Protein AF-0000000076589694 (afdb_homodimer)

Radius of gyration: 30.06 Å; Cα contacts (8 Å, |Δi|>4): 2112; chains: 2; bounding box: 68×83×71 Å

Nearest PDB structures (foldseek):
  1w9s-assembly1_A  TM=6.072E-01  e=1.203E-04  Halalkalibacterium halodurans
  2cdp-assembly1_A  TM=5.985E-01  e=1.693E-04  Saccharophagus degradans 2-40
  2cdp-assembly4_D  TM=6.634E-01  e=7.025E-04  Saccharophagus degradans 2-40
  4qaw-assembly5_E  TM=5.981E-01  e=4.716E-04  Paenibacillus barcinonensis
  7dou-assembly1_4  TM=3.003E-01  e=2.262E-02  Helicobacter phage KHP40

Solvent-accessible surface area (backbone atoms only — not comparable to full-atom values): 43900 Å² total; per-residue (Å²): 133,82,87,65,89,52,76,54,60,62,72,42,48,52,51,9,43,52,46,73,69,74,50,40,32,41,36,40,44,44,50,41,69,73,31,75,75,28,74,44,35,35,36,34,43,26,16,38,63,51,47,33,30,50,86,17,94,45,21,24,62,57,43,31,52,53,51,47,41,71,73,32,73,49,35,46,78,46,81,47,76,63,30,38,68,37,25,15,33,18,33,34,48,57,51,45,54,83,72,57,59,57,73,34,34,34,36,37,42,30,38,13,57,42,20,41,80,56,51,47,44,39,61,75,34,21,42,41,23,11,40,49,23,26,52,46,34,47,45,68,60,17,63,64,30,16,50,40,35,40,24,63,54,49,52,30,44,100,85,66,42,75,41,58,84,70,63,50,19,40,68,62,46,47,56,51,30,53,74,67,26,28,42,37,37,28,51,51,70,35,37,54,67,40,55,75,26,90,80,38,95,80,72,52,53,46,76,61,28,36,74,56,43,58,38,40,21,52,58,23,16,39,42,55,13,32,44,55,51,50,48,51,54,52,51,43,51,50,47,58,72,74,36,95,45,54,71,63,49,37,70,51,65,81,75,85,70,83,61,82,48,73,82,27,69,48,59,85,55,48,64,29,55,31,43,55,79,53,36,62,77,32,52,77,45,74,43,66,59,42,81,44,63,74,30,56,89,51,26,83,80,42,68,40,42,28,42,32,33,59,45,65,66,22,31,40,27,36,53,41,47,37,60,36,68,51,74,66,36,55,76,66,65,60,52,34,30,36,37,40,29,28,50,21,20,57,57,44,16,12,24,34,37,39,35,50,75,38,56,32,55,48,74,66,46,76,47,70,22,64,30,95,51,95,49,74,47,62,40,67,47,74,49,63,38,39,60,15,71,59,19,29,35,37,38,32,31,37,84,58,52,93,46,85,28,41,30,45,36,44,34,31,43,32,25,35,56,65,71,81,29,81,78,38,37,49,32,81,77,77,81,128,135,82,87,65,90,52,76,53,63,62,73,43,48,55,50,9,45,52,46,74,70,72,49,40,35,41,38,39,44,43,50,42,68,72,32,76,74,28,75,44,34,34,36,34,42,23,16,36,65,52,49,34,30,51,86,18,93,44,21,25,62,58,42,32,52,51,50,46,39,71,74,31,73,52,34,46,77,45,81,47,77,64,31,37,68,37,25,15,34,18,34,36,48,56,51,45,55,80,72,56,59,57,74,34,34,34,37,37,42,30,37,13,58,43,22,41,81,56,53,47,44,38,61,75,33,21,42,43,24,11,40,49,22,26,53,45,34,46,44,68,59,17,63,64,30,14,51,40,35,40,24,64,54,48,52,30,44,99,85,68,42,77,42,58,84,70,62,50,18,40,67,62,46,49,55,50,29,54,74,66,25,26,42,36,37,28,49,50,69,36,37,54,67,41,57,75,26,88,81,38,95,79,73,54,53,46,75,62,27,36,74,56,43,59,37,40,22,51,59,22,14,39,42,54,13,32,45,54,50,50,49,50,53,52,51,43,51,49,47,58,72,73,35,95,45,52,71,65,49,38,69,52,65,83,78,86,69,82,62,82,47,73,83,26,70,48,58,83,56,49,65,29,57,30,43,55,79,54,35,62,77,32,52,79,44,74,42,67,58,39,83,46,63,75,29,56,89,51,26,84,80,42,68,39,42,28,45,33,33,60,45,67,66,22,31,42,29,37,55,40,48,37,59,36,68,51,74,68,35,56,75,66,66,59,51,36,30,37,37,39,28,29,49,21,18,55,58,45,17,12,25,34,37,39,36,49,76,38,57,32,51,48,75,67,47,77,46,71,22,65,30,96,51,94,48,76,45,63,42,68,49,73,47,64,38,41,63,15,72,58,19,30,35,38,38,32,30,36,86,60,51,94,48,86,28,40,31,44,36,44,34,34,45,31,27,33,56,65,69,80,28,81,77,38,37,50,32,80,76,77,82,128

Structure (mmCIF, N/CA/C/O backbone):
data_AF-0000000076589694-model_v1
#
loop_
_entity.id
_entity.type
_entity.pdbx_description
1 polymer 'SGNH hydrolase-type esterase domain-containing protein'
#
loop_
_atom_site.group_PDB
_atom_site.id
_atom_site.type_symbol
_atom_site.label_atom_id
_atom_site.label_alt_id
_atom_site.label_comp_id
_atom_site.label_asym_id
_atom_site.label_entity_id
_atom_site.label_seq_id
_atom_site.pdbx_PDB_ins_code
_atom_site.Cartn_x
_atom_site.Cartn_y
_atom_site.Cartn_z
_atom_site.occupancy
_atom_site.B_iso_or_equiv
_atom_site.auth_seq_id
_atom_site.auth_comp_id
_atom_site.auth_asym_id
_atom_site.auth_atom_id
_atom_site.pdbx_PDB_model_num
ATOM 1 N N . MET A 1 1 ? 24.641 1.929 25.594 1 40.34 1 MET A N 1
ATOM 2 C CA . MET A 1 1 ? 24.484 3.244 26.203 1 40.34 1 MET A CA 1
ATOM 3 C C . MET A 1 1 ? 23.016 3.645 26.25 1 40.34 1 MET A C 1
ATOM 5 O O . MET A 1 1 ? 22.625 4.48 27.062 1 40.34 1 MET A O 1
ATOM 9 N N . TRP A 1 2 ? 22.188 3.264 25.375 1 52.94 2 TRP A N 1
ATOM 10 C CA . TRP A 1 2 ? 20.828 3.777 25.359 1 52.94 2 TRP A CA 1
ATOM 11 C C . TRP A 1 2 ? 19.844 2.723 25.859 1 52.94 2 TRP A C 1
ATOM 13 O O . TRP A 1 2 ? 18.75 2.578 25.328 1 52.94 2 TRP A O 1
ATOM 23 N N . GLU A 1 3 ? 20.344 1.864 26.891 1 54.31 3 GLU A N 1
ATOM 24 C CA . GLU A 1 3 ? 19.438 0.83 27.391 1 54.31 3 GLU A CA 1
ATOM 25 C C . GLU A 1 3 ? 18.328 1.433 28.25 1 54.31 3 GLU A C 1
ATOM 27 O O . GLU A 1 3 ? 18.578 2.232 29.141 1 54.31 3 GLU A O 1
ATOM 32 N N . SER A 1 4 ? 17.156 1.864 27.734 1 60.91 4 SER A N 1
ATOM 33 C CA . SER A 1 4 ? 16.031 2.359 28.531 1 60.91 4 SER A CA 1
ATOM 34 C C . SER A 1 4 ? 14.883 1.356 28.547 1 60.91 4 SER A C 1
ATOM 36 O O . SER A 1 4 ? 14.742 0.545 27.625 1 60.91 4 SER A O 1
ATOM 38 N N . ASN A 1 5 ? 14.305 1.293 29.656 1 69.94 5 ASN A N 1
ATOM 39 C CA . ASN A 1 5 ? 13.125 0.469 29.891 1 69.94 5 ASN A CA 1
ATOM 40 C C . ASN A 1 5 ? 11.938 0.935 29.047 1 69.94 5 ASN A C 1
ATOM 42 O O . ASN A 1 5 ? 11.492 2.078 29.172 1 69.94 5 ASN A O 1
ATOM 46 N N . LEU A 1 6 ? 11.695 0.219 28.094 1 81.62 6 LEU A N 1
ATOM 47 C CA . LEU A 1 6 ? 10.523 0.507 27.266 1 81.62 6 LEU A CA 1
ATOM 48 C C . LEU A 1 6 ? 9.266 -0.111 27.875 1 81.62 6 LEU A C 1
ATOM 50 O O . LEU A 1 6 ? 9.352 -1.083 28.641 1 81.62 6 LEU A O 1
ATOM 54 N N . ALA A 1 7 ? 8.164 0.557 27.672 1 82.38 7 ALA A N 1
ATOM 55 C CA . ALA A 1 7 ? 6.875 0.165 28.234 1 82.38 7 ALA A CA 1
ATOM 56 C C . ALA A 1 7 ? 6.395 -1.158 27.641 1 82.38 7 ALA A C 1
ATOM 58 O O . ALA A 1 7 ? 5.402 -1.728 28.109 1 82.38 7 ALA A O 1
ATOM 59 N N . MET A 1 8 ? 7.164 -1.705 26.719 1 87 8 MET A N 1
ATOM 60 C CA . MET A 1 8 ? 6.766 -2.92 26.016 1 87 8 MET A CA 1
ATOM 61 C C . MET A 1 8 ? 7.988 -3.721 25.578 1 87 8 MET A C 1
ATOM 63 O O . MET A 1 8 ? 9.094 -3.186 25.516 1 87 8 MET A O 1
ATOM 67 N N . SER A 1 9 ? 7.715 -4.992 25.344 1 89.31 9 SER A N 1
ATOM 68 C CA . SER A 1 9 ? 8.789 -5.855 24.859 1 89.31 9 SER A CA 1
ATOM 69 C C . SER A 1 9 ? 9.469 -5.27 23.641 1 89.31 9 SER A C 1
ATOM 71 O O . SER A 1 9 ? 8.797 -4.84 22.688 1 89.31 9 SER A O 1
ATOM 73 N N . GLU A 1 10 ? 10.773 -5.297 23.641 1 89.94 10 GLU A N 1
ATOM 74 C CA . GLU A 1 10 ? 11.547 -4.75 22.531 1 89.94 10 GLU A CA 1
ATOM 75 C C . GLU A 1 10 ? 11.305 -5.539 21.25 1 89.94 10 GLU A C 1
ATOM 77 O O . GLU A 1 10 ? 11.297 -4.969 20.156 1 89.94 10 GLU A O 1
ATOM 82 N N . SER A 1 11 ? 11.117 -6.816 21.438 1 87.19 11 SER A N 1
ATOM 83 C CA . SER A 1 11 ? 10.875 -7.648 20.266 1 87.19 11 SER A CA 1
ATOM 84 C C . SER A 1 11 ? 9.562 -7.266 19.578 1 87.19 11 SER A C 1
ATOM 86 O O . SER A 1 11 ? 9.477 -7.273 18.344 1 87.19 11 SER A O 1
ATOM 88 N N . LEU A 1 12 ? 8.562 -6.887 20.328 1 91.56 12 LEU A N 1
ATOM 89 C CA . LEU A 1 12 ? 7.297 -6.445 19.75 1 91.56 12 LEU A CA 1
ATOM 90 C C . LEU A 1 12 ? 7.449 -5.094 19.062 1 91.56 12 LEU A C 1
ATOM 92 O O . LEU A 1 12 ? 6.953 -4.895 17.953 1 91.56 12 LEU A O 1
ATOM 96 N N . ILE A 1 13 ? 8.164 -4.223 19.766 1 94.56 13 ILE A N 1
ATOM 97 C CA . ILE A 1 13 ? 8.32 -2.875 19.219 1 94.56 13 ILE A CA 1
ATOM 98 C C . ILE A 1 13 ? 9.109 -2.93 17.922 1 94.56 13 ILE A C 1
ATOM 100 O O . ILE A 1 13 ? 8.758 -2.254 16.953 1 94.56 13 ILE A O 1
ATOM 104 N N . ARG A 1 14 ? 10.109 -3.76 17.875 1 92.31 14 ARG A N 1
ATOM 105 C CA . ARG A 1 14 ? 10.961 -3.895 16.688 1 92.31 14 ARG A CA 1
ATOM 106 C C . ARG A 1 14 ? 10.148 -4.336 15.477 1 92.31 14 ARG A C 1
ATOM 108 O O . ARG A 1 14 ? 10.438 -3.92 14.352 1 92.31 14 ARG A O 1
ATOM 115 N N . ALA A 1 15 ? 9.109 -5.105 15.734 1 92.19 15 ALA A N 1
ATOM 116 C CA . ALA A 1 15 ? 8.273 -5.609 14.648 1 92.19 15 ALA A CA 1
ATOM 117 C C . ALA A 1 15 ? 7.523 -4.473 13.953 1 92.19 15 ALA A C 1
ATOM 119 O O . ALA A 1 15 ? 7.012 -4.645 12.852 1 92.19 15 ALA A O 1
ATOM 120 N N . GLY A 1 16 ? 7.535 -3.301 14.594 1 95.25 16 GLY A N 1
ATOM 121 C CA . GLY A 1 16 ? 6.82 -2.166 14.031 1 95.25 16 GLY A CA 1
ATOM 122 C C . GLY A 1 16 ? 7.684 -1.307 13.125 1 95.25 16 GLY A C 1
ATOM 123 O O . GLY A 1 16 ? 7.191 -0.36 12.508 1 95.25 16 GLY A O 1
ATOM 124 N N . TYR A 1 17 ? 9.016 -1.642 13.023 1 94.81 17 TYR A N 1
ATOM 125 C CA . TYR A 1 17 ? 9.914 -0.867 12.172 1 94.81 17 TYR A CA 1
ATOM 126 C C . TYR A 1 17 ? 9.703 -1.209 10.703 1 94.81 17 TYR A C 1
ATOM 128 O O . TYR A 1 17 ? 9.93 -2.346 10.281 1 94.81 17 TYR A O 1
ATOM 136 N N . LYS A 1 18 ? 9.227 -0.314 9.875 1 92.31 18 LYS A N 1
ATOM 137 C CA . LYS A 1 18 ? 8.695 -0.6 8.547 1 92.31 18 LYS A CA 1
ATOM 138 C C . LYS A 1 18 ? 9.82 -0.854 7.547 1 92.31 18 LYS A C 1
ATOM 140 O O . LYS A 1 18 ? 9.719 -1.745 6.703 1 92.31 18 LYS A O 1
ATOM 145 N N . HIS A 1 19 ? 10.836 0.003 7.516 1 88.06 19 HIS A N 1
ATOM 146 C CA . HIS A 1 19 ? 11.898 -0.114 6.523 1 88.06 19 HIS A CA 1
ATOM 147 C C . HIS A 1 19 ? 13.219 0.415 7.07 1 88.06 19 HIS A C 1
ATOM 149 O O . HIS A 1 19 ? 13.234 1.327 7.898 1 88.06 19 HIS A O 1
ATOM 155 N N . GLU A 1 20 ? 14.227 -0.252 6.602 1 81.75 20 GLU A N 1
ATOM 156 C CA . GLU A 1 20 ? 15.57 0.204 6.945 1 81.75 20 GLU A CA 1
ATOM 157 C C . GLU A 1 20 ? 16.141 1.112 5.859 1 81.75 20 GLU A C 1
ATOM 159 O O . GLU A 1 20 ? 16.297 0.694 4.707 1 81.75 20 GLU A O 1
ATOM 164 N N . LEU A 1 21 ? 16.312 2.324 6.109 1 84.5 21 LEU A N 1
ATOM 165 C CA . LEU A 1 21 ? 16.875 3.297 5.18 1 84.5 21 LEU A CA 1
ATOM 166 C C . LEU A 1 21 ? 17.828 4.254 5.898 1 84.5 21 LEU A C 1
ATOM 168 O O . LEU A 1 21 ? 17.938 4.215 7.125 1 84.5 21 LEU A O 1
ATOM 172 N N . GLU A 1 22 ? 18.562 4.906 5.078 1 82.69 22 GLU A N 1
ATOM 173 C CA . GLU A 1 22 ? 19.312 6.023 5.648 1 82.69 22 GLU A CA 1
ATOM 174 C C . GLU A 1 22 ? 18.391 7.227 5.891 1 82.69 22 GLU A C 1
ATOM 176 O O . GLU A 1 22 ? 17.906 7.836 4.941 1 82.69 22 GLU A O 1
ATOM 181 N N . GLY A 1 23 ? 18.281 7.512 7.062 1 90.44 23 GLY A N 1
ATOM 182 C CA . GLY A 1 23 ? 17.375 8.602 7.398 1 90.44 23 GLY A CA 1
ATOM 183 C C . GLY A 1 23 ? 17.906 9.961 7.012 1 90.44 23 GLY A C 1
ATOM 184 O O . GLY A 1 23 ? 19.094 10.258 7.223 1 90.44 23 GLY A O 1
ATOM 185 N N . ARG A 1 24 ? 17.047 10.727 6.449 1 93.56 24 ARG A N 1
ATOM 186 C CA . ARG A 1 24 ? 17.391 12.102 6.086 1 93.56 24 ARG A CA 1
ATOM 187 C C . ARG A 1 24 ? 17.719 12.93 7.324 1 93.56 24 ARG A C 1
ATOM 189 O O . ARG A 1 24 ? 16.938 12.977 8.273 1 93.56 24 ARG A O 1
ATOM 196 N N . ASN A 1 25 ? 18.938 13.57 7.375 1 95.5 25 ASN A N 1
ATOM 197 C CA . ASN A 1 25 ? 19.359 14.586 8.336 1 95.5 25 ASN A CA 1
ATOM 198 C C . ASN A 1 25 ? 19.5 14 9.734 1 95.5 25 ASN A C 1
ATOM 200 O O . ASN A 1 25 ? 19.531 14.75 10.719 1 95.5 25 ASN A O 1
ATOM 204 N N . TRP A 1 26 ? 19.562 12.719 9.914 1 97.12 26 TRP A N 1
ATOM 205 C CA . TRP A 1 26 ? 19.625 12.102 11.234 1 97.12 26 TRP A CA 1
ATOM 206 C C . TRP A 1 26 ? 21 12.297 11.859 1 97.12 26 TRP A C 1
ATOM 208 O O . TRP A 1 26 ? 21.141 12.328 13.086 1 97.12 26 TRP A O 1
ATOM 218 N N . ALA A 1 27 ? 22.062 12.484 11.055 1 96.38 27 ALA A N 1
ATOM 219 C CA . ALA A 1 27 ? 23.391 12.711 11.594 1 96.38 27 ALA A CA 1
ATOM 220 C C . ALA A 1 27 ? 23.438 13.984 12.438 1 96.38 27 ALA A C 1
ATOM 222 O O . ALA A 1 27 ? 24.078 14.023 13.492 1 96.38 27 ALA A O 1
ATOM 223 N N . ARG A 1 28 ? 22.781 15.016 11.977 1 96 28 ARG A N 1
ATOM 224 C CA . ARG A 1 28 ? 22.734 16.266 12.727 1 96 28 ARG A CA 1
ATOM 225 C C . ARG A 1 28 ? 22.016 16.094 14.055 1 96 28 ARG A C 1
ATOM 227 O O . ARG A 1 28 ? 22.484 16.578 15.086 1 96 28 ARG A O 1
ATOM 234 N N . LEU A 1 29 ? 20.859 15.414 14.055 1 97.62 29 LEU A N 1
ATOM 235 C CA . LEU A 1 29 ? 20.125 15.133 15.289 1 97.62 29 LEU A CA 1
ATOM 236 C C . LEU A 1 29 ? 20.984 14.336 16.266 1 97.62 29 LEU A C 1
ATOM 238 O O . LEU A 1 29 ? 21.047 14.656 17.453 1 97.62 29 LEU A O 1
ATOM 242 N N . VAL A 1 30 ? 21.656 13.305 15.742 1 96.94 30 VAL A N 1
ATOM 243 C CA . VAL A 1 30 ? 22.469 12.422 16.578 1 96.94 30 VAL A CA 1
ATOM 244 C C . VAL A 1 30 ? 23.641 13.203 17.172 1 96.94 30 VAL A C 1
ATOM 246 O O . VAL A 1 30 ? 24.031 12.977 18.312 1 96.94 30 VAL A O 1
ATOM 249 N N . GLN A 1 31 ? 24.203 14.094 16.406 1 96.06 31 GLN A N 1
ATOM 250 C CA . GLN A 1 31 ? 25.266 14.953 16.922 1 96.06 31 GLN A CA 1
ATOM 251 C C . GLN A 1 31 ? 24.797 15.766 18.125 1 96.06 31 GLN A C 1
ATOM 253 O O . GLN A 1 31 ? 25.484 15.852 19.141 1 96.06 31 GLN A O 1
ATOM 258 N N . LYS A 1 32 ? 23.641 16.344 18 1 96.62 32 LYS A N 1
ATOM 259 C CA . LYS A 1 32 ? 23.094 17.141 19.109 1 96.62 32 LYS A CA 1
ATOM 260 C C . LYS A 1 32 ? 22.828 16.25 20.328 1 96.62 32 LYS A C 1
ATOM 262 O O . LYS A 1 32 ? 23.109 16.641 21.453 1 96.62 32 LYS A O 1
ATOM 267 N N . LEU A 1 33 ? 22.281 15.055 20.047 1 96.56 33 LEU A N 1
ATOM 268 C CA . LEU A 1 33 ? 21.953 14.133 21.141 1 96.56 33 LEU A CA 1
ATOM 269 C C . LEU A 1 33 ? 23.219 13.711 21.875 1 96.56 33 LEU A C 1
ATOM 271 O O . LEU A 1 33 ? 23.172 13.383 23.062 1 96.56 33 LEU A O 1
ATOM 275 N N . SER A 1 34 ? 24.359 13.805 21.188 1 93.94 34 SER A N 1
ATOM 276 C CA . SER A 1 34 ? 25.609 13.328 21.734 1 93.94 34 SER A CA 1
ATOM 277 C C . SER A 1 34 ? 26.453 14.469 22.297 1 93.94 34 SER A C 1
ATOM 279 O O . SER A 1 34 ? 27.594 14.281 22.688 1 93.94 34 SER A O 1
ATOM 281 N N . THR A 1 35 ? 25.938 15.648 22.312 1 95 35 THR A N 1
ATOM 282 C CA . THR A 1 35 ? 26.688 16.812 22.75 1 95 35 THR A CA 1
ATOM 283 C C . THR A 1 35 ? 26.016 17.469 23.953 1 95 35 THR A C 1
ATOM 285 O O . THR A 1 35 ? 24.922 18.016 23.844 1 95 35 THR A O 1
ATOM 288 N N . GLU A 1 36 ? 26.703 17.484 25.016 1 95.69 36 GLU A N 1
ATOM 289 C CA . GLU A 1 36 ? 26.203 18.109 26.234 1 95.69 36 GLU A CA 1
ATOM 290 C C . GLU A 1 36 ? 25.938 19.594 26.016 1 95.69 36 GLU A C 1
ATOM 292 O O . GLU A 1 36 ? 26.719 20.281 25.359 1 95.69 36 GLU A O 1
ATOM 297 N N . GLY A 1 37 ? 24.781 20.031 26.578 1 97.38 37 GLY A N 1
ATOM 298 C CA . GLY A 1 37 ? 24.453 21.438 26.484 1 97.38 37 GLY A CA 1
ATOM 299 C C . GLY A 1 37 ? 23.609 21.766 25.266 1 97.38 37 GLY A C 1
ATOM 300 O O . GLY A 1 37 ? 23.109 22.891 25.125 1 97.38 37 GLY A O 1
ATOM 301 N N . SER A 1 38 ? 23.375 20.781 24.406 1 97.38 38 SER A N 1
ATOM 302 C CA . SER A 1 38 ? 22.594 21 23.188 1 97.38 38 SER A CA 1
ATOM 303 C C . SER A 1 38 ? 21.109 21.141 23.516 1 97.38 38 SER A C 1
ATOM 305 O O . SER A 1 38 ? 20.656 20.734 24.594 1 97.38 38 SER A O 1
ATOM 307 N N . THR A 1 39 ? 20.422 21.812 22.641 1 98.25 39 THR A N 1
ATOM 308 C CA . THR A 1 39 ? 18.969 21.875 22.656 1 98.25 39 THR A CA 1
ATOM 309 C C . THR A 1 39 ? 18.391 21.188 21.406 1 98.25 39 THR A C 1
ATOM 311 O O . THR A 1 39 ? 18.844 21.438 20.297 1 98.25 39 THR A O 1
ATOM 314 N N . VAL A 1 40 ? 17.484 20.297 21.609 1 98.62 40 VAL A N 1
ATOM 315 C CA . VAL A 1 40 ? 16.781 19.625 20.516 1 98.62 40 VAL A CA 1
ATOM 316 C C . VAL A 1 40 ? 15.328 20.094 20.484 1 98.62 40 VAL A C 1
ATOM 318 O O . VAL A 1 40 ? 14.586 19.906 21.453 1 98.62 40 VAL A O 1
ATOM 321 N N . ASN A 1 41 ? 14.938 20.719 19.359 1 98.75 41 ASN A N 1
ATOM 322 C CA . ASN A 1 41 ? 13.562 21.172 19.125 1 98.75 41 ASN A CA 1
ATOM 323 C C . ASN A 1 41 ? 12.75 20.125 18.375 1 98.75 41 ASN A C 1
ATOM 325 O O . ASN A 1 41 ? 13.07 19.797 17.219 1 98.75 41 ASN A O 1
ATOM 329 N N . ILE A 1 42 ? 11.68 19.609 19.031 1 98.81 42 ILE A N 1
ATOM 330 C CA . ILE A 1 42 ? 10.836 18.562 18.453 1 98.81 42 ILE A CA 1
ATOM 331 C C . ILE A 1 42 ? 9.469 19.141 18.109 1 98.81 42 ILE A C 1
ATOM 333 O O . ILE A 1 42 ? 8.891 19.906 18.891 1 98.81 42 ILE A O 1
ATOM 337 N N . VAL A 1 43 ? 8.961 18.859 16.891 1 98.75 43 VAL A N 1
ATOM 338 C CA . VAL A 1 43 ? 7.629 19.281 16.453 1 98.75 43 VAL A CA 1
ATOM 339 C C . VAL A 1 43 ? 6.805 18.047 16.078 1 98.75 43 VAL A C 1
ATOM 341 O O . VAL A 1 43 ? 7.312 17.125 15.445 1 98.75 43 VAL A O 1
ATOM 344 N N . ALA A 1 44 ? 5.547 17.984 16.516 1 98.38 44 ALA A N 1
ATOM 345 C CA . ALA A 1 44 ? 4.668 16.875 16.188 1 98.38 44 ALA A CA 1
ATOM 346 C C . ALA A 1 44 ? 3.508 17.328 15.305 1 98.38 44 ALA A C 1
ATOM 348 O O . ALA A 1 44 ? 2.842 18.328 15.617 1 98.38 44 ALA A O 1
ATOM 349 N N . PHE A 1 45 ? 3.371 16.719 14.172 1 98.31 45 PHE A N 1
ATOM 350 C CA . PHE A 1 45 ? 2.174 16.812 13.344 1 98.31 45 PHE A CA 1
ATOM 351 C C . PHE A 1 45 ? 1.328 15.547 13.469 1 98.31 45 PHE A C 1
ATOM 353 O O . PHE A 1 45 ? 1.864 14.445 13.555 1 98.31 45 PHE A O 1
ATOM 360 N N . GLY A 1 46 ? 0.056 15.703 13.469 1 96.56 46 GLY A N 1
ATOM 361 C CA . GLY A 1 46 ? -0.828 14.555 13.578 1 96.56 46 GLY A CA 1
ATOM 362 C C . GLY A 1 46 ? -2.268 14.93 13.875 1 96.56 46 GLY A C 1
ATOM 363 O O . GLY A 1 46 ? -2.613 16.109 13.883 1 96.56 46 GLY A O 1
ATOM 364 N N . GLY A 1 47 ? -3.115 13.922 14.023 1 92.44 47 GLY A N 1
ATOM 365 C CA . GLY A 1 47 ? -4.516 14.125 14.367 1 92.44 47 GLY A CA 1
ATOM 366 C C . GLY A 1 47 ? -4.781 14.008 15.859 1 92.44 47 GLY A C 1
ATOM 367 O O . GLY A 1 47 ? -3.98 14.469 16.672 1 92.44 47 GLY A O 1
ATOM 368 N N . SER A 1 48 ? -5.895 13.516 16.203 1 90.75 48 SER A N 1
ATOM 369 C CA . SER A 1 48 ? -6.352 13.5 17.594 1 90.75 48 SER A CA 1
ATOM 370 C C . SER A 1 48 ? -5.48 12.586 18.453 1 90.75 48 SER A C 1
ATOM 372 O O . SER A 1 48 ? -5.277 12.852 19.641 1 90.75 48 SER A O 1
ATOM 374 N N . VAL A 1 49 ? -5.004 11.523 17.891 1 91.81 49 VAL A N 1
ATOM 375 C CA . VAL A 1 49 ? -4.172 10.609 18.656 1 91.81 49 VAL A CA 1
ATOM 376 C C . VAL A 1 49 ? -2.902 11.32 19.125 1 91.81 49 VAL A C 1
ATOM 378 O O . VAL A 1 49 ? -2.402 11.062 20.219 1 91.81 49 VAL A O 1
ATOM 381 N N . THR A 1 50 ? -2.41 12.195 18.312 1 93.94 50 THR A N 1
ATOM 382 C CA . THR A 1 50 ? -1.173 12.922 18.594 1 93.94 50 THR A CA 1
ATOM 383 C C . THR A 1 50 ? -1.42 14.055 19.578 1 93.94 50 THR A C 1
ATOM 385 O O . THR A 1 50 ? -0.545 14.383 20.391 1 93.94 50 THR A O 1
ATOM 388 N N . VAL A 1 51 ? -2.594 14.625 19.516 1 89 51 VAL A N 1
ATOM 389 C CA . VAL A 1 51 ? -2.957 15.68 20.453 1 89 51 VAL A CA 1
ATOM 390 C C . VAL A 1 51 ? -3.014 15.109 21.875 1 89 51 VAL A C 1
ATOM 392 O O . VAL A 1 51 ? -2.543 15.742 22.812 1 89 51 VAL A O 1
ATOM 395 N N . GLY A 1 52 ? -3.496 13.969 21.969 1 81 52 GLY A N 1
ATOM 396 C CA . GLY A 1 52 ? -3.824 13.375 23.25 1 81 52 GLY A CA 1
ATOM 397 C C . GLY A 1 52 ? -5.316 13.281 23.5 1 81 52 GLY A C 1
ATOM 398 O O . GLY A 1 52 ? -6.117 13.805 22.719 1 81 52 GLY A O 1
ATOM 399 N N . TYR A 1 53 ? -5.637 12.516 24.516 1 72.88 53 TYR A N 1
ATOM 400 C CA . TYR A 1 53 ? -7.047 12.266 24.781 1 72.88 53 TYR A CA 1
ATOM 401 C C . TYR A 1 53 ? -7.453 12.828 26.141 1 72.88 53 TYR A C 1
ATOM 403 O O . TYR A 1 53 ? -6.625 12.938 27.047 1 72.88 53 TYR A O 1
ATOM 411 N N . ARG A 1 54 ? -8.664 13.188 26.172 1 63.28 54 ARG A N 1
ATOM 412 C CA . ARG A 1 54 ? -9.258 13.867 27.328 1 63.28 54 ARG A CA 1
ATOM 413 C C . ARG A 1 54 ? -9.055 13.055 28.609 1 63.28 54 ARG A C 1
ATOM 415 O O . ARG A 1 54 ? -8.93 13.625 29.688 1 63.28 54 ARG A O 1
ATOM 422 N N . LEU A 1 55 ? -9 11.891 28.422 1 63.66 55 LEU A N 1
ATOM 423 C CA . LEU A 1 55 ? -8.945 11.039 29.594 1 63.66 55 LEU A CA 1
ATOM 424 C C . LEU A 1 55 ? -7.496 10.688 29.938 1 63.66 55 LEU A C 1
ATOM 426 O O . LEU A 1 55 ? -7.246 9.891 30.844 1 63.66 55 LEU A O 1
ATOM 430 N N . SER A 1 56 ? -6.691 11.375 29.156 1 69.56 56 SER A N 1
ATOM 431 C CA . SER A 1 56 ? -5.277 11.125 29.406 1 69.56 56 SER A CA 1
ATOM 432 C C . SER A 1 56 ? -4.57 12.383 29.922 1 69.56 56 SER A C 1
ATOM 434 O O . SER A 1 56 ? -4.895 13.492 29.5 1 69.56 56 SER A O 1
ATOM 436 N N . ASN A 1 57 ? -3.682 12.188 30.859 1 77 57 ASN A N 1
ATOM 437 C CA . ASN A 1 57 ? -2.904 13.289 31.422 1 77 57 ASN A CA 1
ATOM 438 C C . ASN A 1 57 ? -1.727 13.656 30.531 1 77 57 ASN A C 1
ATOM 440 O O . ASN A 1 57 ? -1.09 14.695 30.719 1 77 57 ASN A O 1
ATOM 444 N N . THR A 1 58 ? -1.525 12.773 29.594 1 86.31 58 THR A N 1
ATOM 445 C CA . THR A 1 58 ? -0.353 12.977 28.75 1 86.31 58 THR A CA 1
ATOM 446 C C . THR A 1 58 ? -0.625 12.516 27.312 1 86.31 58 THR A C 1
ATOM 448 O O . THR A 1 58 ? -1.669 11.914 27.047 1 86.31 58 THR A O 1
ATOM 451 N N . SER A 1 59 ? 0.177 12.953 26.391 1 91.62 59 SER A N 1
ATOM 452 C CA . SER A 1 59 ? 0.185 12.477 25.016 1 91.62 59 SER A CA 1
ATOM 453 C C . SER A 1 59 ? 1.447 11.68 24.719 1 91.62 59 SER A C 1
ATOM 455 O O . SER A 1 59 ? 2.426 11.75 25.469 1 91.62 59 SER A O 1
ATOM 457 N N . TYR A 1 60 ? 1.431 10.852 23.656 1 95.75 60 TYR A N 1
ATOM 458 C CA . TYR A 1 60 ? 2.611 10.039 23.391 1 95.75 60 TYR A CA 1
ATOM 459 C C . TYR A 1 60 ? 3.801 10.922 23.016 1 95.75 60 TYR A C 1
ATOM 461 O O . TYR A 1 60 ? 4.945 10.578 23.328 1 95.75 60 TYR A O 1
ATOM 469 N N . PRO A 1 61 ? 3.586 12.133 22.359 1 96.75 61 PRO A N 1
ATOM 470 C CA . PRO A 1 61 ? 4.75 13 22.156 1 96.75 61 PRO A CA 1
ATOM 471 C C . PRO A 1 61 ? 5.355 13.5 23.469 1 96.75 61 PRO A C 1
ATOM 473 O O . PRO A 1 61 ? 6.582 13.562 23.594 1 96.75 61 PRO A O 1
ATOM 476 N N . GLU A 1 62 ? 4.527 13.82 24.391 1 94.75 62 GLU A N 1
ATOM 477 C CA . GLU A 1 62 ? 5.027 14.273 25.688 1 94.75 62 GLU A CA 1
ATOM 478 C C . GLU A 1 62 ? 5.793 13.164 26.406 1 94.75 62 GLU A C 1
ATOM 480 O O . GLU A 1 62 ? 6.859 13.406 26.969 1 94.75 62 GLU A O 1
ATOM 485 N N . GLU A 1 63 ? 5.211 11.945 26.375 1 94.94 63 GLU A N 1
ATOM 486 C CA . GLU A 1 63 ? 5.895 10.805 26.969 1 94.94 63 GLU A CA 1
ATOM 487 C C . GLU A 1 63 ? 7.23 10.539 26.281 1 94.94 63 GLU A C 1
ATOM 489 O O . GLU A 1 63 ? 8.195 10.133 26.938 1 94.94 63 GLU A O 1
ATOM 494 N N . PHE A 1 64 ? 7.25 10.742 25.031 1 97.44 64 PHE A N 1
ATOM 495 C CA . PHE A 1 64 ? 8.469 10.57 24.25 1 97.44 64 PHE A CA 1
ATOM 496 C C . PHE A 1 64 ? 9.539 11.562 24.688 1 97.44 64 PHE A C 1
ATOM 498 O O . PHE A 1 64 ? 10.703 11.195 24.875 1 97.44 64 PHE A O 1
ATOM 505 N N . VAL A 1 65 ? 9.211 12.82 24.844 1 97.31 65 VAL A N 1
ATOM 506 C CA . VAL A 1 65 ? 10.148 13.859 25.266 1 97.31 65 VAL A CA 1
ATOM 507 C C . VAL A 1 65 ? 10.648 13.57 26.672 1 97.31 65 VAL A C 1
ATOM 509 O O . VAL A 1 65 ? 11.82 13.797 26.984 1 97.31 65 VAL A O 1
ATOM 512 N N . GLU A 1 66 ? 9.734 13.07 27.484 1 94.94 66 GLU A N 1
ATOM 513 C CA . GLU A 1 66 ? 10.156 12.656 28.828 1 94.94 66 GLU A CA 1
ATOM 514 C C . GLU A 1 66 ? 11.219 11.562 28.75 1 94.94 66 GLU A C 1
ATOM 516 O O . GLU A 1 66 ? 12.219 11.617 29.469 1 94.94 66 GLU A O 1
ATOM 521 N N . TRP A 1 67 ? 10.969 10.594 27.922 1 96.19 67 TRP A N 1
ATOM 522 C CA . TRP A 1 67 ? 11.945 9.523 27.734 1 96.19 67 TRP A CA 1
ATOM 523 C C . TRP A 1 67 ? 13.273 10.086 27.234 1 96.19 67 TRP A C 1
ATOM 525 O O . TRP A 1 67 ? 14.336 9.672 27.688 1 96.19 67 TRP A O 1
ATOM 535 N N . LEU A 1 68 ? 13.242 11.008 26.281 1 97.38 68 LEU A N 1
ATOM 536 C CA . LEU A 1 68 ? 14.453 11.617 25.734 1 97.38 68 LEU A CA 1
ATOM 537 C C . LEU A 1 68 ? 15.25 12.312 26.844 1 97.38 68 LEU A C 1
ATOM 539 O O . LEU A 1 68 ? 16.469 12.164 26.922 1 97.38 68 LEU A O 1
ATOM 543 N N . GLY A 1 69 ? 14.57 13.078 27.672 1 96.12 69 GLY A N 1
ATOM 544 C CA . GLY A 1 69 ? 15.227 13.758 28.781 1 96.12 69 GLY A CA 1
ATOM 545 C C . GLY A 1 69 ? 15.922 12.812 29.734 1 96.12 69 GLY A C 1
ATOM 546 O O . GLY A 1 69 ? 17.016 13.102 30.219 1 96.12 69 GLY A O 1
ATOM 547 N N . ALA A 1 70 ? 15.266 11.68 29.969 1 94.81 70 ALA A N 1
ATOM 548 C CA . ALA A 1 70 ? 15.836 10.688 30.875 1 94.81 70 ALA A CA 1
ATOM 549 C C . ALA A 1 70 ? 17.031 9.977 30.234 1 94.81 70 ALA A C 1
ATOM 551 O O . ALA A 1 70 ? 17.984 9.617 30.922 1 94.81 70 ALA A O 1
ATOM 552 N N . THR A 1 71 ? 17 9.82 28.938 1 94.31 71 THR A N 1
ATOM 553 C CA . THR A 1 71 ? 18 9.047 28.219 1 94.31 71 THR A CA 1
ATOM 554 C C . THR A 1 71 ? 19.219 9.914 27.891 1 94.31 71 THR A C 1
ATOM 556 O O . THR A 1 71 ? 20.344 9.422 27.828 1 94.31 71 THR A O 1
ATOM 559 N N . PHE A 1 72 ? 18.922 11.273 27.688 1 94.62 72 PHE A N 1
ATOM 560 C CA . PHE A 1 72 ? 19.984 12.227 27.359 1 94.62 72 PHE A CA 1
ATOM 561 C C . PHE A 1 72 ? 19.984 13.398 28.328 1 94.62 72 PHE A C 1
ATOM 563 O O . PHE A 1 72 ? 19.734 14.539 27.938 1 94.62 72 PHE A O 1
ATOM 570 N N . PRO A 1 73 ? 20.406 13.234 29.562 1 92.94 73 PRO A N 1
ATOM 571 C CA . PRO A 1 73 ? 20.25 14.258 30.609 1 92.94 73 PRO A CA 1
ATOM 572 C C . PRO A 1 73 ? 21.062 15.523 30.312 1 92.94 73 PRO A C 1
ATOM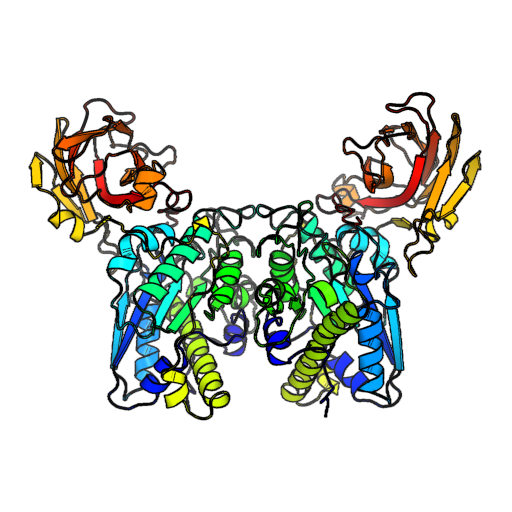 574 O O . PRO A 1 73 ? 20.734 16.594 30.812 1 92.94 73 PRO A O 1
ATOM 577 N N . GLY A 1 74 ? 22.016 15.555 29.453 1 95.38 74 GLY A N 1
ATOM 578 C CA . GLY A 1 74 ? 22.781 16.75 29.125 1 95.38 74 GLY A CA 1
ATOM 579 C C . GLY A 1 74 ? 22.172 17.547 27.984 1 95.38 74 GLY A C 1
ATOM 580 O O . GLY A 1 74 ? 22.688 18.609 27.641 1 95.38 74 GLY A O 1
ATOM 581 N N . VAL A 1 75 ? 21.094 17.109 27.453 1 97.56 75 VAL A N 1
ATOM 582 C CA . VAL A 1 75 ? 20.453 17.75 26.312 1 97.56 75 VAL A CA 1
ATOM 583 C C . VAL A 1 75 ? 19.078 18.297 26.719 1 97.56 75 VAL A C 1
ATOM 585 O O . VAL A 1 75 ? 18.344 17.656 27.469 1 97.56 75 VAL A O 1
ATOM 588 N N . LYS A 1 76 ? 18.812 19.516 26.375 1 98.19 76 LYS A N 1
ATOM 589 C CA . LYS A 1 76 ? 17.484 20.109 26.594 1 98.19 76 LYS A CA 1
ATOM 590 C C . LYS A 1 76 ? 16.547 19.797 25.438 1 98.19 76 LYS A C 1
ATOM 592 O O . LYS A 1 76 ? 16.953 19.844 24.266 1 98.19 76 LYS A O 1
ATOM 597 N N . PHE A 1 77 ? 15.297 19.438 25.766 1 98.44 77 PHE A N 1
ATOM 598 C CA . PHE A 1 77 ? 14.32 19.109 24.734 1 98.44 77 PHE A CA 1
ATOM 599 C C . PHE A 1 77 ? 13.117 20.031 24.812 1 98.44 77 PHE A C 1
ATOM 601 O O . PHE A 1 77 ? 12.562 20.266 25.891 1 98.44 77 PHE A O 1
ATOM 608 N N . ASN A 1 78 ? 12.75 20.625 23.719 1 98.19 78 ASN A N 1
ATOM 609 C CA . ASN A 1 78 ? 11.531 21.406 23.547 1 98.19 78 ASN A CA 1
ATOM 610 C C . ASN A 1 78 ? 10.539 20.703 22.625 1 98.19 78 ASN A C 1
ATOM 612 O O . ASN A 1 78 ? 10.938 20.125 21.609 1 98.19 78 ASN A O 1
ATOM 616 N N . LEU A 1 79 ? 9.25 20.734 23.031 1 97.56 79 LEU A N 1
ATOM 617 C CA . LEU A 1 79 ? 8.211 20.141 22.188 1 97.56 79 LEU A CA 1
ATOM 618 C C . LEU A 1 79 ? 7.195 21.203 21.766 1 97.56 79 LEU A C 1
ATOM 620 O O . LEU A 1 79 ? 6.676 21.938 22.609 1 97.56 79 LEU A O 1
ATOM 624 N N . ILE A 1 80 ? 7.004 21.344 20.516 1 96.06 80 ILE A N 1
ATOM 625 C CA . ILE A 1 80 ? 5.859 22.047 19.953 1 96.06 80 ILE A CA 1
ATOM 626 C C . ILE A 1 80 ? 4.902 21.047 19.312 1 96.06 80 ILE A C 1
ATOM 628 O O . ILE A 1 80 ? 5.23 20.422 18.297 1 96.06 80 ILE A O 1
ATOM 632 N N . ASN A 1 81 ? 3.76 20.828 19.891 1 94.19 81 ASN A N 1
ATOM 633 C CA . ASN A 1 81 ? 2.742 19.938 19.328 1 94.19 81 ASN A CA 1
ATOM 634 C C . ASN A 1 81 ? 1.763 20.703 18.453 1 94.19 81 ASN A C 1
ATOM 636 O O . ASN A 1 81 ? 0.876 21.406 18.953 1 94.19 81 ASN A O 1
ATOM 640 N N . LEU A 1 82 ? 1.886 20.562 17.141 1 94.31 82 LEU A N 1
ATOM 641 C CA . LEU A 1 82 ? 1.05 21.25 16.172 1 94.31 82 LEU A CA 1
ATOM 642 C C . LEU A 1 82 ? -0.104 20.375 15.711 1 94.31 82 LEU A C 1
ATOM 644 O O . LEU A 1 82 ? -0.824 20.719 14.773 1 94.31 82 LEU A O 1
ATOM 648 N N . ALA A 1 83 ? -0.268 19.203 16.391 1 93.94 83 ALA A N 1
ATOM 649 C CA . ALA A 1 83 ? -1.356 18.297 16.016 1 93.94 83 ALA A CA 1
ATOM 650 C C . ALA A 1 83 ? -2.715 18.969 16.219 1 93.94 83 ALA A C 1
ATOM 652 O O . ALA A 1 83 ? -2.857 19.859 17.062 1 93.94 83 ALA A O 1
ATOM 653 N N . ARG A 1 84 ? -3.615 18.609 15.391 1 89.56 84 ARG A N 1
ATOM 654 C CA . ARG A 1 84 ? -4.992 19.094 15.461 1 89.56 84 ARG A CA 1
ATOM 655 C C . ARG A 1 84 ? -5.98 17.938 15.32 1 89.56 84 ARG A C 1
ATOM 657 O O . ARG A 1 84 ? -5.809 17.062 14.469 1 89.56 84 ARG A O 1
ATOM 664 N N . ARG A 1 85 ? -6.98 17.984 16.141 1 87.81 85 ARG A N 1
ATOM 665 C CA . ARG A 1 85 ? -7.965 16.906 16.156 1 87.81 85 ARG A CA 1
ATOM 666 C C . ARG A 1 85 ? -8.688 16.812 14.82 1 87.81 85 ARG A C 1
ATOM 668 O O . ARG A 1 85 ? -9.023 17.844 14.219 1 87.81 85 ARG A O 1
ATOM 675 N N . ALA A 1 86 ? -8.922 15.578 14.344 1 88.62 86 ALA A N 1
ATOM 676 C CA . ALA A 1 86 ? -9.773 15.211 13.219 1 88.62 86 ALA A CA 1
ATOM 677 C C . ALA A 1 86 ? -9.219 15.766 11.906 1 88.62 86 ALA A C 1
ATOM 679 O O . ALA A 1 86 ? -9.945 15.898 10.922 1 88.62 86 ALA A O 1
ATOM 680 N N . THR A 1 87 ? -7.926 16.141 11.898 1 92.25 87 THR A N 1
ATOM 681 C CA . THR A 1 87 ? -7.359 16.719 10.688 1 92.25 87 THR A CA 1
ATOM 682 C C . THR A 1 87 ? -6.488 15.703 9.961 1 92.25 87 THR A C 1
ATOM 684 O O . THR A 1 87 ? -5.922 14.805 10.586 1 92.25 87 THR A O 1
ATOM 687 N N . ALA A 1 88 ? -6.441 15.836 8.664 1 94.75 88 ALA A N 1
ATOM 688 C CA . ALA A 1 88 ? -5.527 15.078 7.812 1 94.75 88 ALA A CA 1
ATOM 689 C C . ALA A 1 88 ? -4.266 15.883 7.512 1 94.75 88 ALA A C 1
ATOM 691 O O . ALA A 1 88 ? -4.148 17.047 7.918 1 94.75 88 ALA A O 1
ATOM 692 N N . ALA A 1 89 ? -3.305 15.242 6.848 1 97.25 89 ALA A N 1
ATOM 693 C CA . ALA A 1 89 ? -2.047 15.898 6.488 1 97.25 89 ALA A CA 1
ATOM 694 C C . ALA A 1 89 ? -2.291 17.078 5.562 1 97.25 89 ALA A C 1
ATOM 696 O O . ALA A 1 89 ? -1.512 18.047 5.551 1 97.25 89 ALA A O 1
ATOM 697 N N . THR A 1 90 ? -3.414 17.078 4.828 1 95.38 90 THR A N 1
ATOM 698 C CA . THR A 1 90 ? -3.756 18.172 3.932 1 95.38 90 THR A CA 1
ATOM 699 C C . THR A 1 90 ? -3.932 19.484 4.711 1 95.38 90 THR A C 1
ATOM 701 O O . THR A 1 90 ? -3.465 20.531 4.277 1 95.38 90 THR A O 1
ATOM 704 N N . PHE A 1 91 ? -4.602 19.344 5.809 1 95.19 91 PHE A N 1
ATOM 705 C CA . PHE A 1 91 ? -4.793 20.531 6.637 1 95.19 91 PHE A CA 1
ATOM 706 C C . PHE A 1 91 ? -3.463 21.047 7.18 1 95.19 91 PHE A C 1
ATOM 708 O O . PHE A 1 91 ? -3.219 22.25 7.215 1 95.19 91 PHE A O 1
ATOM 715 N N . ALA A 1 92 ? -2.662 20.141 7.629 1 97.06 92 ALA A N 1
ATOM 716 C CA . ALA A 1 92 ? -1.348 20.516 8.141 1 97.06 92 ALA A CA 1
ATOM 717 C C . ALA A 1 92 ? -0.516 21.203 7.059 1 97.06 92 ALA A C 1
ATOM 719 O O . ALA A 1 92 ? 0.169 22.188 7.324 1 97.06 92 ALA A O 1
ATOM 720 N N . ALA A 1 93 ? -0.581 20.656 5.879 1 96.88 93 ALA A N 1
ATOM 721 C CA . ALA A 1 93 ? 0.158 21.25 4.762 1 96.88 93 ALA A CA 1
ATOM 722 C C . ALA A 1 93 ? -0.356 22.641 4.43 1 96.88 93 ALA A C 1
ATOM 724 O O . ALA A 1 93 ? 0.414 23.516 4.012 1 96.88 93 ALA A O 1
ATOM 725 N N . LEU A 1 94 ? -1.582 22.812 4.668 1 94.38 94 LEU A N 1
ATOM 726 C CA . LEU A 1 94 ? -2.219 24.078 4.309 1 94.38 94 LEU A CA 1
ATOM 727 C C . LEU A 1 94 ? -2.064 25.094 5.426 1 94.38 94 LEU A C 1
ATOM 729 O O . LEU A 1 94 ? -1.823 26.281 5.16 1 94.38 94 LEU A O 1
ATOM 733 N N . CYS A 1 95 ? -2.186 24.656 6.691 1 94.81 95 CYS A N 1
ATOM 734 C CA . CYS A 1 95 ? -2.398 25.641 7.746 1 94.81 95 CYS A CA 1
ATOM 735 C C . CYS A 1 95 ? -1.331 25.531 8.828 1 94.81 95 CYS A C 1
ATOM 737 O O . CYS A 1 95 ? -0.926 26.531 9.422 1 94.81 95 CYS A O 1
ATOM 739 N N . LEU A 1 96 ? -0.892 24.312 9.078 1 95.88 96 LEU A N 1
ATOM 740 C CA . LEU A 1 96 ? -0.122 24.125 10.305 1 95.88 96 LEU A CA 1
ATOM 741 C C . LEU A 1 96 ? 1.372 24.266 10.039 1 95.88 96 LEU A C 1
ATOM 743 O O . LEU A 1 96 ? 2.129 24.688 10.914 1 95.88 96 LEU A O 1
ATOM 747 N N . VAL A 1 97 ? 1.786 23.906 8.867 1 97.06 97 VAL A N 1
ATOM 748 C CA . VAL A 1 97 ? 3.207 23.875 8.531 1 97.06 97 VAL A CA 1
ATOM 749 C C . VAL A 1 97 ? 3.787 25.281 8.609 1 97.06 97 VAL A C 1
ATOM 751 O O . VAL A 1 97 ? 4.988 25.453 8.828 1 97.06 97 VAL A O 1
ATOM 754 N N . GLN A 1 98 ? 2.998 26.359 8.484 1 94.25 98 GLN A N 1
ATOM 755 C CA . GLN A 1 98 ? 3.475 27.719 8.594 1 94.25 98 GLN A CA 1
ATOM 756 C C . GLN A 1 98 ? 4.047 28 9.984 1 94.25 98 GLN A C 1
ATOM 758 O O . GLN A 1 98 ? 4.902 28.875 10.148 1 94.25 98 GLN A O 1
ATOM 763 N N . ASP A 1 99 ? 3.621 27.234 10.945 1 95.44 99 ASP A N 1
ATOM 764 C CA . ASP A 1 99 ? 4.066 27.438 12.32 1 95.44 99 ASP A CA 1
ATOM 765 C C . ASP A 1 99 ? 5.266 26.562 12.648 1 95.44 99 ASP A C 1
ATOM 767 O O . ASP A 1 99 ? 5.766 26.578 13.773 1 95.44 99 ASP A O 1
ATOM 771 N N . LEU A 1 100 ? 5.754 25.766 11.742 1 98.12 100 LEU A N 1
ATOM 772 C CA . LEU A 1 100 ? 6.953 24.953 11.93 1 98.12 100 LEU A CA 1
ATOM 773 C C . LEU A 1 100 ? 8.188 25.844 12.039 1 98.12 100 LEU A C 1
ATOM 775 O O . LEU A 1 100 ? 8.492 26.609 11.125 1 98.12 100 LEU A O 1
ATOM 779 N N . PRO A 1 101 ? 8.898 25.766 13.18 1 98.06 101 PRO A N 1
ATOM 780 C CA . PRO A 1 101 ? 10.148 26.531 13.266 1 98.06 101 PRO A CA 1
ATOM 781 C C . PRO A 1 101 ? 11.203 26.047 12.273 1 98.06 101 PRO A C 1
ATOM 783 O O . PRO A 1 101 ? 11.336 24.844 12.047 1 98.06 101 PRO A O 1
ATOM 786 N N . GLU A 1 102 ? 12.008 26.953 11.805 1 97.19 102 GLU A N 1
ATOM 787 C CA . GLU A 1 102 ? 13.047 26.625 10.828 1 97.19 102 GLU A CA 1
ATOM 788 C C . GLU A 1 102 ? 14.156 25.797 11.469 1 97.19 102 GLU A C 1
ATOM 790 O O . GLU A 1 102 ? 14.867 25.062 10.766 1 97.19 102 GLU A O 1
ATOM 795 N N . ASP A 1 103 ? 14.242 25.875 12.773 1 97.31 103 ASP A N 1
ATOM 796 C CA . ASP A 1 103 ? 15.336 25.188 13.453 1 97.31 103 ASP A CA 1
ATOM 797 C C . ASP A 1 103 ? 14.852 23.906 14.109 1 97.31 103 ASP A C 1
ATOM 799 O O . ASP A 1 103 ? 15.469 23.406 15.062 1 97.31 103 ASP A O 1
ATOM 803 N N . ALA A 1 104 ? 13.68 23.422 13.688 1 98.5 104 ALA A N 1
ATOM 804 C CA . ALA A 1 104 ? 13.242 22.125 14.18 1 98.5 104 ALA A CA 1
ATOM 805 C C . ALA A 1 104 ? 14.305 21.062 13.93 1 98.5 104 ALA A C 1
ATOM 807 O O . ALA A 1 104 ? 14.906 21.016 12.852 1 98.5 104 ALA A O 1
ATOM 808 N N . ASP A 1 105 ? 14.578 20.203 14.961 1 98.56 105 ASP A N 1
ATOM 809 C CA . ASP A 1 105 ? 15.594 19.156 14.844 1 98.56 105 ASP A CA 1
ATOM 810 C C . ASP A 1 105 ? 14.961 17.812 14.492 1 98.56 105 ASP A C 1
ATOM 812 O O . ASP A 1 105 ? 15.594 16.969 13.852 1 98.56 105 ASP A O 1
ATOM 816 N N . LEU A 1 106 ? 13.773 17.594 14.984 1 98.81 106 LEU A N 1
ATOM 817 C CA . LEU A 1 106 ? 13.031 16.375 14.742 1 98.81 106 LEU A CA 1
ATOM 818 C C . LEU A 1 106 ? 11.547 16.656 14.555 1 98.81 106 LEU A C 1
ATOM 820 O O . LEU A 1 106 ? 10.93 17.328 15.391 1 98.81 106 LEU A O 1
ATOM 824 N N . VAL A 1 107 ? 10.977 16.25 13.453 1 98.88 107 VAL A N 1
ATOM 825 C CA . VAL A 1 107 ? 9.547 16.359 13.203 1 98.88 107 VAL A CA 1
ATOM 826 C C . VAL A 1 107 ? 8.906 14.969 13.234 1 98.88 107 VAL A C 1
ATOM 828 O O . VAL A 1 107 ? 9.367 14.047 12.547 1 98.88 107 VAL A O 1
ATOM 831 N N . LEU A 1 108 ? 7.926 14.758 14.086 1 98.88 108 LEU A N 1
ATOM 832 C CA . LEU A 1 108 ? 7.098 13.562 14.125 1 98.88 108 LEU A CA 1
ATOM 833 C C . LEU A 1 108 ? 5.871 13.719 13.227 1 98.88 108 LEU A C 1
ATOM 835 O O . LEU A 1 108 ? 5.234 14.773 13.219 1 98.88 108 LEU A O 1
ATOM 839 N N . LEU A 1 109 ? 5.559 12.688 12.414 1 98.69 109 LEU A N 1
ATOM 840 C CA . LEU A 1 109 ? 4.43 12.734 11.492 1 98.69 109 LEU A CA 1
ATOM 841 C C . LEU A 1 109 ? 3.479 11.57 11.734 1 98.69 109 LEU A C 1
ATOM 843 O O . LEU A 1 109 ? 3.861 10.406 11.578 1 98.69 109 LEU A O 1
ATOM 847 N N . GLU A 1 110 ? 2.27 11.844 12.125 1 98.31 110 GLU A N 1
ATOM 848 C CA . GLU A 1 110 ? 1.28 10.789 12.344 1 98.31 110 GLU A CA 1
ATOM 849 C C . GLU A 1 110 ? -0.069 11.164 11.742 1 98.31 110 GLU A C 1
ATOM 851 O O . GLU A 1 110 ? -0.749 12.062 12.242 1 98.31 110 GLU A O 1
ATOM 856 N N . TYR A 1 111 ? -0.508 10.5 10.617 1 97.75 111 TYR A N 1
ATOM 857 C CA . TYR A 1 111 ? -1.794 10.781 9.992 1 97.75 111 TYR A CA 1
ATOM 858 C C . TYR A 1 111 ? -2.43 9.5 9.461 1 97.75 111 TYR A C 1
ATOM 860 O O . TYR A 1 111 ? -3.264 9.539 8.555 1 97.75 111 TYR A O 1
ATOM 868 N N . SER A 1 112 ? -2.057 8.328 9.977 1 96.94 112 SER A N 1
ATOM 869 C CA . SER A 1 112 ? -2.473 7.059 9.391 1 96.94 112 SER A CA 1
ATOM 870 C C . SER A 1 112 ? -3.977 6.852 9.523 1 96.94 112 SER A C 1
ATOM 872 O O . SER A 1 112 ? -4.617 6.277 8.641 1 96.94 112 SER A O 1
ATOM 874 N N . VAL A 1 113 ? -4.582 7.258 10.656 1 95.31 113 VAL A N 1
ATOM 875 C CA . VAL A 1 113 ? -6.008 7.062 10.883 1 95.31 113 VAL A CA 1
ATOM 876 C C . VAL A 1 113 ? -6.805 8.062 10.047 1 95.31 113 VAL A C 1
ATOM 878 O O . VAL A 1 113 ? -7.688 7.676 9.281 1 95.31 113 VAL A O 1
ATOM 881 N N . ASN A 1 114 ? -6.398 9.312 10.109 1 93.56 114 ASN A N 1
ATOM 882 C CA . ASN A 1 114 ? -7.137 10.367 9.414 1 93.56 114 ASN A CA 1
ATOM 883 C C . ASN A 1 114 ? -6.77 10.422 7.938 1 93.56 114 ASN A C 1
ATOM 885 O O . ASN A 1 114 ? -7.445 11.086 7.148 1 93.56 114 ASN A O 1
ATOM 889 N N . GLY A 1 115 ? -5.758 9.734 7.543 1 93.56 115 GLY A N 1
ATOM 890 C CA . GLY A 1 115 ? -5.344 9.688 6.152 1 93.56 115 GLY A CA 1
ATOM 891 C C . GLY A 1 115 ? -5.887 8.492 5.402 1 93.56 115 GLY A C 1
ATOM 892 O O . GLY A 1 115 ? -5.426 8.18 4.301 1 93.56 115 GLY A O 1
ATOM 893 N N . TYR A 1 116 ? -6.848 7.859 6.004 1 92.69 116 TYR A N 1
ATOM 894 C CA . TYR A 1 116 ? -7.438 6.672 5.395 1 92.69 116 TYR A CA 1
ATOM 895 C C . TYR A 1 116 ? -8.781 6.992 4.762 1 92.69 116 TYR A C 1
ATOM 897 O O . TYR A 1 116 ? -9.695 7.48 5.438 1 92.69 116 TYR A O 1
ATOM 905 N N . GLY A 1 117 ? -8.883 6.727 3.436 1 89.06 117 GLY A N 1
ATOM 906 C CA . GLY A 1 117 ? -10.117 6.977 2.715 1 89.06 117 GLY A CA 1
ATOM 907 C C . GLY A 1 117 ? -10.82 5.707 2.268 1 89.06 117 GLY A C 1
ATOM 908 O O . GLY A 1 117 ? -11.742 5.758 1.452 1 89.06 117 GLY A O 1
ATOM 909 N N . GLY A 1 118 ? -10.383 4.539 2.734 1 90.56 118 GLY A N 1
ATOM 910 C CA . GLY A 1 118 ? -10.93 3.254 2.324 1 90.56 118 GLY A CA 1
ATOM 911 C C . GLY A 1 118 ? -9.883 2.328 1.729 1 90.56 118 GLY A C 1
ATOM 912 O O . GLY A 1 118 ? -8.797 2.77 1.352 1 90.56 118 GLY A O 1
ATOM 913 N N . GLN A 1 119 ? -10.188 1.104 1.706 1 89.5 119 GLN A N 1
ATOM 914 C CA . GLN A 1 119 ? -9.211 0.121 1.264 1 89.5 119 GLN A CA 1
ATOM 915 C C . GLN A 1 119 ? -8.922 0.262 -0.229 1 89.5 119 GLN A C 1
ATOM 917 O O . GLN A 1 119 ? -7.938 -0.284 -0.732 1 89.5 119 GLN A O 1
ATOM 922 N N . CYS A 1 120 ? -9.844 0.978 -0.957 1 93.44 120 CYS A N 1
ATOM 923 C CA . CYS A 1 120 ? -9.656 1.173 -2.389 1 93.44 120 CYS A CA 1
ATOM 924 C C . CYS A 1 120 ? -9.172 2.588 -2.688 1 93.44 120 CYS A C 1
ATOM 926 O O . CYS A 1 120 ? -9.406 3.113 -3.775 1 93.44 120 CYS A O 1
ATOM 928 N N . GLN A 1 121 ? -8.547 3.188 -1.726 1 93.75 121 GLN A N 1
ATOM 929 C CA . GLN A 1 121 ? -8.031 4.543 -1.882 1 93.75 121 GLN A CA 1
ATOM 930 C C . GLN A 1 121 ? -6.926 4.594 -2.936 1 93.75 121 GLN A C 1
ATOM 932 O O . GLN A 1 121 ? -6.008 3.77 -2.922 1 93.75 121 GLN A O 1
ATOM 937 N N . CYS A 1 122 ? -7.098 5.594 -3.891 1 95.44 122 CYS A N 1
ATOM 938 C CA . CYS A 1 122 ? -6.035 5.781 -4.871 1 95.44 122 CYS A CA 1
ATOM 939 C C . CYS A 1 122 ? -4.781 6.352 -4.219 1 95.44 122 CYS A C 1
ATOM 941 O O . CYS A 1 122 ? -4.871 7.113 -3.256 1 95.44 122 CYS A O 1
ATOM 943 N N . PHE A 1 123 ? -3.621 6.055 -4.766 1 96.31 123 PHE A N 1
ATOM 944 C CA . PHE A 1 123 ? -2.375 6.617 -4.258 1 96.31 123 PHE A CA 1
ATOM 945 C C . PHE A 1 123 ? -2.385 8.141 -4.371 1 96.31 123 PHE A C 1
ATOM 947 O O . PHE A 1 123 ? -1.865 8.836 -3.494 1 96.31 123 PHE A O 1
ATOM 954 N N . THR A 1 124 ? -2.986 8.703 -5.406 1 96.12 124 THR A N 1
ATOM 955 C CA . THR A 1 124 ? -2.955 10.133 -5.684 1 96.12 124 THR A CA 1
ATOM 956 C C . THR A 1 124 ? -4.109 10.844 -4.98 1 96.12 124 THR A C 1
ATOM 958 O O . THR A 1 124 ? -4.355 12.023 -5.223 1 96.12 124 THR A O 1
ATOM 961 N N . SER A 1 125 ? -4.848 10.125 -4.137 1 95.12 125 SER A N 1
ATOM 962 C CA . SER A 1 125 ? -5.926 10.75 -3.381 1 95.12 125 SER A CA 1
ATOM 963 C C . SER A 1 125 ? -5.395 11.859 -2.477 1 95.12 125 SER A C 1
ATOM 965 O O . SER A 1 125 ? -4.207 11.875 -2.143 1 95.12 125 SER A O 1
ATOM 967 N N . PRO A 1 126 ? -6.25 12.781 -2.074 1 94.06 126 PRO A N 1
ATOM 968 C CA . PRO A 1 126 ? -5.836 13.883 -1.204 1 94.06 126 PRO A CA 1
ATOM 969 C C . PRO A 1 126 ? -5.234 13.398 0.114 1 94.06 126 PRO A C 1
ATOM 971 O O . PRO A 1 126 ? -4.34 14.047 0.666 1 94.06 126 PRO A O 1
ATOM 974 N N . GLN A 1 127 ? -5.645 12.289 0.614 1 94 127 GLN A N 1
ATOM 975 C CA . GLN A 1 127 ? -5.141 11.742 1.868 1 94 127 GLN A CA 1
ATOM 976 C C . GLN A 1 127 ? -3.648 11.43 1.77 1 94 127 GLN A C 1
ATOM 978 O O . GLN A 1 127 ? -2.873 11.789 2.656 1 94 127 GLN A O 1
ATOM 983 N N . THR A 1 128 ? -3.266 10.812 0.653 1 96.75 128 THR A N 1
ATOM 984 C CA . THR A 1 128 ? -1.864 10.461 0.441 1 96.75 128 THR A CA 1
ATOM 985 C C . THR A 1 128 ? -1.094 11.641 -0.14 1 96.75 128 THR A C 1
ATOM 987 O O . THR A 1 128 ? 0.022 11.938 0.293 1 96.75 128 THR A O 1
ATOM 990 N N . ALA A 1 129 ? -1.745 12.32 -1.096 1 96.94 129 ALA A N 1
ATOM 991 C CA . ALA A 1 129 ? -1.1 13.469 -1.732 1 96.94 129 ALA A CA 1
ATOM 992 C C . ALA A 1 129 ? -0.801 14.562 -0.714 1 96.94 129 ALA A C 1
ATOM 994 O O . ALA A 1 129 ? 0.245 15.211 -0.779 1 96.94 129 ALA A O 1
ATOM 995 N N . GLY A 1 130 ? -1.723 14.805 0.143 1 97.19 130 GLY A N 1
ATOM 996 C CA . GLY A 1 130 ? -1.512 15.789 1.192 1 97.19 130 GLY A CA 1
ATOM 997 C C . GLY A 1 130 ? -0.363 15.438 2.119 1 97.19 130 GLY A C 1
ATOM 998 O O . GLY A 1 130 ? 0.365 16.312 2.578 1 97.19 130 GLY A O 1
ATOM 999 N N . TYR A 1 131 ? -0.227 14.156 2.414 1 98.31 131 TYR A N 1
ATOM 1000 C CA . TYR A 1 131 ? 0.891 13.688 3.227 1 98.31 131 TYR A CA 1
ATOM 1001 C C . TYR A 1 131 ? 2.223 14 2.553 1 98.31 131 TYR A C 1
ATOM 1003 O O . TYR A 1 131 ? 3.154 14.484 3.199 1 98.31 131 TYR A O 1
ATOM 1011 N N . GLU A 1 132 ? 2.338 13.719 1.284 1 98.56 132 GLU A N 1
ATOM 1012 C CA . GLU A 1 132 ? 3.555 14.031 0.537 1 98.56 132 GLU A CA 1
ATOM 1013 C C . GLU A 1 132 ? 3.799 15.531 0.476 1 98.56 132 GLU A C 1
ATOM 1015 O O . GLU A 1 132 ? 4.934 15.992 0.635 1 98.56 132 GLU A O 1
ATOM 1020 N N . THR A 1 133 ? 2.736 16.312 0.257 1 98.12 133 THR A N 1
ATOM 1021 C CA . THR A 1 133 ? 2.852 17.766 0.228 1 98.12 133 THR A CA 1
ATOM 1022 C C . THR A 1 133 ? 3.389 18.281 1.556 1 98.12 133 THR A C 1
ATOM 1024 O O . THR A 1 133 ? 4.27 19.156 1.577 1 98.12 133 THR A O 1
ATOM 1027 N N . LEU A 1 134 ? 2.826 17.75 2.619 1 98.44 134 LEU A N 1
ATOM 1028 C CA . LEU A 1 134 ? 3.291 18.172 3.938 1 98.44 134 LEU A CA 1
ATOM 1029 C C . LEU A 1 134 ? 4.777 17.875 4.109 1 98.44 134 LEU A C 1
ATOM 1031 O O . LEU A 1 134 ? 5.535 18.734 4.57 1 98.44 134 LEU A O 1
ATOM 1035 N N . LEU A 1 135 ? 5.203 16.672 3.756 1 98.62 135 LEU A N 1
ATOM 1036 C CA . LEU A 1 135 ? 6.609 16.297 3.869 1 98.62 135 LEU A CA 1
ATOM 1037 C C . LEU A 1 135 ? 7.492 17.234 3.066 1 98.62 135 LEU A C 1
ATOM 1039 O O . LEU A 1 135 ? 8.531 17.688 3.553 1 98.62 135 LEU A O 1
ATOM 1043 N N . ARG A 1 136 ? 7.102 17.547 1.892 1 98.44 136 ARG A N 1
ATOM 1044 C CA . ARG A 1 136 ? 7.887 18.422 1.024 1 98.44 136 ARG A CA 1
ATOM 1045 C C . ARG A 1 136 ? 7.969 19.828 1.594 1 98.44 136 ARG A C 1
ATOM 1047 O O . ARG A 1 136 ? 9.023 20.469 1.561 1 98.44 136 ARG A O 1
ATOM 1054 N N . LYS A 1 137 ? 6.863 20.344 2.154 1 98.19 137 LYS A N 1
ATOM 1055 C CA . LYS A 1 137 ? 6.859 21.672 2.762 1 98.19 137 LYS A CA 1
ATOM 1056 C C . LYS A 1 137 ? 7.734 21.703 4.012 1 98.19 137 LYS A C 1
ATOM 1058 O O . LYS A 1 137 ? 8.398 22.703 4.281 1 98.19 137 LYS A O 1
ATOM 1063 N N . ILE A 1 138 ? 7.707 20.641 4.793 1 98.62 138 ILE A N 1
ATOM 1064 C CA . ILE A 1 138 ? 8.562 20.562 5.969 1 98.62 138 ILE A CA 1
ATOM 1065 C C . ILE A 1 138 ? 10.031 20.641 5.547 1 98.62 138 ILE A C 1
ATOM 1067 O O . ILE A 1 138 ? 10.805 21.406 6.117 1 98.62 138 ILE A O 1
ATOM 1071 N N . ILE A 1 139 ? 10.414 19.859 4.52 1 98.06 139 ILE A N 1
ATOM 1072 C CA . ILE A 1 139 ? 11.797 19.797 4.051 1 98.06 139 ILE A CA 1
ATOM 1073 C C . ILE A 1 139 ? 12.227 21.156 3.533 1 98.06 139 ILE A C 1
ATOM 1075 O O . ILE A 1 139 ? 13.367 21.578 3.754 1 98.06 139 ILE A O 1
ATOM 1079 N N . LYS A 1 140 ? 11.328 21.859 2.891 1 96.81 140 LYS A N 1
ATOM 1080 C CA . LYS A 1 140 ? 11.641 23.188 2.379 1 96.81 140 LYS A CA 1
ATOM 1081 C C . LYS A 1 140 ? 11.828 24.188 3.52 1 96.81 140 LYS A C 1
ATOM 1083 O O . LYS A 1 140 ? 12.781 24.969 3.518 1 96.81 140 LYS A O 1
ATOM 1088 N N . LYS A 1 141 ? 10.969 24.156 4.465 1 97 141 LYS A N 1
ATOM 1089 C CA . LYS A 1 141 ? 10.961 25.141 5.539 1 97 141 LYS A CA 1
ATOM 1090 C C . LYS A 1 141 ? 12.078 24.875 6.551 1 97 141 LYS A C 1
ATOM 1092 O O . LYS A 1 141 ? 12.688 25.797 7.078 1 97 141 LYS A O 1
ATOM 1097 N N . ALA A 1 142 ? 12.273 23.625 6.82 1 97.31 142 ALA A N 1
ATOM 1098 C CA . ALA A 1 142 ? 13.305 23.188 7.746 1 97.31 142 ALA A CA 1
ATOM 1099 C C . ALA A 1 142 ? 14.211 22.141 7.094 1 97.31 142 ALA A C 1
ATOM 1101 O O . ALA A 1 142 ? 14.164 20.953 7.457 1 97.31 142 ALA A O 1
ATOM 1102 N N . PRO A 1 143 ? 15.133 22.578 6.289 1 96 143 PRO A N 1
ATOM 1103 C CA . PRO A 1 143 ? 15.883 21.656 5.434 1 96 143 PRO A CA 1
ATOM 1104 C C . PRO A 1 143 ? 16.828 20.75 6.227 1 96 143 PRO A C 1
ATOM 1106 O O . PRO A 1 143 ? 17.312 19.75 5.699 1 96 143 PRO A O 1
ATOM 1109 N N . HIS A 1 144 ? 17.078 21.078 7.512 1 95.69 144 HIS A N 1
ATOM 1110 C CA . HIS A 1 144 ? 18.047 20.312 8.281 1 95.69 144 HIS A CA 1
ATOM 1111 C C . HIS A 1 144 ? 17.359 19.406 9.289 1 95.69 144 HIS A C 1
ATOM 1113 O O . HIS A 1 144 ? 18.016 18.75 10.102 1 95.69 144 HIS A O 1
ATOM 1119 N N . THR A 1 145 ? 16.062 19.344 9.234 1 97.88 145 THR A N 1
ATOM 1120 C CA . THR A 1 145 ? 15.305 18.594 10.234 1 97.88 145 THR A CA 1
ATOM 1121 C C . THR A 1 145 ? 15.297 17.109 9.914 1 97.88 145 THR A C 1
ATOM 1123 O O . THR A 1 145 ? 15.211 16.719 8.742 1 97.88 145 THR A O 1
ATOM 1126 N N . ALA A 1 146 ? 15.547 16.234 10.945 1 98.19 146 ALA A N 1
ATOM 1127 C CA . ALA A 1 146 ? 15.203 14.82 10.844 1 98.19 146 ALA A CA 1
ATOM 1128 C C . ALA A 1 146 ? 13.695 14.609 10.984 1 98.19 146 ALA A C 1
ATOM 1130 O O . ALA A 1 146 ? 12.992 15.453 11.539 1 98.19 146 ALA A O 1
ATOM 1131 N N . MET A 1 147 ? 13.188 13.562 10.391 1 98.56 147 MET A N 1
ATOM 1132 C CA . MET A 1 147 ? 11.773 13.234 10.508 1 98.56 147 MET A CA 1
ATOM 1133 C C . MET A 1 147 ? 11.578 11.781 10.922 1 98.56 147 MET A C 1
ATOM 1135 O O . MET A 1 147 ? 12.422 10.93 10.625 1 98.56 147 MET A O 1
ATOM 1139 N N . LEU A 1 148 ? 10.57 11.508 11.641 1 98.69 148 LEU A N 1
ATOM 1140 C CA . LEU A 1 148 ? 10.133 10.18 12.062 1 98.69 148 LEU A CA 1
ATOM 1141 C C . LEU A 1 148 ? 8.625 10.023 11.891 1 98.69 148 LEU A C 1
ATOM 1143 O O . LEU A 1 148 ? 7.848 10.758 12.508 1 98.69 148 LEU A O 1
ATOM 1147 N N . ALA A 1 149 ? 8.258 9.133 11 1 98.69 149 ALA A N 1
ATOM 1148 C CA . ALA A 1 149 ? 6.844 8.836 10.789 1 98.69 149 ALA A CA 1
ATOM 1149 C C . ALA A 1 149 ? 6.34 7.809 11.797 1 98.69 149 ALA A C 1
ATOM 1151 O O . ALA A 1 149 ? 7.066 6.883 12.164 1 98.69 149 ALA A O 1
ATOM 1152 N N . PHE A 1 150 ? 5.195 7.984 12.297 1 98.69 150 PHE A N 1
ATOM 1153 C CA . PHE A 1 150 ? 4.508 7.105 13.234 1 98.69 150 PHE A CA 1
ATOM 1154 C C . PHE A 1 150 ? 3.105 6.773 12.742 1 98.69 150 PHE A C 1
ATOM 1156 O O . PHE A 1 150 ? 2.4 7.645 12.227 1 98.69 150 PHE A O 1
ATOM 1163 N N . ALA A 1 151 ? 2.752 5.5 12.773 1 98.56 151 ALA A N 1
ATOM 1164 C CA . ALA A 1 151 ? 1.433 5.07 12.312 1 98.56 151 ALA A CA 1
ATOM 1165 C C . ALA A 1 151 ? 0.632 4.445 13.453 1 98.56 151 ALA A C 1
ATOM 1167 O O . ALA A 1 151 ? 0.924 3.33 13.883 1 98.56 151 ALA A O 1
ATOM 1168 N N . SER A 1 152 ? -0.321 5.211 13.922 1 97.38 152 SER A N 1
ATOM 1169 C CA . SER A 1 152 ? -1.324 4.621 14.797 1 97.38 152 SER A CA 1
ATOM 1170 C C . SER A 1 152 ? -2.361 3.832 14.008 1 97.38 152 SER A C 1
ATOM 1172 O O . SER A 1 152 ? -2.219 3.652 12.797 1 97.38 152 SER A O 1
ATOM 1174 N N . PHE A 1 153 ? -3.369 3.289 14.719 1 97.06 153 PHE A N 1
ATOM 1175 C CA . PHE A 1 153 ? -4.293 2.383 14.039 1 97.06 153 PHE A CA 1
ATOM 1176 C C . PHE A 1 153 ? -5.688 2.486 14.641 1 97.06 153 PHE A C 1
ATOM 1178 O O . PHE A 1 153 ? -5.836 2.637 15.859 1 97.06 153 PHE A O 1
ATOM 1185 N N . MET A 1 154 ? -6.699 2.484 13.758 1 95.38 154 MET A N 1
ATOM 1186 C CA . MET A 1 154 ? -8.078 2.348 14.219 1 95.38 154 MET A CA 1
ATOM 1187 C C . MET A 1 154 ? -8.375 0.908 14.625 1 95.38 154 MET A C 1
ATOM 1189 O O . MET A 1 154 ? -8.719 0.079 13.781 1 95.38 154 MET A O 1
ATOM 1193 N N . TRP A 1 155 ? -8.406 0.575 15.828 1 95.62 155 TRP A N 1
ATOM 1194 C CA . TRP A 1 155 ? -8.406 -0.789 16.344 1 95.62 155 TRP A CA 1
ATOM 1195 C C . TRP A 1 155 ? -9.797 -1.401 16.266 1 95.62 155 TRP A C 1
ATOM 1197 O O . TRP A 1 155 ? -9.945 -2.613 16.094 1 95.62 155 TRP A O 1
ATOM 1207 N N . LEU A 1 156 ? -10.797 -0.58 16.484 1 92.56 156 LEU A N 1
ATOM 1208 C CA . LEU A 1 156 ? -12.18 -1.061 16.516 1 92.56 156 LEU A CA 1
ATOM 1209 C C . LEU A 1 156 ? -13.07 -0.194 15.633 1 92.56 156 LEU A C 1
ATOM 1211 O O . LEU A 1 156 ? -12.797 0.991 15.43 1 92.56 156 LEU A O 1
ATOM 1215 N N . ASP A 1 157 ? -14.086 -0.857 15.094 1 86.75 157 ASP A N 1
ATOM 1216 C CA . ASP A 1 157 ? -15.086 -0.081 14.359 1 86.75 157 ASP A CA 1
ATOM 1217 C C . ASP A 1 157 ? -16.203 0.378 15.289 1 86.75 157 ASP A C 1
ATOM 1219 O O . ASP A 1 157 ? -16.109 0.239 16.516 1 86.75 157 ASP A O 1
ATOM 1223 N N . LYS A 1 158 ? -17.234 1.063 14.758 1 81.06 158 LYS A N 1
ATOM 1224 C CA . LYS A 1 158 ? -18.328 1.647 15.539 1 81.06 158 LYS A CA 1
ATOM 1225 C C . LYS A 1 158 ? -19.109 0.57 16.266 1 81.06 158 LYS A C 1
ATOM 1227 O O . LYS A 1 158 ? -19.797 0.856 17.266 1 81.06 158 LYS A O 1
ATOM 1232 N N . GLU A 1 159 ? -19.047 -0.686 15.766 1 87.75 159 GLU A N 1
ATOM 1233 C CA . GLU A 1 159 ? -19.719 -1.809 16.406 1 87.75 159 GLU A CA 1
ATOM 1234 C C . GLU A 1 159 ? -18.781 -2.557 17.344 1 87.75 159 GLU A C 1
ATOM 1236 O O . GLU A 1 159 ? -19.109 -3.656 17.797 1 87.75 159 GLU A O 1
ATOM 1241 N N . ASN A 1 160 ? -17.609 -2.018 17.547 1 89.12 160 ASN A N 1
ATOM 1242 C CA . ASN A 1 160 ? -16.609 -2.566 18.453 1 89.12 160 ASN A CA 1
ATOM 1243 C C . ASN A 1 160 ? -16.031 -3.875 17.922 1 89.12 160 ASN A C 1
ATOM 1245 O O . ASN A 1 160 ? -15.602 -4.73 18.703 1 89.12 160 ASN A O 1
ATOM 1249 N N . LYS A 1 161 ? -16.141 -4.047 16.656 1 92.5 161 LYS A N 1
ATOM 1250 C CA . LYS A 1 161 ? -15.453 -5.164 16 1 92.5 161 LYS A CA 1
ATOM 1251 C C . LYS A 1 161 ? -14.031 -4.785 15.602 1 92.5 161 LYS A C 1
ATOM 1253 O O . LYS A 1 161 ? -13.758 -3.619 15.305 1 92.5 161 LYS A O 1
ATOM 1258 N N . PRO A 1 162 ? -13.164 -5.742 15.609 1 93.88 162 PRO A N 1
ATOM 1259 C CA . PRO A 1 162 ? -11.773 -5.449 15.25 1 93.88 162 PRO A CA 1
ATOM 1260 C C . PRO A 1 162 ? -11.641 -4.801 13.875 1 93.88 162 PRO A C 1
ATOM 1262 O O . PRO A 1 162 ? -12.258 -5.254 12.914 1 93.88 162 PRO A O 1
ATOM 1265 N N . GLY A 1 163 ? -10.891 -3.713 13.844 1 93.69 163 GLY A N 1
ATOM 1266 C CA . GLY A 1 163 ? -10.523 -3.154 12.555 1 93.69 163 GLY A CA 1
ATOM 1267 C C . GLY A 1 163 ? -9.734 -4.117 11.688 1 93.69 163 GLY A C 1
ATOM 1268 O O . GLY A 1 163 ? -8.969 -4.938 12.203 1 93.69 163 GLY A O 1
ATOM 1269 N N . LYS A 1 164 ? -9.859 -4.039 10.391 1 94.88 164 LYS A N 1
ATOM 1270 C CA . LYS A 1 164 ? -9.102 -4.898 9.492 1 94.88 164 LYS A CA 1
ATOM 1271 C C . LYS A 1 164 ? -7.676 -4.383 9.312 1 94.88 164 LYS A C 1
ATOM 1273 O O . LYS A 1 164 ? -7.449 -3.17 9.289 1 94.88 164 LYS A O 1
ATOM 1278 N N . TYR A 1 165 ? -6.762 -5.285 9.117 1 96 165 TYR A N 1
ATOM 1279 C CA . TYR A 1 165 ? -5.332 -5 9.07 1 96 165 TYR A CA 1
ATOM 1280 C C . TYR A 1 165 ? -5.02 -3.967 7.996 1 96 165 TYR A C 1
ATOM 1282 O O . TYR A 1 165 ? -4.113 -3.146 8.164 1 96 165 TYR A O 1
ATOM 1290 N N . TYR A 1 166 ? -5.781 -3.98 6.906 1 95.88 166 TYR A N 1
ATOM 1291 C CA . TYR A 1 166 ? -5.461 -3.158 5.742 1 95.88 166 TYR A CA 1
ATOM 1292 C C . TYR A 1 166 ? -6.262 -1.861 5.754 1 95.88 166 TYR A C 1
ATOM 1294 O O . TYR A 1 166 ? -6.191 -1.073 4.809 1 95.88 166 TYR A O 1
ATOM 1302 N N . GLU A 1 167 ? -7.051 -1.564 6.832 1 94.81 167 GLU A N 1
ATOM 1303 C CA . GLU A 1 167 ? -7.855 -0.349 6.938 1 94.81 167 GLU A CA 1
ATOM 1304 C C . GLU A 1 167 ? -7.055 0.785 7.574 1 94.81 167 GLU A C 1
ATOM 1306 O O . GLU A 1 167 ? -7.387 1.247 8.672 1 94.81 167 GLU A O 1
ATOM 1311 N N . THR A 1 168 ? -6.102 1.324 6.891 1 96.38 168 THR A N 1
ATOM 1312 C CA . THR A 1 168 ? -5.199 2.352 7.402 1 96.38 168 THR A CA 1
ATOM 1313 C C . THR A 1 168 ? -4.535 3.105 6.254 1 96.38 168 THR A C 1
ATOM 1315 O O . THR A 1 168 ? -4.316 2.545 5.18 1 96.38 168 THR A O 1
ATOM 1318 N N . GLY A 1 169 ? -4.211 4.383 6.477 1 96.56 169 GLY A N 1
ATOM 1319 C CA . GLY A 1 169 ? -3.434 5.16 5.523 1 96.56 169 GLY A CA 1
ATOM 1320 C C . GLY A 1 169 ? -1.949 4.848 5.57 1 96.56 169 GLY A C 1
ATOM 1321 O O . GLY A 1 169 ? -1.19 5.273 4.699 1 96.56 169 GLY A O 1
ATOM 1322 N N . GLU A 1 170 ? -1.491 4.023 6.512 1 97.25 170 GLU A N 1
ATOM 1323 C CA . GLU A 1 170 ? -0.074 3.811 6.789 1 97.25 170 GLU A CA 1
ATOM 1324 C C . GLU A 1 170 ? 0.633 3.18 5.594 1 97.25 170 GLU A C 1
ATOM 1326 O O . GLU A 1 170 ? 1.804 3.467 5.336 1 97.25 170 GLU A O 1
ATOM 1331 N N . ASP A 1 171 ? -0.068 2.365 4.836 1 96.56 171 ASP A N 1
ATOM 1332 C CA . ASP A 1 171 ? 0.601 1.633 3.766 1 96.56 171 ASP A CA 1
ATOM 1333 C C . ASP A 1 171 ? 1.014 2.568 2.633 1 96.56 171 ASP A C 1
ATOM 1335 O O . ASP A 1 171 ? 2.127 2.469 2.111 1 96.56 171 ASP A O 1
ATOM 1339 N N . GLN A 1 172 ? 0.148 3.498 2.283 1 97.06 172 GLN A N 1
ATOM 1340 C CA . GLN A 1 172 ? 0.525 4.488 1.278 1 97.06 172 GLN A CA 1
ATOM 1341 C C . GLN A 1 172 ? 1.494 5.516 1.854 1 97.06 172 GLN A C 1
ATOM 1343 O O . GLN A 1 172 ? 2.441 5.926 1.183 1 97.06 172 GLN A O 1
ATOM 1348 N N . HIS A 1 173 ? 1.254 5.918 3.119 1 98.19 173 HIS A N 1
ATOM 1349 C CA . HIS A 1 173 ? 2.182 6.84 3.768 1 98.19 173 HIS A CA 1
ATOM 1350 C C . HIS A 1 173 ? 3.576 6.23 3.877 1 98.19 173 HIS A C 1
ATOM 1352 O O . HIS A 1 173 ? 4.578 6.945 3.797 1 98.19 173 HIS A O 1
ATOM 1358 N N . GLY A 1 174 ? 3.641 4.91 4.098 1 97.31 174 GLY A N 1
ATOM 1359 C CA . GLY A 1 174 ? 4.926 4.23 4.164 1 97.31 174 GLY A CA 1
ATOM 1360 C C . GLY A 1 174 ? 5.723 4.332 2.877 1 97.31 174 GLY A C 1
ATOM 1361 O O . GLY A 1 174 ? 6.945 4.496 2.91 1 97.31 174 GLY A O 1
ATOM 1362 N N . VAL A 1 175 ? 5.023 4.234 1.723 1 97 175 VAL A N 1
ATOM 1363 C CA . VAL A 1 175 ? 5.676 4.402 0.428 1 97 175 VAL A CA 1
ATOM 1364 C C . VAL A 1 175 ? 6.27 5.805 0.328 1 97 175 VAL A C 1
ATOM 1366 O O . VAL A 1 175 ? 7.422 5.973 -0.085 1 97 175 VAL A O 1
ATOM 1369 N N . VAL A 1 176 ? 5.484 6.828 0.764 1 97.94 176 VAL A N 1
ATOM 1370 C CA . VAL A 1 176 ? 5.926 8.219 0.715 1 97.94 176 VAL A CA 1
ATOM 1371 C C . VAL A 1 176 ? 7.102 8.422 1.67 1 97.94 176 VAL A C 1
ATOM 1373 O O . VAL A 1 176 ? 8.125 9 1.293 1 97.94 176 VAL A O 1
ATOM 1376 N N . ALA A 1 177 ? 6.961 7.941 2.896 1 97.75 177 ALA A N 1
ATOM 1377 C CA . ALA A 1 177 ? 8.008 8.109 3.902 1 97.75 177 ALA A CA 1
ATOM 1378 C C . ALA A 1 177 ? 9.336 7.527 3.416 1 97.75 177 ALA A C 1
ATOM 1380 O O . ALA A 1 177 ? 10.383 8.156 3.572 1 97.75 177 ALA A O 1
ATOM 1381 N N . ARG A 1 178 ? 9.258 6.387 2.824 1 95.31 178 ARG A N 1
ATOM 1382 C CA . ARG A 1 178 ? 10.461 5.75 2.318 1 95.31 178 ARG A CA 1
ATOM 1383 C C . ARG A 1 178 ? 11.125 6.602 1.239 1 95.31 178 ARG A C 1
ATOM 1385 O O . ARG A 1 178 ? 12.344 6.781 1.24 1 95.31 178 ARG A O 1
ATOM 1392 N N . ARG A 1 179 ? 10.336 7.105 0.337 1 94.94 179 ARG A N 1
ATOM 1393 C CA . ARG A 1 179 ? 10.828 7.941 -0.752 1 94.94 179 ARG A CA 1
ATOM 1394 C C . ARG A 1 179 ? 11.633 9.117 -0.215 1 94.94 179 ARG A C 1
ATOM 1396 O O . ARG A 1 179 ? 12.625 9.531 -0.826 1 94.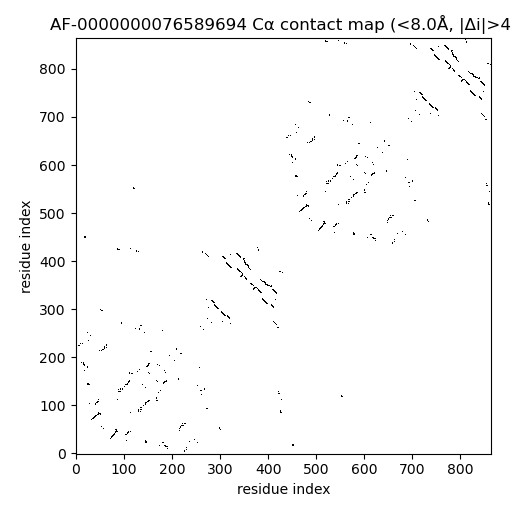94 179 ARG A O 1
ATOM 1403 N N . TYR A 1 180 ? 11.297 9.625 0.945 1 96.5 180 TYR A N 1
ATOM 1404 C CA . TYR A 1 180 ? 11.883 10.859 1.446 1 96.5 180 TYR A CA 1
ATOM 1405 C C . TYR A 1 180 ? 12.875 10.578 2.57 1 96.5 180 TYR A C 1
ATOM 1407 O O . TYR A 1 180 ? 13.312 11.5 3.268 1 96.5 180 TYR A O 1
ATOM 1415 N N . GLY A 1 181 ? 13.195 9.305 2.768 1 94.81 181 GLY A N 1
ATOM 1416 C CA . GLY A 1 181 ? 14.18 8.938 3.775 1 94.81 181 GLY A CA 1
ATOM 1417 C C . GLY A 1 181 ? 13.68 9.133 5.195 1 94.81 181 GLY A C 1
ATOM 1418 O O . GLY A 1 181 ? 14.43 9.594 6.062 1 94.81 181 GLY A O 1
ATOM 1419 N N . VAL A 1 182 ? 12.406 8.883 5.406 1 97.62 182 VAL A N 1
ATOM 1420 C CA . VAL A 1 182 ? 11.797 9.055 6.719 1 97.62 182 VAL A CA 1
ATOM 1421 C C . VAL A 1 182 ? 11.508 7.695 7.344 1 97.62 182 VAL A C 1
ATOM 1423 O O . VAL A 1 182 ? 10.609 6.98 6.898 1 97.62 182 VAL A O 1
ATOM 1426 N N . PRO A 1 183 ? 12.281 7.297 8.414 1 96.88 183 PRO A N 1
ATOM 1427 C CA . PRO A 1 183 ? 11.898 6.066 9.117 1 96.88 183 PRO A CA 1
ATOM 1428 C C . PRO A 1 183 ? 10.469 6.105 9.648 1 96.88 183 PRO A C 1
ATOM 1430 O O . PRO A 1 183 ? 9.938 7.184 9.922 1 96.88 183 PRO A O 1
ATOM 1433 N N . MET A 1 184 ? 9.859 4.922 9.758 1 97.62 184 MET A N 1
ATOM 1434 C CA . MET A 1 184 ? 8.461 4.855 10.18 1 97.62 184 MET A CA 1
ATOM 1435 C C . MET A 1 184 ? 8.242 3.709 11.164 1 97.62 184 MET A C 1
ATOM 1437 O O . MET A 1 184 ? 8.781 2.615 10.977 1 97.62 184 MET A O 1
ATOM 1441 N N . MET A 1 185 ? 7.586 3.963 12.227 1 97.62 185 MET A N 1
ATOM 1442 C CA . MET A 1 185 ? 7.137 2.957 13.188 1 97.62 185 MET A CA 1
ATOM 1443 C C . MET A 1 185 ? 5.637 2.713 13.062 1 97.62 185 MET A C 1
ATOM 1445 O O . MET A 1 185 ? 4.859 3.658 12.945 1 97.62 185 MET A O 1
ATOM 1449 N N . SER A 1 186 ? 5.223 1.478 13.055 1 97.69 186 SER A N 1
ATOM 1450 C CA . SER A 1 186 ? 3.83 1.068 12.906 1 97.69 186 SER A CA 1
ATOM 1451 C C . SER A 1 186 ? 3.354 0.288 14.125 1 97.69 186 SER A C 1
ATOM 1453 O O . SER A 1 186 ? 3.893 -0.776 14.438 1 97.69 186 SER A O 1
ATOM 1455 N N . VAL A 1 187 ? 2.307 0.731 14.789 1 97.5 187 VAL A N 1
ATOM 1456 C CA . VAL A 1 187 ? 1.769 -0.017 15.922 1 97.5 187 VAL A CA 1
ATOM 1457 C C . VAL A 1 187 ? 0.989 -1.229 15.414 1 97.5 187 VAL A C 1
ATOM 1459 O O . VAL A 1 187 ? 0.947 -2.27 16.078 1 97.5 187 VAL A O 1
ATOM 1462 N N . ARG A 1 188 ? 0.375 -1.11 14.234 1 96.38 188 ARG A N 1
ATOM 1463 C CA . ARG A 1 188 ? -0.38 -2.215 13.648 1 96.38 188 ARG A CA 1
ATOM 1464 C C . ARG A 1 188 ? 0.529 -3.404 13.359 1 96.38 188 ARG A C 1
ATOM 1466 O O . ARG A 1 188 ? 0.203 -4.543 13.703 1 96.38 188 ARG A O 1
ATOM 1473 N N . ASP A 1 189 ? 1.673 -3.148 12.742 1 95 189 ASP A N 1
ATOM 1474 C CA . ASP A 1 189 ? 2.596 -4.223 12.391 1 95 189 ASP A CA 1
ATOM 1475 C C . ASP A 1 189 ? 3.102 -4.941 13.641 1 95 189 ASP A C 1
ATOM 1477 O O . ASP A 1 189 ? 3.367 -6.145 13.609 1 95 189 ASP A O 1
ATOM 1481 N N . ALA A 1 190 ? 3.162 -4.227 14.734 1 95.25 190 ALA A N 1
ATOM 1482 C CA . ALA A 1 190 ? 3.744 -4.77 15.961 1 95.25 190 ALA A CA 1
ATOM 1483 C C . ALA A 1 190 ? 2.682 -5.438 16.828 1 95.25 190 ALA A C 1
ATOM 1485 O O . ALA A 1 190 ? 2.934 -6.48 17.438 1 95.25 190 ALA A O 1
ATOM 1486 N N . LEU A 1 191 ? 1.502 -4.844 16.875 1 96.19 191 LEU A N 1
ATOM 1487 C CA . LEU A 1 191 ? 0.626 -5.168 18 1 96.19 191 LEU A CA 1
ATOM 1488 C C . LEU A 1 191 ? -0.665 -5.816 17.5 1 96.19 191 LEU A C 1
ATOM 1490 O O . LEU A 1 191 ? -1.468 -6.297 18.312 1 96.19 191 LEU A O 1
ATOM 1494 N N . TYR A 1 192 ? -0.961 -5.863 16.219 1 95.81 192 TYR A N 1
ATOM 1495 C CA . TYR A 1 192 ? -2.279 -6.25 15.734 1 95.81 192 TYR A CA 1
ATOM 1496 C C . TYR A 1 192 ? -2.719 -7.578 16.344 1 95.81 192 TYR A C 1
ATOM 1498 O O . TYR A 1 192 ? -3.793 -7.668 16.938 1 95.81 192 TYR A O 1
ATOM 1506 N N . ASP A 1 193 ? -1.904 -8.57 16.328 1 92.5 193 ASP A N 1
ATOM 1507 C CA . ASP A 1 193 ? -2.301 -9.898 16.781 1 92.5 193 ASP A CA 1
ATOM 1508 C C . ASP A 1 193 ? -2.451 -9.945 18.297 1 92.5 193 ASP A C 1
ATOM 1510 O O . ASP A 1 193 ? -3.41 -10.516 18.828 1 92.5 193 ASP A O 1
ATOM 1514 N N . VAL A 1 194 ? -1.551 -9.32 18.984 1 93.75 194 VAL A N 1
ATOM 1515 C CA . VAL A 1 194 ? -1.562 -9.43 20.438 1 93.75 194 VAL A CA 1
ATOM 1516 C C . VAL A 1 194 ? -2.705 -8.602 21 1 93.75 194 VAL A C 1
ATOM 1518 O O . VAL A 1 194 ? -3.26 -8.93 22.062 1 93.75 194 VAL A O 1
ATOM 1521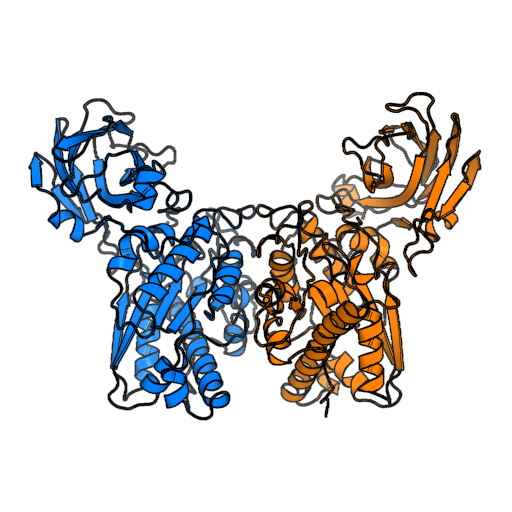 N N . MET A 1 195 ? -3.104 -7.496 20.328 1 95.56 195 MET A N 1
ATOM 1522 C CA . MET A 1 195 ? -4.203 -6.648 20.781 1 95.56 195 MET A CA 1
ATOM 1523 C C . MET A 1 195 ? -5.523 -7.414 20.766 1 95.56 195 MET A C 1
ATOM 1525 O O . MET A 1 195 ? -6.465 -7.062 21.469 1 95.56 195 MET A O 1
ATOM 1529 N N . PHE A 1 196 ? -5.605 -8.484 19.953 1 94.25 196 PHE A N 1
ATOM 1530 C CA . PHE A 1 196 ? -6.859 -9.219 19.828 1 94.25 196 PHE A CA 1
ATOM 1531 C C . PHE A 1 196 ? -6.707 -10.656 20.312 1 94.25 196 PHE A C 1
ATOM 1533 O O . PHE A 1 196 ? -7.531 -11.516 19.984 1 94.25 196 PHE A O 1
ATOM 1540 N N . ASP A 1 197 ? -5.668 -10.953 21.016 1 93.81 197 ASP A N 1
ATOM 1541 C CA . ASP A 1 197 ? -5.422 -12.242 21.656 1 93.81 197 ASP A CA 1
ATOM 1542 C C . ASP A 1 197 ? -5.258 -12.094 23.156 1 93.81 197 ASP A C 1
ATOM 1544 O O . ASP A 1 197 ? -4.156 -11.836 23.656 1 93.81 197 ASP A O 1
ATOM 1548 N N . PRO A 1 198 ? -6.277 -12.367 23.875 1 91.88 198 PRO A N 1
ATOM 1549 C CA . PRO A 1 198 ? -6.199 -12.203 25.328 1 91.88 198 PRO A CA 1
ATOM 1550 C C . PRO A 1 198 ? -5.145 -13.109 25.969 1 91.88 198 PRO A C 1
ATOM 1552 O O . PRO A 1 198 ? -4.68 -12.828 27.078 1 91.88 198 PRO A O 1
ATOM 1555 N N . ASP A 1 199 ? -4.723 -14.164 25.219 1 93.5 199 ASP A N 1
ATOM 1556 C CA . ASP A 1 199 ? -3.777 -15.125 25.781 1 93.5 199 ASP A CA 1
ATOM 1557 C C . ASP A 1 199 ? -2.381 -14.922 25.188 1 93.5 199 ASP A C 1
ATOM 1559 O O . ASP A 1 199 ? -1.532 -15.812 25.266 1 93.5 199 ASP A O 1
ATOM 1563 N N . ASN A 1 200 ? -2.17 -13.695 24.594 1 92.69 200 ASN A N 1
ATOM 1564 C CA . ASN A 1 200 ? -0.863 -13.469 23.984 1 92.69 200 ASN A CA 1
ATOM 1565 C C . ASN A 1 200 ? 0.263 -13.609 25 1 92.69 200 ASN A C 1
ATOM 1567 O O . ASN A 1 200 ? 0.067 -13.352 26.188 1 92.69 200 ASN A O 1
ATOM 1571 N N . ALA A 1 201 ? 1.457 -13.961 24.641 1 90 201 ALA A N 1
ATOM 1572 C CA . ALA A 1 201 ? 2.59 -14.305 25.484 1 90 201 ALA A CA 1
ATOM 1573 C C . ALA A 1 201 ? 3.242 -13.055 26.078 1 90 201 ALA A C 1
ATOM 1575 O O . ALA A 1 201 ? 4.082 -13.141 26.969 1 90 201 ALA A O 1
ATOM 1576 N N . TYR A 1 202 ? 2.807 -11.852 25.672 1 91.56 202 TYR A N 1
ATOM 1577 C CA . TYR A 1 202 ? 3.469 -10.617 26.078 1 91.56 202 TYR A CA 1
ATOM 1578 C C . TYR A 1 202 ? 2.693 -9.906 27.172 1 91.56 202 TYR A C 1
ATOM 1580 O O . TYR A 1 202 ? 3.141 -8.891 27.703 1 91.56 202 TYR A O 1
ATOM 1588 N N . GLY A 1 203 ? 1.524 -10.383 27.484 1 91.44 203 GLY A N 1
ATOM 1589 C CA . GLY A 1 203 ? 0.705 -9.789 28.531 1 91.44 203 GLY A CA 1
ATOM 1590 C C . GLY A 1 203 ? 0.066 -8.477 28.109 1 91.44 203 GLY A C 1
ATOM 1591 O O . GLY A 1 203 ? -0.325 -7.676 28.953 1 91.44 203 GLY A O 1
ATOM 1592 N N . VAL A 1 204 ? 0.006 -8.273 26.812 1 93.19 204 VAL A N 1
ATOM 1593 C CA . VAL A 1 204 ? -0.602 -7.055 26.297 1 93.19 204 VAL A CA 1
ATOM 1594 C C . VAL A 1 204 ? -2.119 -7.129 26.453 1 93.19 204 VAL A C 1
ATOM 1596 O O . VAL A 1 204 ? -2.74 -8.117 26.062 1 93.19 204 VAL A O 1
ATOM 1599 N N . LYS A 1 205 ? -2.705 -6.133 27.094 1 94.31 205 LYS A N 1
ATOM 1600 C CA . LYS A 1 205 ? -4.152 -5.996 27.203 1 94.31 205 LYS A CA 1
ATOM 1601 C C . LYS A 1 205 ? -4.645 -4.73 26.516 1 94.31 205 LYS A C 1
ATOM 1603 O O . LYS A 1 205 ? -4.297 -3.617 26.906 1 94.31 205 LYS A O 1
ATOM 1608 N N . ARG A 1 206 ? -5.484 -4.91 25.531 1 94.81 206 ARG A N 1
ATOM 1609 C CA . ARG A 1 206 ? -5.988 -3.811 24.719 1 94.81 206 ARG A CA 1
ATOM 1610 C C . ARG A 1 206 ? -6.668 -2.752 25.578 1 94.81 206 ARG A C 1
ATOM 1612 O O . ARG A 1 206 ? -6.512 -1.553 25.328 1 94.81 206 ARG A O 1
ATOM 1619 N N . GLU A 1 207 ? -7.332 -3.141 26.656 1 93.69 207 GLU A N 1
ATOM 1620 C CA . GLU A 1 207 ? -8.117 -2.252 27.5 1 93.69 207 GLU A CA 1
ATOM 1621 C C . GLU A 1 207 ? -7.215 -1.339 28.328 1 93.69 207 GLU A C 1
ATOM 1623 O O . GLU A 1 207 ? -7.656 -0.29 28.812 1 93.69 207 GLU A O 1
ATOM 1628 N N . GLU A 1 208 ? -6.016 -1.759 28.469 1 94.12 208 GLU A N 1
ATOM 1629 C CA . GLU A 1 208 ? -5.07 -0.922 29.203 1 94.12 208 GLU A CA 1
ATOM 1630 C C . GLU A 1 208 ? -4.453 0.136 28.297 1 94.12 208 GLU A C 1
ATOM 1632 O O . GLU A 1 208 ? -3.881 1.118 28.766 1 94.12 208 GLU A O 1
ATOM 1637 N N . ILE A 1 209 ? -4.562 -0.091 26.984 1 94.25 209 ILE A N 1
ATOM 1638 C CA . ILE A 1 209 ? -3.939 0.801 26.016 1 94.25 209 ILE A CA 1
ATOM 1639 C C . ILE A 1 209 ? -4.977 1.79 25.484 1 94.25 209 ILE A C 1
ATOM 1641 O O . ILE A 1 209 ? -4.742 3.002 25.484 1 94.25 209 ILE A O 1
ATOM 1645 N N . LEU A 1 210 ? -6.172 1.292 25.188 1 92.5 210 LEU A N 1
ATOM 1646 C CA . LEU A 1 210 ? -7.168 2.086 24.484 1 92.5 210 LEU A CA 1
ATOM 1647 C C . LEU A 1 210 ? -8.195 2.662 25.453 1 92.5 210 LEU A C 1
ATOM 1649 O O . LEU A 1 210 ? -8.594 1.995 26.406 1 92.5 210 LEU A O 1
ATOM 1653 N N . VAL A 1 211 ? -8.641 3.844 25.141 1 88.75 211 VAL A N 1
ATOM 1654 C CA . VAL A 1 211 ? -9.758 4.41 25.891 1 88.75 211 VAL A CA 1
ATOM 1655 C C . VAL A 1 211 ? -11.023 4.391 25.031 1 88.75 211 VAL A C 1
ATOM 1657 O O . VAL A 1 211 ? -12.133 4.477 25.547 1 88.75 211 VAL A O 1
ATOM 1660 N N . ASP A 1 212 ? -10.859 4.277 23.734 1 88.5 212 ASP A N 1
ATOM 1661 C CA . ASP A 1 212 ? -11.93 4.047 22.766 1 88.5 212 ASP A CA 1
ATOM 1662 C C . ASP A 1 212 ? -11.422 3.297 21.547 1 88.5 212 ASP A C 1
ATOM 1664 O O . ASP A 1 212 ? -10.508 2.477 21.641 1 88.5 212 ASP A O 1
ATOM 1668 N N . ILE A 1 213 ? -12.055 3.518 20.406 1 88.81 213 ILE A N 1
ATOM 1669 C CA . ILE A 1 213 ? -11.789 2.66 19.266 1 88.81 213 ILE A CA 1
ATOM 1670 C C . ILE A 1 213 ? -10.438 3.029 18.656 1 88.81 213 ILE A C 1
ATOM 1672 O O . ILE A 1 213 ? -9.883 2.268 17.859 1 88.81 213 ILE A O 1
ATOM 1676 N N . VAL A 1 214 ? -9.844 4.277 19.062 1 91.44 214 VAL A N 1
ATOM 1677 C CA . VAL A 1 214 ? -8.625 4.711 18.375 1 91.44 214 VAL A CA 1
ATOM 1678 C C . VAL A 1 214 ? -7.715 5.434 19.375 1 91.44 214 VAL A C 1
ATOM 1680 O O . VAL A 1 214 ? -6.488 5.379 19.25 1 91.44 214 VAL A O 1
ATOM 1683 N N . HIS A 1 215 ? -8.211 6.082 20.438 1 91.69 215 HIS A N 1
ATOM 1684 C CA . HIS A 1 215 ? -7.43 6.91 21.344 1 91.69 215 HIS A CA 1
ATOM 1685 C C . HIS A 1 215 ? -6.828 6.074 22.469 1 91.69 215 HIS A C 1
ATOM 1687 O O . HIS A 1 215 ? -7.371 5.023 22.828 1 91.69 215 HIS A O 1
ATOM 1693 N N . VAL A 1 216 ? -5.734 6.582 22.953 1 92.44 216 VAL A N 1
ATOM 1694 C CA . VAL A 1 216 ? -5.027 5.82 23.984 1 92.44 216 VAL A CA 1
ATOM 1695 C C . VAL A 1 216 ? -5.016 6.6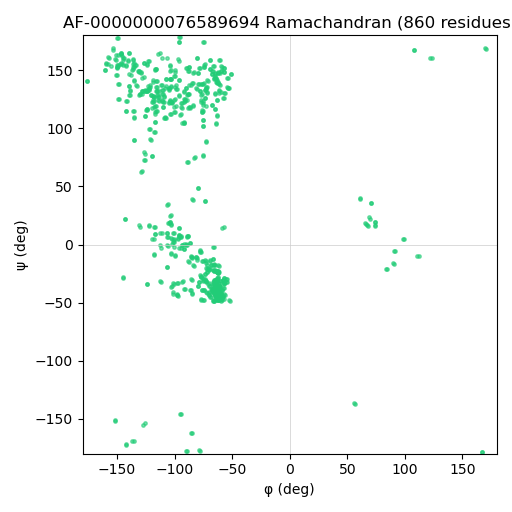02 25.297 1 92.44 216 VAL A C 1
ATOM 1697 O O . VAL A 1 216 ? -5.043 7.836 25.281 1 92.44 216 VAL A O 1
ATOM 1700 N N . GLY A 1 217 ? -4.965 5.875 26.438 1 90.56 217 GLY A N 1
ATOM 1701 C CA . GLY A 1 217 ? -4.797 6.473 27.75 1 90.56 217 GLY A CA 1
ATOM 1702 C C . GLY A 1 217 ? -3.344 6.711 28.125 1 90.56 217 GLY A C 1
ATOM 1703 O O . GLY A 1 217 ? -2.479 6.762 27.25 1 90.56 217 GLY A O 1
ATOM 1704 N N . ASP A 1 218 ? -3.109 6.891 29.391 1 91.44 218 ASP A N 1
ATOM 1705 C CA . ASP A 1 218 ? -1.763 7.207 29.859 1 91.44 218 ASP A CA 1
ATOM 1706 C C . ASP A 1 218 ? -0.792 6.07 29.547 1 91.44 218 ASP A C 1
ATOM 1708 O O . ASP A 1 218 ? 0.31 6.309 29.047 1 91.44 218 ASP A O 1
ATOM 1712 N N . TYR A 1 219 ? -1.214 4.895 29.859 1 93.62 219 TYR A N 1
ATOM 1713 C CA . TYR A 1 219 ? -0.344 3.762 29.562 1 93.62 219 TYR A CA 1
ATOM 1714 C C . TYR A 1 219 ? -0.141 3.605 28.062 1 93.62 219 TYR A C 1
ATOM 1716 O O . TYR A 1 219 ? 0.972 3.336 27.609 1 93.62 219 TYR A O 1
ATOM 1724 N N . GLY A 1 220 ? -1.241 3.736 27.328 1 94.88 220 GLY A N 1
ATOM 1725 C CA . GLY A 1 220 ? -1.131 3.684 25.875 1 94.88 220 GLY A CA 1
ATOM 1726 C C . GLY A 1 220 ? -0.19 4.73 25.312 1 94.88 220 GLY A C 1
ATOM 1727 O O . GLY A 1 220 ? 0.538 4.465 24.344 1 94.88 220 GLY A O 1
ATOM 1728 N N . ALA A 1 221 ? -0.214 5.906 25.906 1 94.5 221 ALA A N 1
ATOM 1729 C CA . ALA A 1 221 ? 0.701 6.965 25.484 1 94.5 221 ALA A CA 1
ATOM 1730 C C . ALA A 1 221 ? 2.152 6.555 25.703 1 94.5 221 ALA A C 1
ATOM 1732 O O . ALA A 1 221 ? 3.021 6.844 24.875 1 94.5 221 ALA A O 1
ATOM 1733 N N . LYS A 1 222 ? 2.408 5.879 26.781 1 94.88 222 LYS A N 1
ATOM 1734 C CA . LYS A 1 222 ? 3.748 5.379 27.062 1 94.88 222 LYS A CA 1
ATOM 1735 C C . LYS A 1 222 ? 4.16 4.301 26.062 1 94.88 222 LYS A C 1
ATOM 1737 O O . LYS A 1 222 ? 5.312 4.25 25.641 1 94.88 222 LYS A O 1
ATOM 1742 N N . VAL A 1 223 ? 3.213 3.465 25.75 1 96.06 223 VAL A N 1
ATOM 1743 C CA . VAL A 1 223 ? 3.467 2.412 24.781 1 96.06 223 VAL A CA 1
ATOM 1744 C C . VAL A 1 223 ? 3.828 3.031 23.438 1 96.06 223 VAL A C 1
ATOM 1746 O O . VAL A 1 223 ? 4.824 2.648 22.812 1 96.06 223 VAL A O 1
ATOM 1749 N N . TYR A 1 224 ? 3.047 4.012 23 1 97.06 224 TYR A N 1
ATOM 1750 C CA . TYR A 1 224 ? 3.309 4.66 21.719 1 97.06 224 TYR A CA 1
ATOM 1751 C C . TYR A 1 224 ? 4.641 5.402 21.75 1 97.06 224 TYR A C 1
ATOM 1753 O O . TYR A 1 224 ? 5.391 5.379 20.781 1 97.06 224 TYR A O 1
ATOM 1761 N N . ALA A 1 225 ? 4.969 6.012 22.859 1 97.06 225 ALA A N 1
ATOM 1762 C CA . ALA A 1 225 ? 6.254 6.691 23.016 1 97.06 225 ALA A CA 1
ATOM 1763 C C . ALA A 1 225 ? 7.414 5.707 22.906 1 97.06 225 ALA A C 1
ATOM 1765 O O . ALA A 1 225 ? 8.484 6.051 22.406 1 97.06 225 ALA A O 1
ATOM 1766 N N . ALA A 1 226 ? 7.188 4.488 23.344 1 97.5 226 ALA A N 1
ATOM 1767 C CA . ALA A 1 226 ? 8.227 3.465 23.297 1 97.5 226 ALA A CA 1
ATOM 1768 C C . ALA A 1 226 ? 8.617 3.133 21.859 1 97.5 226 ALA A C 1
ATOM 1770 O O . ALA A 1 226 ? 9.773 2.826 21.578 1 97.5 226 ALA A O 1
ATOM 1771 N N . PHE A 1 227 ? 7.664 3.172 20.938 1 97.62 227 PHE A N 1
ATOM 1772 C CA . PHE A 1 227 ? 7.969 2.961 19.531 1 97.62 227 PHE A CA 1
ATOM 1773 C C . PHE A 1 227 ? 8.914 4.039 19.016 1 97.62 227 PHE A C 1
ATOM 1775 O O . PHE A 1 227 ? 9.883 3.736 18.312 1 97.62 227 PHE A O 1
ATOM 1782 N N . LEU A 1 228 ? 8.633 5.281 19.375 1 98.25 228 LEU A N 1
ATOM 1783 C CA . LEU A 1 228 ? 9.477 6.391 18.969 1 98.25 228 LEU A CA 1
ATOM 1784 C C . LEU A 1 228 ? 10.859 6.293 19.594 1 98.25 228 LEU A C 1
ATOM 1786 O O . LEU A 1 228 ? 11.875 6.531 18.938 1 98.25 228 LEU A O 1
ATOM 1790 N N . ALA A 1 229 ? 10.859 5.926 20.844 1 97.5 229 ALA A N 1
ATOM 1791 C CA . ALA A 1 229 ? 12.117 5.77 21.578 1 97.5 229 ALA A CA 1
ATOM 1792 C C . ALA A 1 229 ? 13.008 4.715 20.922 1 97.5 229 ALA A C 1
ATOM 1794 O O . ALA A 1 229 ? 14.195 4.953 20.703 1 97.5 229 ALA A O 1
ATOM 1795 N N . TRP A 1 230 ? 12.383 3.617 20.625 1 96.69 230 TRP A N 1
ATOM 1796 C CA . TRP A 1 230 ? 13.133 2.547 19.969 1 96.69 230 TRP A CA 1
ATOM 1797 C C . TRP A 1 230 ? 13.695 3.014 18.625 1 96.69 230 TRP A C 1
ATOM 1799 O O . TRP A 1 230 ? 14.852 2.727 18.312 1 96.69 230 TRP A O 1
ATOM 1809 N N . ALA A 1 231 ? 12.906 3.689 17.906 1 96.75 231 ALA A N 1
ATOM 1810 C CA . ALA A 1 231 ? 13.328 4.16 16.578 1 96.75 231 ALA A CA 1
ATOM 1811 C C . ALA A 1 231 ? 14.508 5.113 16.688 1 96.75 231 ALA A C 1
ATOM 1813 O O . ALA A 1 231 ? 15.453 5.043 15.891 1 96.75 231 ALA A O 1
ATOM 1814 N N . VAL A 1 232 ? 14.461 6.016 17.641 1 96.81 232 VAL A N 1
ATOM 1815 C CA . VAL A 1 232 ? 15.531 6.988 17.812 1 96.81 232 VAL A CA 1
ATOM 1816 C C . VAL A 1 232 ? 16.828 6.266 18.203 1 96.81 232 VAL A C 1
ATOM 1818 O O . VAL A 1 232 ? 17.891 6.551 17.656 1 96.81 232 VAL A O 1
ATOM 1821 N N . ARG A 1 233 ? 16.688 5.32 19.109 1 94.94 233 ARG A N 1
ATOM 1822 C CA . ARG A 1 233 ? 17.859 4.555 19.5 1 94.94 233 ARG A CA 1
ATOM 1823 C C . ARG A 1 233 ? 18.438 3.791 18.328 1 94.94 233 ARG A C 1
ATOM 1825 O O . ARG A 1 233 ? 19.656 3.799 18.109 1 94.94 233 ARG A O 1
ATOM 1832 N N . HIS A 1 234 ? 17.562 3.172 17.625 1 93.88 234 HIS A N 1
ATOM 1833 C CA . HIS A 1 234 ? 17.984 2.365 16.484 1 93.88 234 HIS A CA 1
ATOM 1834 C C . HIS A 1 234 ? 18.641 3.227 15.406 1 93.88 234 HIS A C 1
ATOM 1836 O O . HIS A 1 234 ? 19.719 2.906 14.93 1 93.88 234 HIS A O 1
ATOM 1842 N N . GLN A 1 235 ? 18.016 4.316 15.07 1 94.31 235 GLN A N 1
ATOM 1843 C CA . GLN A 1 235 ? 18.547 5.207 14.039 1 94.31 235 GLN A CA 1
ATOM 1844 C C . GLN A 1 235 ? 19.844 5.859 14.492 1 94.31 235 GLN A C 1
ATOM 1846 O O . GLN A 1 235 ? 20.781 6.02 13.695 1 94.31 235 GLN A O 1
ATOM 1851 N N . ALA A 1 236 ? 19.891 6.25 15.727 1 94.12 236 ALA A N 1
ATOM 1852 C CA . ALA A 1 236 ? 21.109 6.863 16.25 1 94.12 236 ALA A CA 1
ATOM 1853 C C . ALA A 1 236 ? 22.297 5.895 16.172 1 94.12 236 ALA A C 1
ATOM 1855 O O . ALA A 1 236 ? 23.391 6.277 15.773 1 94.12 236 ALA A O 1
ATOM 1856 N N . THR A 1 237 ? 22.031 4.66 16.531 1 93 237 THR A N 1
ATOM 1857 C CA . THR A 1 237 ? 23.078 3.635 16.469 1 93 237 THR A CA 1
ATOM 1858 C C . THR A 1 237 ? 23.547 3.43 15.039 1 93 237 THR A C 1
ATOM 1860 O O . THR A 1 237 ? 24.75 3.357 14.789 1 93 237 THR A O 1
ATOM 1863 N N . ARG A 1 238 ? 22.672 3.355 14.156 1 91.12 238 ARG A N 1
ATOM 1864 C CA . ARG A 1 238 ? 23.016 3.145 12.758 1 91.12 238 ARG A CA 1
ATOM 1865 C C . ARG A 1 238 ? 23.844 4.305 1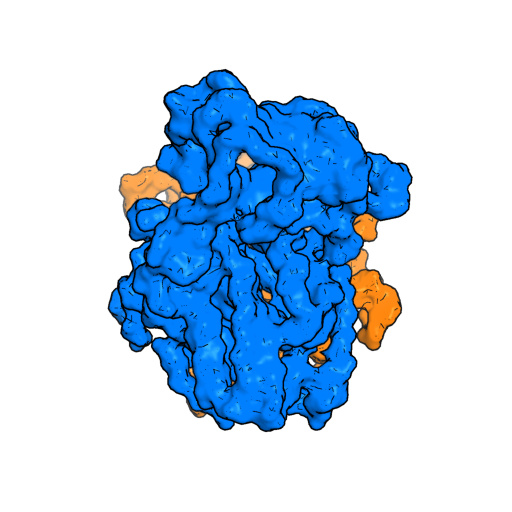2.211 1 91.12 238 ARG A C 1
ATOM 1867 O O . ARG A 1 238 ? 24.812 4.09 11.477 1 91.12 238 ARG A O 1
ATOM 1874 N N . VAL A 1 239 ? 23.453 5.516 12.594 1 93.19 239 VAL A N 1
ATOM 1875 C CA . VAL A 1 239 ? 24.156 6.711 12.133 1 93.19 239 VAL A CA 1
ATOM 1876 C C . VAL A 1 239 ? 25.609 6.68 12.625 1 93.19 239 VAL A C 1
ATOM 1878 O O . VAL A 1 239 ? 26.531 6.945 11.859 1 93.19 239 VAL A O 1
ATOM 1881 N N . VAL A 1 240 ? 25.812 6.301 13.789 1 92 240 VAL A N 1
ATOM 1882 C CA . VAL A 1 240 ? 27.141 6.281 14.391 1 92 240 VAL A CA 1
ATOM 1883 C C . VAL A 1 240 ? 27.984 5.188 13.742 1 92 240 VAL A C 1
ATOM 1885 O O . VAL A 1 240 ? 29.172 5.383 13.477 1 92 240 VAL A O 1
ATOM 1888 N N . LEU A 1 241 ? 27.328 4.094 13.414 1 88.69 241 LEU A N 1
ATOM 1889 C CA . LEU A 1 241 ? 28.047 2.953 12.859 1 88.69 241 LEU A CA 1
ATOM 1890 C C . LEU A 1 241 ? 28.391 3.189 11.398 1 88.69 241 LEU A C 1
ATOM 1892 O O . LEU A 1 241 ? 29.422 2.705 10.906 1 88.69 241 LEU A O 1
ATOM 1896 N N . HIS A 1 242 ? 27.641 3.949 10.719 1 86.62 242 HIS A N 1
ATOM 1897 C CA . HIS A 1 242 ? 27.797 4.027 9.266 1 86.62 242 HIS A CA 1
ATOM 1898 C C . HIS A 1 242 ? 28.594 5.262 8.859 1 86.62 242 HIS A C 1
ATOM 1900 O O . HIS A 1 242 ? 28.969 5.402 7.699 1 86.62 242 HIS A O 1
ATOM 1906 N N . HIS A 1 243 ? 28.844 6.16 9.844 1 87.75 243 HIS A N 1
ATOM 1907 C CA . HIS A 1 243 ? 29.594 7.367 9.5 1 87.75 243 HIS A CA 1
ATOM 1908 C C . HIS A 1 243 ? 30.906 7.449 10.273 1 87.75 243 HIS A C 1
ATOM 1910 O O . HIS A 1 243 ? 30.906 7.316 11.5 1 87.75 243 HIS A O 1
ATOM 1916 N N . ARG A 1 244 ? 31.969 7.652 9.516 1 84.19 244 ARG A N 1
ATOM 1917 C CA . ARG A 1 244 ? 33.281 7.812 10.133 1 84.19 244 ARG A CA 1
ATOM 1918 C C . ARG A 1 244 ? 33.375 9.109 10.93 1 84.19 244 ARG A C 1
ATOM 1920 O O . ARG A 1 244 ? 33.938 9.148 12.016 1 84.19 244 ARG A O 1
ATOM 1927 N N . SER A 1 245 ? 32.75 10.125 10.359 1 88.69 245 SER A N 1
ATOM 1928 C CA . SER A 1 245 ? 32.656 11.43 11.008 1 88.69 245 SER A CA 1
ATOM 1929 C C . SER A 1 245 ? 31.203 11.898 11.117 1 88.69 245 SER A C 1
ATOM 1931 O O . SER A 1 245 ? 30.594 12.273 10.117 1 88.69 245 SER A O 1
ATOM 1933 N N . LEU A 1 246 ? 30.797 11.906 12.266 1 89.19 246 LEU A N 1
ATOM 1934 C CA . LEU A 1 246 ? 29.438 12.383 12.523 1 89.19 246 LEU A CA 1
ATOM 1935 C C . LEU A 1 246 ? 29.312 13.859 12.141 1 89.19 246 LEU A C 1
ATOM 1937 O O . LEU A 1 246 ? 28.281 14.266 11.578 1 89.19 246 LEU A O 1
ATOM 1941 N N . ALA A 1 247 ? 30.344 14.609 12.414 1 90 247 ALA A N 1
ATOM 1942 C CA . ALA A 1 247 ? 30.344 16.031 12.109 1 90 247 ALA A CA 1
ATOM 1943 C C . ALA A 1 247 ? 30.25 16.281 10.602 1 90 247 ALA A C 1
ATOM 1945 O O . ALA A 1 247 ? 29.531 17.172 10.156 1 90 247 ALA A O 1
ATOM 1946 N N . ALA A 1 248 ? 30.953 15.516 9.875 1 89.19 248 ALA A N 1
ATOM 1947 C CA . ALA A 1 248 ? 30.922 15.641 8.414 1 89.19 248 ALA A CA 1
ATOM 1948 C C . ALA A 1 248 ? 29.547 15.242 7.867 1 89.19 248 ALA A C 1
ATOM 1950 O O . ALA A 1 248 ? 29.016 15.906 6.973 1 89.19 248 ALA A O 1
ATOM 1951 N N . ALA A 1 249 ? 28.969 14.219 8.406 1 87.81 249 ALA A N 1
ATOM 1952 C CA . ALA A 1 249 ? 27.656 13.742 7.98 1 87.81 249 ALA A CA 1
ATOM 1953 C C . ALA A 1 249 ? 26.578 14.766 8.312 1 87.81 249 ALA A C 1
ATOM 1955 O O . ALA A 1 249 ? 25.625 14.945 7.543 1 87.81 249 ALA A O 1
ATOM 1956 N N . ALA A 1 250 ? 26.781 15.445 9.344 1 87.75 250 ALA A N 1
ATOM 1957 C CA . ALA A 1 250 ? 25.797 16.406 9.828 1 87.75 250 ALA A CA 1
ATOM 1958 C C . ALA A 1 250 ? 25.734 17.641 8.93 1 87.75 250 ALA A C 1
ATOM 1960 O O . ALA A 1 250 ? 24.75 18.375 8.922 1 87.75 250 ALA A O 1
ATOM 1961 N N . ARG A 1 251 ? 26.734 17.844 8.141 1 87.69 251 ARG A N 1
ATOM 1962 C CA . ARG A 1 251 ? 26.812 19.016 7.27 1 87.69 251 ARG A CA 1
ATOM 1963 C C . ARG A 1 251 ? 26.125 18.75 5.934 1 87.69 251 ARG A C 1
ATOM 1965 O O . ARG A 1 251 ? 25.797 19.688 5.203 1 87.69 251 ARG A O 1
ATOM 1972 N N . HIS A 1 252 ? 25.891 17.484 5.688 1 87.25 252 HIS A N 1
ATOM 1973 C CA . HIS A 1 252 ? 25.281 17.125 4.414 1 87.25 252 HIS A CA 1
ATOM 1974 C C . HIS A 1 252 ? 23.766 17.172 4.504 1 87.25 252 HIS A C 1
ATOM 1976 O O . HIS A 1 252 ? 23.172 16.688 5.469 1 87.25 252 HIS A O 1
ATOM 1982 N N . THR A 1 253 ? 23.156 17.875 3.547 1 89.19 253 THR A N 1
ATOM 1983 C CA . THR A 1 253 ? 21.703 17.891 3.41 1 89.19 253 THR A CA 1
ATOM 1984 C C . THR A 1 253 ? 21.281 17.297 2.07 1 89.19 253 THR A C 1
ATOM 1986 O O . THR A 1 253 ? 21.594 17.859 1.015 1 89.19 253 THR A O 1
ATOM 1989 N N . PRO A 1 254 ? 20.594 16.156 2.156 1 90.5 254 PRO A N 1
ATOM 1990 C CA . PRO A 1 254 ? 20.172 15.562 0.887 1 90.5 254 PRO A CA 1
ATOM 1991 C C . PRO A 1 254 ? 19.219 16.469 0.106 1 90.5 254 PRO A C 1
ATOM 1993 O O . PRO A 1 254 ? 18.406 17.188 0.704 1 90.5 254 PRO A O 1
ATOM 1996 N N . ALA A 1 255 ? 19.297 16.375 -1.188 1 90.56 255 ALA A N 1
ATOM 1997 C CA . ALA A 1 255 ? 18.406 17.141 -2.047 1 90.56 255 ALA A CA 1
ATOM 1998 C C . ALA A 1 255 ? 16.969 16.641 -1.908 1 90.56 255 ALA A C 1
ATOM 2000 O O . ALA A 1 255 ? 16.734 15.484 -1.535 1 90.56 255 ALA A O 1
ATOM 2001 N N . LEU A 1 256 ? 16.016 17.547 -2.076 1 94.38 256 LEU A N 1
ATOM 2002 C CA . LEU A 1 256 ? 14.609 17.156 -2.154 1 94.38 256 LEU A CA 1
ATOM 2003 C C . LEU A 1 256 ? 14.344 16.312 -3.391 1 94.38 256 LEU A C 1
ATOM 2005 O O . LEU A 1 256 ? 14.594 16.75 -4.516 1 94.38 256 LEU A O 1
ATOM 2009 N N . PRO A 1 257 ? 13.938 15.062 -3.217 1 92.44 257 PRO A N 1
ATOM 2010 C CA . PRO A 1 257 ? 13.688 14.234 -4.398 1 92.44 257 PRO A CA 1
ATOM 2011 C C . PRO A 1 257 ? 12.461 14.688 -5.188 1 92.44 257 PRO A C 1
ATOM 2013 O O . PRO A 1 257 ? 11.609 15.398 -4.652 1 92.44 257 PRO A O 1
ATOM 2016 N N . PRO A 1 258 ? 12.414 14.281 -6.492 1 93.25 258 PRO A N 1
ATOM 2017 C CA . PRO A 1 258 ? 11.164 14.539 -7.215 1 93.25 258 PRO A CA 1
ATOM 2018 C C . PRO A 1 258 ? 9.945 13.914 -6.543 1 93.25 258 PRO A C 1
ATOM 2020 O O . PRO A 1 258 ? 10.062 12.875 -5.895 1 93.25 258 PRO A O 1
ATOM 2023 N N . PRO A 1 259 ? 8.797 14.57 -6.695 1 96.25 259 PRO A N 1
ATOM 2024 C CA . PRO A 1 259 ? 7.598 14.023 -6.051 1 96.25 259 PRO A CA 1
ATOM 2025 C C . PRO A 1 259 ? 7.156 12.695 -6.668 1 96.25 259 PRO A C 1
ATOM 2027 O O . PRO A 1 259 ? 7.34 12.477 -7.867 1 96.25 259 PRO A O 1
ATOM 2030 N N . LEU A 1 260 ? 6.598 11.805 -5.887 1 96.44 260 LEU A N 1
ATOM 2031 C CA . LEU A 1 260 ? 5.934 10.609 -6.406 1 96.44 260 LEU A CA 1
ATOM 2032 C C . LEU A 1 260 ? 4.672 10.984 -7.18 1 96.44 260 LEU A C 1
ATOM 2034 O O . LEU A 1 260 ? 4.414 10.445 -8.258 1 96.44 260 LEU A O 1
ATOM 2038 N N . ASN A 1 261 ? 3.857 11.836 -6.594 1 95.38 261 ASN A N 1
ATOM 2039 C CA . ASN A 1 261 ? 2.717 12.477 -7.238 1 95.38 261 ASN A CA 1
ATOM 2040 C C . ASN A 1 261 ? 3.043 13.906 -7.66 1 95.38 261 ASN A C 1
ATOM 2042 O O . ASN A 1 261 ? 3.176 14.797 -6.812 1 95.38 261 ASN A O 1
ATOM 2046 N N . PRO A 1 262 ? 3.072 14.156 -8.914 1 93.56 262 PRO A N 1
ATOM 2047 C CA . PRO A 1 262 ? 3.42 15.508 -9.367 1 93.56 262 PRO A CA 1
ATOM 2048 C C . PRO A 1 262 ? 2.502 16.578 -8.781 1 93.56 262 PRO A C 1
ATOM 2050 O O . PRO A 1 262 ? 2.939 17.703 -8.547 1 93.56 262 PRO A O 1
ATOM 2053 N N . GLU A 1 263 ? 1.296 16.266 -8.484 1 93.69 263 GLU A N 1
ATOM 2054 C CA . GLU A 1 263 ? 0.344 17.234 -7.949 1 93.69 263 GLU A CA 1
ATOM 2055 C C . GLU A 1 263 ? 0.667 17.578 -6.5 1 93.69 263 GLU A C 1
ATOM 2057 O O . GLU A 1 263 ? 0.173 18.578 -5.973 1 93.69 263 GLU A O 1
ATOM 2062 N N . ALA A 1 264 ? 1.506 16.797 -5.887 1 95.62 264 ALA A N 1
ATOM 2063 C CA . ALA A 1 264 ? 1.852 17.016 -4.488 1 95.62 264 ALA A CA 1
ATOM 2064 C C . ALA A 1 264 ? 2.99 18.031 -4.363 1 95.62 264 ALA A C 1
ATOM 2066 O O . ALA A 1 264 ? 3.289 18.5 -3.264 1 95.62 264 ALA A O 1
ATOM 2067 N N . ALA A 1 265 ? 3.639 18.406 -5.461 1 94.19 265 ALA A N 1
ATOM 2068 C CA . ALA A 1 265 ? 4.77 19.328 -5.457 1 94.19 265 ALA A CA 1
ATOM 2069 C C . ALA A 1 265 ? 4.305 20.766 -5.246 1 94.19 265 ALA A C 1
ATOM 2071 O O . ALA A 1 265 ? 4.309 21.562 -6.184 1 94.19 265 ALA A O 1
ATOM 2072 N N . GLN A 1 266 ? 3.959 21.125 -3.975 1 93.44 266 GLN A N 1
ATOM 2073 C CA . GLN A 1 266 ? 3.375 22.438 -3.674 1 93.44 266 GLN A CA 1
ATOM 2074 C C . GLN A 1 266 ? 4.215 23.188 -2.646 1 93.44 266 GLN A C 1
ATOM 2076 O O . GLN A 1 266 ? 3.723 24.109 -1.996 1 93.44 266 GLN A O 1
ATOM 2081 N N . GLU A 1 267 ? 5.461 22.766 -2.434 1 93.69 267 GLU A N 1
ATOM 2082 C CA . GLU A 1 267 ? 6.297 23.312 -1.374 1 93.69 267 GLU A CA 1
ATOM 2083 C C . GLU A 1 267 ? 6.641 24.781 -1.649 1 93.69 267 GLU A C 1
ATOM 2085 O O . GLU A 1 267 ? 6.93 25.531 -0.723 1 93.69 267 GLU A O 1
ATOM 2090 N N . ASP A 1 268 ? 6.547 25.172 -2.893 1 92.44 268 ASP A N 1
ATOM 2091 C CA . ASP A 1 268 ? 6.883 26.547 -3.246 1 92.44 268 ASP A CA 1
ATOM 2092 C C . ASP A 1 268 ? 5.621 27.391 -3.457 1 92.44 268 ASP A C 1
ATOM 2094 O O . ASP A 1 268 ? 5.703 28.547 -3.848 1 92.44 268 ASP A O 1
ATOM 2098 N N . TRP A 1 269 ? 4.438 26.797 -3.189 1 91.06 269 TRP A N 1
ATOM 2099 C CA . TRP A 1 269 ? 3.191 27.531 -3.387 1 91.06 269 TRP A CA 1
ATOM 2100 C C . TRP A 1 269 ? 2.863 28.391 -2.164 1 91.06 269 TRP A C 1
ATOM 2102 O O . TRP A 1 269 ? 2.668 27.859 -1.067 1 91.06 269 TRP A O 1
ATOM 2112 N N . PRO A 1 270 ? 2.801 29.688 -2.43 1 90.25 270 PRO A N 1
ATOM 2113 C CA . PRO A 1 270 ? 2.322 30.484 -1.302 1 90.25 270 PRO A CA 1
ATOM 2114 C C . PRO A 1 270 ? 0.89 30.141 -0.899 1 90.25 270 PRO A C 1
ATOM 2116 O O . PRO A 1 270 ? 0.058 29.844 -1.76 1 90.25 270 PRO A O 1
ATOM 2119 N N . THR A 1 271 ? 0.682 30.141 0.397 1 92.81 271 THR A N 1
ATOM 2120 C CA . THR A 1 271 ? -0.658 29.922 0.934 1 92.81 271 THR A CA 1
ATOM 2121 C C . THR A 1 271 ? -0.948 30.906 2.064 1 92.81 271 THR A C 1
ATOM 2123 O O . THR A 1 271 ? -0.034 31.547 2.59 1 92.81 271 THR A O 1
ATOM 2126 N N . PHE A 1 272 ? -2.201 31.156 2.271 1 96 272 PHE A N 1
ATOM 2127 C CA . PHE A 1 272 ? -2.688 31.891 3.436 1 96 272 PHE A CA 1
ATOM 2128 C C . PHE A 1 272 ? -3.553 31 4.312 1 96 272 PHE A C 1
ATOM 2130 O O . PHE A 1 272 ? -4.367 30.219 3.807 1 96 272 PHE A O 1
ATOM 2137 N N . CYS A 1 273 ? -3.336 31.062 5.609 1 96.69 273 CYS A N 1
ATOM 2138 C CA . CYS A 1 273 ? -4.215 30.328 6.52 1 96.69 273 CYS A CA 1
ATOM 2139 C C . CYS A 1 273 ? -4.352 31.062 7.848 1 96.69 273 CYS A C 1
ATOM 2141 O O . CYS A 1 273 ? -3.352 31.453 8.453 1 96.69 273 CYS A O 1
ATOM 2143 N N . ALA A 1 274 ? -5.547 31.312 8.203 1 96.06 274 ALA A N 1
ATOM 2144 C CA . ALA A 1 274 ? -5.906 31.812 9.523 1 96.06 274 ALA A CA 1
ATOM 2145 C C . ALA A 1 274 ? -6.766 30.797 10.273 1 96.06 274 ALA A C 1
ATOM 2147 O O . ALA A 1 274 ? -7.863 30.453 9.836 1 96.06 274 ALA A O 1
ATOM 2148 N N . GLU A 1 275 ? -6.266 30.266 11.352 1 91.69 275 GLU A N 1
ATOM 2149 C CA . GLU A 1 275 ? -6.965 29.25 12.141 1 91.69 275 GLU A CA 1
ATOM 2150 C C . GLU A 1 275 ? -6.684 29.422 13.633 1 91.69 275 GLU A C 1
ATOM 2152 O O . GLU A 1 275 ? -5.738 30.109 14.016 1 91.69 275 GLU A O 1
ATOM 2157 N N . GLY A 1 276 ? -7.551 28.844 14.414 1 84.81 276 GLY A N 1
ATOM 2158 C CA . GLY A 1 276 ? -7.387 28.969 15.852 1 84.81 276 GLY A CA 1
ATOM 2159 C C . GLY A 1 276 ? -7.348 30.406 16.328 1 84.81 276 GLY A C 1
ATOM 2160 O O . GLY A 1 276 ? -8.125 31.234 15.867 1 84.81 276 GLY A O 1
ATOM 2161 N N . LEU A 1 277 ? -6.461 30.672 17.203 1 86.06 277 LEU A N 1
ATOM 2162 C CA . LEU A 1 277 ? -6.336 32 17.75 1 86.06 277 LEU A CA 1
ATOM 2163 C C . LEU A 1 277 ? -5.895 33 16.688 1 86.06 277 LEU A C 1
ATOM 2165 O O . LEU A 1 277 ? -6.227 34.188 16.75 1 86.06 277 LEU A O 1
ATOM 2169 N N . GLY A 1 278 ? -5.281 32.469 15.68 1 90.88 278 GLY A N 1
ATOM 2170 C CA . GLY A 1 278 ? -4.793 33.312 14.602 1 90.88 278 GLY A CA 1
ATOM 2171 C C . GLY A 1 278 ? -5.902 33.875 13.75 1 90.88 278 GLY A C 1
ATOM 2172 O O . GLY A 1 278 ? -5.727 34.938 13.117 1 90.88 278 GLY A O 1
ATOM 2173 N N . LEU A 1 279 ? -7.062 33.25 13.797 1 95.12 279 LEU A N 1
ATOM 2174 C CA . LEU A 1 279 ? -8.195 33.75 13.023 1 95.12 279 LEU A CA 1
ATOM 2175 C C . LEU A 1 279 ? -8.625 35.125 13.5 1 95.12 279 LEU A C 1
ATOM 2177 O O . LEU A 1 279 ? -9.078 35.938 12.703 1 95.12 279 LEU A O 1
ATOM 2181 N N . GLN A 1 280 ? -8.438 35.375 14.703 1 96.31 280 GLN A N 1
ATOM 2182 C CA . GLN A 1 280 ? -8.875 36.656 15.312 1 96.31 280 GLN A CA 1
ATOM 2183 C C . GLN A 1 280 ? -8.117 37.844 14.734 1 96.31 280 GLN A C 1
ATOM 2185 O O . GLN A 1 280 ? -8.656 38.938 14.633 1 96.31 280 GLN A O 1
ATOM 2190 N N . LYS A 1 281 ? -6.938 37.594 14.359 1 96.06 281 LYS A N 1
ATOM 2191 C CA . LYS A 1 281 ? -6.059 38.656 13.859 1 96.06 281 LYS A CA 1
ATOM 2192 C C . LYS A 1 281 ? -6.574 39.219 12.547 1 96.06 281 LYS A C 1
ATOM 2194 O O . LYS A 1 281 ? -6.23 40.344 12.164 1 96.06 281 LYS A O 1
ATOM 2199 N N . TYR A 1 282 ? -7.43 38.5 11.906 1 97.56 282 TYR A N 1
ATOM 2200 C CA . TYR A 1 282 ? -7.766 38.875 10.539 1 97.56 282 TYR A CA 1
ATOM 2201 C C . TYR A 1 282 ? -9.203 39.375 10.453 1 97.56 282 TYR A C 1
ATOM 2203 O O . TYR A 1 282 ? -9.664 39.781 9.383 1 97.56 282 TYR A O 1
ATOM 2211 N N . VAL A 1 283 ? -9.922 39.344 11.539 1 98.12 283 VAL A N 1
ATOM 2212 C CA . VAL A 1 283 ? -11.281 39.875 11.57 1 98.12 283 VAL A CA 1
ATOM 2213 C C . VAL A 1 283 ? -11.242 41.406 11.617 1 98.12 283 VAL A C 1
ATOM 2215 O O . VAL A 1 283 ? -10.617 42 12.5 1 98.12 283 VAL A O 1
ATOM 2218 N N . THR A 1 284 ? -11.977 42.062 10.734 1 98 284 THR A N 1
ATOM 2219 C CA . THR A 1 284 ? -11.922 43.531 10.641 1 98 284 THR A CA 1
ATOM 2220 C C . THR A 1 284 ? -13.242 44.125 11.078 1 98 284 THR A C 1
ATOM 2222 O O . THR A 1 284 ? -13.273 45.281 11.516 1 98 284 THR A O 1
ATOM 2225 N N . GLU A 1 285 ? -14.312 43.469 10.867 1 98.25 285 GLU A N 1
ATOM 2226 C CA . GLU A 1 285 ? -15.633 43.875 11.328 1 98.25 285 GLU A CA 1
ATOM 2227 C C . GLU A 1 285 ? -16.406 42.719 11.922 1 98.25 285 GLU A C 1
ATOM 2229 O O . GLU A 1 285 ? -16.312 41.594 11.43 1 98.25 285 GLU A O 1
ATOM 2234 N N . ASN A 1 286 ? -17.141 42.938 12.969 1 98.5 286 ASN A N 1
ATOM 2235 C CA . ASN A 1 286 ? -17.922 41.906 13.656 1 98.5 286 ASN A CA 1
ATOM 2236 C C . ASN A 1 286 ? -19.266 42.469 14.141 1 98.5 286 ASN A C 1
ATOM 2238 O O . ASN A 1 286 ? -19.312 43.344 15.016 1 98.5 286 ASN A O 1
ATOM 2242 N N . LYS A 1 287 ? -20.234 42 13.625 1 98.38 287 LYS A N 1
ATOM 2243 C CA . LYS A 1 287 ? -21.594 42.344 14.047 1 98.38 287 LYS A CA 1
ATOM 2244 C C . LYS A 1 287 ? -22.344 41.094 14.492 1 98.38 287 LYS A C 1
ATOM 2246 O O . LYS A 1 287 ? -23.078 40.5 13.695 1 98.38 287 LYS A O 1
ATOM 2251 N N . GLY A 1 288 ? -22.25 40.812 15.781 1 98.19 288 GLY A N 1
ATOM 2252 C CA . GLY A 1 288 ? -23.109 39.781 16.344 1 98.19 288 GLY A CA 1
ATOM 2253 C C . GLY A 1 288 ? -22.406 38.438 16.484 1 98.19 288 GLY A C 1
ATOM 2254 O O . GLY A 1 288 ? -23.062 37.406 16.734 1 98.19 288 GLY A O 1
ATOM 2255 N N . TRP A 1 289 ? -21.219 38.281 16.234 1 98.31 289 TRP A N 1
ATOM 2256 C CA . TRP A 1 289 ? -20.484 37.031 16.375 1 98.31 289 TRP A CA 1
ATOM 2257 C C . TRP A 1 289 ? -19.688 37.031 17.672 1 98.31 289 TRP A C 1
ATOM 2259 O O . TRP A 1 289 ? -19.219 38.062 18.141 1 98.31 289 TRP A O 1
ATOM 2269 N N . LYS A 1 290 ? -19.516 35.906 18.234 1 97.56 290 LYS A N 1
ATOM 2270 C CA . LYS A 1 290 ? -18.719 35.719 19.453 1 97.56 290 LYS A CA 1
ATOM 2271 C C . LYS A 1 290 ? -17.578 34.75 19.219 1 97.56 290 LYS A C 1
ATOM 2273 O O . LYS A 1 290 ? -17.734 33.75 18.531 1 97.56 290 LYS A O 1
ATOM 2278 N N . TRP A 1 291 ? -16.453 35.094 19.734 1 96.69 291 TRP A N 1
ATOM 2279 C CA . TRP A 1 291 ? -15.352 34.156 19.781 1 96.69 291 TRP A CA 1
ATOM 2280 C C . TRP A 1 291 ? -15.617 33.062 20.812 1 96.69 291 TRP A C 1
ATOM 2282 O O . TRP A 1 291 ? -15.961 33.344 21.953 1 96.69 291 TRP A O 1
ATOM 2292 N N . VAL A 1 292 ? -15.445 31.812 20.406 1 94.5 292 VAL A N 1
ATOM 2293 C CA . VAL A 1 292 ? -15.789 30.734 21.328 1 94.5 292 VAL A CA 1
ATOM 2294 C C . VAL A 1 292 ? -14.695 29.672 21.297 1 94.5 292 VAL A C 1
ATOM 2296 O O . VAL A 1 292 ? -13.914 29.594 20.344 1 94.5 292 VAL A O 1
ATOM 2299 N N . ASP A 1 293 ? -14.539 28.984 22.344 1 90.56 293 ASP A N 1
ATOM 2300 C CA . ASP A 1 293 ? -13.867 27.688 22.484 1 90.56 293 ASP A CA 1
ATOM 2301 C C . ASP A 1 293 ? -14.836 26.609 22.953 1 90.56 293 ASP A C 1
ATOM 2303 O O . ASP A 1 293 ? -15.078 26.469 24.156 1 90.56 293 ASP A O 1
ATOM 2307 N N . GLU A 1 294 ? -15.328 25.875 21.969 1 84.19 294 GLU A N 1
ATOM 2308 C CA . GLU A 1 294 ? -16.344 24.875 22.297 1 84.19 294 GLU A CA 1
ATOM 2309 C C . GLU A 1 294 ? -15.703 23.547 22.719 1 84.19 294 GLU A C 1
ATOM 2311 O O . GLU A 1 294 ? -16.375 22.531 22.812 1 84.19 294 GLU A O 1
ATOM 2316 N N . GLY A 1 295 ? -14.445 23.594 22.719 1 77.94 295 GLY A N 1
ATOM 2317 C CA . GLY A 1 295 ? -13.766 22.406 23.219 1 77.94 295 GLY A CA 1
ATOM 2318 C C . GLY A 1 295 ? -14.016 22.141 24.688 1 77.94 295 GLY A C 1
ATOM 2319 O O . GLY A 1 295 ? -14.359 23.062 25.438 1 77.94 295 GLY A O 1
ATOM 2320 N N . THR A 1 296 ? -14.07 20.844 24.969 1 63.91 296 THR A N 1
ATOM 2321 C CA . THR A 1 296 ? -14.281 20.484 26.359 1 63.91 296 THR A CA 1
ATOM 2322 C C . THR A 1 296 ? -12.984 20.656 27.156 1 63.91 296 THR A C 1
ATOM 2324 O O . THR A 1 296 ? -11.898 20.656 26.594 1 63.91 296 THR A O 1
ATOM 2327 N N . ASN A 1 297 ? -13.109 21.156 28.266 1 60 297 ASN A N 1
ATOM 2328 C CA . ASN A 1 297 ? -11.992 21.234 29.203 1 60 297 ASN A CA 1
ATOM 2329 C C . ASN A 1 297 ? -11.43 19.844 29.516 1 60 297 ASN A C 1
ATOM 2331 O O . ASN A 1 297 ? -10.664 19.688 30.469 1 60 297 ASN A O 1
ATOM 2335 N N . ALA A 1 298 ? -11.836 18.922 28.703 1 54.88 298 ALA A N 1
ATOM 2336 C CA . ALA A 1 298 ? -11.461 17.547 29.062 1 54.88 298 ALA A CA 1
ATOM 2337 C C . ALA A 1 298 ? -10 17.266 28.703 1 54.88 298 ALA A C 1
ATOM 2339 O O . ALA A 1 298 ? -9.391 16.344 29.234 1 54.88 298 ALA A O 1
ATOM 2340 N N . CYS A 1 299 ? -9.398 17.844 27.828 1 59.06 299 CYS A N 1
ATOM 2341 C CA . CYS A 1 299 ? -7.977 17.625 27.594 1 59.06 299 CYS A CA 1
ATOM 2342 C C . CYS A 1 299 ? -7.281 18.938 27.203 1 59.06 299 CYS A C 1
ATOM 2344 O O . CYS A 1 299 ? -7.926 19.859 26.719 1 59.06 299 CYS A O 1
ATOM 2346 N N . ALA A 1 300 ? -5.945 18.844 27.578 1 58.91 300 ALA A N 1
ATOM 2347 C CA . ALA A 1 300 ? -5.109 19.953 27.125 1 58.91 300 ALA A CA 1
ATOM 2348 C C . ALA A 1 300 ? -5.043 20 25.609 1 58.91 300 ALA A C 1
ATOM 2350 O O . ALA A 1 300 ? -4.832 18.984 24.953 1 58.91 300 ALA A O 1
ATOM 2351 N N . GLY A 1 301 ? -5.594 20.969 24.875 1 64.19 301 GLY A N 1
ATOM 2352 C CA . GLY A 1 301 ? -5.469 21.109 23.438 1 64.19 301 GLY A CA 1
ATOM 2353 C C . GLY A 1 301 ? -6.762 20.844 22.688 1 64.19 301 GLY A C 1
ATOM 2354 O O . GLY A 1 301 ? -6.82 20.984 21.469 1 64.19 301 GLY A O 1
ATOM 2355 N N . CYS A 1 302 ? -7.727 20.312 23.531 1 70.44 302 CYS A N 1
ATOM 2356 C CA . CYS A 1 302 ? -9 20.016 22.891 1 70.44 302 CYS A CA 1
ATOM 2357 C C . CYS A 1 302 ? -9.781 21.281 22.578 1 70.44 302 CYS A C 1
ATOM 2359 O O . CYS A 1 302 ? -11.008 21.297 22.688 1 70.44 302 CYS A O 1
ATOM 2361 N N . HIS A 1 303 ? -8.984 22.281 22.188 1 78.12 303 HIS A N 1
ATOM 2362 C CA . HIS A 1 303 ? -9.641 23.531 21.859 1 78.12 303 HIS A CA 1
ATOM 2363 C C . HIS A 1 303 ? -10.406 23.438 20.531 1 78.12 303 HIS A C 1
ATOM 2365 O O . HIS A 1 303 ? -9.953 22.75 19.609 1 78.12 303 HIS A O 1
ATOM 2371 N N . ARG A 1 304 ? -11.633 23.938 20.531 1 85.56 304 ARG A N 1
ATOM 2372 C CA . ARG A 1 304 ? -12.445 24.094 19.328 1 85.56 304 ARG A CA 1
ATOM 2373 C C . ARG A 1 304 ? -12.805 25.562 19.109 1 85.56 304 ARG A C 1
ATOM 2375 O O . ARG A 1 304 ? -13.953 25.953 19.297 1 85.56 304 ARG A O 1
ATOM 2382 N N . TYR A 1 305 ? -11.828 26.188 18.656 1 89.44 305 TYR A N 1
ATOM 2383 C CA . TYR A 1 305 ? -11.945 27.625 18.516 1 89.44 305 TYR A CA 1
ATOM 2384 C C . TYR A 1 305 ? -12.75 28 17.266 1 89.44 305 TYR A C 1
ATOM 2386 O O . TYR A 1 305 ? -12.828 27.219 16.312 1 89.44 305 TYR A O 1
ATOM 2394 N N . GLY A 1 306 ? -13.406 29.219 17.406 1 95.31 306 GLY A N 1
ATOM 2395 C CA . GLY A 1 306 ? -14.023 29.797 16.219 1 95.31 306 GLY A CA 1
ATOM 2396 C C . GLY A 1 306 ? -14.898 31 16.516 1 95.31 306 GLY A C 1
ATOM 2397 O O . GLY A 1 306 ? -15.109 31.344 17.688 1 95.31 306 GLY A O 1
ATOM 2398 N N . TYR A 1 307 ? -15.258 31.656 15.516 1 97.81 307 TYR A N 1
ATOM 2399 C CA . TYR A 1 307 ? -16.297 32.656 15.625 1 97.81 307 TYR A CA 1
ATOM 2400 C C . TYR A 1 307 ? -17.688 32.062 15.406 1 97.81 307 TYR A C 1
ATOM 2402 O O . TYR A 1 307 ? -17.906 31.359 14.414 1 97.81 307 TYR A O 1
ATOM 2410 N N . LEU A 1 308 ? -18.578 32.344 16.312 1 98.06 308 LEU A N 1
ATOM 2411 C CA . LEU A 1 308 ? -19.891 31.719 16.297 1 98.06 308 LEU A CA 1
ATOM 2412 C C . LEU A 1 308 ? -21 32.781 16.375 1 98.06 308 LEU A C 1
ATOM 2414 O O . LEU A 1 308 ? -20.844 33.781 17.062 1 98.06 308 LEU A O 1
ATOM 2418 N N . THR A 1 309 ? -22.109 32.562 15.672 1 98.19 309 THR A N 1
ATOM 2419 C CA . THR A 1 309 ? -23.312 33.344 15.844 1 98.19 309 THR A CA 1
ATOM 2420 C C . THR A 1 309 ? -24.562 32.531 15.555 1 98.19 309 THR A C 1
ATOM 2422 O O . THR A 1 309 ? -24.484 31.484 14.914 1 98.19 309 THR A O 1
ATOM 2425 N N . LYS A 1 310 ? -25.609 32.938 16.156 1 97.31 310 LYS A N 1
ATOM 2426 C CA . LYS A 1 310 ? -26.938 32.438 15.844 1 97.31 310 LYS A CA 1
ATOM 2427 C C . LYS A 1 310 ? -27.859 33.531 15.336 1 97.31 310 LYS A C 1
ATOM 2429 O O . LYS A 1 310 ? -29.031 33.281 15.047 1 97.31 310 LYS A O 1
ATOM 2434 N N . GLN A 1 311 ? -27.266 34.625 15.203 1 97.88 311 GLN A N 1
ATOM 2435 C CA . GLN A 1 311 ? -28.078 35.812 14.883 1 97.88 311 GLN A CA 1
ATOM 2436 C C . GLN A 1 311 ? -28.266 35.938 13.375 1 97.88 311 GLN A C 1
ATOM 2438 O O . GLN A 1 311 ? -27.312 36.25 12.656 1 97.88 311 GLN A O 1
ATOM 2443 N N . VAL A 1 312 ? -29.562 35.875 12.945 1 98.12 312 VAL A N 1
ATOM 2444 C CA . VAL A 1 312 ? -29.859 36.156 11.547 1 98.12 312 VAL A CA 1
ATOM 2445 C C . VAL A 1 312 ? -29.453 37.594 11.219 1 98.12 312 VAL A C 1
ATOM 2447 O O . VAL A 1 312 ? -29.75 38.5 11.969 1 98.12 312 VAL A O 1
ATOM 2450 N N . GLY A 1 313 ? -28.75 37.719 10.172 1 98 313 GLY A N 1
ATOM 2451 C CA . GLY A 1 313 ? -28.266 39.062 9.781 1 98 313 GLY A CA 1
ATOM 2452 C C . GLY A 1 313 ? -26.922 39.375 10.375 1 98 313 GLY A C 1
ATOM 2453 O O . GLY A 1 313 ? -26.266 40.344 9.938 1 98 313 GLY A O 1
ATOM 2454 N N . GLY A 1 314 ? -26.5 38.625 11.406 1 98.38 314 GLY A N 1
ATOM 2455 C CA . GLY A 1 314 ? -25.141 38.812 11.906 1 98.38 314 GLY A CA 1
ATOM 2456 C C . GLY A 1 314 ? -24.094 38.688 10.828 1 98.38 314 GLY A C 1
ATOM 2457 O O . GLY A 1 314 ? -24.219 37.844 9.922 1 98.38 314 GLY A O 1
ATOM 2458 N N . SER A 1 315 ? -23.031 39.5 10.906 1 98.56 315 SER A N 1
ATOM 2459 C CA . SER A 1 315 ? -22.031 39.5 9.844 1 98.56 315 SER A CA 1
ATOM 2460 C C . SER A 1 315 ? -20.625 39.562 10.414 1 98.56 315 SER A C 1
ATOM 2462 O O . SER A 1 315 ? -20.422 40.125 11.492 1 98.56 315 SER A O 1
ATOM 2464 N N . LEU A 1 316 ? -19.719 38.938 9.781 1 98.62 316 LEU A N 1
ATOM 2465 C CA . LEU A 1 316 ? -18.297 38.938 10.086 1 98.62 316 LEU A CA 1
ATOM 2466 C C . LEU A 1 316 ? -17.469 39.25 8.836 1 98.62 316 LEU A C 1
ATOM 2468 O O . LEU A 1 316 ? -17.734 38.688 7.762 1 98.62 316 LEU A O 1
ATOM 2472 N N . THR A 1 317 ? -16.562 40.188 8.906 1 98.75 317 THR A N 1
ATOM 2473 C CA . THR A 1 317 ? -15.672 40.469 7.789 1 98.75 317 THR A CA 1
ATOM 2474 C C . THR A 1 317 ? -14.242 40.062 8.117 1 98.75 317 THR A C 1
ATOM 2476 O O . THR A 1 317 ? -13.711 40.406 9.172 1 98.75 317 THR A O 1
ATOM 2479 N N . ILE A 1 318 ? -13.594 39.312 7.246 1 98.62 318 ILE A N 1
ATOM 2480 C CA . ILE A 1 318 ? -12.25 38.781 7.422 1 98.62 318 ILE A CA 1
ATOM 2481 C C . ILE A 1 318 ? -11.367 39.219 6.254 1 98.62 318 ILE A C 1
ATOM 2483 O O . ILE A 1 318 ? -11.781 39.156 5.094 1 98.62 318 ILE A O 1
ATOM 2487 N N . LYS A 1 319 ? -10.195 39.719 6.57 1 98.56 319 LYS A N 1
ATOM 2488 C CA . LYS A 1 319 ? -9.211 40.062 5.551 1 98.56 319 LYS A CA 1
ATOM 2489 C C . LYS A 1 319 ? -8.273 38.906 5.254 1 98.56 319 LYS A C 1
ATOM 2491 O O . LYS A 1 319 ? -7.621 38.375 6.16 1 98.56 319 LYS A O 1
ATOM 2496 N N . VAL A 1 320 ? -8.195 38.469 3.975 1 98.19 320 VAL A N 1
ATOM 2497 C CA . VAL A 1 320 ? -7.289 37.406 3.602 1 98.19 320 VAL A CA 1
ATOM 2498 C C . VAL A 1 320 ? -6.359 37.875 2.486 1 98.19 320 VAL A C 1
ATOM 2500 O O . VAL A 1 320 ? -6.629 38.875 1.82 1 98.19 320 VAL A O 1
ATOM 2503 N N . ASN A 1 321 ? -5.18 37.219 2.408 1 97.81 321 ASN A N 1
ATOM 2504 C CA . ASN A 1 321 ? -4.301 37.406 1.258 1 97.81 321 ASN A CA 1
ATOM 2505 C C . ASN A 1 321 ? -4.555 36.344 0.193 1 97.81 321 ASN A C 1
ATOM 2507 O O . ASN A 1 321 ? -4.172 35.156 0.361 1 97.81 321 ASN A O 1
ATOM 2511 N N . SER A 1 322 ? -5.211 36.688 -0.874 1 97.94 322 SER A N 1
ATOM 2512 C CA . SER A 1 322 ? -5.512 35.719 -1.933 1 97.94 322 SER A CA 1
ATOM 2513 C C . SER A 1 322 ? -4.543 35.875 -3.104 1 97.94 322 SER A C 1
ATOM 2515 O O . SER A 1 322 ? -4.758 35.281 -4.168 1 97.94 322 SER A O 1
ATOM 2517 N N . ASP A 1 323 ? -3.521 36.656 -2.922 1 96.94 323 ASP A N 1
ATOM 2518 C CA . ASP A 1 323 ? -2.463 36.781 -3.92 1 96.94 323 ASP A CA 1
ATOM 2519 C C . ASP A 1 323 ? -1.456 35.656 -3.787 1 96.94 323 ASP A C 1
ATOM 2521 O O . ASP A 1 323 ? -0.297 35.875 -3.434 1 96.94 323 ASP A O 1
ATOM 2525 N N . VAL A 1 324 ? -1.879 34.469 -4.238 1 95.75 324 VAL A N 1
ATOM 2526 C CA . VAL A 1 324 ? -1.08 33.25 -3.982 1 95.75 324 VAL A CA 1
ATOM 2527 C C . VAL A 1 324 ? -0.598 32.656 -5.305 1 95.75 324 VAL A C 1
ATOM 2529 O O . VAL A 1 324 ? -0.053 31.562 -5.332 1 95.75 324 VAL A O 1
ATOM 2532 N N . LEU A 1 325 ? -0.76 33.344 -6.441 1 95.44 325 LEU A N 1
ATOM 2533 C CA . LEU A 1 325 ? -0.379 32.844 -7.754 1 95.44 325 LEU A CA 1
ATOM 2534 C C . LEU A 1 325 ? 0.971 33.406 -8.188 1 95.44 325 LEU A C 1
ATOM 2536 O O . LEU A 1 325 ? 1.239 34.594 -8 1 95.44 325 LEU A O 1
ATOM 2540 N N . SER A 1 326 ? 1.764 32.594 -8.719 1 91.44 326 SER A N 1
ATOM 2541 C CA . SER A 1 326 ? 3 33.031 -9.352 1 91.44 326 SER A CA 1
ATOM 2542 C C . SER A 1 326 ? 2.727 33.688 -10.703 1 91.44 326 SER A C 1
ATOM 2544 O O . SER A 1 326 ? 1.602 33.625 -11.211 1 91.44 326 SER A O 1
ATOM 2546 N N . GLU A 1 327 ? 3.859 34.219 -11.25 1 92.94 327 GLU A N 1
ATOM 2547 C CA . GLU A 1 327 ? 3.732 34.781 -12.586 1 92.94 327 GLU A CA 1
ATOM 2548 C C . GLU A 1 327 ? 3.332 33.719 -13.602 1 92.94 327 GLU A C 1
ATOM 2550 O O . GLU A 1 327 ? 2.5 33.969 -14.477 1 92.94 327 GLU A O 1
ATOM 2555 N N . GLN A 1 328 ? 3.941 32.594 -13.445 1 92.12 328 GLN A N 1
ATOM 2556 C CA . GLN A 1 328 ? 3.613 31.484 -14.344 1 92.12 328 GLN A CA 1
ATOM 2557 C C . GLN A 1 328 ? 2.172 31.031 -14.141 1 92.12 328 GLN A C 1
ATOM 2559 O O . GLN A 1 328 ? 1.483 30.688 -15.109 1 92.12 328 GLN A O 1
ATOM 2564 N N . ASP A 1 329 ? 1.674 31 -12.953 1 94.31 329 ASP A N 1
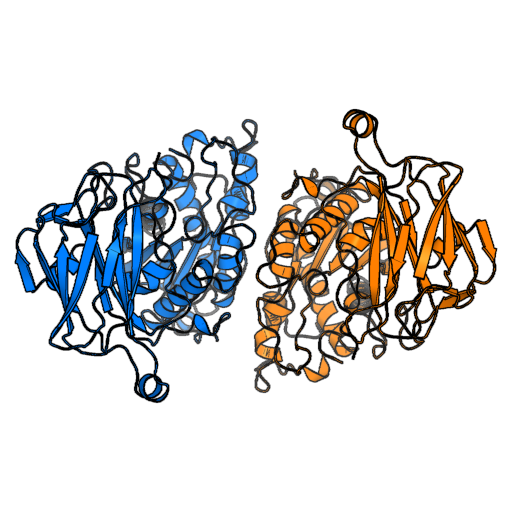ATOM 2565 C CA . ASP A 1 329 ? 0.295 30.625 -12.656 1 94.31 329 ASP A CA 1
ATOM 2566 C C . ASP A 1 329 ? -0.691 31.562 -13.352 1 94.31 329 ASP A C 1
ATOM 2568 O O . ASP A 1 329 ? -1.723 31.109 -13.859 1 94.31 329 ASP A O 1
ATOM 2572 N N . ILE A 1 330 ? -0.338 32.781 -13.297 1 93.75 330 ILE A N 1
ATOM 2573 C CA . ILE A 1 330 ? -1.194 33.781 -13.898 1 93.75 330 ILE A CA 1
ATOM 2574 C C . ILE A 1 330 ? -1.255 33.562 -15.414 1 93.75 330 ILE A C 1
ATOM 2576 O O . ILE A 1 330 ? -2.332 33.625 -16.016 1 93.75 330 ILE A O 1
ATOM 2580 N N . LYS A 1 331 ? -0.052 33.25 -16.031 1 95.25 331 LYS A N 1
ATOM 2581 C CA . LYS A 1 331 ? 0.005 32.969 -17.453 1 95.25 331 LYS A CA 1
ATOM 2582 C C . LYS A 1 331 ? -0.814 31.719 -17.812 1 95.25 331 LYS A C 1
ATOM 2584 O O . LYS A 1 331 ? -1.423 31.656 -18.875 1 95.25 331 LYS A O 1
ATOM 2589 N N . ASP A 1 332 ? -0.885 30.875 -16.844 1 95 332 ASP A N 1
ATOM 2590 C CA . ASP A 1 332 ? -1.586 29.609 -17.062 1 95 332 ASP A CA 1
ATOM 2591 C C . ASP A 1 332 ? -3.059 29.734 -16.672 1 95 332 ASP A C 1
ATOM 2593 O O . ASP A 1 332 ? -3.797 28.734 -16.703 1 95 332 ASP A O 1
ATOM 2597 N N . GLN A 1 333 ? -3.463 30.844 -16.25 1 95.25 333 GLN A N 1
ATOM 2598 C CA . GLN A 1 333 ? -4.844 31.141 -15.875 1 95.25 333 GLN A CA 1
ATOM 2599 C C . GLN A 1 333 ? -5.305 30.25 -14.734 1 95.25 333 GLN A C 1
ATOM 2601 O O . GLN A 1 333 ? -6.41 29.703 -14.766 1 95.25 333 GLN A O 1
ATOM 2606 N N . ALA A 1 334 ? -4.344 30.062 -13.805 1 96 334 ALA A N 1
ATOM 2607 C CA . ALA A 1 334 ? -4.68 29.297 -12.609 1 96 334 ALA A CA 1
ATOM 2608 C C . ALA A 1 334 ? -5.711 30.031 -11.758 1 96 334 ALA A C 1
ATOM 2610 O O . ALA A 1 334 ? -5.77 31.266 -11.773 1 96 334 ALA A O 1
ATOM 2611 N N . LYS A 1 335 ? -6.449 29.219 -11.016 1 96.88 335 LYS A N 1
ATOM 2612 C CA . LYS A 1 335 ? -7.488 29.781 -10.156 1 96.88 335 LYS A CA 1
ATOM 2613 C C . LYS A 1 335 ? -7.051 29.797 -8.695 1 96.88 335 LYS A C 1
ATOM 2615 O O . LYS A 1 335 ? -6.145 29.047 -8.312 1 96.88 335 LYS A O 1
ATOM 2620 N N . VAL A 1 336 ? -7.637 30.734 -7.953 1 97.56 336 VAL A N 1
ATOM 2621 C CA . VAL A 1 336 ? -7.43 30.812 -6.512 1 97.56 336 VAL A CA 1
ATOM 2622 C C . VAL A 1 336 ? -8.648 30.25 -5.781 1 97.56 336 VAL A C 1
ATOM 2624 O O . VAL A 1 336 ? -9.789 30.5 -6.176 1 97.56 336 VAL A O 1
ATOM 2627 N N . MET A 1 337 ? -8.336 29.438 -4.758 1 96.94 337 MET A N 1
ATOM 2628 C CA . MET A 1 337 ? -9.406 28.828 -3.98 1 96.94 337 MET A CA 1
ATOM 2629 C C . MET A 1 337 ? -9.391 29.328 -2.541 1 96.94 337 MET A C 1
ATOM 2631 O O . MET A 1 337 ? -8.328 29.406 -1.918 1 96.94 337 MET A O 1
ATOM 2635 N N . LEU A 1 338 ? -10.57 29.719 -2.074 1 97.19 338 LEU A N 1
ATOM 2636 C CA . LEU A 1 338 ? -10.812 29.953 -0.654 1 97.19 338 LEU A CA 1
ATOM 2637 C C . LEU A 1 338 ? -11.375 28.703 0.013 1 97.19 338 LEU A C 1
ATOM 2639 O O . LEU A 1 338 ? -12.375 28.141 -0.443 1 97.19 338 LEU A O 1
ATOM 2643 N N . ALA A 1 339 ? -10.68 28.219 1.018 1 96.06 339 ALA A N 1
ATOM 2644 C CA . ALA A 1 339 ? -11.148 27.094 1.815 1 96.06 339 ALA A CA 1
ATOM 2645 C C . ALA A 1 339 ? -11.695 27.562 3.162 1 96.06 339 ALA A C 1
ATOM 2647 O O . ALA A 1 339 ? -10.992 28.219 3.926 1 96.06 339 ALA A O 1
ATOM 2648 N N . LEU A 1 340 ? -12.945 27.234 3.436 1 96.06 340 LEU A N 1
ATOM 2649 C CA . LEU A 1 340 ? -13.602 27.578 4.691 1 96.06 340 LEU A CA 1
ATOM 2650 C C . LEU A 1 340 ? -13.852 26.328 5.531 1 96.06 340 LEU A C 1
ATOM 2652 O O . LEU A 1 340 ? -14.484 25.375 5.062 1 96.06 340 LEU A O 1
ATOM 2656 N N . THR A 1 341 ? -13.352 26.359 6.727 1 94.75 341 THR A N 1
ATOM 2657 C CA . THR A 1 341 ? -13.648 25.281 7.66 1 94.75 341 THR A CA 1
ATOM 2658 C C . THR A 1 341 ? -14.656 25.75 8.711 1 94.75 341 THR A C 1
ATOM 2660 O O . THR A 1 341 ? -14.414 26.719 9.422 1 94.75 341 THR A O 1
ATOM 2663 N N . PHE A 1 342 ? -15.75 25.047 8.766 1 94.94 342 PHE A N 1
ATOM 2664 C CA . PHE A 1 342 ? -16.797 25.422 9.703 1 94.94 342 PHE A CA 1
ATOM 2665 C C . PHE A 1 342 ? -17.531 24.188 10.227 1 94.94 342 PHE A C 1
ATOM 2667 O O . PHE A 1 342 ? -17.359 23.094 9.688 1 94.94 342 PHE A O 1
ATOM 2674 N N . LEU A 1 343 ? -18.25 24.375 11.297 1 93.94 343 LEU A N 1
ATOM 2675 C CA . LEU A 1 343 ? -18.984 23.297 11.945 1 93.94 343 LEU A CA 1
ATOM 2676 C C . LEU A 1 343 ? -20.234 22.922 11.156 1 93.94 343 LEU A C 1
ATOM 2678 O O . LEU A 1 343 ? -21.078 23.781 10.898 1 93.94 343 LEU A O 1
ATOM 2682 N N . LYS A 1 344 ? -20.297 21.672 10.773 1 94.06 344 LYS A N 1
ATOM 2683 C CA . LYS A 1 344 ? -21.562 21.125 10.289 1 94.06 344 LYS A CA 1
ATOM 2684 C C . LYS A 1 344 ? -22.234 20.25 11.344 1 94.06 344 LYS A C 1
ATOM 2686 O O . LYS A 1 344 ? -21.547 19.531 12.086 1 94.06 344 LYS A O 1
ATOM 2691 N N . SER A 1 345 ? -23.5 20.359 11.375 1 93.12 345 SER A N 1
ATOM 2692 C CA . SER A 1 345 ? -24.266 19.594 12.359 1 93.12 345 SER A CA 1
ATOM 2693 C C . SER A 1 345 ? -25.625 19.188 11.805 1 93.12 345 SER A C 1
ATOM 2695 O O . SER A 1 345 ? -26.078 19.734 10.789 1 93.12 345 SER A O 1
ATOM 2697 N N . TYR A 1 346 ? -26.25 18.219 12.508 1 92.75 346 TYR A N 1
ATOM 2698 C CA . TYR A 1 346 ? -27.531 17.703 12.008 1 92.75 346 TYR A CA 1
ATOM 2699 C C . TYR A 1 346 ? -28.688 18.578 12.477 1 92.75 346 TYR A C 1
ATOM 2701 O O . TYR A 1 346 ? -29.797 18.484 11.961 1 92.75 346 TYR A O 1
ATOM 2709 N N . SER A 1 347 ? -28.422 19.484 13.406 1 93.56 347 SER A N 1
ATOM 2710 C CA . SER A 1 347 ? -29.5 20.328 13.914 1 93.56 347 SER A CA 1
ATOM 2711 C C . SER A 1 347 ? -28.969 21.688 14.344 1 93.56 347 SER A C 1
ATOM 2713 O O . SER A 1 347 ? -27.766 21.859 14.547 1 93.56 347 SER A O 1
ATOM 2715 N N . ASP A 1 348 ? -29.75 22.734 14.352 1 96.06 348 ASP A N 1
ATOM 2716 C CA . ASP A 1 348 ? -29.578 24.047 14.977 1 96.06 348 ASP A CA 1
ATOM 2717 C C . ASP A 1 348 ? -28.562 24.875 14.203 1 96.06 348 ASP A C 1
ATOM 2719 O O . ASP A 1 348 ? -27.969 25.812 14.758 1 96.06 348 ASP A O 1
ATOM 2723 N N . VAL A 1 349 ? -28.234 24.5 12.984 1 97.56 349 VAL A N 1
ATOM 2724 C CA . VAL A 1 349 ? -27.266 25.25 12.195 1 97.56 349 VAL A CA 1
ATOM 2725 C C . VAL A 1 349 ? -27.969 25.906 11.008 1 97.56 349 VAL A C 1
ATOM 2727 O O . VAL A 1 349 ? -29.109 25.578 10.688 1 97.56 349 VAL A O 1
ATOM 2730 N N . GLY A 1 350 ? -27.297 26.875 10.359 1 97.19 350 GLY A N 1
ATOM 2731 C CA . GLY A 1 350 ? -27.953 27.656 9.32 1 97.19 350 GLY A CA 1
ATOM 2732 C C . GLY A 1 350 ? -27.078 27.875 8.102 1 97.19 350 GLY A C 1
ATOM 2733 O O . GLY A 1 350 ? -26.094 27.156 7.895 1 97.19 350 GLY A O 1
ATOM 2734 N N . HIS A 1 351 ? -27.625 28.797 7.25 1 98.25 351 HIS A N 1
ATOM 2735 C CA . HIS A 1 351 ? -26.938 29.172 6.012 1 98.25 351 HIS A CA 1
ATOM 2736 C C . HIS A 1 351 ? -26.125 30.438 6.191 1 98.25 351 HIS A C 1
ATOM 2738 O O . HIS A 1 351 ? -26.547 31.359 6.891 1 98.25 351 HIS A O 1
ATOM 2744 N N . VAL A 1 352 ? -25 30.484 5.609 1 98.62 352 VAL A N 1
ATOM 2745 C CA . VAL A 1 352 ? -24.172 31.688 5.609 1 98.62 352 VAL A CA 1
ATOM 2746 C C . VAL A 1 352 ? -23.859 32.094 4.172 1 98.62 352 VAL A C 1
ATOM 2748 O O . VAL A 1 352 ? -23.578 31.25 3.318 1 98.62 352 VAL A O 1
ATOM 2751 N N . ASN A 1 353 ? -24.031 33.312 3.877 1 98.75 353 ASN A N 1
ATOM 2752 C CA . ASN A 1 353 ? -23.594 33.875 2.607 1 98.75 353 ASN A CA 1
ATOM 2753 C C . ASN A 1 353 ? -22.188 34.438 2.707 1 98.75 353 ASN A C 1
ATOM 2755 O O . ASN A 1 353 ? -21.891 35.219 3.631 1 98.75 353 ASN A O 1
ATOM 2759 N N . VAL A 1 354 ? -21.297 34.125 1.779 1 98.88 354 VAL A N 1
ATOM 2760 C CA . VAL A 1 354 ? -19.938 34.625 1.736 1 98.88 354 VAL A CA 1
ATOM 2761 C C . VAL A 1 354 ? -19.719 35.438 0.453 1 98.88 354 VAL A C 1
ATOM 2763 O O . VAL A 1 354 ? -19.984 34.938 -0.646 1 98.88 354 VAL A O 1
ATOM 2766 N N . GLU A 1 355 ? -19.25 36.625 0.555 1 98.62 355 GLU A N 1
ATOM 2767 C CA . GLU A 1 355 ? -19.031 37.5 -0.601 1 98.62 355 GLU A CA 1
ATOM 2768 C C . GLU A 1 355 ? -17.734 38.281 -0.446 1 98.62 355 GLU A C 1
ATOM 2770 O O . GLU A 1 355 ? -17.25 38.5 0.669 1 98.62 355 GLU A O 1
ATOM 2775 N N . CYS A 1 356 ? -17.203 38.75 -1.531 1 98.38 356 CYS A N 1
ATOM 2776 C CA . CYS A 1 356 ? -16.047 39.656 -1.572 1 98.38 356 CYS A CA 1
ATOM 2777 C C . CYS A 1 356 ? -16.5 41.094 -1.557 1 98.38 356 CYS A C 1
ATOM 2779 O O . CYS A 1 356 ? -17.219 41.562 -2.463 1 98.38 356 CYS A O 1
ATOM 2781 N N . VAL A 1 357 ? -16 41.781 -0.638 1 98.12 357 VAL A N 1
ATOM 2782 C CA . VAL A 1 357 ? -16.453 43.156 -0.451 1 98.12 357 VAL A CA 1
ATOM 2783 C C . VAL A 1 357 ? -15.492 44.125 -1.131 1 98.12 357 VAL A C 1
ATOM 2785 O O . VAL A 1 357 ? -15.906 45.188 -1.643 1 98.12 357 VAL A O 1
ATOM 2788 N N . SER A 1 358 ? -14.266 43.906 -0.949 1 97.75 358 SER A N 1
ATOM 2789 C CA . SER A 1 358 ? -13.242 44.75 -1.55 1 97.75 358 SER A CA 1
ATOM 2790 C C . SER A 1 358 ? -11.914 44 -1.663 1 97.75 358 SER A C 1
ATOM 2792 O O . SER A 1 358 ? -11.688 43.031 -0.96 1 97.75 358 SER A O 1
ATOM 2794 N N . GLY A 1 359 ? -11.047 44.5 -2.535 1 98 359 GLY A N 1
ATOM 2795 C CA . GLY A 1 359 ? -9.695 43.969 -2.666 1 98 359 GLY A CA 1
ATOM 2796 C C . GLY A 1 359 ? -9.594 42.75 -3.572 1 98 359 GLY A C 1
ATOM 2797 O O . GLY A 1 359 ? -8.5 42.406 -4.008 1 98 359 GLY A O 1
ATOM 2798 N N . CYS A 1 360 ? -10.688 42.094 -3.768 1 97.75 360 CYS A N 1
ATOM 2799 C CA . CYS A 1 360 ? -10.789 40.938 -4.676 1 97.75 360 CYS A CA 1
ATOM 2800 C C . CYS A 1 360 ? -12.211 40.781 -5.195 1 97.75 360 CYS A C 1
ATOM 2802 O O . CYS A 1 360 ? -13.117 41.5 -4.754 1 97.75 360 CYS A O 1
ATOM 2804 N N . GLU A 1 361 ? -12.352 39.938 -6.203 1 97.75 361 GLU A N 1
ATOM 2805 C CA . GLU A 1 361 ? -13.664 39.656 -6.77 1 97.75 361 GLU A CA 1
ATOM 2806 C C . GLU A 1 361 ? -14.031 38.188 -6.629 1 97.75 361 GLU A C 1
ATOM 2808 O O . GLU A 1 361 ? -13.164 37.312 -6.734 1 97.75 361 GLU A O 1
ATOM 2813 N N . CYS A 1 362 ? -15.25 37.969 -6.32 1 98.38 362 CYS A N 1
ATOM 2814 C CA . CYS A 1 362 ? -15.742 36.594 -6.293 1 98.38 362 CYS A CA 1
ATOM 2815 C C . CYS A 1 362 ? -17.25 36.562 -6.508 1 98.38 362 CYS A C 1
ATOM 2817 O O . CYS A 1 362 ? -17.938 37.562 -6.383 1 98.38 362 CYS A O 1
ATOM 2819 N N . LYS A 1 363 ? -17.781 35.438 -7.043 1 97.81 363 LYS A N 1
ATOM 2820 C CA . LYS A 1 363 ? -19.219 35.156 -7.008 1 97.81 363 LYS A CA 1
ATOM 2821 C C . LYS A 1 363 ? -19.672 34.781 -5.605 1 97.81 363 LYS A C 1
ATOM 2823 O O . LYS A 1 363 ? -19.172 33.812 -5.035 1 97.81 363 LYS A O 1
ATOM 2828 N N . PRO A 1 364 ? -20.625 35.625 -5.043 1 98.5 364 PRO A N 1
ATOM 2829 C CA . PRO A 1 364 ? -21.125 35.219 -3.725 1 98.5 364 PRO A CA 1
ATOM 2830 C C . PRO A 1 364 ? -21.594 33.75 -3.695 1 98.5 364 PRO A C 1
ATOM 2832 O O . PRO A 1 364 ? -22.156 33.281 -4.684 1 98.5 364 PRO A O 1
ATOM 2835 N N . LYS A 1 365 ? -21.438 33.062 -2.586 1 98.44 365 LYS A N 1
ATOM 2836 C CA . LYS A 1 365 ? -21.812 31.656 -2.438 1 98.44 365 LYS A CA 1
ATOM 2837 C C . LYS A 1 365 ? -22.453 31.406 -1.072 1 98.44 365 LYS A C 1
ATOM 2839 O O . LYS A 1 365 ? -22 31.938 -0.06 1 98.44 365 LYS A O 1
ATOM 2844 N N . VAL A 1 366 ? -23.516 30.656 -1.036 1 98.69 366 VAL A N 1
ATOM 2845 C CA . VAL A 1 366 ? -24.188 30.266 0.2 1 98.69 366 VAL A CA 1
ATOM 2846 C C . VAL A 1 366 ? -23.703 28.891 0.634 1 98.69 366 VAL A C 1
ATOM 2848 O O . VAL A 1 366 ? -23.703 27.953 -0.161 1 98.69 366 VAL A O 1
ATOM 2851 N N . PHE A 1 367 ? -23.297 28.797 1.858 1 98.06 367 PHE A N 1
ATOM 2852 C CA . PHE A 1 367 ? -22.906 27.516 2.447 1 98.06 367 PHE A CA 1
ATOM 2853 C C . PHE A 1 367 ? -23.953 27.062 3.461 1 98.06 367 PHE A C 1
ATOM 2855 O O . PHE A 1 367 ? -24.453 27.859 4.254 1 98.06 367 PHE A O 1
ATOM 2862 N N . ASP A 1 368 ? -24.281 25.797 3.357 1 97.94 368 ASP A N 1
ATOM 2863 C CA . ASP A 1 368 ? -25.188 25.156 4.293 1 97.94 368 ASP A CA 1
ATOM 2864 C C . ASP A 1 368 ? -24.422 24.359 5.355 1 97.94 368 ASP A C 1
ATOM 2866 O O . ASP A 1 368 ? -23.703 23.422 5.035 1 97.94 368 ASP A O 1
ATOM 2870 N N . ALA A 1 369 ? -24.672 24.641 6.625 1 97.38 369 ALA A N 1
ATOM 2871 C CA . ALA A 1 369 ? -23.922 24.016 7.703 1 97.38 369 ALA A CA 1
ATOM 2872 C C . ALA A 1 369 ? -24.594 22.703 8.141 1 97.38 369 ALA A C 1
ATOM 2874 O O . ALA A 1 369 ? -24.141 22.062 9.094 1 97.38 369 ALA A O 1
ATOM 2875 N N . LYS A 1 370 ? -25.594 22.281 7.453 1 96.38 370 LYS A N 1
ATOM 2876 C CA . LYS A 1 370 ? -26.25 21.016 7.809 1 96.38 370 LYS A CA 1
ATOM 2877 C C . LYS A 1 370 ? -25.391 19.828 7.434 1 96.38 370 LYS A C 1
ATOM 2879 O O . LYS A 1 370 ? -24.828 19.766 6.332 1 96.38 370 LYS A O 1
ATOM 2884 N N . ASN A 1 371 ? -25.266 18.938 8.352 1 91.69 371 ASN A N 1
ATOM 2885 C CA . ASN A 1 371 ? -24.656 17.625 8.125 1 91.69 371 ASN A CA 1
ATOM 2886 C C . ASN A 1 371 ? -25.719 16.547 7.895 1 91.69 371 ASN A C 1
ATOM 2888 O O . ASN A 1 371 ? -26.703 16.469 8.625 1 91.69 371 ASN A O 1
ATOM 2892 N N . SER A 1 372 ? -25.5 15.719 6.852 1 88.31 372 SER A N 1
ATOM 2893 C CA . SER A 1 372 ? -26.453 14.641 6.59 1 88.31 372 SER A CA 1
ATOM 2894 C C . SER A 1 372 ? -26.344 13.547 7.645 1 88.31 372 SER A C 1
ATOM 2896 O O . SER A 1 372 ? -27.328 12.859 7.926 1 88.31 372 SER A O 1
ATOM 2898 N N . ARG A 1 373 ? -25.25 13.391 8.32 1 83.88 373 ARG A N 1
ATOM 2899 C CA . ARG A 1 373 ? -25.031 12.43 9.406 1 83.88 373 ARG A CA 1
ATOM 2900 C C . ARG A 1 373 ? -25.406 13.039 10.75 1 83.88 373 ARG A C 1
ATOM 2902 O O . ARG A 1 373 ? -25.266 14.25 10.945 1 83.88 373 ARG A O 1
ATOM 2909 N N . PRO A 1 374 ? -25.797 12.227 11.688 1 86.75 374 PRO A N 1
ATOM 2910 C CA . PRO A 1 374 ? -26.188 12.742 13.008 1 86.75 374 PRO A CA 1
ATOM 2911 C C . PRO A 1 374 ? -24.969 13.047 13.891 1 86.75 374 PRO A C 1
ATOM 2913 O O . PRO A 1 374 ? -24.922 12.594 15.039 1 86.75 374 PRO A O 1
ATOM 2916 N N . THR A 1 375 ? -23.984 13.766 13.375 1 84.12 375 THR A N 1
ATOM 2917 C CA . THR A 1 375 ? -22.781 14.164 14.094 1 84.12 375 THR A CA 1
ATOM 2918 C C . THR A 1 375 ? -22.484 15.641 13.852 1 84.12 375 THR A C 1
ATOM 2920 O O . THR A 1 375 ? -23.016 16.25 12.93 1 84.12 375 THR A O 1
ATOM 2923 N N . SER A 1 376 ? -21.797 16.234 14.773 1 87.06 376 SER A N 1
ATOM 2924 C CA . SER A 1 376 ? -21.234 17.562 14.641 1 87.06 376 SER A CA 1
ATOM 2925 C C . SER A 1 376 ? -19.734 17.516 14.391 1 87.06 376 SER A C 1
ATOM 2927 O O . SER A 1 376 ? -18.969 17.047 15.234 1 87.06 376 SER A O 1
ATOM 2929 N N . GLU A 1 377 ? -19.359 17.906 13.234 1 88.5 377 GLU A N 1
ATOM 2930 C CA . GLU A 1 377 ? -17.938 17.812 12.867 1 88.5 377 GLU A CA 1
ATOM 2931 C C . GLU A 1 377 ? -17.531 18.984 11.961 1 88.5 377 GLU A C 1
ATOM 2933 O O . GLU A 1 377 ? -18.375 19.578 11.297 1 88.5 377 GLU A O 1
ATOM 2938 N N . LEU A 1 378 ? -16.297 19.281 11.992 1 90.56 378 LEU A N 1
ATOM 2939 C CA . LEU A 1 378 ? -15.781 20.328 11.109 1 90.56 378 LEU A CA 1
ATOM 2940 C C . LEU A 1 378 ? -15.648 19.812 9.68 1 90.56 378 LEU A C 1
ATOM 2942 O O . LEU A 1 378 ? -15.266 18.656 9.461 1 90.56 378 LEU A O 1
ATOM 2946 N N . HIS A 1 379 ? -16.016 20.625 8.781 1 91.12 379 HIS A N 1
ATOM 2947 C CA . HIS A 1 379 ? -15.875 20.375 7.348 1 91.12 379 HIS A CA 1
ATOM 2948 C C . HIS A 1 379 ? -15.234 21.578 6.641 1 91.12 379 HIS A C 1
ATOM 2950 O O . HIS A 1 379 ? -15.383 22.719 7.082 1 91.12 379 HIS A O 1
ATOM 2956 N N . THR A 1 380 ? -14.539 21.203 5.625 1 92.88 380 THR A N 1
ATOM 2957 C CA . THR A 1 380 ? -13.977 22.25 4.793 1 92.88 380 THR A CA 1
ATOM 2958 C C . THR A 1 380 ? -14.68 22.312 3.439 1 92.88 380 THR A C 1
ATOM 2960 O O . THR A 1 380 ? -14.828 21.281 2.77 1 92.88 380 THR A O 1
ATOM 2963 N N . GLU A 1 381 ? -15.156 23.438 3.049 1 93.5 381 GLU A N 1
ATOM 2964 C CA . GLU A 1 381 ? -15.703 23.688 1.723 1 93.5 381 GLU A CA 1
ATOM 2965 C C . GLU A 1 381 ? -14.953 24.828 1.027 1 93.5 381 GLU A C 1
ATOM 2967 O O . GLU A 1 381 ? -14.273 25.625 1.68 1 93.5 381 GLU A O 1
ATOM 2972 N N . ARG A 1 382 ? -15.078 24.797 -0.302 1 95.38 382 ARG A N 1
ATOM 2973 C CA . ARG A 1 382 ? -14.234 25.734 -1.041 1 95.38 382 ARG A CA 1
ATOM 2974 C C . ARG A 1 382 ? -15.07 26.578 -1.993 1 95.38 382 ARG A C 1
ATOM 2976 O O . ARG A 1 382 ? -16.203 26.219 -2.328 1 95.38 382 ARG A O 1
ATOM 2983 N N . MET A 1 383 ? -14.57 27.75 -2.365 1 96.62 383 MET A N 1
ATOM 2984 C CA . MET A 1 383 ? -15.094 28.594 -3.428 1 96.62 383 MET A CA 1
ATOM 2985 C C . MET A 1 383 ? -13.969 29.359 -4.129 1 96.62 383 MET A C 1
ATOM 2987 O O . MET A 1 383 ? -12.906 29.562 -3.551 1 96.62 383 MET A O 1
ATOM 2991 N N . GLU A 1 384 ? -14.219 29.719 -5.328 1 97.56 384 GLU A N 1
ATOM 2992 C CA . GLU A 1 384 ? -13.234 30.484 -6.098 1 97.56 384 GLU A CA 1
ATOM 2993 C C . GLU A 1 384 ? -13.242 31.953 -5.699 1 97.56 384 GLU A C 1
ATOM 2995 O O . GLU A 1 384 ? -14.305 32.531 -5.492 1 97.56 384 GLU A O 1
ATOM 3000 N N . ILE A 1 385 ? -12.07 32.531 -5.586 1 98.19 385 ILE A N 1
ATOM 3001 C CA . ILE A 1 385 ? -11.953 33.969 -5.363 1 98.19 385 ILE A CA 1
ATOM 3002 C C . ILE A 1 385 ? -10.859 34.531 -6.258 1 98.19 385 ILE A C 1
ATOM 3004 O O . ILE A 1 385 ? -10.031 33.781 -6.789 1 98.19 385 ILE A O 1
ATOM 3008 N N . GLY A 1 386 ? -10.93 35.812 -6.48 1 97.38 386 GLY A N 1
ATOM 3009 C CA . GLY A 1 386 ? -9.883 36.469 -7.246 1 97.38 386 GLY A CA 1
ATOM 3010 C C . GLY A 1 386 ? -8.648 36.781 -6.426 1 97.38 386 GLY A C 1
ATOM 3011 O O . GLY A 1 386 ? -8.703 36.781 -5.191 1 97.38 386 GLY A O 1
ATOM 3012 N N . PRO A 1 387 ? -7.531 37 -7.113 1 97 387 PRO A N 1
ATOM 3013 C CA . PRO A 1 387 ? -6.305 37.344 -6.402 1 97 387 PRO A CA 1
ATOM 3014 C C . PRO A 1 387 ? -6.355 38.781 -5.832 1 97 387 PRO A C 1
ATOM 3016 O O . PRO A 1 387 ? -6.938 39.656 -6.449 1 97 387 PRO A O 1
ATOM 3019 N N . GLY A 1 388 ? -5.828 38.969 -4.656 1 97.12 388 GLY A N 1
ATOM 3020 C CA . GLY A 1 388 ? -5.703 40.25 -3.992 1 97.12 388 GLY A CA 1
ATOM 3021 C C . GLY A 1 388 ? -4.969 40.156 -2.668 1 97.12 388 GLY A C 1
ATOM 3022 O O . GLY A 1 388 ? -5.23 39.281 -1.858 1 97.12 388 GLY A O 1
ATOM 3023 N N . LYS A 1 389 ? -4.172 41.094 -2.383 1 96.75 389 LYS A N 1
ATOM 3024 C CA . LYS A 1 389 ? -3.359 41.094 -1.169 1 96.75 389 LYS A CA 1
ATOM 3025 C C . LYS A 1 389 ? -4.219 41.375 0.063 1 96.75 389 LYS A C 1
ATOM 3027 O O . LYS A 1 389 ? -3.906 40.906 1.159 1 96.75 389 LYS A O 1
ATOM 3032 N N . GLU A 1 390 ? -5.227 42.156 -0.145 1 97.62 390 GLU A N 1
ATOM 3033 C CA . GLU A 1 390 ? -6.109 42.531 0.954 1 97.62 390 GLU A CA 1
ATOM 3034 C C . GLU A 1 390 ? -7.57 42.281 0.599 1 97.62 390 GLU A C 1
ATOM 3036 O O . GLU A 1 390 ? -8.391 43.188 0.617 1 97.62 390 GLU A O 1
ATOM 3041 N N . CYS A 1 391 ? -7.852 41.031 0.394 1 98.25 391 CYS A N 1
ATOM 3042 C CA . CYS A 1 391 ? -9.211 40.625 0.045 1 98.25 391 CYS A CA 1
ATOM 3043 C C . CYS A 1 391 ? -10.109 40.625 1.274 1 98.25 391 CYS A C 1
ATOM 3045 O O . CYS A 1 391 ? -9.828 39.906 2.248 1 98.25 391 CYS A O 1
ATOM 3047 N N . LEU A 1 392 ? -11.172 41.375 1.226 1 98.69 392 LEU A N 1
ATOM 3048 C CA . LEU A 1 392 ? -12.133 41.406 2.324 1 98.69 392 LEU A CA 1
ATOM 3049 C C . LEU A 1 392 ? -13.328 40.5 2.029 1 98.69 392 LEU A C 1
ATOM 3051 O O . LEU A 1 392 ? -14.055 40.719 1.055 1 98.69 392 LEU A O 1
ATOM 3055 N N . LEU A 1 393 ? -13.5 39.531 2.881 1 98.69 393 LEU A N 1
ATOM 3056 C CA . LEU A 1 393 ? -14.609 38.594 2.795 1 98.69 393 LEU A CA 1
ATOM 3057 C C . LEU A 1 393 ? -15.672 38.906 3.848 1 98.69 393 LEU A C 1
ATOM 3059 O O . LEU A 1 393 ? -15.344 39.094 5.023 1 98.69 393 LEU A O 1
ATOM 3063 N N . LYS A 1 394 ? -16.875 38.906 3.445 1 98.75 394 LYS A N 1
ATOM 3064 C CA . LYS A 1 394 ? -17.984 39.125 4.387 1 98.75 394 LYS A CA 1
ATOM 3065 C C . LYS A 1 394 ? -18.859 37.875 4.508 1 98.75 394 LYS A C 1
ATOM 3067 O O . LYS A 1 394 ? -19.297 37.344 3.502 1 98.75 394 LYS A O 1
ATOM 3072 N N . PHE A 1 395 ? -19.047 37.469 5.738 1 98.81 395 PHE A N 1
ATOM 3073 C CA . PHE A 1 395 ? -19.938 36.375 6.105 1 98.81 395 PHE A CA 1
ATOM 3074 C C . PHE A 1 395 ? -21.234 36.906 6.707 1 98.81 395 PHE A C 1
ATOM 3076 O O . PHE A 1 395 ? -21.203 37.656 7.68 1 98.81 395 PHE A O 1
ATOM 3083 N N . THR A 1 396 ? -22.328 36.531 6.129 1 98.75 396 THR A N 1
ATOM 3084 C CA . THR A 1 396 ? -23.609 36.969 6.645 1 98.75 396 THR A CA 1
ATOM 3085 C C . THR A 1 396 ? -24.547 35.781 6.852 1 98.75 396 THR A C 1
ATOM 3087 O O . THR A 1 396 ? -24.781 35 5.93 1 98.75 396 THR A O 1
ATOM 3090 N N . ILE A 1 397 ? -25.125 35.719 8.055 1 98.62 397 ILE A N 1
ATOM 3091 C CA . ILE A 1 397 ? -26.062 34.625 8.344 1 98.62 397 ILE A CA 1
ATOM 3092 C C . ILE A 1 397 ? -27.406 34.938 7.695 1 98.62 397 ILE A C 1
ATOM 3094 O O . ILE A 1 397 ? -27.953 36.031 7.883 1 98.62 397 ILE A O 1
ATOM 3098 N N . LEU A 1 398 ? -27.891 33.938 7.035 1 98.44 398 LEU A N 1
ATOM 3099 C CA . LEU A 1 398 ? -29.156 34.094 6.32 1 98.44 398 LEU A CA 1
ATOM 3100 C C . LEU A 1 398 ? -30.328 33.594 7.152 1 98.44 398 LEU A C 1
ATOM 3102 O O . LEU A 1 398 ? -30.141 32.812 8.078 1 98.44 398 LEU A O 1
ATOM 3106 N N . ASP A 1 399 ? -31.516 34.125 6.773 1 97.88 399 ASP A N 1
ATOM 3107 C CA . ASP A 1 399 ? -32.719 33.625 7.395 1 97.88 399 ASP A CA 1
ATOM 3108 C C . ASP A 1 399 ? -33.031 32.219 6.941 1 97.88 399 ASP A C 1
ATOM 3110 O O . ASP A 1 399 ? -33.594 31.406 7.703 1 97.88 399 ASP A O 1
ATOM 3114 N N . ALA A 1 400 ? -32.719 31.906 5.742 1 96.69 400 ALA A N 1
ATOM 3115 C CA . ALA A 1 400 ? -32.938 30.562 5.211 1 96.69 400 ALA A CA 1
ATOM 3116 C C . ALA A 1 400 ? -32.094 29.531 5.98 1 96.69 400 ALA A C 1
ATOM 3118 O O . ALA A 1 400 ? -30.953 29.812 6.355 1 96.69 400 ALA A O 1
ATOM 3119 N N . THR A 1 401 ? -32.656 28.391 6.254 1 95.56 401 THR A N 1
ATOM 3120 C CA . THR A 1 401 ? -32 27.312 6.961 1 95.56 401 THR A CA 1
ATOM 3121 C C . THR A 1 401 ? -32.531 25.953 6.52 1 95.56 401 THR A C 1
ATOM 3123 O O . THR A 1 401 ? -33.656 25.859 6.008 1 95.56 401 THR A O 1
ATOM 3126 N N . SER A 1 402 ? -31.734 24.922 6.602 1 95.38 402 SER A N 1
ATOM 3127 C CA . SER A 1 402 ? -32.125 23.547 6.312 1 95.38 402 SER A CA 1
ATOM 3128 C C . SER A 1 402 ? -32.406 22.781 7.598 1 95.38 402 SER A C 1
ATOM 3130 O O . SER A 1 402 ? -32.688 21.578 7.555 1 95.38 402 SER A O 1
ATOM 3132 N N . THR A 1 403 ? -32.219 23.453 8.703 1 95.5 403 THR A N 1
ATOM 3133 C CA . THR A 1 403 ? -32.469 22.828 10.008 1 95.5 403 THR A CA 1
ATOM 3134 C C . THR A 1 403 ? -33.438 23.672 10.844 1 95.5 403 THR A C 1
ATOM 3136 O O . THR A 1 403 ? -34.281 24.391 10.297 1 95.5 403 THR A O 1
ATOM 3139 N N . SER A 1 404 ? -33.312 23.516 12.281 1 92.56 404 SER A N 1
ATOM 3140 C CA . SER A 1 404 ? -34.188 24.234 13.195 1 92.56 404 SER A CA 1
ATOM 3141 C C . SER A 1 404 ? -33.531 25.516 13.688 1 92.56 404 SER A C 1
ATOM 3143 O O . SER A 1 404 ? -34.156 26.297 14.422 1 92.56 404 SER A O 1
ATOM 3145 N N . GLY A 1 405 ? -32.281 25.703 13.242 1 96.5 405 GLY A N 1
ATOM 3146 C CA . GLY A 1 405 ? -31.578 26.859 13.797 1 96.5 405 GLY A CA 1
ATOM 3147 C C . GLY A 1 405 ? -30.703 27.562 12.781 1 96.5 405 GLY A C 1
ATOM 3148 O O . GLY A 1 405 ? -30.812 27.328 11.578 1 96.5 405 GLY A O 1
ATOM 3149 N N . HIS A 1 406 ? -29.891 28.562 13.289 1 98.12 406 HIS A N 1
ATOM 3150 C CA . HIS A 1 406 ? -29.094 29.422 12.43 1 98.12 406 HIS A CA 1
ATOM 3151 C C . HIS A 1 406 ? -27.641 29.484 12.914 1 98.12 406 HIS A C 1
ATOM 3153 O O . HIS A 1 406 ? -26.875 30.344 12.469 1 98.12 406 HIS A O 1
ATOM 3159 N N . LYS A 1 407 ? -27.281 28.562 13.781 1 97.94 407 LYS A N 1
ATOM 3160 C CA . LYS A 1 407 ? -25.922 28.547 14.328 1 97.94 407 LYS A CA 1
ATOM 3161 C C . LYS A 1 407 ? -24.891 28.359 13.227 1 97.94 407 LYS A C 1
ATOM 3163 O O . LYS A 1 407 ? -25.094 27.547 12.312 1 97.94 407 LYS A O 1
ATOM 3168 N N . PHE A 1 408 ? -23.922 29.109 13.219 1 98 408 PHE A N 1
ATOM 3169 C CA . PHE A 1 408 ? -22.766 28.953 12.344 1 98 408 PHE A CA 1
ATOM 3170 C C . PHE A 1 408 ? -21.469 29.234 13.094 1 98 408 PHE A C 1
ATOM 3172 O O . PHE A 1 408 ? -21.328 30.297 13.727 1 98 408 PHE A O 1
ATOM 3179 N N . ARG A 1 409 ? -20.531 28.344 13.023 1 97.19 409 ARG A N 1
ATOM 3180 C CA . ARG A 1 409 ? -19.219 28.531 13.648 1 97.19 409 ARG A CA 1
ATOM 3181 C C . ARG A 1 409 ? -18.094 28.391 12.625 1 97.19 409 ARG A C 1
ATOM 3183 O O . ARG A 1 409 ? -17.906 27.312 12.062 1 97.19 409 ARG A O 1
ATOM 3190 N N . LEU A 1 410 ? -17.422 29.406 12.414 1 97.69 410 LEU A N 1
ATOM 3191 C CA . LEU A 1 410 ? -16.266 29.438 11.523 1 97.69 410 LEU A CA 1
ATOM 3192 C C . LEU A 1 410 ? -14.984 29.141 12.281 1 97.69 410 LEU A C 1
ATOM 3194 O O . LEU A 1 410 ? -14.648 29.844 13.242 1 97.69 410 LEU A O 1
ATOM 3198 N N . ALA A 1 411 ? -14.273 28.125 11.805 1 94.56 411 ALA A N 1
ATOM 3199 C CA . ALA A 1 411 ? -13.094 27.688 12.539 1 94.56 411 ALA A CA 1
ATOM 3200 C C . ALA A 1 411 ? -11.812 28.188 11.867 1 94.56 411 ALA A C 1
ATOM 3202 O O . ALA A 1 411 ? -10.812 28.453 12.531 1 94.56 411 ALA A O 1
ATOM 3203 N N . SER A 1 412 ? -11.82 28.219 10.516 1 95.5 412 SER A N 1
ATOM 3204 C CA . SER A 1 412 ? -10.617 28.688 9.82 1 95.5 412 SER A CA 1
ATOM 3205 C C . SER A 1 412 ? -10.938 29.125 8.398 1 95.5 412 SER A C 1
ATOM 3207 O O . SER A 1 412 ? -11.992 28.781 7.859 1 95.5 412 SER A O 1
ATOM 3209 N N . VAL A 1 413 ? -10.094 30 7.863 1 97.19 413 VAL A N 1
ATOM 3210 C CA . VAL A 1 413 ? -10.086 30.406 6.461 1 97.19 413 VAL A CA 1
ATOM 3211 C C . VAL A 1 413 ? -8.688 30.203 5.875 1 97.19 413 VAL A C 1
ATOM 3213 O O . VAL A 1 413 ? -7.688 30.516 6.52 1 97.19 413 VAL A O 1
ATOM 3216 N N . ALA A 1 414 ? -8.633 29.578 4.703 1 96.69 414 ALA A N 1
ATOM 3217 C CA . ALA A 1 414 ? -7.359 29.391 4.016 1 96.69 414 ALA A CA 1
ATOM 3218 C C . ALA A 1 414 ? -7.488 29.688 2.525 1 96.69 414 ALA A C 1
ATOM 3220 O O . ALA A 1 414 ? -8.578 29.609 1.963 1 96.69 414 ALA A O 1
ATOM 3221 N N . VAL A 1 415 ? -6.406 30.141 1.898 1 97.06 415 VAL A N 1
ATOM 3222 C CA . VAL A 1 415 ? -6.355 30.438 0.471 1 97.06 415 VAL A CA 1
ATOM 3223 C C . VAL A 1 415 ? -5.207 29.688 -0.18 1 97.06 415 VAL A C 1
ATOM 3225 O O . VAL A 1 415 ? -4.109 29.609 0.38 1 97.06 415 VAL A O 1
ATOM 3228 N N . HIS A 1 416 ? -5.465 29.078 -1.233 1 95.62 416 HIS A N 1
ATOM 3229 C CA . HIS A 1 416 ? -4.461 28.344 -1.988 1 95.62 416 HIS A CA 1
ATOM 3230 C C . HIS A 1 416 ? -4.777 28.344 -3.48 1 95.62 416 HIS A C 1
ATOM 3232 O O . HIS A 1 416 ? -5.895 28.688 -3.881 1 95.62 416 HIS A O 1
ATOM 3238 N N . LYS A 1 417 ? -3.777 28.016 -4.277 1 95.88 417 LYS A N 1
ATOM 3239 C CA . LYS A 1 417 ? -4.004 27.781 -5.699 1 95.88 417 LYS A CA 1
ATOM 3240 C C . LYS A 1 417 ? -4.887 26.547 -5.91 1 95.88 417 LYS A C 1
ATOM 3242 O O . LYS A 1 417 ? -4.777 25.562 -5.18 1 95.88 417 LYS A O 1
ATOM 3247 N N . ALA A 1 418 ? -5.754 26.625 -6.926 1 94.06 418 ALA A N 1
ATOM 3248 C CA . ALA A 1 418 ? -6.594 25.484 -7.254 1 94.06 418 ALA A CA 1
ATOM 3249 C C . ALA A 1 418 ? -5.746 24.25 -7.574 1 94.06 418 ALA A C 1
ATOM 3251 O O . ALA A 1 418 ? -4.785 24.344 -8.344 1 94.06 418 ALA A O 1
ATOM 3252 N N . ASP A 1 419 ? -6.047 23.172 -6.855 1 91.56 419 ASP A N 1
ATOM 3253 C CA . ASP A 1 419 ? -5.297 21.922 -7.004 1 91.56 419 ASP A CA 1
ATOM 3254 C C . ASP A 1 419 ? -6.18 20.719 -6.719 1 91.56 419 ASP A C 1
ATOM 3256 O O . ASP A 1 419 ? -7.367 20.859 -6.43 1 91.56 419 ASP A O 1
ATOM 3260 N N . LYS A 1 420 ? -5.652 19.547 -6.855 1 87 420 LYS A N 1
ATOM 3261 C CA . LYS A 1 420 ? -6.398 18.312 -6.625 1 87 420 LYS A CA 1
ATOM 3262 C C . LYS A 1 420 ? -6.074 17.734 -5.254 1 87 420 LYS A C 1
ATOM 3264 O O . LYS A 1 420 ? -6.633 16.703 -4.867 1 87 420 LYS A O 1
ATOM 3269 N N . VAL A 1 421 ? -5.266 18.391 -4.488 1 90.31 421 VAL A N 1
ATOM 3270 C CA . VAL A 1 421 ? -4.734 17.812 -3.262 1 90.31 421 VAL A CA 1
ATOM 3271 C C . VAL A 1 421 ? -5.496 18.344 -2.055 1 90.31 421 VAL A C 1
ATOM 3273 O O . VAL A 1 421 ? -5.906 17.594 -1.175 1 90.31 421 VAL A O 1
ATOM 3276 N N . MET A 1 422 ? -5.785 19.609 -2.023 1 87.44 422 MET A N 1
ATOM 3277 C CA . MET A 1 422 ? -6.281 20.297 -0.83 1 87.44 422 MET A CA 1
ATOM 3278 C C . MET A 1 422 ? -7.789 20.141 -0.697 1 87.44 422 MET A C 1
ATOM 3280 O O . MET A 1 422 ? -8.477 21.031 -0.211 1 87.44 422 MET A O 1
ATOM 3284 N N . SER A 1 423 ? -8.312 19 -1.02 1 80.56 423 SER A N 1
ATOM 3285 C CA . SER A 1 423 ? -9.766 18.812 -0.997 1 80.56 423 SER A CA 1
ATOM 3286 C C . SER A 1 423 ? -10.195 17.984 0.201 1 80.56 423 SER A C 1
ATOM 3288 O O . SER A 1 423 ? -11.391 17.766 0.411 1 80.56 423 SER A O 1
ATOM 3290 N N . TYR A 1 424 ? -9.211 17.547 1.019 1 83.12 424 TYR A N 1
ATOM 3291 C CA . TYR A 1 424 ? -9.508 16.688 2.164 1 83.12 424 TYR A CA 1
ATOM 3292 C C . TYR A 1 424 ? -8.75 17.156 3.402 1 83.12 424 TYR A C 1
ATOM 3294 O O . TYR A 1 424 ? -7.68 16.641 3.717 1 83.12 424 TYR A O 1
ATOM 3302 N N . ALA A 1 425 ? -9.367 18.016 4.137 1 82.88 425 ALA A N 1
ATOM 3303 C CA . ALA A 1 425 ? -8.664 18.609 5.266 1 82.88 425 ALA A CA 1
ATOM 3304 C C . ALA A 1 425 ? -9.078 17.953 6.582 1 82.88 425 ALA A C 1
ATOM 3306 O O . ALA A 1 425 ? -8.258 17.812 7.488 1 82.88 425 ALA A O 1
ATOM 3307 N N . TYR A 1 426 ? -10.312 17.562 6.621 1 80.56 426 TYR A N 1
ATOM 3308 C CA . TYR A 1 426 ? -10.812 16.984 7.871 1 80.56 426 TYR A CA 1
ATOM 3309 C C . TYR A 1 426 ? -11.336 15.578 7.66 1 80.56 426 TYR A C 1
ATOM 3311 O O . TYR A 1 426 ? -11.977 15.289 6.645 1 80.56 426 TYR A O 1
ATOM 3319 N N . GLY A 1 427 ? -10.961 14.695 8.531 1 69.5 427 GLY A N 1
ATOM 3320 C CA . GLY A 1 427 ? -11.445 13.328 8.57 1 69.5 427 GLY A CA 1
ATOM 3321 C C . GLY A 1 427 ? -12.586 13.125 9.539 1 69.5 427 GLY A C 1
ATOM 3322 O O . GLY A 1 427 ? -13.07 14.078 10.148 1 69.5 427 GLY A O 1
ATOM 3323 N N . PRO A 1 428 ? -13.07 11.836 9.555 1 64.38 428 PRO A N 1
ATOM 3324 C CA . PRO A 1 428 ? -14.148 11.531 10.5 1 64.38 428 PRO A CA 1
ATOM 3325 C C . PRO A 1 428 ? -13.719 11.68 11.953 1 64.38 428 PRO A C 1
ATOM 3327 O O . PRO A 1 428 ? -12.539 11.516 12.281 1 64.38 428 PRO A O 1
ATOM 3330 N N . VAL A 1 429 ? -14.648 12.164 12.758 1 60.72 429 VAL A N 1
ATOM 3331 C CA . VAL A 1 429 ? -14.414 12.242 14.195 1 60.72 429 VAL A CA 1
ATOM 3332 C C . VAL A 1 429 ? -14.836 10.938 14.859 1 60.72 429 VAL A C 1
ATOM 3334 O O . VAL A 1 429 ? -15.953 10.453 14.648 1 60.72 429 VAL A O 1
ATOM 3337 N N . TYR A 1 430 ? -13.961 10.258 15.453 1 58.31 430 TYR A N 1
ATOM 3338 C CA . TYR A 1 430 ? -14.25 8.953 16.031 1 58.31 430 TYR A CA 1
ATOM 3339 C C . TYR A 1 430 ? -14.375 9.047 17.547 1 58.31 430 TYR A C 1
ATOM 3341 O O . TYR A 1 430 ? -14.367 8.023 18.234 1 58.31 430 TYR A O 1
ATOM 3349 N N . ASP A 1 431 ? -14.617 10.242 18.109 1 52.34 431 ASP A N 1
ATOM 3350 C CA . ASP A 1 431 ? -14.758 10.391 19.562 1 52.34 431 ASP A CA 1
ATOM 3351 C C . ASP A 1 431 ? -16.109 9.859 20.031 1 52.34 431 ASP A C 1
ATOM 3353 O O . ASP A 1 431 ? -17.141 10.094 19.375 1 52.34 431 ASP A O 1
ATOM 3357 N N . ARG A 1 432 ? -16.188 8.641 20.75 1 47 432 ARG A N 1
ATOM 3358 C CA . ARG A 1 432 ? -17.453 8.281 21.375 1 47 432 ARG A CA 1
ATOM 3359 C C . ARG A 1 432 ? -17.75 9.164 22.578 1 47 432 ARG A C 1
ATOM 3361 O O . ARG A 1 432 ? -16.812 9.609 23.266 1 47 432 ARG A O 1
ATOM 3368 N N . MET B 1 1 ? 32.562 -14.016 4.309 1 40.62 1 MET B N 1
ATOM 3369 C CA . MET B 1 1 ? 32.5 -15.297 3.617 1 40.62 1 MET B CA 1
ATOM 3370 C C . MET B 1 1 ? 31.672 -15.188 2.344 1 40.62 1 MET B C 1
ATOM 3372 O O . MET B 1 1 ? 31.844 -15.984 1.42 1 40.62 1 MET B O 1
ATOM 3376 N N . TRP B 1 2 ? 30.688 -14.375 2.248 1 53.19 2 TRP B N 1
ATOM 3377 C CA . TRP B 1 2 ? 29.812 -14.398 1.082 1 53.19 2 TRP B CA 1
ATOM 3378 C C . TRP B 1 2 ? 30.078 -13.195 0.181 1 53.19 2 TRP B C 1
ATOM 3380 O O . TRP B 1 2 ? 29.141 -12.609 -0.361 1 53.19 2 TRP B O 1
ATOM 3390 N N . GLU B 1 3 ? 31.422 -12.75 0.125 1 54.5 3 GLU B N 1
ATOM 3391 C CA . GLU B 1 3 ? 31.703 -11.586 -0.704 1 54.5 3 GLU B CA 1
ATOM 3392 C C . GLU B 1 3 ? 31.625 -11.93 -2.188 1 54.5 3 GLU B C 1
ATOM 3394 O O . GLU B 1 3 ? 32.219 -12.914 -2.635 1 54.5 3 GLU B O 1
ATOM 3399 N N . SER B 1 4 ? 30.5 -11.867 -2.912 1 60.84 4 SER B N 1
ATOM 3400 C CA . SER B 1 4 ? 30.406 -12.102 -4.348 1 60.84 4 SER B CA 1
ATOM 3401 C C . SER B 1 4 ? 30.172 -10.805 -5.109 1 60.84 4 SER B C 1
ATOM 3403 O O . SER B 1 4 ? 29.625 -9.844 -4.555 1 60.84 4 SER B O 1
ATOM 3405 N N . ASN B 1 5 ? 30.766 -10.734 -6.195 1 70 5 ASN B N 1
ATOM 3406 C CA . ASN B 1 5 ? 30.625 -9.625 -7.137 1 70 5 ASN B CA 1
ATOM 3407 C C . ASN B 1 5 ? 29.203 -9.531 -7.684 1 70 5 ASN B C 1
ATOM 3409 O O . ASN B 1 5 ? 28.719 -10.461 -8.328 1 70 5 ASN B O 1
ATOM 3413 N N . LEU B 1 6 ? 28.531 -8.625 -7.195 1 81.56 6 LEU B N 1
ATOM 3414 C CA . LEU B 1 6 ? 27.188 -8.375 -7.711 1 81.56 6 LEU B CA 1
ATOM 3415 C C . LEU B 1 6 ? 27.25 -7.504 -8.961 1 81.56 6 LEU B C 1
ATOM 3417 O O . LEU B 1 6 ? 28.203 -6.758 -9.164 1 81.56 6 LEU B O 1
ATOM 3421 N N . ALA B 1 7 ? 26.312 -7.734 -9.828 1 82.31 7 ALA B N 1
ATOM 3422 C CA . ALA B 1 7 ? 26.234 -7.059 -11.125 1 82.31 7 ALA B CA 1
ATOM 3423 C C . ALA B 1 7 ? 25.953 -5.57 -10.945 1 82.31 7 ALA B C 1
ATOM 3425 O O . ALA B 1 7 ? 26.016 -4.801 -11.906 1 82.31 7 ALA B O 1
ATOM 3426 N N . MET B 1 8 ? 25.781 -5.137 -9.695 1 87 8 MET B N 1
ATOM 3427 C CA . MET B 1 8 ? 25.406 -3.754 -9.406 1 87 8 MET B CA 1
ATOM 3428 C C . MET B 1 8 ? 25.938 -3.326 -8.039 1 87 8 MET B C 1
ATOM 3430 O O . MET B 1 8 ? 26.281 -4.168 -7.207 1 87 8 MET B O 1
ATOM 3434 N N . SER B 1 9 ? 26.016 -2.016 -7.91 1 89.31 9 SER B N 1
ATOM 3435 C CA . SER B 1 9 ? 26.469 -1.476 -6.629 1 89.31 9 SER B CA 1
ATOM 3436 C C . SER B 1 9 ? 25.641 -2.031 -5.477 1 89.31 9 SER B C 1
ATOM 3438 O O . SER B 1 9 ? 24.406 -2.053 -5.547 1 89.31 9 SER B O 1
ATOM 3440 N N . GLU B 1 10 ? 26.312 -2.426 -4.43 1 90.06 10 GLU B N 1
ATOM 3441 C CA . GLU B 1 10 ? 25.641 -2.994 -3.266 1 90.06 10 GLU B CA 1
ATOM 3442 C C . GLU B 1 10 ? 24.75 -1.961 -2.588 1 90.06 10 GLU B C 1
ATOM 3444 O O . GLU B 1 10 ? 23.688 -2.301 -2.062 1 90.06 10 GLU B O 1
ATOM 3449 N N . SER B 1 11 ? 25.203 -0.744 -2.621 1 87.38 11 SER B N 1
ATOM 3450 C CA . SER B 1 11 ? 24.406 0.31 -1.998 1 87.38 11 SER B CA 1
ATOM 3451 C C . SER B 1 11 ? 23.078 0.496 -2.717 1 87.38 11 SER B C 1
ATOM 3453 O O . SER B 1 11 ? 22.047 0.741 -2.08 1 87.38 11 SER B O 1
ATOM 3455 N N . LEU B 1 12 ? 23.047 0.336 -4.012 1 91.69 12 LEU B N 1
ATOM 3456 C CA . LEU B 1 12 ? 21.812 0.432 -4.777 1 91.69 12 LEU B CA 1
ATOM 3457 C C . LEU B 1 12 ? 20.891 -0.759 -4.492 1 91.69 12 LEU B C 1
ATOM 3459 O O . LEU B 1 12 ? 19.688 -0.591 -4.285 1 91.69 12 LEU B O 1
ATOM 3463 N N . ILE B 1 13 ? 21.531 -1.919 -4.465 1 94.69 13 ILE B N 1
ATOM 3464 C CA . ILE B 1 13 ? 20.75 -3.133 -4.258 1 94.69 13 ILE B CA 1
ATOM 3465 C C . ILE B 1 13 ? 20.109 -3.109 -2.869 1 94.69 13 ILE B C 1
ATOM 3467 O O . ILE B 1 13 ? 18.938 -3.453 -2.711 1 94.69 13 ILE B O 1
ATOM 3471 N N . ARG B 1 14 ? 20.859 -2.658 -1.9 1 92.38 14 ARG B N 1
ATOM 3472 C CA . ARG B 1 14 ? 20.391 -2.605 -0.52 1 92.38 14 ARG B CA 1
ATOM 3473 C C . ARG B 1 14 ? 19.156 -1.721 -0.396 1 92.38 14 ARG B C 1
ATOM 3475 O O . ARG B 1 14 ? 18.25 -2.002 0.405 1 92.38 14 ARG B O 1
ATOM 3482 N N . ALA B 1 15 ? 19.078 -0.703 -1.236 1 92.19 15 ALA B N 1
ATOM 3483 C CA . ALA B 1 15 ? 17.953 0.23 -1.198 1 92.19 15 ALA B CA 1
ATOM 3484 C C . ALA B 1 15 ? 16.656 -0.462 -1.594 1 92.19 15 ALA B C 1
ATOM 3486 O O . ALA B 1 15 ? 15.562 0.058 -1.341 1 92.19 15 ALA B O 1
ATOM 3487 N N . GLY B 1 16 ? 16.781 -1.67 -2.152 1 95.31 16 GLY B N 1
ATOM 3488 C CA . GLY B 1 16 ? 15.602 -2.393 -2.594 1 95.31 16 GLY B CA 1
ATOM 3489 C C . GLY B 1 16 ? 15.039 -3.316 -1.532 1 95.31 16 GLY B C 1
ATOM 3490 O O . GLY B 1 16 ? 13.984 -3.932 -1.732 1 95.31 16 GLY B O 1
ATOM 3491 N N . TYR B 1 17 ? 15.734 -3.414 -0.356 1 94.88 17 TYR B N 1
ATOM 3492 C CA . TYR B 1 17 ? 15.258 -4.281 0.716 1 94.88 17 TYR B CA 1
ATOM 3493 C C . TYR B 1 17 ? 14.086 -3.645 1.448 1 94.88 17 TYR B C 1
ATOM 3495 O O . TYR B 1 17 ? 14.227 -2.59 2.068 1 94.88 17 TYR B O 1
ATOM 3503 N N . LYS B 1 18 ? 12.898 -4.191 1.394 1 92.31 18 LYS B N 1
ATOM 3504 C CA . LYS B 1 18 ? 11.656 -3.529 1.778 1 92.31 18 LYS B CA 1
ATOM 3505 C C . LYS B 1 18 ? 11.5 -3.488 3.295 1 92.31 18 LYS B C 1
ATOM 3507 O O . LYS B 1 18 ? 11.047 -2.486 3.852 1 92.31 18 LYS B O 1
ATOM 3512 N N . HIS B 1 19 ? 11.719 -4.602 3.977 1 88.06 19 HIS B N 1
ATOM 3513 C CA . HIS B 1 19 ? 11.492 -4.668 5.418 1 88.06 19 HIS B CA 1
ATOM 3514 C C . HIS B 1 19 ? 12.414 -5.691 6.07 1 88.06 19 HIS B C 1
ATOM 3516 O O . HIS B 1 19 ? 12.773 -6.691 5.449 1 88.06 19 HIS B O 1
ATOM 3522 N N . GLU B 1 20 ? 12.758 -5.309 7.273 1 81.25 20 GLU B N 1
ATOM 3523 C CA . GLU B 1 20 ? 13.562 -6.234 8.078 1 81.25 20 GLU B CA 1
ATOM 3524 C C . GLU B 1 20 ? 12.68 -7.078 8.992 1 81.25 20 GLU B C 1
ATOM 3526 O O . GLU B 1 20 ? 11.953 -6.539 9.836 1 81.25 20 GLU B O 1
ATOM 3531 N N . LEU B 1 21 ? 12.578 -8.305 8.781 1 84.38 21 LEU B N 1
ATOM 3532 C CA . LEU B 1 21 ? 11.805 -9.234 9.602 1 84.38 21 LEU B CA 1
ATOM 3533 C C . LEU B 1 21 ? 12.547 -10.555 9.781 1 84.38 21 LEU B C 1
ATOM 3535 O O . LEU B 1 21 ? 13.594 -10.766 9.164 1 84.38 21 LEU B O 1
ATOM 3539 N N . GLU B 1 22 ? 12.062 -11.25 10.727 1 82.44 22 GLU B N 1
ATOM 3540 C CA . GLU B 1 22 ? 12.531 -12.633 10.805 1 82.44 22 GLU B CA 1
ATOM 3541 C C . GLU B 1 22 ? 11.883 -13.5 9.727 1 82.44 22 GLU B C 1
ATOM 3543 O O . GLU B 1 22 ? 10.68 -13.75 9.773 1 82.44 22 GLU B O 1
ATOM 3548 N N . GLY B 1 23 ? 12.672 -13.922 8.914 1 90.19 23 GLY B N 1
ATOM 3549 C CA . GLY B 1 23 ? 12.133 -14.695 7.805 1 90.19 23 GLY B CA 1
ATOM 3550 C C . GLY B 1 23 ? 11.648 -16.078 8.219 1 90.19 23 GLY B C 1
ATOM 3551 O O . GLY B 1 23 ? 12.32 -16.766 8.992 1 90.19 23 GLY B O 1
ATOM 3552 N N . ARG B 1 24 ? 10.523 -16.406 7.723 1 93.5 24 ARG B N 1
ATOM 3553 C CA . ARG B 1 24 ? 9.961 -17.734 7.965 1 93.5 24 ARG B CA 1
ATOM 3554 C C . ARG B 1 24 ? 10.844 -18.828 7.379 1 93.5 24 ARG B C 1
ATOM 3556 O O . ARG B 1 24 ? 11.195 -18.781 6.199 1 93.5 24 ARG B O 1
ATOM 3563 N N . ASN B 1 25 ? 11.297 -19.828 8.219 1 95.5 25 ASN B N 1
ATOM 3564 C CA . ASN B 1 25 ? 11.953 -21.078 7.832 1 95.5 25 ASN B CA 1
ATOM 3565 C C . ASN B 1 25 ? 13.336 -20.812 7.234 1 95.5 25 ASN B C 1
ATOM 3567 O O . ASN B 1 25 ? 13.891 -21.688 6.555 1 95.5 25 ASN B O 1
ATOM 3571 N N . TRP B 1 26 ? 13.93 -19.672 7.414 1 97.06 26 TRP B N 1
ATOM 3572 C CA . TRP B 1 26 ? 15.219 -19.344 6.809 1 97.06 26 TRP B CA 1
ATOM 3573 C C . TRP B 1 26 ? 16.359 -20.094 7.516 1 97.06 26 TRP B C 1
ATOM 3575 O O . TRP B 1 26 ? 17.391 -20.359 6.91 1 97.06 26 TRP B O 1
ATOM 3585 N N . ALA B 1 27 ? 16.172 -20.469 8.781 1 96.38 27 ALA B N 1
ATOM 3586 C CA . ALA B 1 27 ? 17.203 -21.203 9.5 1 96.38 27 ALA B CA 1
ATOM 3587 C C . ALA B 1 27 ? 17.5 -22.547 8.828 1 96.38 27 ALA B C 1
ATOM 3589 O O . ALA B 1 27 ? 18.656 -22.953 8.734 1 96.38 27 ALA B O 1
ATOM 3590 N N . ARG B 1 28 ? 16.453 -23.188 8.391 1 96 28 ARG B N 1
ATOM 3591 C CA . ARG B 1 28 ? 16.625 -24.469 7.707 1 96 28 ARG B CA 1
ATOM 3592 C C . ARG B 1 28 ? 17.391 -24.297 6.398 1 96 28 ARG B C 1
ATOM 3594 O O . ARG B 1 28 ? 18.297 -25.078 6.09 1 96 28 ARG B O 1
ATOM 3601 N N . LEU B 1 29 ? 17.016 -23.312 5.59 1 97.62 29 LEU B N 1
ATOM 3602 C CA . LEU B 1 29 ? 17.734 -23.016 4.348 1 97.62 29 LEU B CA 1
ATOM 3603 C C . LEU B 1 29 ? 19.203 -22.734 4.617 1 97.62 29 LEU B C 1
ATOM 3605 O O . LEU B 1 29 ? 20.078 -23.25 3.928 1 97.62 29 LEU B O 1
ATOM 3609 N N . VAL B 1 30 ? 19.453 -21.891 5.637 1 96.94 30 VAL B N 1
ATOM 3610 C CA . VAL B 1 30 ? 20.828 -21.469 5.953 1 96.94 30 VAL B CA 1
ATOM 3611 C C . VAL B 1 30 ? 21.641 -22.688 6.418 1 96.94 30 VAL B C 1
ATOM 3613 O O . VAL B 1 30 ? 22.828 -22.797 6.102 1 96.94 30 VAL B O 1
ATOM 3616 N N . GLN B 1 31 ? 21.016 -23.562 7.145 1 96 31 GLN B N 1
ATOM 3617 C CA . GLN B 1 31 ? 21.688 -24.797 7.555 1 96 31 GLN B CA 1
ATOM 3618 C C . GLN B 1 31 ? 22.141 -25.609 6.344 1 96 31 GLN B C 1
ATOM 3620 O O . GLN B 1 31 ? 23.281 -26.078 6.293 1 96 31 GLN B O 1
ATOM 3625 N N . LYS B 1 32 ? 21.297 -25.75 5.391 1 96.62 32 LYS B N 1
ATOM 3626 C CA . LYS B 1 32 ? 21.641 -26.5 4.184 1 96.62 32 LYS B CA 1
ATOM 3627 C C . LYS B 1 32 ? 22.766 -25.797 3.414 1 96.62 32 LYS B C 1
ATOM 3629 O O . LYS B 1 32 ? 23.688 -26.453 2.926 1 96.62 32 LYS B O 1
ATOM 3634 N N . LEU B 1 33 ? 22.656 -24.469 3.34 1 96.56 33 LEU B N 1
ATOM 3635 C CA . LEU B 1 33 ? 23.672 -23.688 2.623 1 96.56 33 LEU B CA 1
ATOM 3636 C C . LEU B 1 33 ? 25.031 -23.828 3.283 1 96.56 33 LEU B C 1
ATOM 3638 O O . LEU B 1 33 ? 26.062 -23.719 2.615 1 96.56 33 LEU B O 1
ATOM 3642 N N . SER B 1 34 ? 25.016 -24.172 4.566 1 93.88 34 SER B N 1
ATOM 3643 C CA . SER B 1 34 ? 26.25 -24.219 5.344 1 93.88 34 SER B CA 1
ATOM 3644 C C . SER B 1 34 ? 26.75 -25.656 5.484 1 93.88 34 SER B C 1
ATOM 3646 O O . SER B 1 34 ? 27.719 -25.922 6.215 1 93.88 34 SER B O 1
ATOM 3648 N N . THR B 1 35 ? 26.109 -26.578 4.871 1 95 35 THR B N 1
ATOM 3649 C CA . THR B 1 35 ? 26.469 -27.984 5.012 1 95 35 THR B CA 1
ATOM 3650 C C . THR B 1 35 ? 26.891 -28.578 3.67 1 95 35 THR B C 1
ATOM 3652 O O . THR B 1 35 ? 26.062 -28.719 2.766 1 95 35 THR B O 1
ATOM 3655 N N . GLU B 1 36 ? 28.094 -29.016 3.623 1 95.62 36 GLU B N 1
ATOM 3656 C CA . GLU B 1 36 ? 28.609 -29.641 2.412 1 95.62 36 GLU B CA 1
ATOM 3657 C C . GLU B 1 36 ? 27.812 -30.891 2.064 1 95.62 36 GLU B C 1
ATOM 3659 O O . GLU B 1 36 ? 27.469 -31.672 2.951 1 95.62 36 GLU B O 1
ATOM 3664 N N . GLY B 1 37 ? 27.547 -31.016 0.741 1 97.38 37 GLY B N 1
ATOM 3665 C CA . GLY B 1 37 ? 26.828 -32.219 0.282 1 97.38 37 GLY B CA 1
ATOM 3666 C C . GLY B 1 37 ? 25.328 -32.031 0.26 1 97.38 37 GLY B C 1
ATOM 3667 O O . GLY B 1 37 ? 24.609 -32.875 -0.252 1 97.38 37 GLY B O 1
ATOM 3668 N N . SER B 1 38 ? 24.828 -30.906 0.733 1 97.38 38 SER B N 1
ATOM 3669 C CA . SER B 1 38 ? 23.406 -30.641 0.763 1 97.38 38 SER B CA 1
ATOM 3670 C C . SER B 1 38 ? 22.859 -30.328 -0.631 1 97.38 38 SER B C 1
ATOM 3672 O O . SER B 1 38 ? 23.625 -30 -1.534 1 97.38 38 SER B O 1
ATOM 3674 N N . THR B 1 39 ? 21.594 -30.594 -0.783 1 98.25 39 THR B N 1
ATOM 3675 C CA . THR B 1 39 ? 20.859 -30.172 -1.967 1 98.25 39 THR B CA 1
ATOM 3676 C C . THR B 1 39 ? 19.781 -29.156 -1.601 1 98.25 39 THR B C 1
ATOM 3678 O O . THR B 1 39 ? 19.047 -29.344 -0.64 1 98.25 39 THR B O 1
ATOM 3681 N N . VAL B 1 40 ? 19.781 -28.062 -2.287 1 98.62 40 VAL B N 1
ATOM 3682 C CA . VAL B 1 40 ? 18.766 -27.031 -2.107 1 98.62 40 VAL B CA 1
ATOM 3683 C C . VAL B 1 40 ? 17.859 -26.969 -3.33 1 98.62 40 VAL B C 1
ATOM 3685 O O . VAL B 1 40 ? 18.328 -26.734 -4.445 1 98.62 40 VAL B O 1
ATOM 3688 N N . ASN B 1 41 ? 16.562 -27.234 -3.096 1 98.75 41 ASN B N 1
ATOM 3689 C CA . ASN B 1 41 ? 15.547 -27.172 -4.141 1 98.75 41 ASN B CA 1
ATOM 3690 C C . ASN B 1 41 ? 14.859 -25.797 -4.172 1 98.75 41 ASN B C 1
ATOM 3692 O O . ASN B 1 41 ? 14.219 -25.406 -3.199 1 98.75 41 ASN B O 1
ATOM 3696 N N . ILE B 1 42 ? 15 -25.094 -5.32 1 98.81 42 ILE B N 1
ATOM 3697 C CA . ILE B 1 42 ? 14.461 -23.75 -5.488 1 98.81 42 ILE B CA 1
ATOM 3698 C C . ILE B 1 42 ? 13.297 -23.781 -6.484 1 98.81 42 ILE B C 1
ATOM 3700 O O . ILE B 1 42 ? 13.391 -24.438 -7.527 1 98.81 42 ILE B O 1
ATOM 3704 N N . VAL B 1 43 ? 12.172 -23.141 -6.141 1 98.75 43 VAL B N 1
ATOM 3705 C CA . VAL B 1 43 ? 11.016 -23.031 -7.027 1 98.75 43 VAL B CA 1
ATOM 3706 C C . VAL B 1 43 ? 10.688 -21.562 -7.254 1 98.75 43 VAL B C 1
ATOM 3708 O O . VAL B 1 43 ? 10.734 -20.75 -6.32 1 98.75 43 VAL B O 1
ATOM 3711 N N . ALA B 1 44 ? 10.43 -21.172 -8.508 1 98.38 44 ALA B N 1
ATOM 3712 C CA . ALA B 1 44 ? 10.07 -19.781 -8.82 1 98.38 44 ALA B CA 1
ATOM 3713 C C . ALA B 1 44 ? 8.641 -19.688 -9.328 1 98.38 44 ALA B C 1
ATOM 3715 O O . ALA B 1 44 ? 8.234 -20.453 -10.211 1 98.38 44 ALA B O 1
ATOM 3716 N N . PHE B 1 45 ? 7.863 -18.875 -8.68 1 98.31 45 PHE B N 1
ATOM 3717 C CA . PHE B 1 45 ? 6.566 -18.438 -9.188 1 98.31 45 PHE B CA 1
ATOM 3718 C C . PHE B 1 45 ? 6.645 -17 -9.711 1 98.31 45 PHE B C 1
ATOM 3720 O O . PHE B 1 45 ? 7.344 -16.156 -9.148 1 98.31 45 PHE B O 1
ATOM 3727 N N . GLY B 1 46 ? 5.961 -16.734 -10.758 1 96.56 46 GLY B N 1
ATOM 3728 C CA . GLY B 1 46 ? 5.973 -15.398 -11.336 1 96.56 46 GLY B CA 1
ATOM 3729 C C . GLY B 1 46 ? 5.363 -15.344 -12.719 1 96.56 46 GLY B C 1
ATOM 3730 O O . GLY B 1 46 ? 4.816 -16.328 -13.211 1 96.56 46 GLY B O 1
ATOM 3731 N N . GLY B 1 47 ? 5.375 -14.156 -13.312 1 92.44 47 GLY B N 1
ATOM 3732 C CA . GLY B 1 47 ? 4.887 -13.953 -14.664 1 92.44 47 GLY B CA 1
ATOM 3733 C C . GLY B 1 47 ? 5.98 -14.016 -15.711 1 92.44 47 GLY B C 1
ATOM 3734 O O . GLY B 1 47 ? 6.891 -14.836 -15.617 1 92.44 47 GLY B O 1
ATOM 3735 N N . SER B 1 48 ? 5.859 -13.258 -16.719 1 90.75 48 SER B N 1
ATOM 3736 C CA . SER B 1 48 ? 6.746 -13.328 -17.875 1 90.75 48 SER B CA 1
ATOM 3737 C C . SER B 1 48 ? 8.164 -12.914 -17.516 1 90.75 48 SER B C 1
ATOM 3739 O O . SER B 1 48 ? 9.133 -13.422 -18.078 1 90.75 48 SER B O 1
ATOM 3741 N N . VAL B 1 49 ? 8.297 -11.984 -16.625 1 91.69 49 VAL B N 1
ATOM 3742 C CA . VAL B 1 49 ? 9.625 -11.531 -16.234 1 91.69 49 VAL B CA 1
ATOM 3743 C C . VAL B 1 49 ? 10.398 -12.688 -15.609 1 91.69 49 VAL B C 1
ATOM 3745 O O . VAL B 1 49 ? 11.617 -12.805 -15.797 1 91.69 49 VAL B O 1
ATOM 3748 N N . THR B 1 50 ? 9.727 -13.523 -14.906 1 94.06 50 THR B N 1
ATOM 3749 C CA . THR B 1 50 ? 10.336 -14.641 -14.195 1 94.06 50 THR B CA 1
ATOM 3750 C C . THR B 1 50 ? 10.633 -15.789 -15.156 1 94.06 50 THR B C 1
ATOM 3752 O O . THR B 1 50 ? 11.609 -16.516 -14.977 1 94.06 50 THR B O 1
ATOM 3755 N N . VAL B 1 51 ? 9.805 -15.922 -16.156 1 89 51 VAL B N 1
ATOM 3756 C CA . VAL B 1 51 ? 10.031 -16.953 -17.172 1 89 51 VAL B CA 1
ATOM 3757 C C . VAL B 1 51 ? 11.32 -16.656 -17.938 1 89 51 VAL B C 1
ATOM 3759 O O . VAL B 1 51 ? 12.109 -17.547 -18.219 1 89 51 VAL B O 1
ATOM 3762 N N . GLY B 1 52 ? 11.516 -15.453 -18.188 1 81.06 52 GLY B N 1
ATOM 3763 C CA . GLY B 1 52 ? 12.57 -15.008 -19.078 1 81.06 52 GLY B CA 1
ATOM 3764 C C . GLY B 1 52 ? 12.039 -14.492 -20.406 1 81.06 52 GLY B C 1
ATOM 3765 O O . GLY B 1 52 ? 10.844 -14.578 -20.672 1 81.06 52 GLY B O 1
ATOM 3766 N N . TYR B 1 53 ? 12.938 -13.844 -21.125 1 72.81 53 TYR B N 1
ATOM 3767 C CA . TYR B 1 53 ? 12.516 -13.188 -22.359 1 72.81 53 TYR B CA 1
ATOM 3768 C C . TYR B 1 53 ? 13.211 -13.805 -23.562 1 72.81 53 TYR B C 1
ATOM 3770 O O . TYR B 1 53 ? 14.328 -14.32 -23.453 1 72.81 53 TYR B O 1
ATOM 3778 N N . ARG B 1 54 ? 12.516 -13.727 -24.625 1 63.06 54 ARG B N 1
ATOM 3779 C CA . ARG B 1 54 ? 12.906 -14.344 -25.875 1 63.06 54 ARG B CA 1
ATOM 3780 C C . ARG B 1 54 ? 14.297 -13.891 -26.312 1 63.06 54 ARG B C 1
ATOM 3782 O O . ARG B 1 54 ? 15.047 -14.648 -26.938 1 63.06 54 ARG B O 1
ATOM 3789 N N . LEU B 1 55 ? 14.562 -12.805 -25.938 1 63.94 55 LEU B N 1
ATOM 3790 C CA . LEU B 1 55 ? 15.812 -12.234 -26.422 1 63.94 55 LEU B CA 1
ATOM 3791 C C . LEU B 1 55 ? 16.922 -12.438 -25.406 1 63.94 55 LEU B C 1
ATOM 3793 O O . LEU B 1 55 ? 18.031 -11.93 -25.578 1 63.94 55 LEU B O 1
ATOM 3797 N N . SER B 1 56 ? 16.484 -13.219 -24.422 1 69.75 56 SER B N 1
ATOM 3798 C CA . SER B 1 56 ? 17.484 -13.484 -23.391 1 69.75 56 SER B CA 1
ATOM 3799 C C . SER B 1 56 ? 17.828 -14.969 -23.328 1 69.75 56 SER B C 1
ATOM 3801 O O . SER B 1 56 ? 16.969 -15.82 -23.531 1 69.75 56 SER B O 1
ATOM 3803 N N . ASN B 1 57 ? 19.094 -15.227 -23.125 1 76.69 57 ASN B N 1
ATOM 3804 C CA . ASN B 1 57 ? 19.578 -16.594 -23.016 1 76.69 57 ASN B CA 1
ATOM 3805 C C . ASN B 1 57 ? 19.344 -17.172 -21.625 1 76.69 57 ASN B C 1
ATOM 3807 O O . ASN B 1 57 ? 19.438 -18.375 -21.406 1 76.69 57 ASN B O 1
ATOM 3811 N N . THR B 1 58 ? 19.016 -16.234 -20.766 1 86.25 58 THR B N 1
ATOM 3812 C CA . THR B 1 58 ? 18.875 -16.672 -19.391 1 86.25 58 THR B CA 1
ATOM 3813 C C . THR B 1 58 ? 17.75 -15.898 -18.688 1 86.25 58 THR B C 1
ATOM 3815 O O . THR B 1 58 ? 17.234 -14.914 -19.234 1 86.25 58 THR B O 1
ATOM 3818 N N . SER B 1 59 ? 17.234 -16.453 -17.641 1 91.62 59 SER B N 1
ATOM 3819 C CA . SER B 1 59 ? 16.281 -15.773 -16.75 1 91.62 59 SER B CA 1
ATOM 3820 C C . SER B 1 59 ? 16.953 -15.391 -15.43 1 91.62 59 SER B C 1
ATOM 3822 O O . SER B 1 59 ? 18.016 -15.898 -15.086 1 91.62 59 SER B O 1
ATOM 3824 N N . TYR B 1 60 ? 16.375 -14.438 -14.68 1 95.69 60 TYR B N 1
ATOM 3825 C CA . TYR B 1 60 ? 17 -14.016 -13.438 1 95.69 60 TYR B CA 1
ATOM 3826 C C . TYR B 1 60 ? 17.031 -15.156 -12.422 1 95.69 60 TYR B C 1
ATOM 3828 O O . TYR B 1 60 ? 17.969 -15.258 -11.625 1 95.69 60 TYR B O 1
ATOM 3836 N N . PRO B 1 61 ? 16 -16.094 -12.43 1 96.75 61 PRO B N 1
ATOM 3837 C CA . PRO B 1 61 ? 16.141 -17.25 -11.523 1 96.75 61 PRO B CA 1
ATOM 3838 C C . PRO B 1 61 ? 17.328 -18.125 -11.875 1 96.75 61 PRO B C 1
ATOM 3840 O O . PRO B 1 61 ? 18.031 -18.609 -10.984 1 96.75 61 PRO B O 1
ATOM 3843 N N . GLU B 1 62 ? 17.562 -18.328 -13.141 1 94.75 62 GLU B N 1
ATOM 3844 C CA . GLU B 1 62 ? 18.703 -19.125 -13.562 1 94.75 62 GLU B CA 1
ATOM 3845 C C . GLU B 1 62 ? 20.016 -18.469 -13.172 1 94.75 62 GLU B C 1
ATOM 3847 O O . GLU B 1 62 ? 20.938 -19.125 -12.688 1 94.75 62 GLU B O 1
ATOM 3852 N N . GLU B 1 63 ? 20.094 -17.141 -13.398 1 95 63 GLU B N 1
ATOM 3853 C CA . GLU B 1 63 ? 21.281 -16.406 -13.008 1 95 63 GLU B CA 1
ATOM 3854 C C . GLU B 1 63 ? 21.5 -16.469 -11.492 1 95 63 GLU B C 1
ATOM 3856 O O . GLU B 1 63 ? 22.641 -16.531 -11.023 1 95 63 GLU B O 1
ATOM 3861 N N . PHE B 1 64 ? 20.453 -16.453 -10.805 1 97.44 64 PHE B N 1
ATOM 3862 C CA . PHE B 1 64 ? 20.5 -16.562 -9.352 1 97.44 64 PHE B CA 1
ATOM 3863 C C . PHE B 1 64 ? 21.062 -17.906 -8.914 1 97.44 64 PHE B C 1
ATOM 3865 O O . PHE B 1 64 ? 21.922 -17.969 -8.031 1 97.44 64 PHE B O 1
ATOM 3872 N N . VAL B 1 65 ? 20.609 -18.984 -9.477 1 97.31 65 VAL B N 1
ATOM 3873 C CA . VAL B 1 65 ? 21.078 -20.328 -9.148 1 97.31 65 VAL B CA 1
ATOM 3874 C C . VAL B 1 65 ? 22.562 -20.469 -9.508 1 97.31 65 VAL B C 1
ATOM 3876 O O . VAL B 1 65 ? 23.328 -21.109 -8.789 1 97.31 65 VAL B O 1
ATOM 3879 N N . GLU B 1 66 ? 22.906 -19.844 -10.625 1 95 66 GLU B N 1
ATOM 3880 C CA . GLU B 1 66 ? 24.328 -19.828 -10.984 1 95 66 GLU B CA 1
ATOM 3881 C C . GLU B 1 66 ? 25.156 -19.141 -9.906 1 95 66 GLU B C 1
ATOM 3883 O O . GLU B 1 66 ? 26.219 -19.641 -9.531 1 95 66 GLU B O 1
ATOM 3888 N N . TRP B 1 67 ? 24.688 -18.016 -9.461 1 96.12 67 TRP B N 1
ATOM 3889 C CA . TRP B 1 67 ? 25.375 -17.297 -8.391 1 96.12 67 TRP B CA 1
ATOM 3890 C C . TRP B 1 67 ? 25.453 -18.172 -7.137 1 96.12 67 TRP B C 1
ATOM 3892 O O . TRP B 1 67 ? 26.5 -18.219 -6.48 1 96.12 67 TRP B O 1
ATOM 3902 N N . LEU B 1 68 ? 24.391 -18.859 -6.766 1 97.44 68 LEU B N 1
ATOM 3903 C CA . LEU B 1 68 ? 24.375 -19.719 -5.594 1 97.44 68 LEU B CA 1
ATOM 3904 C C . LEU B 1 68 ? 25.422 -20.812 -5.711 1 97.44 68 LEU B C 1
ATOM 3906 O O . LEU B 1 68 ? 26.156 -21.078 -4.758 1 97.44 68 LEU B O 1
ATOM 3910 N N . GLY B 1 69 ? 25.5 -21.453 -6.859 1 96.19 69 GLY B N 1
ATOM 3911 C CA . GLY B 1 69 ? 26.5 -22.484 -7.09 1 96.19 69 GLY B CA 1
ATOM 3912 C C . GLY B 1 69 ? 27.922 -22 -6.922 1 96.19 69 GLY B C 1
ATOM 3913 O O . GLY B 1 69 ? 28.766 -22.703 -6.375 1 96.19 69 GLY B O 1
ATOM 3914 N N . ALA B 1 70 ? 28.141 -20.766 -7.391 1 94.81 70 ALA B N 1
ATOM 3915 C CA . ALA B 1 70 ? 29.484 -20.188 -7.285 1 94.81 70 ALA B CA 1
ATOM 3916 C C . ALA B 1 70 ? 29.797 -19.797 -5.844 1 94.81 70 ALA B C 1
ATOM 3918 O O . ALA B 1 70 ? 30.953 -19.891 -5.41 1 94.81 70 ALA B O 1
ATOM 3919 N N . THR B 1 71 ? 28.797 -19.422 -5.09 1 94.31 71 THR B N 1
ATOM 3920 C CA . THR B 1 71 ? 28.984 -18.906 -3.736 1 94.31 71 THR B CA 1
ATOM 3921 C C . THR B 1 71 ? 29.047 -20.047 -2.727 1 94.31 71 THR B C 1
ATOM 3923 O O . THR B 1 71 ? 29.734 -19.938 -1.708 1 94.31 71 THR B O 1
ATOM 3926 N N . PHE B 1 72 ? 28.312 -21.172 -3.078 1 94.62 72 PHE B N 1
ATOM 3927 C CA . PHE B 1 72 ? 28.266 -22.344 -2.207 1 94.62 72 PHE B CA 1
ATOM 3928 C C . PHE B 1 72 ? 28.656 -23.609 -2.969 1 94.62 72 PHE B C 1
ATOM 3930 O O . PHE B 1 72 ? 27.859 -24.516 -3.129 1 94.62 72 PHE B O 1
ATOM 3937 N N . PRO B 1 73 ? 29.922 -23.812 -3.314 1 92.88 73 PRO B N 1
ATOM 3938 C CA . PRO B 1 73 ? 30.344 -24.891 -4.203 1 92.88 73 PRO B CA 1
ATOM 3939 C C . PRO B 1 73 ? 30.094 -26.281 -3.604 1 92.88 73 PRO B C 1
ATOM 3941 O O . PRO B 1 73 ? 30 -27.266 -4.34 1 92.88 73 PRO B O 1
ATOM 3944 N N . GLY B 1 74 ? 29.891 -26.469 -2.367 1 95.31 74 GLY B N 1
ATOM 3945 C CA . GLY B 1 74 ? 29.625 -27.766 -1.774 1 95.31 74 GLY B CA 1
ATOM 3946 C C . GLY B 1 74 ? 28.156 -28.125 -1.734 1 95.31 74 GLY B C 1
ATOM 3947 O O . GLY B 1 74 ? 27.781 -29.219 -1.311 1 95.31 74 GLY B O 1
ATOM 3948 N N . VAL B 1 75 ? 27.312 -27.266 -2.211 1 97.56 75 VAL B N 1
ATOM 3949 C CA . VAL B 1 75 ? 25.875 -27.438 -2.178 1 97.56 75 VAL B CA 1
ATOM 3950 C C . VAL B 1 75 ? 25.328 -27.594 -3.602 1 97.56 75 VAL B C 1
ATOM 3952 O O . VAL B 1 75 ? 25.766 -26.875 -4.508 1 97.56 75 VAL B O 1
ATOM 3955 N N . LYS B 1 76 ? 24.516 -28.562 -3.832 1 98.12 76 LYS B N 1
ATOM 3956 C CA . LYS B 1 76 ? 23.844 -28.734 -5.113 1 98.12 76 LYS B CA 1
ATOM 3957 C C . LYS B 1 76 ? 22.531 -27.938 -5.145 1 98.12 76 LYS B C 1
ATOM 3959 O O . LYS B 1 76 ? 21.797 -27.922 -4.16 1 98.12 76 LYS B O 1
ATOM 3964 N N . PHE B 1 77 ? 22.281 -27.266 -6.27 1 98.44 77 PHE B N 1
ATOM 3965 C CA . PHE B 1 77 ? 21.078 -26.469 -6.398 1 98.44 77 PHE B CA 1
ATOM 3966 C C . PHE B 1 77 ? 20.219 -26.953 -7.566 1 98.44 77 PHE B C 1
ATOM 3968 O O . PHE B 1 77 ? 20.734 -27.172 -8.664 1 98.44 77 PHE B O 1
ATOM 3975 N N . ASN B 1 78 ? 18.969 -27.188 -7.324 1 98.12 78 ASN B N 1
ATOM 3976 C CA . ASN B 1 78 ? 17.969 -27.484 -8.344 1 98.12 78 ASN B CA 1
ATOM 3977 C C . ASN B 1 78 ? 16.953 -26.359 -8.484 1 98.12 78 ASN B C 1
ATOM 3979 O O . ASN B 1 78 ? 16.531 -25.766 -7.48 1 98.12 78 ASN B O 1
ATOM 3983 N N . LEU B 1 79 ? 16.625 -26.031 -9.758 1 97.56 79 LEU B N 1
ATOM 3984 C CA . LEU B 1 79 ? 15.617 -25.016 -10.016 1 97.56 79 LEU B CA 1
ATOM 3985 C C . LEU B 1 79 ? 14.422 -25.594 -10.766 1 97.56 79 LEU B C 1
ATOM 3987 O O . LEU B 1 79 ? 14.594 -26.266 -11.789 1 97.56 79 LEU B O 1
ATOM 3991 N N . ILE B 1 80 ? 13.281 -25.438 -10.211 1 96.12 80 ILE B N 1
ATOM 3992 C CA . ILE B 1 80 ? 12.023 -25.641 -10.922 1 96.12 80 ILE B CA 1
ATOM 3993 C C . ILE B 1 80 ? 11.344 -24.281 -11.156 1 96.12 80 ILE B C 1
ATOM 3995 O O . ILE B 1 80 ? 10.906 -23.641 -10.203 1 96.12 80 ILE B O 1
ATOM 3999 N N . ASN B 1 81 ? 11.305 -23.812 -12.359 1 94.19 81 ASN B N 1
ATOM 4000 C CA . ASN B 1 81 ? 10.633 -22.562 -12.703 1 94.19 81 ASN B CA 1
ATOM 4001 C C . ASN B 1 81 ? 9.18 -22.797 -13.109 1 94.19 81 ASN B C 1
ATOM 4003 O O . ASN B 1 81 ? 8.914 -23.25 -14.227 1 94.19 81 ASN B O 1
ATOM 4007 N N . LEU B 1 82 ? 8.25 -22.484 -12.234 1 94.31 82 LEU B N 1
ATOM 4008 C CA . LEU B 1 82 ? 6.828 -22.688 -12.469 1 94.31 82 LEU B CA 1
ATOM 4009 C C . LEU B 1 82 ? 6.16 -21.422 -12.977 1 94.31 82 LEU B C 1
ATOM 4011 O O . LEU B 1 82 ? 4.934 -21.359 -13.078 1 94.31 82 LEU B O 1
ATOM 4015 N N . ALA B 1 83 ? 6.988 -20.406 -13.289 1 93.94 83 ALA B N 1
ATOM 4016 C CA . ALA B 1 83 ? 6.438 -19.141 -13.789 1 93.94 83 ALA B CA 1
ATOM 4017 C C . ALA B 1 83 ? 5.699 -19.359 -15.109 1 93.94 83 ALA B C 1
ATOM 4019 O O . ALA B 1 83 ? 6.02 -20.281 -15.867 1 93.94 83 ALA B O 1
ATOM 4020 N N . ARG B 1 84 ? 4.699 -18.594 -15.297 1 89.62 84 ARG B N 1
ATOM 4021 C CA . ARG B 1 84 ? 3.908 -18.594 -16.516 1 89.62 84 ARG B CA 1
ATOM 4022 C C . ARG B 1 84 ? 3.674 -17.188 -17.031 1 89.62 84 ARG B C 1
ATOM 4024 O O . ARG B 1 84 ? 3.355 -16.281 -16.25 1 89.62 84 ARG B O 1
ATOM 4031 N N . ARG B 1 85 ? 3.818 -17.047 -18.312 1 87.94 85 ARG B N 1
ATOM 4032 C CA . ARG B 1 85 ? 3.682 -15.727 -18.906 1 87.94 85 ARG B CA 1
ATOM 4033 C C . ARG B 1 85 ? 2.273 -15.172 -18.719 1 87.94 85 ARG B C 1
ATOM 4035 O O . ARG B 1 85 ? 1.292 -15.914 -18.812 1 87.94 85 ARG B O 1
ATOM 4042 N N . ALA B 1 86 ? 2.182 -13.867 -18.406 1 88.69 86 ALA B N 1
ATOM 4043 C CA . ALA B 1 86 ? 0.968 -13.055 -18.375 1 88.69 86 ALA B CA 1
ATOM 4044 C C . ALA B 1 86 ? 0.025 -13.516 -17.281 1 88.69 86 ALA B C 1
ATOM 4046 O O . ALA B 1 86 ? -1.172 -13.219 -17.312 1 88.69 86 ALA B O 1
ATOM 4047 N N . THR B 1 87 ? 0.542 -14.297 -16.312 1 92.19 87 THR B N 1
ATOM 4048 C CA . THR B 1 87 ? -0.335 -14.805 -15.258 1 92.19 87 THR B CA 1
ATOM 4049 C C . THR B 1 87 ? -0.143 -14.016 -13.969 1 92.19 87 THR B C 1
ATOM 4051 O O . THR B 1 87 ? 0.938 -13.477 -13.719 1 92.19 87 THR B O 1
ATOM 4054 N N . ALA B 1 88 ? -1.205 -13.93 -13.211 1 94.69 88 ALA B N 1
ATOM 4055 C CA . ALA B 1 88 ? -1.177 -13.375 -11.867 1 94.69 88 ALA B CA 1
ATOM 4056 C C . ALA B 1 88 ? -1.043 -14.484 -10.82 1 94.69 88 ALA B C 1
ATOM 4058 O O . ALA B 1 88 ? -1.022 -15.672 -11.164 1 94.69 88 ALA B O 1
ATOM 4059 N N . ALA B 1 89 ? -0.888 -14.086 -9.562 1 97.19 89 ALA B N 1
ATOM 4060 C CA . ALA B 1 89 ? -0.753 -15.039 -8.469 1 97.19 89 ALA B CA 1
ATOM 4061 C C . ALA B 1 89 ? -2.004 -15.906 -8.336 1 97.19 89 ALA B C 1
ATOM 4063 O O . ALA B 1 89 ? -1.932 -17.047 -7.867 1 97.19 89 ALA B O 1
ATOM 4064 N N . THR B 1 90 ? -3.152 -15.406 -8.805 1 95.31 90 THR B N 1
ATOM 4065 C CA . THR B 1 90 ? -4.398 -16.156 -8.758 1 95.31 90 THR B CA 1
ATOM 4066 C C . THR B 1 90 ? -4.281 -17.453 -9.562 1 95.31 90 THR B C 1
ATOM 4068 O O . THR B 1 90 ? -4.73 -18.516 -9.125 1 95.31 90 THR B O 1
ATOM 4071 N N . PHE B 1 91 ? -3.701 -17.312 -10.719 1 95.19 91 PHE B N 1
ATOM 4072 C CA . PHE B 1 91 ? -3.523 -18.5 -11.547 1 95.19 91 PHE B CA 1
ATOM 4073 C C . PHE B 1 91 ? -2.578 -19.484 -10.883 1 95.19 91 PHE B C 1
ATOM 4075 O O . PHE B 1 91 ? -2.816 -20.688 -10.914 1 95.19 91 PHE B O 1
ATOM 4082 N N . ALA B 1 92 ? -1.521 -18.984 -10.336 1 97.06 92 ALA B N 1
ATOM 4083 C CA . ALA B 1 92 ? -0.571 -19.844 -9.641 1 97.06 92 ALA B CA 1
ATOM 4084 C C . ALA B 1 92 ? -1.238 -20.578 -8.477 1 97.06 92 ALA B C 1
ATOM 4086 O O . ALA B 1 92 ? -1 -21.766 -8.25 1 97.06 92 ALA B O 1
ATOM 4087 N N . ALA B 1 93 ? -2.047 -19.844 -7.754 1 96.81 93 ALA B N 1
ATOM 4088 C CA . ALA B 1 93 ? -2.756 -20.438 -6.617 1 96.81 93 ALA B CA 1
ATOM 4089 C C . ALA B 1 93 ? -3.734 -21.516 -7.082 1 96.81 93 ALA B C 1
ATOM 4091 O O . ALA B 1 93 ? -3.963 -22.5 -6.371 1 96.81 93 ALA B O 1
ATOM 4092 N N . LEU B 1 94 ? -4.215 -21.297 -8.234 1 94.38 94 LEU B N 1
ATOM 4093 C CA . LEU B 1 94 ? -5.234 -22.203 -8.758 1 94.38 94 LEU B CA 1
ATOM 4094 C C . LEU B 1 94 ? -4.594 -23.406 -9.453 1 94.38 94 LEU B C 1
ATOM 4096 O O . LEU B 1 94 ? -5.062 -24.531 -9.312 1 94.38 94 LEU B O 1
ATOM 4100 N N . CYS B 1 95 ? -3.496 -23.172 -10.195 1 94.81 95 CYS B N 1
ATOM 4101 C CA . CYS B 1 95 ? -3.08 -24.203 -11.148 1 94.81 95 CYS B CA 1
ATOM 4102 C C . CYS B 1 95 ? -1.637 -24.625 -10.898 1 94.81 95 CYS B C 1
ATOM 4104 O O . CYS B 1 95 ? -1.28 -25.781 -11.102 1 94.81 95 CYS B O 1
ATOM 4106 N N . LEU B 1 96 ? -0.821 -23.703 -10.477 1 95.88 96 LEU B N 1
ATOM 4107 C CA . LEU B 1 96 ? 0.609 -23.984 -10.531 1 95.88 96 LEU B CA 1
ATOM 4108 C C . LEU B 1 96 ? 1.102 -24.547 -9.203 1 95.88 96 LEU B C 1
ATOM 4110 O O . LEU B 1 96 ? 2.049 -25.344 -9.172 1 95.88 96 LEU B O 1
ATOM 4114 N N . VAL B 1 97 ? 0.491 -24.125 -8.133 1 97.06 97 VAL B N 1
ATOM 4115 C CA . VAL B 1 97 ? 0.952 -24.5 -6.801 1 97.06 97 VAL B CA 1
ATOM 4116 C C . VAL B 1 97 ? 0.845 -26.016 -6.621 1 97.06 97 VAL B C 1
ATOM 4118 O O . VAL B 1 97 ? 1.57 -26.609 -5.816 1 97.06 97 VAL B O 1
ATOM 4121 N N . GLN B 1 98 ? 0.006 -26.734 -7.363 1 94.25 98 GLN B N 1
ATOM 4122 C CA . GLN B 1 98 ? -0.112 -28.188 -7.281 1 94.25 98 GLN B CA 1
ATOM 4123 C C . GLN B 1 98 ? 1.196 -28.859 -7.668 1 94.25 98 GLN B C 1
ATOM 4125 O O . GLN B 1 98 ? 1.476 -29.984 -7.227 1 94.25 98 GLN B O 1
ATOM 4130 N N . ASP B 1 99 ? 2 -28.203 -8.43 1 95.5 99 ASP B N 1
ATOM 4131 C CA . ASP B 1 99 ? 3.256 -28.766 -8.898 1 95.5 99 ASP B CA 1
ATOM 4132 C C . ASP B 1 99 ? 4.414 -28.391 -7.973 1 95.5 99 ASP B C 1
ATOM 4134 O O . ASP B 1 99 ? 5.559 -28.766 -8.219 1 95.5 99 ASP B O 1
ATOM 4138 N N . LEU B 1 100 ? 4.195 -27.656 -6.926 1 98.06 100 LEU B N 1
ATOM 4139 C CA . LEU B 1 100 ? 5.215 -27.328 -5.938 1 98.06 100 LEU B CA 1
ATOM 4140 C C . LEU B 1 100 ? 5.645 -28.562 -5.16 1 98.06 100 LEU B C 1
ATOM 4142 O O . LEU B 1 100 ? 4.816 -29.219 -4.531 1 98.06 100 LEU B O 1
ATOM 4146 N N . PRO B 1 101 ? 6.93 -28.922 -5.227 1 98.06 101 PRO B N 1
ATOM 4147 C CA . PRO B 1 101 ? 7.383 -30.047 -4.406 1 98.06 101 PRO B CA 1
ATOM 4148 C C . PRO B 1 101 ? 7.281 -29.766 -2.91 1 98.06 101 PRO B C 1
ATOM 4150 O O . PRO B 1 101 ? 7.555 -28.656 -2.467 1 98.06 101 PRO B O 1
ATOM 4153 N N . GLU B 1 102 ? 7.008 -30.797 -2.145 1 97.19 102 GLU B N 1
ATOM 4154 C CA . GLU B 1 102 ? 6.863 -30.656 -0.699 1 97.19 102 GLU B CA 1
ATOM 4155 C C . GLU B 1 102 ? 8.203 -30.344 -0.034 1 97.19 102 GLU B C 1
ATOM 4157 O O . GLU B 1 102 ? 8.242 -29.781 1.061 1 97.19 102 GLU B O 1
ATOM 4162 N N . ASP B 1 103 ? 9.273 -30.672 -0.742 1 97.25 103 ASP B N 1
ATOM 4163 C CA . ASP B 1 103 ? 10.586 -30.516 -0.14 1 97.25 103 ASP B CA 1
ATOM 4164 C C . ASP B 1 103 ? 11.289 -29.266 -0.684 1 97.25 103 ASP B C 1
ATOM 4166 O O . ASP B 1 103 ? 12.516 -29.172 -0.652 1 97.25 103 ASP B O 1
ATOM 4170 N N . ALA B 1 104 ? 10.523 -28.375 -1.307 1 98.5 104 ALA B N 1
ATOM 4171 C CA . ALA B 1 104 ? 11.117 -27.109 -1.719 1 98.5 104 ALA B CA 1
ATOM 4172 C C . ALA B 1 104 ? 11.797 -26.406 -0.542 1 98.5 104 ALA B C 1
ATOM 4174 O O . ALA B 1 104 ? 11.25 -26.375 0.564 1 98.5 104 ALA B O 1
ATOM 4175 N N . ASP B 1 105 ? 13.031 -25.891 -0.773 1 98.56 105 ASP B N 1
ATOM 4176 C CA . ASP B 1 105 ? 13.789 -25.219 0.284 1 98.56 105 ASP B CA 1
ATOM 4177 C C . ASP B 1 105 ? 13.625 -23.703 0.213 1 98.56 105 ASP B C 1
ATOM 4179 O O . ASP B 1 105 ? 13.695 -23.016 1.233 1 98.56 105 ASP B O 1
ATOM 4183 N N . LEU B 1 106 ? 13.484 -23.203 -0.98 1 98.81 106 LEU B N 1
ATOM 4184 C CA . LEU B 1 106 ? 13.312 -21.781 -1.217 1 98.81 106 LEU B CA 1
ATOM 4185 C C . LEU B 1 106 ? 12.32 -21.531 -2.35 1 98.81 106 LEU B C 1
ATOM 4187 O O . LEU B 1 106 ? 12.461 -22.094 -3.438 1 98.81 106 LEU B O 1
ATOM 4191 N N . VAL B 1 107 ? 11.289 -20.781 -2.098 1 98.88 107 VAL B N 1
ATOM 4192 C CA . VAL B 1 107 ? 10.328 -20.375 -3.119 1 98.88 107 VAL B CA 1
ATOM 4193 C C . VAL B 1 107 ? 10.477 -18.875 -3.404 1 98.88 107 VAL B C 1
ATOM 4195 O O . VAL B 1 107 ? 10.461 -18.062 -2.482 1 98.88 107 VAL B O 1
ATOM 4198 N N . LEU B 1 108 ? 10.727 -18.516 -4.648 1 98.88 108 LEU B N 1
ATOM 4199 C CA . LEU B 1 108 ? 10.727 -17.141 -5.129 1 98.88 108 LEU B CA 1
ATOM 4200 C C . LEU B 1 108 ? 9.344 -16.734 -5.621 1 98.88 108 LEU B C 1
ATOM 4202 O O . LEU B 1 108 ? 8.672 -17.5 -6.305 1 98.88 108 LEU B O 1
ATOM 4206 N N . LEU B 1 109 ? 8.875 -15.531 -5.23 1 98.69 109 LEU B N 1
ATOM 4207 C CA . LEU B 1 109 ? 7.547 -15.055 -5.609 1 98.69 109 LEU B CA 1
ATOM 4208 C C . LEU B 1 109 ? 7.641 -13.703 -6.312 1 98.69 109 LEU B C 1
ATOM 4210 O O . LEU B 1 109 ? 8.094 -12.719 -5.727 1 98.69 109 LEU B O 1
ATOM 4214 N N . GLU B 1 110 ? 7.254 -13.641 -7.555 1 98.31 110 GLU B N 1
ATOM 4215 C CA . GLU B 1 110 ? 7.262 -12.375 -8.289 1 98.31 110 GLU B CA 1
ATOM 4216 C C . GLU B 1 110 ? 5.977 -12.188 -9.086 1 98.31 110 GLU B C 1
ATOM 4218 O O . GLU B 1 110 ? 5.746 -12.891 -10.078 1 98.31 110 GLU B O 1
ATOM 4223 N N . TYR B 1 111 ? 5.074 -11.234 -8.68 1 97.81 111 TYR B N 1
ATOM 4224 C CA . TYR B 1 111 ? 3.83 -10.961 -9.391 1 97.81 111 TYR B CA 1
ATOM 4225 C C . TYR B 1 111 ? 3.502 -9.477 -9.375 1 97.81 111 TYR B C 1
ATOM 4227 O O . TYR B 1 111 ? 2.342 -9.086 -9.523 1 97.81 111 TYR B O 1
ATOM 4235 N N . SER B 1 112 ? 4.477 -8.594 -9.172 1 96.94 112 SER B N 1
ATOM 4236 C CA . SER B 1 112 ? 4.211 -7.18 -8.945 1 96.94 112 SER B CA 1
ATOM 4237 C C . SER B 1 112 ? 3.625 -6.523 -10.195 1 96.94 112 SER B C 1
ATOM 4239 O O . SER B 1 112 ? 2.779 -5.633 -10.094 1 96.94 112 SER B O 1
ATOM 4241 N N . VAL B 1 113 ? 4.094 -6.898 -11.398 1 95.31 113 VAL B N 1
ATOM 4242 C CA . VAL B 1 113 ? 3.619 -6.297 -12.641 1 95.31 113 VAL B CA 1
ATOM 4243 C C . VAL B 1 113 ? 2.225 -6.824 -12.969 1 95.31 113 VAL B C 1
ATOM 4245 O O . VAL B 1 113 ? 1.29 -6.043 -13.172 1 95.31 113 VAL B O 1
ATOM 4248 N N . ASN B 1 114 ? 2.068 -8.125 -12.891 1 93.62 114 ASN B N 1
ATOM 4249 C CA . ASN B 1 114 ? 0.801 -8.742 -13.266 1 93.62 114 ASN B CA 1
ATOM 4250 C C . ASN B 1 114 ? -0.22 -8.664 -12.133 1 93.62 114 ASN B C 1
ATOM 4252 O O . ASN B 1 114 ? -1.406 -8.922 -12.344 1 93.62 114 ASN B O 1
ATOM 4256 N N . GLY B 1 115 ? 0.201 -8.281 -10.984 1 93.69 115 GLY B N 1
ATOM 4257 C CA . GLY B 1 115 ? -0.695 -8.141 -9.844 1 93.69 115 GLY B CA 1
ATOM 4258 C C . GLY B 1 115 ? -1.184 -6.719 -9.641 1 93.69 115 GLY B C 1
ATOM 4259 O O . GLY B 1 115 ? -1.729 -6.387 -8.586 1 93.69 115 GLY B O 1
ATOM 4260 N N . TYR B 1 116 ? -0.979 -5.93 -10.641 1 92.75 116 TYR B N 1
ATOM 4261 C CA . TYR B 1 116 ? -1.379 -4.531 -10.555 1 92.75 116 TYR B CA 1
ATOM 4262 C C . TYR B 1 116 ? -2.662 -4.281 -11.336 1 92.75 116 TYR B C 1
ATOM 4264 O O . TYR B 1 116 ? -2.729 -4.562 -12.539 1 92.75 116 TYR B O 1
ATOM 4272 N N . GLY B 1 117 ? -3.686 -3.76 -10.633 1 89.31 117 GLY B N 1
ATOM 4273 C CA . GLY B 1 117 ? -4.961 -3.469 -11.266 1 89.31 117 GLY B CA 1
ATOM 4274 C C . GLY B 1 117 ? -5.262 -1.983 -11.344 1 89.31 117 GLY B C 1
ATOM 4275 O O . GLY B 1 117 ? -6.391 -1.588 -11.641 1 89.31 117 GLY B O 1
ATOM 4276 N N . GLY B 1 118 ? -4.309 -1.118 -11.031 1 90.69 118 GLY B N 1
ATOM 4277 C CA . GLY B 1 118 ? -4.5 0.323 -11.008 1 90.69 118 GLY B CA 1
ATOM 4278 C C . GLY B 1 118 ? -4.148 0.945 -9.664 1 90.69 118 GLY B C 1
ATOM 4279 O O . GLY B 1 118 ? -4.035 0.243 -8.656 1 90.69 118 GLY B O 1
ATOM 4280 N N . GLN B 1 119 ? -3.926 2.186 -9.688 1 89.62 119 GLN B N 1
ATOM 4281 C CA . GLN B 1 119 ? -3.463 2.855 -8.477 1 89.62 119 GLN B CA 1
ATOM 4282 C C . GLN B 1 119 ? -4.555 2.877 -7.41 1 89.62 119 GLN B C 1
ATOM 4284 O O . GLN B 1 119 ? -4.277 3.145 -6.238 1 89.62 119 GLN B O 1
ATOM 4289 N N . CYS B 1 120 ? -5.828 2.639 -7.852 1 93.44 120 CYS B N 1
ATOM 4290 C CA . CYS B 1 120 ? -6.938 2.637 -6.906 1 93.44 120 CYS B CA 1
ATOM 4291 C C . CYS B 1 120 ? -7.383 1.213 -6.59 1 93.44 120 CYS B C 1
ATOM 4293 O O . CYS B 1 120 ? -8.539 0.985 -6.234 1 93.44 120 CYS B O 1
ATOM 4295 N N . GLN B 1 121 ? -6.492 0.293 -6.746 1 93.88 121 GLN B N 1
ATOM 4296 C CA . GLN B 1 121 ? -6.789 -1.109 -6.473 1 93.88 121 GLN B CA 1
ATOM 4297 C C . GLN B 1 121 ? -7.09 -1.329 -4.992 1 93.88 121 GLN B C 1
ATOM 4299 O O . GLN B 1 121 ? -6.344 -0.864 -4.125 1 93.88 121 GLN B O 1
ATOM 4304 N N . CYS B 1 122 ? -8.258 -2.035 -4.754 1 95.5 122 CYS B N 1
ATOM 4305 C CA . CYS B 1 122 ? -8.57 -2.389 -3.375 1 95.5 122 CYS B CA 1
ATOM 4306 C C . CYS B 1 122 ? -7.605 -3.439 -2.846 1 95.5 122 CYS B C 1
ATOM 4308 O O . CYS B 1 122 ? -7.129 -4.285 -3.604 1 95.5 122 CYS B O 1
ATOM 4310 N N . PHE B 1 123 ? -7.355 -3.453 -1.553 1 96.25 123 PHE B N 1
ATOM 4311 C CA . PHE B 1 123 ? -6.508 -4.473 -0.945 1 96.25 123 PHE B CA 1
ATOM 4312 C C . PHE B 1 123 ? -7.098 -5.863 -1.153 1 96.25 123 PHE B C 1
ATOM 4314 O O . PHE B 1 123 ? -6.363 -6.832 -1.361 1 96.25 123 PHE B O 1
ATOM 4321 N N . THR B 1 124 ? -8.414 -6.004 -1.138 1 96.12 124 THR B N 1
ATOM 4322 C CA . THR B 1 124 ? -9.086 -7.297 -1.204 1 96.12 124 THR B CA 1
ATOM 4323 C C . THR B 1 124 ? -9.336 -7.703 -2.654 1 96.12 124 THR B C 1
ATOM 4325 O O . THR B 1 124 ? -10.039 -8.68 -2.918 1 96.12 124 THR B O 1
ATOM 4328 N N . SER B 1 125 ? -8.789 -6.941 -3.607 1 95.06 125 SER B N 1
ATOM 4329 C CA . SER B 1 125 ? -8.938 -7.309 -5.012 1 95.06 125 SER B CA 1
ATOM 4330 C C . SER B 1 125 ? -8.305 -8.664 -5.297 1 95.06 125 SER B C 1
ATOM 4332 O O . SER B 1 125 ? -7.441 -9.125 -4.543 1 95.06 125 SER B O 1
ATOM 4334 N N . PRO B 1 126 ? -8.719 -9.312 -6.371 1 94 126 PRO B N 1
ATOM 4335 C CA . PRO B 1 126 ? -8.172 -10.625 -6.727 1 94 126 PRO B CA 1
ATOM 4336 C C . PRO B 1 126 ? -6.656 -10.602 -6.922 1 94 126 PRO B C 1
ATOM 4338 O O . PRO B 1 126 ? -5.977 -11.586 -6.641 1 94 126 PRO B O 1
ATOM 4341 N N . GLN B 1 127 ? -6.109 -9.516 -7.352 1 94.06 127 GLN B N 1
ATOM 4342 C CA . GLN B 1 127 ? -4.672 -9.391 -7.574 1 94.06 127 GLN B CA 1
ATOM 4343 C C . GLN B 1 127 ? -3.898 -9.562 -6.27 1 94.06 127 GLN B C 1
ATOM 4345 O O . GLN B 1 127 ? -2.91 -10.305 -6.223 1 94.06 127 GLN B O 1
ATOM 4350 N N . THR B 1 128 ? -4.395 -8.93 -5.215 1 96.75 128 THR B N 1
ATOM 4351 C CA . THR B 1 128 ? -3.744 -9.016 -3.912 1 96.75 128 THR B CA 1
ATOM 4352 C C . THR B 1 128 ? -4.203 -10.266 -3.164 1 96.75 128 THR B C 1
ATOM 4354 O O . THR B 1 128 ? -3.387 -10.977 -2.57 1 96.75 128 THR B O 1
ATOM 4357 N N . ALA B 1 129 ? -5.512 -10.516 -3.25 1 96.88 129 ALA B N 1
ATOM 4358 C CA . ALA B 1 129 ? -6.066 -11.68 -2.566 1 96.88 129 ALA B CA 1
ATOM 4359 C C . ALA B 1 129 ? -5.457 -12.977 -3.104 1 96.88 129 ALA B C 1
ATOM 4361 O O . ALA B 1 129 ? -5.195 -13.906 -2.342 1 96.88 129 ALA B O 1
ATOM 4362 N N . GLY B 1 130 ? -5.316 -13.039 -4.379 1 97.12 130 GLY B N 1
ATOM 4363 C CA . GLY B 1 130 ? -4.684 -14.203 -4.984 1 97.12 130 GLY B CA 1
ATOM 4364 C C . GLY B 1 130 ? -3.25 -14.406 -4.531 1 97.12 130 GLY B C 1
ATOM 4365 O O . GLY B 1 130 ? -2.799 -15.539 -4.367 1 97.12 130 GLY B O 1
ATOM 4366 N N . TYR B 1 131 ? -2.533 -13.305 -4.359 1 98.31 131 TYR B N 1
ATOM 4367 C CA . TYR B 1 131 ? -1.166 -13.367 -3.852 1 98.31 131 TYR B CA 1
ATOM 4368 C C . TYR B 1 131 ? -1.132 -13.977 -2.453 1 98.31 131 TYR B C 1
ATOM 4370 O O . TYR B 1 131 ? -0.302 -14.836 -2.164 1 98.31 131 TYR B O 1
ATOM 4378 N N . GLU B 1 132 ? -1.999 -13.547 -1.593 1 98.56 132 GLU B N 1
ATOM 4379 C CA . GLU B 1 132 ? -2.082 -14.094 -0.244 1 98.56 132 GLU B CA 1
ATOM 4380 C C . GLU B 1 132 ? -2.492 -15.562 -0.273 1 98.56 132 GLU B C 1
ATOM 4382 O O . GLU B 1 132 ? -1.943 -16.391 0.466 1 98.56 132 GLU B O 1
ATOM 4387 N N . THR B 1 133 ? -3.455 -15.898 -1.129 1 98.12 133 THR B N 1
ATOM 4388 C CA . THR B 1 133 ? -3.891 -17.281 -1.269 1 98.12 133 THR B CA 1
ATOM 4389 C C . THR B 1 133 ? -2.727 -18.172 -1.691 1 98.12 133 THR B C 1
ATOM 4391 O O . THR B 1 133 ? -2.547 -19.266 -1.148 1 98.12 133 THR B O 1
ATOM 4394 N N . LEU B 1 134 ? -1.988 -17.688 -2.658 1 98.44 134 LEU B N 1
ATOM 4395 C CA . LEU B 1 134 ? -0.834 -18.453 -3.115 1 98.44 134 LEU B CA 1
ATOM 4396 C C . LEU B 1 134 ? 0.149 -18.688 -1.974 1 98.44 134 LEU B C 1
ATOM 4398 O O . LEU B 1 134 ? 0.62 -19.812 -1.774 1 98.44 134 LEU B O 1
ATOM 4402 N N . LEU B 1 135 ? 0.473 -17.641 -1.223 1 98.62 135 LEU B N 1
ATOM 4403 C CA . LEU B 1 135 ? 1.395 -17.766 -0.098 1 98.62 135 LEU B CA 1
ATOM 4404 C C . LEU B 1 135 ? 0.889 -18.797 0.907 1 98.62 135 LEU B C 1
ATOM 4406 O O . LEU B 1 135 ? 1.657 -19.625 1.383 1 98.62 135 LEU B O 1
ATOM 4410 N N . ARG B 1 136 ? -0.353 -18.75 1.214 1 98.44 136 ARG B N 1
ATOM 4411 C CA . ARG B 1 136 ? -0.933 -19.656 2.191 1 98.44 136 ARG B CA 1
ATOM 4412 C C . ARG B 1 136 ? -0.892 -21.094 1.686 1 98.44 136 ARG B C 1
ATOM 4414 O O . ARG B 1 136 ? -0.584 -22.016 2.443 1 98.44 136 ARG B O 1
ATOM 4421 N N . LYS B 1 137 ? -1.16 -21.312 0.402 1 98.19 137 LYS B N 1
ATOM 4422 C CA . LYS B 1 137 ? -1.104 -22.656 -0.178 1 98.19 137 LYS B CA 1
ATOM 4423 C C . LYS B 1 137 ? 0.326 -23.188 -0.198 1 98.19 137 LYS B C 1
ATOM 4425 O O . LYS B 1 137 ? 0.554 -24.375 0.012 1 98.19 137 LYS B O 1
ATOM 4430 N N . ILE B 1 138 ? 1.282 -22.328 -0.492 1 98.62 138 ILE B N 1
ATOM 4431 C CA . ILE B 1 138 ? 2.686 -22.719 -0.463 1 98.62 138 ILE B CA 1
ATOM 4432 C C . ILE B 1 138 ? 3.061 -23.203 0.94 1 98.62 138 ILE B C 1
ATOM 4434 O O . ILE B 1 138 ? 3.658 -24.266 1.104 1 98.62 138 ILE B O 1
ATOM 4438 N N . ILE B 1 139 ? 2.688 -22.406 1.975 1 98.06 139 ILE B N 1
ATOM 4439 C CA . ILE B 1 139 ? 3.029 -22.719 3.359 1 98.06 139 ILE B CA 1
ATOM 4440 C C . ILE B 1 139 ? 2.393 -24.047 3.768 1 98.06 139 ILE B C 1
ATOM 4442 O O . ILE B 1 139 ? 3.006 -24.844 4.48 1 98.06 139 ILE B O 1
ATOM 4446 N N . LYS B 1 140 ? 1.197 -24.281 3.299 1 96.88 140 LYS B N 1
ATOM 4447 C CA . LYS B 1 140 ? 0.517 -25.531 3.617 1 96.88 140 LYS B CA 1
ATOM 4448 C C . LYS B 1 140 ? 1.2 -26.719 2.938 1 96.88 140 LYS B C 1
ATOM 4450 O O . LYS B 1 140 ? 1.429 -27.75 3.566 1 96.88 140 LYS B O 1
ATOM 4455 N N . LYS B 1 141 ? 1.533 -26.594 1.714 1 97 141 LYS B N 1
ATOM 4456 C CA . LYS B 1 141 ? 2.066 -27.703 0.918 1 97 141 LYS B CA 1
ATOM 4457 C C . LYS B 1 141 ? 3.525 -27.969 1.271 1 97 141 LYS B C 1
ATOM 4459 O O . LYS B 1 141 ? 3.957 -29.125 1.295 1 97 141 LYS B O 1
ATOM 4464 N N . ALA B 1 142 ? 4.242 -26.938 1.482 1 97.25 142 ALA B N 1
ATOM 4465 C CA . ALA B 1 142 ? 5.652 -27 1.852 1 97.25 142 ALA B CA 1
ATOM 4466 C C . ALA B 1 142 ? 5.926 -26.219 3.129 1 97.25 142 ALA B C 1
ATOM 4468 O O . ALA B 1 142 ? 6.578 -25.172 3.09 1 97.25 142 ALA B O 1
ATOM 4469 N N . PRO B 1 143 ? 5.609 -26.766 4.258 1 95.94 143 PRO B N 1
ATOM 4470 C CA . PRO B 1 143 ? 5.605 -26.016 5.512 1 95.94 143 PRO B CA 1
ATOM 4471 C C . PRO B 1 143 ? 7.008 -25.625 5.965 1 95.94 143 PRO B C 1
ATOM 4473 O O . PRO B 1 143 ? 7.16 -24.75 6.828 1 95.94 143 PRO B O 1
ATOM 4476 N N . HIS B 1 144 ? 8.062 -26.219 5.371 1 95.69 144 HIS B N 1
ATOM 4477 C CA . HIS B 1 144 ? 9.414 -25.953 5.832 1 95.69 144 HIS B CA 1
ATOM 4478 C C . HIS B 1 144 ? 10.164 -25.062 4.852 1 95.69 144 HIS B C 1
ATOM 4480 O O . HIS B 1 144 ? 11.359 -24.797 5.023 1 95.69 144 HIS B O 1
ATOM 4486 N N . THR B 1 145 ? 9.484 -24.578 3.857 1 97.81 145 THR B N 1
ATOM 4487 C CA . THR B 1 145 ? 10.133 -23.812 2.799 1 97.81 145 THR B CA 1
ATOM 4488 C C . THR B 1 145 ? 10.359 -22.375 3.236 1 97.81 145 THR B C 1
ATOM 4490 O O . THR B 1 145 ? 9.508 -21.781 3.908 1 97.81 145 THR B O 1
ATOM 4493 N N . ALA B 1 146 ? 11.586 -21.812 2.994 1 98.12 146 ALA B N 1
ATOM 4494 C CA . ALA B 1 146 ? 11.789 -20.375 3.025 1 98.12 146 ALA B CA 1
ATOM 4495 C C . ALA B 1 146 ? 11.203 -19.703 1.777 1 98.12 146 ALA B C 1
ATOM 4497 O O . ALA B 1 146 ? 11.023 -20.359 0.748 1 98.12 146 ALA B O 1
ATOM 4498 N N . MET B 1 147 ? 10.82 -18.469 1.896 1 98.56 147 MET B N 1
ATOM 4499 C CA . MET B 1 147 ? 10.297 -17.734 0.752 1 98.56 147 MET B CA 1
ATOM 4500 C C . MET B 1 147 ? 11.008 -16.391 0.61 1 98.56 147 MET B C 1
ATOM 4502 O O . MET B 1 147 ? 11.469 -15.812 1.6 1 98.56 147 MET B O 1
ATOM 4506 N N . LEU B 1 148 ? 11.148 -15.922 -0.565 1 98.69 148 LEU B N 1
ATOM 4507 C CA . LEU B 1 148 ? 11.695 -14.617 -0.927 1 98.69 148 LEU B CA 1
ATOM 4508 C C . LEU B 1 148 ? 10.852 -13.953 -2.01 1 98.69 148 LEU B C 1
ATOM 4510 O O . LEU B 1 148 ? 10.711 -14.492 -3.111 1 98.69 148 LEU B O 1
ATOM 4514 N N . ALA B 1 149 ? 10.25 -12.852 -1.645 1 98.69 149 ALA B N 1
ATOM 4515 C CA . ALA B 1 149 ? 9.461 -12.086 -2.605 1 98.69 149 ALA B CA 1
ATOM 4516 C C . ALA B 1 149 ? 10.344 -11.141 -3.412 1 98.69 149 ALA B C 1
ATOM 4518 O O . ALA B 1 149 ? 11.312 -10.586 -2.883 1 98.69 149 ALA B O 1
ATOM 4519 N N . PHE B 1 150 ? 10.109 -11.023 -4.641 1 98.69 150 PHE B N 1
ATOM 4520 C CA . PHE B 1 150 ? 10.797 -10.148 -5.582 1 98.69 150 PHE B CA 1
ATOM 4521 C C . PHE B 1 150 ? 9.805 -9.297 -6.363 1 98.69 150 PHE B C 1
ATOM 4523 O O . PHE B 1 150 ? 8.75 -9.797 -6.777 1 98.69 150 PHE B O 1
ATOM 4530 N N . ALA B 1 151 ? 10.062 -8.008 -6.441 1 98.56 151 ALA B N 1
ATOM 4531 C CA . ALA B 1 151 ? 9.172 -7.102 -7.16 1 98.56 151 ALA B CA 1
ATOM 4532 C C . ALA B 1 151 ? 9.883 -6.461 -8.344 1 98.56 151 ALA B C 1
ATOM 4534 O O . ALA B 1 151 ? 10.734 -5.59 -8.172 1 98.56 151 ALA B O 1
ATOM 4535 N N . SER B 1 152 ? 9.523 -6.938 -9.508 1 97.38 152 SER B N 1
ATOM 4536 C CA . SER B 1 152 ? 9.914 -6.215 -10.711 1 97.38 152 SER B CA 1
ATOM 4537 C C . SER B 1 152 ? 9.016 -5.008 -10.953 1 97.38 152 SER B C 1
ATOM 4539 O O . SER B 1 152 ? 8.195 -4.66 -10.102 1 97.38 152 SER B O 1
ATOM 4541 N N . PHE B 1 153 ? 9.242 -4.312 -12.078 1 96.94 153 PHE B N 1
ATOM 4542 C CA . PHE B 1 153 ? 8.531 -3.055 -12.273 1 96.94 153 PHE B CA 1
ATOM 4543 C C . PHE B 1 153 ? 8.273 -2.799 -13.75 1 96.94 153 PHE B C 1
ATOM 4545 O O . PHE B 1 153 ? 9.125 -3.1 -14.594 1 96.94 153 PHE B O 1
ATOM 4552 N N . MET B 1 154 ? 7.062 -2.312 -14.055 1 95.44 154 MET B N 1
ATOM 4553 C CA . MET B 1 154 ? 6.777 -1.821 -15.398 1 95.44 154 MET B CA 1
ATOM 4554 C C . MET B 1 154 ? 7.414 -0.455 -15.625 1 95.44 154 MET B C 1
ATOM 4556 O O . MET B 1 154 ? 6.828 0.574 -15.281 1 95.44 154 MET B O 1
ATOM 4560 N N . TRP B 1 155 ? 8.469 -0.339 -16.281 1 95.62 155 TRP B N 1
ATOM 4561 C CA . TRP B 1 155 ? 9.328 0.843 -16.344 1 95.62 155 TRP B CA 1
ATOM 4562 C C . TRP B 1 155 ? 8.758 1.872 -17.312 1 95.62 155 TRP B C 1
ATOM 4564 O O . TRP B 1 155 ? 8.93 3.078 -17.125 1 95.62 155 TRP B O 1
ATOM 4574 N N . LEU B 1 156 ? 8.164 1.395 -18.375 1 92.62 156 LEU B N 1
ATOM 4575 C CA . LEU B 1 156 ? 7.641 2.277 -19.422 1 92.62 156 LEU B CA 1
ATOM 4576 C C . LEU B 1 156 ? 6.207 1.909 -19.781 1 92.62 156 LEU B C 1
ATOM 4578 O O . LEU B 1 156 ? 5.809 0.75 -19.656 1 92.62 156 LEU B O 1
ATOM 4582 N N . ASP B 1 157 ? 5.469 2.945 -20.156 1 86.81 157 ASP B N 1
ATOM 4583 C CA . ASP B 1 157 ? 4.129 2.67 -20.672 1 86.81 157 ASP B CA 1
ATOM 4584 C C . ASP B 1 157 ? 4.156 2.443 -22.188 1 86.81 157 ASP B C 1
ATOM 4586 O O . ASP B 1 157 ? 5.23 2.33 -22.781 1 86.81 157 ASP B O 1
ATOM 4590 N N . LYS B 1 158 ? 2.988 2.225 -22.812 1 81.06 158 LYS B N 1
ATOM 4591 C CA . LYS B 1 158 ? 2.871 1.896 -24.234 1 81.06 158 LYS B CA 1
ATOM 4592 C C . LYS B 1 158 ? 3.406 3.027 -25.109 1 81.06 158 LYS B C 1
ATOM 4594 O O . LYS B 1 158 ? 3.762 2.809 -26.266 1 81.06 158 LYS B O 1
ATOM 4599 N N . GLU B 1 159 ? 3.438 4.262 -24.547 1 87.62 159 GLU B N 1
ATOM 4600 C CA . GLU B 1 159 ? 3.965 5.418 -25.266 1 87.62 159 GLU B CA 1
ATOM 4601 C C . GLU B 1 159 ? 5.434 5.652 -24.938 1 87.62 159 GLU B C 1
ATOM 4603 O O . GLU B 1 159 ? 5.992 6.703 -25.266 1 87.62 159 GLU B O 1
ATOM 4608 N N . ASN B 1 160 ? 6.027 4.738 -24.203 1 89.06 160 ASN B N 1
ATOM 4609 C CA . ASN B 1 160 ? 7.438 4.77 -23.812 1 89.06 160 ASN B CA 1
ATOM 4610 C C . ASN B 1 160 ? 7.723 5.895 -22.828 1 89.06 160 ASN B C 1
ATOM 4612 O O . ASN 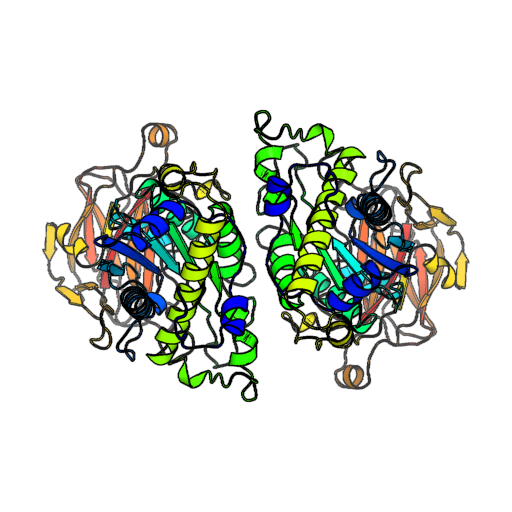B 1 160 ? 8.836 6.426 -22.781 1 89.06 160 ASN B O 1
ATOM 4616 N N . LYS B 1 161 ? 6.711 6.289 -22.156 1 92.5 161 LYS B N 1
ATOM 4617 C CA . LYS B 1 161 ? 6.891 7.223 -21.047 1 92.5 161 LYS B CA 1
ATOM 4618 C C . LYS B 1 161 ? 7.168 6.484 -19.75 1 92.5 161 LYS B C 1
ATOM 4620 O O . LYS B 1 161 ? 6.691 5.363 -19.547 1 92.5 161 LYS B O 1
ATOM 4625 N N . PRO B 1 162 ? 7.914 7.113 -18.891 1 93.88 162 PRO B N 1
ATOM 4626 C CA . PRO B 1 162 ? 8.242 6.457 -17.625 1 93.88 162 PRO B CA 1
ATOM 4627 C C . PRO B 1 162 ? 7 6.047 -16.828 1 93.88 162 PRO B C 1
ATOM 4629 O O . PRO B 1 162 ? 6.059 6.832 -16.703 1 93.88 162 PRO B O 1
ATOM 4632 N N . GLY B 1 163 ? 7.016 4.789 -16.406 1 93.69 163 GLY B N 1
ATOM 4633 C CA . GLY B 1 163 ? 5.984 4.379 -15.461 1 93.69 163 GLY B CA 1
ATOM 4634 C C . GLY B 1 163 ? 6.008 5.168 -14.164 1 93.69 163 GLY B C 1
ATOM 4635 O O . GLY B 1 163 ? 7.074 5.586 -13.703 1 93.69 163 GLY B O 1
ATOM 4636 N N . LYS B 1 164 ? 4.883 5.355 -13.531 1 94.94 164 LYS B N 1
ATOM 4637 C CA . LYS B 1 164 ? 4.828 6.062 -12.258 1 94.94 164 LYS B CA 1
ATOM 4638 C C . LYS B 1 164 ? 5.234 5.152 -11.102 1 94.94 164 LYS B C 1
ATOM 4640 O O . LYS B 1 164 ? 4.938 3.955 -11.117 1 94.94 164 LYS B O 1
ATOM 4645 N N . TYR B 1 165 ? 5.836 5.727 -10.102 1 95.94 165 TYR B N 1
ATOM 4646 C CA . TYR B 1 165 ? 6.43 5.012 -8.977 1 95.94 165 TYR B CA 1
ATOM 4647 C C . TYR B 1 165 ? 5.395 4.129 -8.281 1 95.94 165 TYR B C 1
ATOM 4649 O O . TYR B 1 165 ? 5.723 3.047 -7.793 1 95.94 165 TYR B O 1
ATOM 4657 N N . TYR B 1 166 ? 4.145 4.574 -8.266 1 95.94 166 TYR B N 1
ATOM 4658 C CA . TYR B 1 166 ? 3.111 3.906 -7.48 1 95.94 166 TYR B CA 1
ATOM 4659 C C . TYR B 1 166 ? 2.297 2.955 -8.352 1 95.94 166 TYR B C 1
ATOM 4661 O O . TYR B 1 166 ? 1.321 2.361 -7.887 1 95.94 166 TYR B O 1
ATOM 4669 N N . GLU B 1 167 ? 2.652 2.76 -9.656 1 94.81 167 GLU B N 1
ATOM 4670 C CA . GLU B 1 167 ? 1.938 1.871 -10.57 1 94.81 167 GLU B CA 1
ATOM 4671 C C . GLU B 1 167 ? 2.482 0.447 -10.492 1 94.81 167 GLU B C 1
ATOM 4673 O O . GLU B 1 167 ? 3.041 -0.063 -11.461 1 94.81 167 GLU B O 1
ATOM 4678 N N . THR B 1 168 ? 2.238 -0.241 -9.43 1 96.44 168 THR B N 1
ATOM 4679 C CA . THR B 1 168 ? 2.768 -1.577 -9.18 1 96.44 168 THR B CA 1
ATOM 4680 C C . THR B 1 168 ? 1.942 -2.295 -8.117 1 96.44 168 THR B C 1
ATOM 4682 O O . THR B 1 168 ? 1.379 -1.658 -7.227 1 96.44 168 THR B O 1
ATOM 4685 N N . GLY B 1 169 ? 1.867 -3.625 -8.203 1 96.56 169 GLY B N 1
ATOM 4686 C CA . GLY B 1 169 ? 1.246 -4.434 -7.168 1 96.56 169 GLY B CA 1
ATOM 4687 C C . GLY B 1 169 ? 2.135 -4.633 -5.953 1 96.56 169 GLY B C 1
ATOM 4688 O O . GLY B 1 169 ? 1.681 -5.125 -4.918 1 96.56 169 GLY B O 1
ATOM 4689 N N . GLU B 1 170 ? 3.393 -4.188 -5.988 1 97.31 170 GLU B N 1
ATOM 4690 C CA . GLU B 1 170 ? 4.395 -4.5 -4.977 1 97.31 170 GLU B CA 1
ATOM 4691 C C . GLU B 1 170 ? 3.998 -3.934 -3.615 1 97.31 170 GLU B C 1
ATOM 4693 O O . GLU B 1 170 ? 4.285 -4.539 -2.578 1 97.31 170 GLU B O 1
ATOM 4698 N N . ASP B 1 171 ? 3.303 -2.818 -3.596 1 96.56 171 ASP B N 1
ATOM 4699 C CA . ASP B 1 171 ? 3.02 -2.17 -2.318 1 96.56 171 ASP B CA 1
ATOM 4700 C C . ASP B 1 171 ? 2.016 -2.979 -1.502 1 96.56 171 ASP B C 1
ATOM 4702 O O . ASP B 1 171 ? 2.188 -3.154 -0.294 1 96.56 171 ASP B O 1
ATOM 4706 N N . GLN B 1 172 ? 1.004 -3.504 -2.156 1 97.12 172 GLN B N 1
ATOM 4707 C CA . GLN B 1 172 ? 0.069 -4.371 -1.448 1 97.12 172 GLN B CA 1
ATOM 4708 C C . GLN B 1 172 ? 0.687 -5.742 -1.18 1 97.12 172 GLN B C 1
ATOM 4710 O O . GLN B 1 172 ? 0.495 -6.312 -0.105 1 97.12 172 GLN B O 1
ATOM 4715 N N . HIS B 1 173 ? 1.444 -6.254 -2.168 1 98.19 173 HIS B N 1
ATOM 4716 C CA . HIS B 1 173 ? 2.137 -7.52 -1.954 1 98.19 173 HIS B CA 1
ATOM 4717 C C . HIS B 1 173 ? 3.121 -7.422 -0.794 1 98.19 173 HIS B C 1
ATOM 4719 O O . HIS B 1 173 ? 3.332 -8.398 -0.068 1 98.19 173 HIS B O 1
ATOM 4725 N N . GLY B 1 174 ? 3.758 -6.258 -0.641 1 97.25 174 GLY B N 1
ATOM 4726 C CA . GLY B 1 174 ? 4.676 -6.051 0.467 1 97.25 174 GLY B CA 1
ATOM 4727 C C . GLY B 1 174 ? 4.012 -6.184 1.825 1 97.25 174 GLY B C 1
ATOM 4728 O O . GLY B 1 174 ? 4.602 -6.734 2.758 1 97.25 174 GLY B O 1
ATOM 4729 N N . VAL B 1 175 ? 2.773 -5.672 1.94 1 97 175 VAL B N 1
ATOM 4730 C CA . VAL B 1 175 ? 2.012 -5.816 3.176 1 97 175 VAL B CA 1
ATOM 4731 C C . VAL B 1 175 ? 1.777 -7.297 3.467 1 97 175 VAL B C 1
ATOM 4733 O O . VAL B 1 175 ? 1.972 -7.754 4.598 1 97 175 VAL B O 1
ATOM 4736 N N . VAL B 1 176 ? 1.396 -8.062 2.414 1 97.94 176 VAL B N 1
ATOM 4737 C CA . VAL B 1 176 ? 1.13 -9.484 2.559 1 97.94 176 VAL B CA 1
ATOM 4738 C C . VAL B 1 176 ? 2.422 -10.219 2.914 1 97.94 176 VAL B C 1
ATOM 4740 O O . VAL B 1 176 ? 2.453 -11.016 3.854 1 97.94 176 VAL B O 1
ATOM 4743 N N . ALA B 1 177 ? 3.49 -9.945 2.176 1 97.75 177 ALA B N 1
ATOM 4744 C CA . ALA B 1 177 ? 4.77 -10.609 2.406 1 97.75 177 ALA B CA 1
ATOM 4745 C C . ALA B 1 177 ? 5.238 -10.422 3.846 1 97.75 177 ALA B C 1
ATOM 4747 O O . ALA B 1 177 ? 5.688 -11.367 4.492 1 97.75 177 ALA B O 1
ATOM 4748 N N . ARG B 1 178 ? 5.098 -9.227 4.32 1 95.31 178 ARG B N 1
ATOM 4749 C CA . ARG B 1 178 ? 5.512 -8.938 5.688 1 95.31 178 ARG B CA 1
ATOM 4750 C C . ARG B 1 178 ? 4.703 -9.75 6.688 1 95.31 178 ARG B C 1
ATOM 4752 O O . ARG B 1 178 ? 5.262 -10.312 7.633 1 95.31 178 ARG B O 1
ATOM 4759 N N . ARG B 1 179 ? 3.416 -9.812 6.484 1 95 179 ARG B N 1
ATOM 4760 C CA . ARG B 1 179 ? 2.523 -10.555 7.363 1 95 179 ARG B CA 1
ATOM 4761 C C . ARG B 1 179 ? 2.975 -12.008 7.496 1 95 179 ARG B C 1
ATOM 4763 O O . ARG B 1 179 ? 2.852 -12.609 8.57 1 95 179 ARG B O 1
ATOM 4770 N N . TYR B 1 180 ? 3.564 -12.57 6.473 1 96.5 180 TYR B N 1
ATOM 4771 C CA . TYR B 1 180 ? 3.859 -14 6.441 1 96.5 180 TYR B CA 1
ATOM 4772 C C . TYR B 1 180 ? 5.348 -14.25 6.633 1 96.5 180 TYR B C 1
ATOM 4774 O O . TYR B 1 180 ? 5.828 -15.367 6.422 1 96.5 180 TYR B O 1
ATOM 4782 N N . GLY B 1 181 ? 6.086 -13.203 7 1 94.88 181 GLY B N 1
ATOM 4783 C CA . GLY B 1 181 ? 7.508 -13.359 7.27 1 94.88 181 GLY B CA 1
ATOM 4784 C C . GLY B 1 181 ? 8.328 -13.625 6.023 1 94.88 181 GLY B C 1
ATOM 4785 O O . GLY B 1 181 ? 9.25 -14.445 6.043 1 94.88 181 GLY B O 1
ATOM 4786 N N . VAL B 1 182 ? 7.945 -13.008 4.938 1 97.62 182 VAL B N 1
ATOM 4787 C CA . VAL B 1 182 ? 8.633 -13.203 3.666 1 97.62 182 VAL B CA 1
ATOM 4788 C C . VAL B 1 182 ? 9.43 -11.945 3.309 1 97.62 182 VAL B C 1
ATOM 4790 O O . VAL B 1 182 ? 8.844 -10.914 2.967 1 97.62 182 VAL B O 1
ATOM 4793 N N . PRO B 1 183 ? 10.797 -12.008 3.379 1 96.88 183 PRO B N 1
ATOM 4794 C CA . PRO B 1 183 ? 11.57 -10.867 2.887 1 96.88 183 PRO B CA 1
ATOM 4795 C C . PRO B 1 183 ? 11.258 -10.531 1.43 1 96.88 183 PRO B C 1
ATOM 4797 O O . PRO B 1 183 ? 10.859 -11.406 0.662 1 96.88 183 PRO B O 1
ATOM 4800 N N . MET B 1 184 ? 11.422 -9.25 1.08 1 97.62 184 MET B N 1
ATOM 4801 C CA . MET B 1 184 ? 11.078 -8.812 -0.268 1 97.62 184 MET B CA 1
ATOM 4802 C C . MET B 1 184 ? 12.117 -7.84 -0.809 1 97.62 184 MET B C 1
ATOM 4804 O O . MET B 1 184 ? 12.602 -6.973 -0.08 1 97.62 184 MET B O 1
ATOM 4808 N N . MET B 1 185 ? 12.562 -8.039 -2 1 97.62 185 MET B N 1
ATOM 4809 C CA . MET B 1 185 ? 13.43 -7.121 -2.736 1 97.62 185 MET B CA 1
ATOM 4810 C C . MET B 1 185 ? 12.641 -6.387 -3.82 1 97.62 185 MET B C 1
ATOM 4812 O O . MET B 1 185 ? 11.852 -6.996 -4.543 1 97.62 185 MET B O 1
ATOM 4816 N N . SER B 1 186 ? 12.828 -5.105 -3.934 1 97.69 186 SER B N 1
ATOM 4817 C CA . SER B 1 186 ? 12.141 -4.246 -4.895 1 97.69 186 SER B CA 1
ATOM 4818 C C . SER B 1 186 ? 13.125 -3.576 -5.844 1 97.69 186 SER B C 1
ATOM 4820 O O . SER B 1 186 ? 13.992 -2.814 -5.406 1 97.69 186 SER B O 1
ATOM 4822 N N . VAL B 1 187 ? 12.992 -3.762 -7.137 1 97.5 187 VAL B N 1
ATOM 4823 C CA . VAL B 1 187 ? 13.867 -3.088 -8.086 1 97.5 187 VAL B CA 1
ATOM 4824 C C . VAL B 1 187 ? 13.469 -1.622 -8.219 1 97.5 187 VAL B C 1
ATOM 4826 O O . VAL B 1 187 ? 14.312 -0.756 -8.453 1 97.5 187 VAL B O 1
ATOM 4829 N N . ARG B 1 188 ? 12.164 -1.34 -8.047 1 96.38 188 ARG B N 1
ATOM 4830 C CA . ARG B 1 188 ? 11.68 0.034 -8.133 1 96.38 188 ARG B CA 1
ATOM 4831 C C . ARG B 1 188 ? 12.289 0.897 -7.031 1 96.38 188 ARG B C 1
ATOM 4833 O O . ARG B 1 188 ? 12.758 2.004 -7.293 1 96.38 188 ARG B O 1
ATOM 4840 N N . ASP B 1 189 ? 12.289 0.4 -5.809 1 95 189 ASP B N 1
ATOM 4841 C CA . ASP B 1 189 ? 12.82 1.162 -4.684 1 95 189 ASP B CA 1
ATOM 4842 C C . ASP B 1 189 ? 14.312 1.447 -4.867 1 95 189 ASP B C 1
ATOM 4844 O O . ASP B 1 189 ? 14.812 2.482 -4.426 1 95 189 ASP B O 1
ATOM 4848 N N . ALA B 1 190 ? 14.984 0.58 -5.578 1 95.25 190 ALA B N 1
ATOM 4849 C CA . ALA B 1 190 ? 16.438 0.681 -5.723 1 95.25 190 ALA B CA 1
ATOM 4850 C C . ALA B 1 190 ? 16.812 1.498 -6.957 1 95.25 190 ALA B C 1
ATOM 4852 O O . ALA B 1 190 ? 17.766 2.277 -6.93 1 95.25 190 ALA B O 1
ATOM 4853 N N . LEU B 1 191 ? 16.047 1.306 -8.031 1 96.19 191 LEU B N 1
ATOM 4854 C CA . LEU B 1 191 ? 16.609 1.701 -9.32 1 96.19 191 LEU B CA 1
ATOM 4855 C C . LEU B 1 191 ? 15.773 2.807 -9.961 1 96.19 191 LEU B C 1
ATOM 4857 O O . LEU B 1 191 ? 16.172 3.375 -10.984 1 96.19 191 LEU B O 1
ATOM 4861 N N . TYR B 1 192 ? 14.625 3.172 -9.445 1 95.75 192 TYR B N 1
ATOM 4862 C CA . TYR B 1 192 ? 13.688 4.047 -10.156 1 95.75 192 TYR B CA 1
ATOM 4863 C C . TYR B 1 192 ? 14.383 5.32 -10.617 1 95.75 192 TYR B C 1
ATOM 4865 O O . TYR B 1 192 ? 14.344 5.66 -11.805 1 95.75 192 TYR B O 1
ATOM 4873 N N . ASP B 1 193 ? 15.117 5.977 -9.789 1 92.44 193 ASP B N 1
ATOM 4874 C CA . ASP B 1 193 ? 15.711 7.266 -10.133 1 92.44 193 ASP B CA 1
ATOM 4875 C C . ASP B 1 193 ? 16.859 7.094 -11.117 1 92.44 193 ASP B C 1
ATOM 4877 O O . ASP B 1 193 ? 16.984 7.859 -12.078 1 92.44 193 ASP B O 1
ATOM 4881 N N . VAL B 1 194 ? 17.641 6.102 -10.914 1 93.75 194 VAL B N 1
ATOM 4882 C CA . VAL B 1 194 ? 18.828 5.961 -11.742 1 93.75 194 VAL B CA 1
ATOM 4883 C C . VAL B 1 194 ? 18.438 5.453 -13.125 1 93.75 194 VAL B C 1
ATOM 4885 O O . VAL B 1 194 ? 19.109 5.758 -14.117 1 93.75 194 VAL B O 1
ATOM 4888 N N . MET B 1 195 ? 17.344 4.684 -13.242 1 95.62 195 MET B N 1
ATOM 4889 C CA . MET B 1 195 ? 16.875 4.176 -14.531 1 95.62 195 MET B CA 1
ATOM 4890 C C . MET B 1 195 ? 16.438 5.316 -15.438 1 95.62 195 MET B C 1
ATOM 4892 O O . MET B 1 195 ? 16.422 5.172 -16.672 1 95.62 195 MET B O 1
ATOM 4896 N N . PHE B 1 196 ? 16.109 6.477 -14.859 1 94.19 196 PHE B N 1
ATOM 4897 C CA . PHE B 1 196 ? 15.594 7.586 -15.656 1 94.19 196 PHE B CA 1
ATOM 4898 C C . PHE B 1 196 ? 16.531 8.789 -15.57 1 94.19 196 PHE B C 1
ATOM 4900 O O . PHE B 1 196 ? 16.141 9.906 -15.898 1 94.19 196 PHE B O 1
ATOM 4907 N N . ASP B 1 197 ? 17.719 8.602 -15.109 1 93.75 197 ASP B N 1
ATOM 4908 C CA . ASP B 1 197 ? 18.781 9.617 -15.055 1 93.75 197 ASP B CA 1
ATOM 4909 C C . ASP B 1 197 ? 20.016 9.164 -15.812 1 93.75 197 ASP B C 1
ATOM 4911 O O . ASP B 1 197 ? 20.875 8.477 -15.258 1 93.75 197 ASP B O 1
ATOM 4915 N N . PRO B 1 198 ? 20.156 9.625 -16.984 1 91.69 198 PRO B N 1
ATOM 4916 C CA . PRO B 1 198 ? 21.312 9.195 -17.781 1 91.69 198 PRO B CA 1
ATOM 4917 C C . PRO B 1 198 ? 22.656 9.578 -17.156 1 91.69 198 PRO B C 1
ATOM 4919 O O . PRO B 1 198 ? 23.688 8.984 -17.469 1 91.69 198 PRO B O 1
ATOM 4922 N N . ASP B 1 199 ? 22.609 10.57 -16.203 1 93.38 199 ASP B N 1
ATOM 4923 C CA . ASP B 1 199 ? 23.828 11.07 -15.602 1 93.38 199 ASP B CA 1
ATOM 4924 C C . ASP B 1 199 ? 24 10.531 -14.18 1 93.38 199 ASP B C 1
ATOM 4926 O O . ASP B 1 199 ? 24.781 11.07 -13.398 1 93.38 199 ASP B O 1
ATOM 4930 N N . ASN B 1 200 ? 23.234 9.406 -13.875 1 92.62 200 ASN B N 1
ATOM 4931 C CA . ASN B 1 200 ? 23.344 8.883 -12.523 1 92.62 200 ASN B CA 1
ATOM 4932 C C . ASN B 1 200 ? 24.766 8.469 -12.18 1 92.62 200 ASN B C 1
ATOM 4934 O O . ASN B 1 200 ? 25.531 8.086 -13.062 1 92.62 200 ASN B O 1
ATOM 4938 N N . ALA B 1 201 ? 25.188 8.469 -10.953 1 90.06 201 ALA B N 1
ATOM 4939 C CA . ALA B 1 201 ? 26.562 8.273 -10.477 1 90.06 201 ALA B CA 1
ATOM 4940 C C . ALA B 1 201 ? 26.953 6.801 -10.508 1 90.06 201 ALA B C 1
ATOM 4942 O O . ALA B 1 201 ? 28.125 6.461 -10.352 1 90.06 201 ALA B O 1
ATOM 4943 N N . TYR B 1 202 ? 26.016 5.898 -10.844 1 91.62 202 TYR B N 1
ATOM 4944 C CA . TYR B 1 202 ? 26.266 4.465 -10.758 1 91.62 202 TYR B CA 1
ATOM 4945 C C . TYR B 1 202 ? 26.531 3.875 -12.141 1 91.62 202 TYR B C 1
ATOM 4947 O O . TYR B 1 202 ? 26.859 2.689 -12.266 1 91.62 202 TYR B O 1
ATOM 4955 N N . GLY B 1 203 ? 26.344 4.641 -13.164 1 91.44 203 GLY B N 1
ATOM 4956 C CA . GLY B 1 203 ? 26.562 4.18 -14.523 1 91.44 203 GLY B CA 1
ATOM 4957 C C . GLY B 1 203 ? 25.484 3.234 -15.023 1 91.44 203 GLY B C 1
ATOM 4958 O O . GLY B 1 203 ? 25.703 2.471 -15.961 1 91.44 203 GLY B O 1
ATOM 4959 N N . VAL B 1 204 ? 24.359 3.293 -14.352 1 93.31 204 VAL B N 1
ATOM 4960 C CA . VAL B 1 204 ? 23.25 2.441 -14.75 1 93.31 204 VAL B CA 1
ATOM 4961 C C . VAL B 1 204 ? 22.625 2.975 -16.031 1 93.31 204 VAL B C 1
ATOM 4963 O O . VAL B 1 204 ? 22.312 4.164 -16.141 1 93.31 204 VAL B O 1
ATOM 4966 N N . LYS B 1 205 ? 22.516 2.127 -17.047 1 94.25 205 LYS B N 1
ATOM 4967 C CA . LYS B 1 205 ? 21.828 2.445 -18.297 1 94.25 205 LYS B CA 1
ATOM 4968 C C . LYS B 1 205 ? 20.609 1.546 -18.516 1 94.25 205 LYS B C 1
ATOM 4970 O O . LYS B 1 205 ? 20.75 0.329 -18.641 1 94.25 205 LYS B O 1
ATOM 4975 N N . ARG B 1 206 ? 19.469 2.146 -18.594 1 94.75 206 ARG B N 1
ATOM 4976 C CA . ARG B 1 206 ? 18.203 1.425 -18.703 1 94.75 206 ARG B CA 1
ATOM 4977 C C . ARG B 1 206 ? 18.203 0.509 -19.922 1 94.75 206 ARG B C 1
ATOM 4979 O O . ARG B 1 206 ? 17.703 -0.616 -19.859 1 94.75 206 ARG B O 1
ATOM 4986 N N . GLU B 1 207 ? 18.875 0.901 -21.016 1 93.56 207 GLU B N 1
ATOM 4987 C CA . GLU B 1 207 ? 18.875 0.179 -22.281 1 93.56 207 GLU B CA 1
ATOM 4988 C C . GLU B 1 207 ? 19.688 -1.103 -22.188 1 93.56 207 GLU B C 1
ATOM 4990 O O . GLU B 1 207 ? 19.516 -2.02 -23 1 93.56 207 GLU B O 1
ATOM 4995 N N . GLU B 1 208 ? 20.547 -1.127 -21.234 1 94 208 GLU B N 1
ATOM 4996 C CA . GLU B 1 208 ? 21.344 -2.336 -21.031 1 94 208 GLU B CA 1
ATOM 4997 C C . GLU B 1 208 ? 20.578 -3.361 -20.203 1 94 208 GLU B C 1
ATOM 4999 O O . GLU B 1 208 ? 20.938 -4.543 -20.188 1 94 208 GLU B O 1
ATOM 5004 N N . ILE B 1 209 ? 19.547 -2.885 -19.5 1 94.19 209 ILE B N 1
ATOM 5005 C CA . ILE B 1 209 ? 18.797 -3.75 -18.594 1 94.19 209 ILE B CA 1
ATOM 5006 C C . ILE B 1 209 ? 17.531 -4.246 -19.297 1 94.19 209 ILE B C 1
ATOM 5008 O O . ILE B 1 209 ? 17.25 -5.445 -19.312 1 94.19 209 ILE B O 1
ATOM 5012 N N . LEU B 1 210 ? 16.859 -3.344 -20 1 92.38 210 LEU B N 1
ATOM 5013 C CA . LEU B 1 210 ? 15.531 -3.639 -20.531 1 92.38 210 LEU B CA 1
ATOM 5014 C C . LEU B 1 210 ? 15.602 -4.008 -22.016 1 92.38 210 LEU B C 1
ATOM 5016 O O . LEU B 1 210 ? 16.391 -3.42 -22.766 1 92.38 210 LEU B O 1
ATOM 5020 N N . VAL B 1 211 ? 14.75 -4.91 -22.375 1 88.62 211 VAL B N 1
ATOM 5021 C CA . VAL B 1 211 ? 14.609 -5.207 -23.797 1 88.62 211 VAL B CA 1
ATOM 5022 C C . VAL B 1 211 ? 13.289 -4.633 -24.312 1 88.62 211 VAL B C 1
ATOM 5024 O O . VAL B 1 211 ? 13.117 -4.449 -25.531 1 88.62 211 VAL B O 1
ATOM 5027 N N . ASP B 1 212 ? 12.367 -4.355 -23.422 1 88.5 212 ASP B N 1
ATOM 5028 C CA . ASP B 1 212 ? 11.125 -3.631 -23.703 1 88.5 212 ASP B CA 1
ATOM 5029 C C . ASP B 1 212 ? 10.641 -2.887 -22.453 1 88.5 212 ASP B C 1
ATOM 5031 O O . ASP B 1 212 ? 11.453 -2.426 -21.641 1 88.5 212 ASP B O 1
ATOM 5035 N N . ILE B 1 213 ? 9.352 -2.703 -22.344 1 88.69 213 ILE B N 1
ATOM 5036 C CA . ILE B 1 213 ? 8.844 -1.791 -21.328 1 88.69 213 ILE B CA 1
ATOM 5037 C C . ILE B 1 213 ? 8.914 -2.461 -19.953 1 88.69 213 ILE B C 1
ATOM 5039 O O . ILE B 1 213 ? 8.797 -1.794 -18.922 1 88.69 213 ILE B O 1
ATOM 5043 N N . VAL B 1 214 ? 9.141 -3.881 -19.922 1 91.44 214 VAL B N 1
ATOM 5044 C CA . VAL B 1 214 ? 9.07 -4.562 -18.641 1 91.44 214 VAL B CA 1
ATOM 5045 C C . VAL B 1 214 ? 10.094 -5.699 -18.609 1 91.44 214 VAL B C 1
ATOM 5047 O O . VAL B 1 214 ? 10.633 -6.023 -17.547 1 91.44 214 VAL B O 1
ATOM 5050 N N . HIS B 1 215 ? 10.477 -6.324 -19.734 1 91.69 215 HIS B N 1
ATOM 5051 C CA . HIS B 1 215 ? 11.336 -7.504 -19.766 1 91.69 215 HIS B CA 1
ATOM 5052 C C . HIS B 1 215 ? 12.805 -7.113 -19.781 1 91.69 215 HIS B C 1
ATOM 5054 O O . HIS B 1 215 ? 13.156 -6.023 -20.25 1 91.69 215 HIS B O 1
ATOM 5060 N N . VAL B 1 216 ? 13.578 -8.023 -19.266 1 92.31 216 VAL B N 1
ATOM 5061 C CA . VAL B 1 216 ? 15 -7.719 -19.156 1 92.31 216 VAL B CA 1
ATOM 5062 C C . VAL B 1 216 ? 15.805 -8.672 -20.031 1 92.31 216 VAL B C 1
ATOM 5064 O O . VAL B 1 216 ? 15.391 -9.812 -20.266 1 92.31 216 VAL B O 1
ATOM 5067 N N . GLY B 1 217 ? 16.984 -8.195 -20.531 1 90.44 217 GLY B N 1
ATOM 5068 C CA . GLY B 1 217 ? 17.922 -9.031 -21.25 1 90.44 217 GLY B CA 1
ATOM 5069 C C . GLY B 1 217 ? 18.875 -9.789 -20.344 1 90.44 217 GLY B C 1
ATOM 5070 O O . GLY B 1 217 ? 18.594 -9.961 -19.156 1 90.44 217 GLY B O 1
ATOM 5071 N N . ASP B 1 218 ? 19.953 -10.258 -20.922 1 91.25 218 ASP B N 1
ATOM 5072 C CA . ASP B 1 218 ? 20.906 -11.07 -20.172 1 91.25 218 ASP B CA 1
ATOM 5073 C C . ASP B 1 218 ? 21.516 -10.273 -19.016 1 91.25 218 ASP B C 1
ATOM 5075 O O . ASP B 1 218 ? 21.594 -10.766 -17.891 1 91.25 218 ASP B O 1
ATOM 5079 N N . TYR B 1 219 ? 21.938 -9.102 -19.328 1 93.62 219 TYR B N 1
ATOM 5080 C CA . TYR B 1 219 ? 22.5 -8.273 -18.266 1 93.62 219 TYR B CA 1
ATOM 5081 C C . TYR B 1 219 ? 21.453 -7.938 -17.219 1 93.62 219 TYR B C 1
ATOM 5083 O O . TYR B 1 219 ? 21.734 -7.973 -16.016 1 93.62 219 TYR B O 1
ATOM 5091 N N . GLY B 1 220 ? 20.266 -7.574 -17.703 1 94.81 220 GLY B N 1
ATOM 5092 C CA . GLY B 1 220 ? 19.172 -7.309 -16.766 1 94.81 220 GLY B CA 1
ATOM 5093 C C . GLY B 1 220 ? 18.859 -8.492 -15.867 1 94.81 220 GLY B C 1
ATOM 5094 O O . GLY B 1 220 ? 18.547 -8.32 -14.688 1 94.81 220 GLY B O 1
ATOM 5095 N N . ALA B 1 221 ? 18.938 -9.688 -16.422 1 94.5 221 ALA B N 1
ATOM 5096 C CA . ALA B 1 221 ? 18.719 -10.891 -15.633 1 94.5 221 ALA B CA 1
ATOM 5097 C C . ALA B 1 221 ? 19.766 -11.023 -14.531 1 94.5 221 ALA B C 1
ATOM 5099 O O . ALA B 1 221 ? 19.453 -11.43 -13.414 1 94.5 221 ALA B O 1
ATOM 5100 N N . LYS B 1 222 ? 20.984 -10.664 -14.836 1 94.88 222 LYS B N 1
ATOM 5101 C CA . LYS B 1 222 ? 22.047 -10.688 -13.836 1 94.88 222 LYS B CA 1
ATOM 5102 C C . LYS B 1 222 ? 21.812 -9.641 -12.75 1 94.88 222 LYS B C 1
ATOM 5104 O O . LYS B 1 222 ? 22.062 -9.898 -11.57 1 94.88 222 LYS B O 1
ATOM 5109 N N . VAL B 1 223 ? 21.344 -8.5 -13.18 1 96.12 223 VAL B N 1
ATOM 5110 C CA . VAL B 1 223 ? 21.031 -7.43 -12.234 1 96.12 223 VAL B CA 1
ATOM 5111 C C . VAL B 1 223 ? 19.938 -7.891 -11.273 1 96.12 223 VAL B C 1
ATOM 5113 O O . VAL B 1 223 ? 20.062 -7.75 -10.055 1 96.12 223 VAL B O 1
ATOM 5116 N N . TYR B 1 224 ? 18.875 -8.469 -11.836 1 97.12 224 TYR B N 1
ATOM 5117 C CA . TYR B 1 224 ? 17.781 -8.938 -11 1 97.12 224 TYR B CA 1
ATOM 5118 C C . TYR B 1 224 ? 18.234 -10.062 -10.078 1 97.12 224 TYR B C 1
ATOM 5120 O O . TYR B 1 224 ? 17.844 -10.117 -8.914 1 97.12 224 TYR B O 1
ATOM 5128 N N . ALA B 1 225 ? 19.078 -10.93 -10.555 1 97.06 225 ALA B N 1
ATOM 5129 C CA . ALA B 1 225 ? 19.641 -12.008 -9.734 1 97.06 225 ALA B CA 1
ATOM 5130 C C . ALA B 1 225 ? 20.453 -11.445 -8.57 1 97.06 225 ALA B C 1
ATOM 5132 O O . ALA B 1 225 ? 20.484 -12.031 -7.488 1 97.06 225 ALA B O 1
ATOM 5133 N N . ALA B 1 226 ? 21.094 -10.32 -8.789 1 97.56 226 ALA B N 1
ATOM 5134 C CA . ALA B 1 226 ? 21.906 -9.695 -7.758 1 97.56 226 ALA B CA 1
ATOM 5135 C C . ALA B 1 226 ? 21.062 -9.266 -6.566 1 97.56 226 ALA B C 1
ATOM 5137 O O . ALA B 1 226 ? 21.516 -9.305 -5.422 1 97.56 226 ALA B O 1
ATOM 5138 N N . PHE B 1 227 ? 19.828 -8.836 -6.816 1 97.69 227 PHE B N 1
ATOM 5139 C CA . PHE B 1 227 ? 18.922 -8.5 -5.723 1 97.69 227 PHE B CA 1
ATOM 5140 C C . PHE B 1 227 ? 18.641 -9.719 -4.855 1 97.69 227 PHE B C 1
ATOM 5142 O O . PHE B 1 227 ? 18.672 -9.633 -3.627 1 97.69 227 PHE B O 1
ATOM 5149 N N . LEU B 1 228 ? 18.391 -10.844 -5.5 1 98.25 228 LEU B N 1
ATOM 5150 C CA . LEU B 1 228 ? 18.125 -12.078 -4.773 1 98.25 228 LEU B CA 1
ATOM 5151 C C . LEU B 1 228 ? 19.359 -12.539 -4.02 1 98.25 228 LEU B C 1
ATOM 5153 O O . LEU B 1 228 ? 19.266 -12.977 -2.867 1 98.25 228 LEU B O 1
ATOM 5157 N N . ALA B 1 229 ? 20.484 -12.422 -4.672 1 97.5 229 ALA B N 1
ATOM 5158 C CA . ALA B 1 229 ? 21.75 -12.805 -4.062 1 97.5 229 ALA B CA 1
ATOM 5159 C C . ALA B 1 229 ? 22.016 -12 -2.793 1 97.5 229 ALA B C 1
ATOM 5161 O O . ALA B 1 229 ? 22.359 -12.57 -1.752 1 97.5 229 ALA B O 1
ATOM 5162 N N . TRP B 1 230 ? 21.812 -10.719 -2.928 1 96.69 230 TRP B N 1
ATOM 5163 C CA . TRP B 1 230 ? 22.016 -9.859 -1.77 1 96.69 230 TRP B CA 1
ATOM 5164 C C . TRP B 1 230 ? 21.078 -10.242 -0.629 1 96.69 230 TRP B C 1
ATOM 5166 O O . TRP B 1 230 ? 21.484 -10.297 0.531 1 96.69 230 TRP B O 1
ATOM 5176 N N . ALA B 1 231 ? 19.875 -10.492 -0.961 1 96.75 231 ALA B N 1
ATOM 5177 C CA . ALA B 1 231 ? 18.875 -10.836 0.049 1 96.75 231 ALA B CA 1
ATOM 5178 C C . ALA B 1 231 ? 19.25 -12.125 0.772 1 96.75 231 ALA B C 1
ATOM 5180 O O . ALA B 1 231 ? 19.109 -12.227 1.993 1 96.75 231 ALA B O 1
ATOM 5181 N N . VAL B 1 232 ? 19.703 -13.117 0.028 1 96.81 232 VAL B N 1
ATOM 5182 C CA . VAL B 1 232 ? 20.078 -14.398 0.623 1 96.81 232 VAL B CA 1
ATOM 5183 C C . VAL B 1 232 ? 21.266 -14.211 1.558 1 96.81 232 VAL B C 1
ATOM 5185 O O . VAL B 1 232 ? 21.281 -14.727 2.678 1 96.81 232 VAL B O 1
ATOM 5188 N N . ARG B 1 233 ? 22.234 -13.445 1.1 1 94.94 233 ARG B N 1
ATOM 5189 C CA . ARG B 1 233 ? 23.391 -13.172 1.945 1 94.94 233 ARG B CA 1
ATOM 5190 C C . ARG B 1 233 ? 22.984 -12.453 3.223 1 94.94 233 ARG B C 1
ATOM 5192 O O . ARG B 1 233 ? 23.422 -12.82 4.316 1 94.94 233 ARG B O 1
ATOM 5199 N N . HIS B 1 234 ? 22.156 -11.461 3.02 1 93.88 234 HIS B N 1
ATOM 5200 C CA . HIS B 1 234 ? 21.719 -10.656 4.148 1 93.88 234 HIS B CA 1
ATOM 5201 C C . HIS B 1 234 ? 20.922 -11.484 5.145 1 93.88 234 HIS B C 1
ATOM 5203 O O . HIS B 1 234 ? 21.188 -11.453 6.348 1 93.88 234 HIS B O 1
ATOM 5209 N N . GLN B 1 235 ? 19.984 -12.242 4.652 1 94.25 235 GLN B N 1
ATOM 5210 C CA . GLN B 1 235 ? 19.141 -13.062 5.512 1 94.25 235 GLN B CA 1
ATOM 5211 C C . GLN B 1 235 ? 19.953 -14.172 6.184 1 94.25 235 GLN B C 1
ATOM 5213 O O . GLN B 1 235 ? 19.734 -14.484 7.359 1 94.25 235 GLN B O 1
ATOM 5218 N N . ALA B 1 236 ? 20.844 -14.758 5.441 1 94.06 236 ALA B N 1
ATOM 5219 C CA . ALA B 1 236 ? 21.672 -15.812 6.012 1 94.06 236 ALA B CA 1
ATOM 5220 C C . ALA B 1 236 ? 22.516 -15.273 7.164 1 94.06 236 ALA B C 1
ATOM 5222 O O . ALA B 1 236 ? 22.625 -15.914 8.211 1 94.06 236 ALA B O 1
ATOM 5223 N N . THR B 1 237 ? 23.078 -14.102 6.977 1 92.94 237 THR B N 1
ATOM 5224 C CA . THR B 1 237 ? 23.875 -13.477 8.016 1 92.94 237 THR B CA 1
ATOM 5225 C C . THR B 1 237 ? 23.031 -13.195 9.258 1 92.94 237 THR B C 1
ATOM 5227 O O . THR B 1 237 ? 23.469 -13.477 10.383 1 92.94 237 THR B O 1
ATOM 5230 N N . ARG B 1 238 ? 21.922 -12.695 9.078 1 91 238 ARG B N 1
ATOM 5231 C CA . ARG B 1 238 ? 21.031 -12.375 10.195 1 91 238 ARG B CA 1
ATOM 5232 C C . ARG B 1 238 ? 20.641 -13.625 10.969 1 91 238 ARG B C 1
ATOM 5234 O O . ARG B 1 238 ? 20.609 -13.617 12.195 1 91 238 ARG B O 1
ATOM 5241 N N . VAL B 1 239 ? 20.359 -14.688 10.219 1 93.06 239 VAL B N 1
ATOM 5242 C CA . VAL B 1 239 ? 19.969 -15.945 10.844 1 93.06 239 VAL B CA 1
ATOM 5243 C C . VAL B 1 239 ? 21.109 -16.469 11.719 1 93.06 239 VAL B C 1
ATOM 5245 O O . VAL B 1 239 ? 20.875 -16.875 12.859 1 93.06 239 VAL B O 1
ATOM 5248 N N . VAL B 1 240 ? 22.266 -16.391 11.289 1 91.88 240 VAL B N 1
ATOM 5249 C CA . VAL B 1 240 ? 23.422 -16.891 12.016 1 91.88 240 VAL B CA 1
ATOM 5250 C C . VAL B 1 240 ? 23.688 -16.031 13.25 1 91.88 240 VAL B C 1
ATOM 5252 O O . VAL B 1 240 ? 24.016 -16.562 14.32 1 91.88 240 VAL B O 1
ATOM 5255 N N . LEU B 1 241 ? 23.438 -14.758 13.102 1 88.5 241 LEU B N 1
ATOM 5256 C CA . LEU B 1 241 ? 23.719 -13.836 14.195 1 88.5 241 LEU B CA 1
ATOM 5257 C C . LEU B 1 241 ? 22.656 -13.914 15.273 1 88.5 241 LEU B C 1
ATOM 5259 O O . LEU B 1 241 ? 22.938 -13.711 16.453 1 88.5 241 LEU B O 1
ATOM 5263 N N . HIS B 1 242 ? 21.484 -14.273 14.914 1 86.5 242 HIS B N 1
ATOM 5264 C CA . HIS B 1 242 ? 20.375 -14.141 15.852 1 86.5 242 HIS B CA 1
ATOM 5265 C C . HIS B 1 242 ? 20.047 -15.477 16.516 1 86.5 242 HIS B C 1
ATOM 5267 O O . HIS B 1 242 ? 19.25 -15.539 17.453 1 86.5 242 HIS B O 1
ATOM 5273 N N . HIS B 1 243 ? 20.672 -16.562 15.992 1 87.56 243 HIS B N 1
ATOM 5274 C CA . HIS B 1 243 ? 20.391 -17.859 16.578 1 87.56 243 HIS B CA 1
ATOM 5275 C C . HIS B 1 243 ? 21.641 -18.5 17.156 1 87.56 243 HIS B C 1
ATOM 5277 O O . HIS B 1 243 ? 22.672 -18.594 16.484 1 87.56 243 HIS B O 1
ATOM 5283 N N . ARG B 1 244 ? 21.516 -18.906 18.406 1 84.06 244 ARG B N 1
ATOM 5284 C CA . ARG B 1 244 ? 22.609 -19.578 19.078 1 84.06 244 ARG B CA 1
ATOM 5285 C C . ARG B 1 244 ? 22.859 -20.953 18.469 1 84.06 244 ARG B C 1
ATOM 5287 O O . ARG B 1 244 ? 24.016 -21.359 18.297 1 84.06 244 ARG B O 1
ATOM 5294 N N . SER B 1 245 ? 21.766 -21.609 18.125 1 88.69 245 SER B N 1
ATOM 5295 C CA . SER B 1 245 ? 21.812 -22.906 17.469 1 88.69 245 SER B CA 1
ATOM 5296 C C . SER B 1 245 ? 21.016 -22.891 16.172 1 88.69 245 SER B C 1
ATOM 5298 O O . SER B 1 245 ? 19.781 -22.875 16.188 1 88.69 245 SER B O 1
ATOM 5300 N N . LEU B 1 246 ? 21.719 -22.969 15.18 1 89.06 246 LEU B N 1
ATOM 5301 C CA . LEU B 1 246 ? 21.078 -23.016 13.867 1 89.06 246 LEU B CA 1
ATOM 5302 C C . LEU B 1 246 ? 20.234 -24.281 13.727 1 89.06 246 LEU B C 1
ATOM 5304 O O . LEU B 1 246 ? 19.141 -24.234 13.164 1 89.06 246 LEU B O 1
ATOM 5308 N N . ALA B 1 247 ? 20.75 -25.359 14.273 1 89.81 247 ALA B N 1
ATOM 5309 C CA . ALA B 1 247 ? 20.031 -26.641 14.211 1 89.81 247 ALA B CA 1
ATOM 5310 C C . ALA B 1 247 ? 18.703 -26.562 14.961 1 89.81 247 ALA B C 1
ATOM 5312 O O . ALA B 1 247 ? 17.688 -27.094 14.484 1 89.81 247 ALA B O 1
ATOM 5313 N N . ALA B 1 248 ? 18.734 -25.969 16.078 1 89.19 248 ALA B N 1
ATOM 5314 C CA . ALA B 1 248 ? 17.5 -25.828 16.859 1 89.19 248 ALA B CA 1
ATOM 5315 C C . ALA B 1 248 ? 16.5 -24.922 16.156 1 89.19 248 ALA B C 1
ATOM 5317 O O . ALA B 1 248 ? 15.305 -25.203 16.125 1 89.19 248 ALA B O 1
ATOM 5318 N N . ALA B 1 249 ? 16.984 -23.859 15.57 1 87.56 249 ALA B N 1
ATOM 5319 C CA . ALA B 1 249 ? 16.125 -22.922 14.844 1 87.56 249 ALA B CA 1
ATOM 5320 C C . ALA B 1 249 ? 15.508 -23.578 13.617 1 87.56 249 ALA B C 1
ATOM 5322 O O . ALA B 1 249 ? 14.359 -23.297 13.266 1 87.56 249 ALA B O 1
ATOM 5323 N N . ALA B 1 250 ? 16.219 -24.453 13.062 1 87.94 250 ALA B N 1
ATOM 5324 C CA . ALA B 1 250 ? 15.789 -25.109 11.828 1 87.94 250 ALA B CA 1
ATOM 5325 C C . ALA B 1 250 ? 14.648 -26.094 12.094 1 87.94 250 ALA B C 1
ATOM 5327 O O . ALA B 1 250 ? 13.922 -26.469 11.172 1 87.94 250 ALA B O 1
ATOM 5328 N N . ARG B 1 251 ? 14.469 -26.438 13.336 1 88.06 251 ARG B N 1
ATOM 5329 C CA . ARG B 1 251 ? 13.438 -27.406 13.688 1 88.06 251 ARG B CA 1
ATOM 5330 C C . ARG B 1 251 ? 12.102 -26.719 13.945 1 88.06 251 ARG B C 1
ATOM 5332 O O . ARG B 1 251 ? 11.055 -27.359 13.953 1 88.06 251 ARG B O 1
ATOM 5339 N N . HIS B 1 252 ? 12.188 -25.406 14.102 1 87.56 252 HIS B N 1
ATOM 5340 C CA . HIS B 1 252 ? 10.969 -24.656 14.398 1 87.56 252 HIS B CA 1
ATOM 5341 C C . HIS B 1 252 ? 10.258 -24.234 13.125 1 87.56 252 HIS B C 1
ATOM 5343 O O . HIS B 1 252 ? 10.891 -23.766 12.18 1 87.56 252 HIS B O 1
ATOM 5349 N N . THR B 1 253 ? 8.961 -24.531 13.062 1 89.38 253 THR B N 1
ATOM 5350 C CA . THR B 1 253 ? 8.109 -24.078 11.977 1 89.38 253 THR B CA 1
ATOM 5351 C C . THR B 1 253 ? 7.016 -23.156 12.5 1 89.38 253 THR B C 1
ATOM 5353 O O . THR B 1 253 ? 6.145 -23.578 13.258 1 89.38 253 THR B O 1
ATOM 5356 N N . PRO B 1 254 ? 7.113 -21.875 12.109 1 90.44 254 PRO B N 1
ATOM 5357 C CA . PRO B 1 254 ? 6.07 -20.953 12.586 1 90.44 254 PRO B CA 1
ATOM 5358 C C . PRO B 1 254 ? 4.676 -21.359 12.117 1 90.44 254 PRO B C 1
ATOM 5360 O O . PRO B 1 254 ? 4.516 -21.859 11 1 90.44 254 PRO B O 1
ATOM 5363 N N . ALA B 1 255 ? 3.715 -21.078 12.945 1 90.69 255 ALA B N 1
ATOM 5364 C CA . ALA B 1 255 ? 2.326 -21.344 12.578 1 90.69 255 ALA B CA 1
ATOM 5365 C C . ALA B 1 255 ? 1.872 -20.453 11.438 1 90.69 255 ALA B C 1
ATOM 5367 O O . ALA B 1 255 ? 2.424 -19.359 11.234 1 90.69 255 ALA B O 1
ATOM 5368 N N . LEU B 1 256 ? 0.964 -20.953 10.617 1 94.44 256 LEU B N 1
ATOM 5369 C CA . LEU B 1 256 ? 0.318 -20.125 9.602 1 94.44 256 LEU B CA 1
ATOM 5370 C C . LEU B 1 256 ? -0.528 -19.031 10.258 1 94.44 256 LEU B C 1
ATOM 5372 O O . LEU B 1 256 ? -1.446 -19.328 11.023 1 94.44 256 LEU B O 1
ATOM 5376 N N . PRO B 1 257 ? -0.196 -17.781 10.047 1 92.38 257 PRO B N 1
ATOM 5377 C CA . PRO B 1 257 ? -1.001 -16.719 10.664 1 92.38 257 PRO B CA 1
ATOM 5378 C C . PRO B 1 257 ? -2.398 -16.609 10.062 1 92.38 257 PRO B C 1
ATOM 5380 O O . PRO B 1 257 ? -2.635 -17.094 8.953 1 92.38 257 PRO B O 1
ATOM 5383 N N . PRO B 1 258 ? -3.33 -15.992 10.836 1 93.38 258 PRO B N 1
ATOM 5384 C CA . PRO B 1 258 ? -4.625 -15.711 10.219 1 93.38 258 PRO B CA 1
ATOM 5385 C C . PRO B 1 258 ? -4.504 -14.852 8.961 1 93.38 258 PRO B C 1
ATOM 5387 O O . PRO B 1 258 ? -3.59 -14.023 8.852 1 93.38 258 PRO B O 1
ATOM 5390 N N . PRO B 1 259 ? -5.414 -15.062 8.023 1 96.31 259 PRO B N 1
ATOM 5391 C CA . PRO B 1 259 ? -5.328 -14.281 6.789 1 96.31 259 PRO B CA 1
ATOM 5392 C C . PRO B 1 259 ? -5.617 -12.797 7.012 1 96.31 259 PRO B C 1
ATOM 5394 O O . PRO B 1 259 ? -6.414 -12.445 7.887 1 96.31 259 PRO B O 1
ATOM 5397 N N . LEU B 1 260 ? -4.98 -11.922 6.273 1 96.44 260 LEU B N 1
ATOM 5398 C CA . LEU B 1 260 ? -5.344 -10.508 6.242 1 96.44 260 LEU B CA 1
ATOM 5399 C C . LEU B 1 260 ? -6.719 -10.312 5.613 1 96.44 260 LEU B C 1
ATOM 5401 O O . LEU B 1 260 ? -7.535 -9.539 6.117 1 96.44 260 LEU B O 1
ATOM 5405 N N . ASN B 1 261 ? -6.934 -10.93 4.477 1 95.44 261 ASN B N 1
ATOM 5406 C CA . ASN B 1 261 ? -8.234 -11.047 3.828 1 95.44 261 ASN B CA 1
ATOM 5407 C C . ASN B 1 261 ? -8.875 -12.406 4.09 1 95.44 261 ASN B C 1
ATOM 5409 O O . ASN B 1 261 ? -8.414 -13.422 3.561 1 95.44 261 ASN B O 1
ATOM 5413 N N . PRO B 1 262 ? -9.945 -12.43 4.785 1 93.56 262 PRO B N 1
ATOM 5414 C CA . PRO B 1 262 ? -10.57 -13.719 5.094 1 93.56 262 PRO B CA 1
ATOM 5415 C C . PRO B 1 262 ? -10.914 -14.523 3.842 1 93.56 262 PRO B C 1
ATOM 5417 O O . PRO B 1 262 ? -10.875 -15.758 3.865 1 93.56 262 PRO B O 1
ATOM 5420 N N . GLU B 1 263 ? -11.172 -13.883 2.756 1 93.62 263 GLU B N 1
ATOM 5421 C CA . GLU B 1 263 ? -11.539 -14.578 1.521 1 93.62 263 GLU B CA 1
ATOM 5422 C C . GLU B 1 263 ? -10.328 -15.258 0.888 1 93.62 263 GLU B C 1
ATOM 5424 O O . GLU B 1 263 ? -10.477 -16.109 0.017 1 93.62 263 GLU B O 1
ATOM 5429 N N . ALA B 1 264 ? -9.164 -14.906 1.349 1 95.69 264 ALA B N 1
ATOM 5430 C CA . ALA B 1 264 ? -7.941 -15.469 0.785 1 95.69 264 ALA B CA 1
ATOM 5431 C C . ALA B 1 264 ? -7.594 -16.797 1.454 1 95.69 264 ALA B C 1
ATOM 5433 O O . ALA B 1 264 ? -6.711 -17.531 0.99 1 95.69 264 ALA B O 1
ATOM 5434 N N . ALA B 1 265 ? -8.266 -17.172 2.533 1 94.38 265 ALA B N 1
ATOM 5435 C CA . ALA B 1 265 ? -7.992 -18.406 3.281 1 94.38 265 ALA B CA 1
ATOM 5436 C C . ALA B 1 265 ? -8.516 -19.625 2.541 1 94.38 265 ALA B C 1
ATOM 5438 O O . ALA B 1 265 ? -9.523 -20.219 2.938 1 94.38 265 ALA B O 1
ATOM 5439 N N . GLN B 1 266 ? -7.785 -20.047 1.473 1 93.56 266 GLN B N 1
ATOM 5440 C CA . GLN B 1 266 ? -8.258 -21.125 0.607 1 93.56 266 GLN B CA 1
ATOM 5441 C C . GLN B 1 266 ? -7.254 -22.281 0.559 1 93.56 266 GLN B C 1
ATOM 5443 O O . GLN B 1 266 ? -7.273 -23.094 -0.368 1 93.56 266 GLN B O 1
ATOM 5448 N N . GLU B 1 267 ? -6.32 -22.312 1.51 1 93.81 267 GLU B N 1
ATOM 5449 C CA . GLU B 1 267 ? -5.227 -23.281 1.476 1 93.81 267 GLU B CA 1
ATOM 5450 C C . GLU B 1 267 ? -5.746 -24.703 1.646 1 93.81 267 GLU B C 1
ATOM 5452 O O . GLU B 1 267 ? -5.105 -25.656 1.207 1 93.81 267 GLU B O 1
ATOM 5457 N N . ASP B 1 268 ? -6.914 -24.828 2.209 1 92.5 268 ASP B N 1
ATOM 5458 C CA . ASP B 1 268 ? -7.473 -26.156 2.436 1 92.5 268 ASP B CA 1
ATOM 5459 C C . ASP B 1 268 ? -8.547 -26.484 1.4 1 92.5 268 ASP B C 1
ATOM 5461 O O . ASP B 1 268 ? -9.195 -27.531 1.48 1 92.5 268 ASP B O 1
ATOM 5465 N N . TRP B 1 269 ? -8.734 -25.594 0.411 1 91.06 269 TRP B N 1
ATOM 5466 C CA . TRP B 1 269 ? -9.758 -25.844 -0.601 1 91.06 269 TRP B CA 1
ATOM 5467 C C . TRP B 1 269 ? -9.219 -26.75 -1.709 1 91.06 269 TRP B C 1
ATOM 5469 O O . TRP B 1 269 ? -8.258 -26.391 -2.396 1 91.06 269 TRP B O 1
ATOM 5479 N N . PRO B 1 270 ? -9.891 -27.875 -1.826 1 90.31 270 PRO B N 1
ATOM 5480 C CA . PRO B 1 270 ? -9.492 -28.672 -2.992 1 90.31 270 PRO B CA 1
ATOM 5481 C C . PRO B 1 270 ? -9.781 -27.969 -4.312 1 90.31 270 PRO B C 1
ATOM 5483 O O . PRO B 1 270 ? -10.789 -27.266 -4.441 1 90.31 270 PRO B O 1
ATOM 5486 N N . THR B 1 271 ? -8.836 -28.125 -5.215 1 92.62 271 THR B N 1
ATOM 5487 C CA . THR B 1 271 ? -9.016 -27.594 -6.559 1 92.62 271 THR B CA 1
ATOM 5488 C C . THR B 1 271 ? -8.578 -28.609 -7.609 1 92.62 271 THR B C 1
ATOM 5490 O O . THR B 1 271 ? -7.906 -29.578 -7.289 1 92.62 271 THR B O 1
ATOM 5493 N N . PHE B 1 272 ? -9.125 -28.453 -8.789 1 96 272 PHE B N 1
ATOM 5494 C CA . PHE B 1 272 ? -8.68 -29.172 -9.969 1 96 272 PHE B CA 1
ATOM 5495 C C . PHE B 1 272 ? -8.125 -28.203 -11.016 1 96 272 PHE B C 1
ATOM 5497 O O . PHE B 1 272 ? -8.695 -27.141 -11.242 1 96 272 PHE B O 1
ATOM 5504 N N . CYS B 1 273 ? -7.004 -28.562 -11.602 1 96.75 273 CYS B N 1
ATOM 5505 C CA . CYS B 1 273 ? -6.492 -27.75 -12.703 1 96.75 273 CYS B CA 1
ATOM 5506 C C . CYS B 1 273 ? -5.73 -28.609 -13.703 1 96.75 273 CYS B C 1
ATOM 5508 O O . CYS B 1 273 ? -4.863 -29.406 -13.32 1 96.75 273 CYS B O 1
ATOM 5510 N N . ALA B 1 274 ? -6.133 -28.516 -14.906 1 96.12 274 ALA B N 1
ATOM 5511 C CA . ALA B 1 274 ? -5.418 -29.094 -16.047 1 96.12 274 ALA B CA 1
ATOM 5512 C C . ALA B 1 274 ? -4.926 -28 -16.984 1 96.12 274 ALA B C 1
ATOM 5514 O O . ALA B 1 274 ? -5.727 -27.25 -17.562 1 96.12 274 ALA B O 1
ATOM 5515 N N . GLU B 1 275 ? -3.645 -27.844 -17.109 1 91.69 275 GLU B N 1
ATOM 5516 C CA . GLU B 1 275 ? -3.043 -26.812 -17.938 1 91.69 275 GLU B CA 1
ATOM 5517 C C . GLU B 1 275 ? -1.765 -27.312 -18.609 1 91.69 275 GLU B C 1
ATOM 5519 O O . GLU B 1 275 ? -1.197 -28.312 -18.203 1 91.69 275 GLU B O 1
ATOM 5524 N N . GLY B 1 276 ? -1.396 -26.625 -19.641 1 84.5 276 GLY B N 1
ATOM 5525 C CA . GLY B 1 276 ? -0.199 -27.031 -20.375 1 84.5 276 GLY B CA 1
ATOM 5526 C C . GLY B 1 276 ? -0.257 -28.453 -20.859 1 84.5 276 GLY B C 1
ATOM 5527 O O . GLY B 1 276 ? -1.29 -28.906 -21.375 1 84.5 276 GLY B O 1
ATOM 5528 N N . LEU B 1 277 ? 0.813 -29.141 -20.703 1 86.06 277 LEU B N 1
ATOM 5529 C CA . LEU B 1 277 ? 0.881 -30.531 -21.156 1 86.06 277 LEU B CA 1
ATOM 5530 C C . LEU B 1 277 ? -0.071 -31.406 -20.359 1 86.06 277 LEU B C 1
ATOM 5532 O O . LEU B 1 277 ? -0.576 -32.406 -20.875 1 86.06 277 LEU B O 1
ATOM 5536 N N . GLY B 1 278 ? -0.385 -30.938 -19.203 1 90.88 278 GLY B N 1
ATOM 5537 C CA . GLY B 1 278 ? -1.272 -31.688 -18.328 1 90.88 278 GLY B CA 1
ATOM 5538 C C . GLY B 1 278 ? -2.705 -31.734 -18.828 1 90.88 278 GLY B C 1
ATOM 5539 O O . GLY B 1 278 ? -3.457 -32.656 -18.5 1 90.88 278 GLY B O 1
ATOM 5540 N N . LEU B 1 279 ? -3.051 -30.766 -19.672 1 95.19 279 LEU B N 1
ATOM 5541 C CA . LEU B 1 279 ? -4.406 -30.734 -20.219 1 95.19 279 LEU B CA 1
ATOM 5542 C C . LEU B 1 279 ? -4.68 -31.969 -21.078 1 95.19 279 LEU B C 1
ATOM 5544 O O . LEU B 1 279 ? -5.812 -32.438 -21.125 1 95.19 279 LEU B O 1
ATOM 5548 N N . GLN B 1 280 ? -3.705 -32.469 -21.672 1 96.31 280 GLN B N 1
ATOM 5549 C CA . GLN B 1 280 ? -3.846 -33.594 -22.594 1 96.31 280 GLN B CA 1
ATOM 5550 C C . GLN B 1 280 ? -4.309 -34.844 -21.844 1 96.31 280 GLN B C 1
ATOM 5552 O O . GLN B 1 280 ? -5.012 -35.688 -22.422 1 96.31 280 GLN B O 1
ATOM 5557 N N . LYS B 1 281 ? -3.936 -34.969 -20.656 1 96 281 LYS B N 1
ATOM 5558 C CA . LYS B 1 281 ? -4.23 -36.156 -19.844 1 96 281 LYS B CA 1
ATOM 5559 C C . LYS B 1 281 ? -5.73 -36.281 -19.594 1 96 281 LYS B C 1
ATOM 5561 O O . LYS B 1 281 ? -6.219 -37.375 -19.297 1 96 281 LYS B O 1
ATOM 5566 N N . TYR B 1 282 ? -6.43 -35.219 -19.797 1 97.5 282 TYR B N 1
ATOM 5567 C CA . TYR B 1 282 ? -7.816 -35.25 -19.344 1 97.5 282 TYR B CA 1
ATOM 5568 C C . TYR B 1 282 ? -8.773 -35.219 -20.516 1 97.5 282 TYR B C 1
ATOM 5570 O O . TYR B 1 282 ? -9.992 -35.25 -20.344 1 97.5 282 TYR B O 1
ATOM 5578 N N . VAL B 1 283 ? -8.266 -35.156 -21.719 1 98.12 283 VAL B N 1
ATOM 5579 C CA . VAL B 1 283 ? -9.102 -35.188 -22.922 1 98.12 283 VAL B CA 1
ATOM 5580 C C . VAL B 1 283 ? -9.539 -36.656 -23.172 1 98.12 283 VAL B C 1
ATOM 5582 O O . VAL B 1 283 ? -8.703 -37.531 -23.281 1 98.12 283 VAL B O 1
ATOM 5585 N N . THR B 1 284 ? -10.82 -36.875 -23.344 1 98 284 THR B N 1
ATOM 5586 C CA . THR B 1 284 ? -11.336 -38.219 -23.5 1 98 284 THR B CA 1
ATOM 5587 C C . THR B 1 284 ? -11.852 -38.438 -24.922 1 98 284 THR B C 1
ATOM 5589 O O . THR B 1 284 ? -11.891 -39.594 -25.406 1 98 284 THR B O 1
ATOM 5592 N N . GLU B 1 285 ? -12.359 -37.438 -25.547 1 98.19 285 GLU B N 1
ATOM 5593 C CA . GLU B 1 285 ? -12.805 -37.469 -26.938 1 98.19 285 GLU B CA 1
ATOM 5594 C C . GLU B 1 285 ? -12.336 -36.25 -27.703 1 98.19 285 GLU B C 1
ATOM 5596 O O . GLU B 1 285 ? -12.328 -35.125 -27.156 1 98.19 285 GLU B O 1
ATOM 5601 N N . ASN B 1 286 ? -11.945 -36.406 -28.922 1 98.5 286 ASN B N 1
ATOM 5602 C CA . ASN B 1 286 ? -11.461 -35.312 -29.766 1 98.5 286 ASN B CA 1
ATOM 5603 C C . ASN B 1 286 ? -11.93 -35.469 -31.203 1 98.5 286 ASN B C 1
ATOM 5605 O O . ASN B 1 286 ? -11.531 -36.406 -31.891 1 98.5 286 ASN B O 1
ATOM 5609 N N . LYS B 1 287 ? -12.68 -34.625 -31.594 1 98.38 287 LYS B N 1
ATOM 5610 C CA . LYS B 1 287 ? -13.141 -34.562 -32.969 1 98.38 287 LYS B CA 1
ATOM 5611 C C . LYS B 1 287 ? -12.773 -33.25 -33.625 1 98.38 287 LYS B C 1
ATOM 5613 O O . LYS B 1 287 ? -13.57 -32.312 -33.656 1 98.38 287 LYS B O 1
ATOM 5618 N N . GLY B 1 288 ? -11.602 -33.219 -34.25 1 98.19 288 GLY B N 1
ATOM 5619 C CA . GLY B 1 288 ? -11.25 -32.062 -35.094 1 98.19 288 GLY B CA 1
ATOM 5620 C C . GLY B 1 288 ? -10.352 -31.078 -34.375 1 98.19 288 GLY B C 1
ATOM 5621 O O . GLY B 1 288 ? -10.141 -29.969 -34.875 1 98.19 288 GLY B O 1
ATOM 5622 N N . TRP B 1 289 ? -9.906 -31.297 -33.25 1 98.31 289 TRP B N 1
ATOM 5623 C CA . TRP B 1 289 ? -9.016 -30.391 -32.531 1 98.31 289 TRP B CA 1
ATOM 5624 C C . TRP B 1 289 ? -7.566 -30.859 -32.656 1 98.31 289 TRP B C 1
ATOM 5626 O O . TRP B 1 289 ? -7.297 -32.062 -32.719 1 98.31 289 TRP B O 1
ATOM 5636 N N . LYS B 1 290 ? -6.66 -29.969 -32.625 1 97.56 290 LYS B N 1
ATOM 5637 C CA . LYS B 1 290 ? -5.23 -30.266 -32.656 1 97.56 290 LYS B CA 1
ATOM 5638 C C . LYS B 1 290 ? -4.52 -29.688 -31.453 1 97.56 290 LYS B C 1
ATOM 5640 O O . LYS B 1 290 ? -4.828 -28.578 -31.016 1 97.56 290 LYS B O 1
ATOM 5645 N N . TRP B 1 291 ? -3.664 -30.484 -30.906 1 96.75 291 TRP B N 1
ATOM 5646 C CA . TRP B 1 291 ? -2.768 -29.953 -29.875 1 96.75 291 TRP B CA 1
ATOM 5647 C C . TRP B 1 291 ? -1.722 -29.031 -30.5 1 96.75 291 TRP B C 1
ATOM 5649 O O . TRP B 1 291 ? -1.075 -29.391 -31.484 1 96.75 291 TRP B O 1
ATOM 5659 N N . VAL B 1 292 ? -1.552 -27.844 -29.922 1 94.5 292 VAL B N 1
ATOM 5660 C CA . VAL B 1 292 ? -0.634 -26.891 -30.531 1 94.5 292 VAL B CA 1
ATOM 5661 C C . VAL B 1 292 ? 0.244 -26.25 -29.469 1 94.5 292 VAL B C 1
ATOM 5663 O O . VAL B 1 292 ? -0.094 -26.281 -28.281 1 94.5 292 VAL B O 1
ATOM 5666 N N . ASP B 1 293 ? 1.376 -25.844 -29.828 1 90.56 293 ASP B N 1
ATOM 5667 C CA . ASP B 1 293 ? 2.242 -24.891 -29.141 1 90.56 293 ASP B CA 1
ATOM 5668 C C . ASP B 1 293 ? 2.479 -23.656 -30 1 90.56 293 ASP B C 1
ATOM 5670 O O . ASP B 1 293 ? 3.371 -23.641 -30.844 1 90.56 293 ASP B O 1
ATOM 5674 N N . GLU B 1 294 ? 1.666 -22.625 -29.703 1 84.06 294 GLU B N 1
ATOM 5675 C CA . GLU B 1 294 ? 1.742 -21.438 -30.531 1 84.06 294 GLU B CA 1
ATOM 5676 C C . GLU B 1 294 ? 2.828 -20.484 -30.031 1 84.06 294 GLU B C 1
ATOM 5678 O O . GLU B 1 294 ? 2.891 -19.328 -30.469 1 84.06 294 GLU B O 1
ATOM 5683 N N . GLY B 1 295 ? 3.449 -20.938 -29.031 1 77.75 295 GLY B N 1
ATOM 5684 C CA . GLY B 1 295 ? 4.574 -20.141 -28.578 1 77.75 295 GLY B CA 1
ATOM 5685 C C . GLY B 1 295 ? 5.711 -20.078 -29.578 1 77.75 295 GLY B C 1
ATOM 5686 O O . GLY B 1 295 ? 5.863 -20.969 -30.406 1 77.75 295 GLY B O 1
ATOM 5687 N N . THR B 1 296 ? 6.301 -18.875 -29.609 1 63.75 296 THR B N 1
ATOM 5688 C CA . THR B 1 296 ? 7.426 -18.734 -30.531 1 63.75 296 THR B CA 1
ATOM 5689 C C . THR B 1 296 ? 8.664 -19.422 -29.969 1 63.75 296 THR B C 1
ATOM 5691 O O . THR B 1 296 ? 8.773 -19.641 -28.766 1 63.75 296 THR B O 1
ATOM 5694 N N . ASN B 1 297 ? 9.312 -20.062 -30.766 1 60.09 297 ASN B N 1
ATOM 5695 C CA . ASN B 1 297 ? 10.602 -20.656 -30.422 1 60.09 297 ASN B CA 1
ATOM 5696 C C . ASN B 1 297 ? 11.586 -19.594 -29.922 1 60.09 297 ASN B C 1
ATOM 5698 O O . ASN B 1 297 ? 12.797 -19.844 -29.891 1 60.09 297 ASN B O 1
ATOM 5702 N N . ALA B 1 298 ? 11.016 -18.484 -29.609 1 55.19 298 ALA B N 1
ATOM 5703 C CA . ALA B 1 298 ? 11.93 -17.391 -29.281 1 55.19 298 ALA B CA 1
ATOM 5704 C C . ALA B 1 298 ? 12.508 -17.547 -27.875 1 55.19 298 ALA B C 1
ATOM 5706 O O . ALA B 1 298 ? 13.547 -16.969 -27.562 1 55.19 298 ALA B O 1
ATOM 5707 N N . CYS B 1 299 ? 11.945 -18.125 -26.969 1 59.31 299 CYS B N 1
ATOM 5708 C CA . CYS B 1 299 ? 12.57 -18.359 -25.672 1 59.31 299 CYS B CA 1
ATOM 5709 C C . CYS B 1 299 ? 12.188 -19.719 -25.109 1 59.31 299 CYS B C 1
ATOM 5711 O O . CYS B 1 299 ? 11.164 -20.281 -25.5 1 59.31 299 CYS B O 1
ATOM 5713 N N . ALA B 1 300 ? 13.195 -20.125 -24.25 1 59.09 300 ALA B N 1
ATOM 5714 C CA . ALA B 1 300 ? 12.891 -21.328 -23.5 1 59.09 300 ALA B CA 1
ATOM 5715 C C . ALA B 1 300 ? 11.695 -21.125 -22.578 1 59.09 300 ALA B C 1
ATOM 5717 O O . ALA B 1 300 ? 11.609 -20.125 -21.859 1 59.09 300 ALA B O 1
ATOM 5718 N N . GLY B 1 301 ? 10.516 -21.703 -22.75 1 64.31 301 GLY B N 1
ATOM 5719 C CA . GLY B 1 301 ? 9.383 -21.625 -21.828 1 64.31 301 GLY B CA 1
ATOM 5720 C C . GLY B 1 301 ? 8.219 -20.844 -22.406 1 64.31 301 GLY B C 1
ATOM 5721 O O . GLY B 1 301 ? 7.168 -20.719 -21.766 1 64.31 301 GLY B O 1
ATOM 5722 N N . CYS B 1 302 ? 8.555 -20.188 -23.578 1 70.69 302 CYS B N 1
ATOM 5723 C CA . CYS B 1 302 ? 7.504 -19.375 -24.188 1 70.69 302 CYS B CA 1
ATOM 5724 C C . CYS B 1 302 ? 6.453 -20.25 -24.844 1 70.69 302 CYS B C 1
ATOM 5726 O O . CYS B 1 302 ? 5.914 -19.906 -25.906 1 70.69 302 CYS B O 1
ATOM 5728 N N . HIS B 1 303 ? 6.215 -21.359 -24.141 1 78.31 303 HIS B N 1
ATOM 5729 C CA . HIS B 1 303 ? 5.211 -22.266 -24.688 1 78.31 303 HIS B CA 1
ATOM 5730 C C . HIS B 1 303 ? 3.807 -21.703 -24.516 1 78.31 303 HIS B C 1
ATOM 5732 O O . HIS B 1 303 ? 3.51 -21.062 -23.516 1 78.31 303 HIS B O 1
ATOM 5738 N N . ARG B 1 304 ? 3.029 -21.781 -25.594 1 85.62 304 ARG B N 1
ATOM 5739 C CA . ARG B 1 304 ? 1.605 -21.453 -25.578 1 85.62 304 ARG B CA 1
ATOM 5740 C C . ARG B 1 304 ? 0.767 -22.656 -25.984 1 85.62 304 ARG B C 1
ATOM 5742 O O . ARG B 1 304 ? 0.213 -22.688 -27.094 1 85.62 304 ARG B O 1
ATOM 5749 N N . TYR B 1 305 ? 0.691 -23.469 -25.062 1 89.56 305 TYR B N 1
ATOM 5750 C CA . TYR B 1 305 ? 0.053 -24.766 -25.312 1 89.56 305 TYR B CA 1
ATOM 5751 C C . TYR B 1 305 ? -1.465 -24.625 -25.312 1 89.56 305 TYR B C 1
ATOM 5753 O O . TYR B 1 305 ? -2.014 -23.703 -24.703 1 89.56 305 TYR B O 1
ATOM 5761 N N . GLY B 1 306 ? -2.09 -25.594 -26.125 1 95.38 306 GLY B N 1
ATOM 5762 C CA . GLY B 1 306 ? -3.535 -25.734 -26.031 1 95.38 306 GLY B CA 1
ATOM 5763 C C . GLY B 1 306 ? -4.121 -26.609 -27.109 1 95.38 306 GLY B C 1
ATOM 5764 O O . GLY B 1 306 ? -3.404 -27.062 -28.016 1 95.38 306 GLY B O 1
ATOM 5765 N N . TYR B 1 307 ? -5.312 -26.922 -26.922 1 97.81 307 TYR B N 1
ATOM 5766 C CA . TYR B 1 307 ? -6.082 -27.562 -28 1 97.81 307 TYR B CA 1
ATOM 5767 C C . TYR B 1 307 ? -6.762 -26.516 -28.875 1 97.81 307 TYR B C 1
ATOM 5769 O O . TYR B 1 307 ? -7.445 -25.625 -28.359 1 97.81 307 TYR B O 1
ATOM 5777 N N . LEU B 1 308 ? -6.57 -26.625 -30.156 1 98.06 308 LEU B N 1
ATOM 5778 C CA . LEU B 1 308 ? -7.047 -25.625 -31.094 1 98.06 308 LEU B CA 1
ATOM 5779 C C . LEU B 1 308 ? -7.879 -26.266 -32.188 1 98.06 308 LEU B C 1
ATOM 5781 O O . LEU B 1 308 ? -7.578 -27.375 -32.656 1 98.06 308 LEU B O 1
ATOM 5785 N N . THR B 1 309 ? -8.938 -25.578 -32.656 1 98.19 309 THR B N 1
ATOM 5786 C CA . THR B 1 309 ? -9.68 -25.969 -33.844 1 98.19 309 THR B CA 1
ATOM 5787 C C . THR B 1 309 ? -10.273 -24.75 -34.531 1 98.19 309 THR B C 1
ATOM 5789 O O . THR B 1 309 ? -10.406 -23.688 -33.938 1 98.19 309 THR B O 1
ATOM 5792 N N . LYS B 1 310 ? -10.453 -24.891 -35.781 1 97.31 310 LYS B N 1
ATOM 5793 C CA . LYS B 1 310 ? -11.203 -23.922 -36.562 1 97.31 310 LYS B CA 1
ATOM 5794 C C . LYS B 1 310 ? -12.438 -24.562 -37.219 1 97.31 310 LYS B C 1
ATOM 5796 O O . LYS B 1 310 ? -13.18 -23.891 -37.938 1 97.31 310 LYS B O 1
ATOM 5801 N N . GLN B 1 311 ? -12.602 -25.75 -36.875 1 97.81 311 GLN B N 1
ATOM 5802 C CA . GLN B 1 311 ? -13.648 -26.516 -37.531 1 97.81 311 GLN B CA 1
ATOM 5803 C C . GLN B 1 311 ? -14.992 -26.344 -36.844 1 97.81 311 GLN B C 1
ATOM 5805 O O . GLN B 1 311 ? -15.172 -26.797 -35.688 1 97.81 311 GLN B O 1
ATOM 5810 N N . VAL B 1 312 ? -15.961 -25.766 -37.625 1 98.12 312 VAL B N 1
ATOM 5811 C CA . VAL B 1 312 ? -17.328 -25.703 -37.094 1 98.12 312 VAL B CA 1
ATOM 5812 C C . VAL B 1 312 ? -17.844 -27.109 -36.812 1 98.12 312 VAL B C 1
ATOM 5814 O O . VAL B 1 312 ? -17.688 -28.016 -37.656 1 98.12 312 VAL B O 1
ATOM 5817 N N . GLY B 1 313 ? -18.375 -27.297 -35.688 1 98.06 313 GLY B N 1
ATOM 5818 C CA . GLY B 1 313 ? -18.875 -28.609 -35.312 1 98.06 313 GLY B CA 1
ATOM 5819 C C . GLY B 1 313 ? -17.828 -29.469 -34.625 1 98.06 313 GLY B C 1
ATOM 5820 O O . GLY B 1 313 ? -18.156 -30.484 -34.031 1 98.06 313 GLY B O 1
ATOM 5821 N N . GLY B 1 314 ? -16.547 -29.078 -34.75 1 98.38 314 GLY B N 1
ATOM 5822 C CA . GLY B 1 314 ? -15.523 -29.766 -34 1 98.38 314 GLY B CA 1
ATOM 5823 C C . GLY B 1 314 ? -15.805 -29.812 -32.5 1 98.38 314 GLY B C 1
ATOM 5824 O O . GLY B 1 314 ? -16.328 -28.844 -31.938 1 98.38 314 GLY B O 1
ATOM 5825 N N . SER B 1 315 ? -15.469 -30.906 -31.844 1 98.56 315 SER B N 1
ATOM 5826 C CA . SER B 1 315 ? -15.805 -31.047 -30.438 1 98.56 315 SER B CA 1
ATOM 5827 C C . SER B 1 315 ? -14.664 -31.688 -29.656 1 98.56 315 SER B C 1
ATOM 5829 O O . SER B 1 315 ? -13.883 -32.469 -30.203 1 98.56 315 SER B O 1
ATOM 5831 N N . LEU B 1 316 ? -14.508 -31.312 -28.453 1 98.62 316 LEU B N 1
ATOM 5832 C CA . LEU B 1 316 ? -13.539 -31.812 -27.484 1 98.62 316 LEU B CA 1
ATOM 5833 C C . LEU B 1 316 ? -14.219 -32.156 -26.156 1 98.62 316 LEU B C 1
ATOM 5835 O O . LEU B 1 316 ? -15.031 -31.359 -25.656 1 98.62 316 LEU B O 1
ATOM 5839 N N . THR B 1 317 ? -14.008 -33.312 -25.641 1 98.75 317 THR B N 1
ATOM 5840 C CA . THR B 1 317 ? -14.547 -33.688 -24.328 1 98.75 317 THR B CA 1
ATOM 5841 C C . THR B 1 317 ? -13.422 -33.812 -23.297 1 98.75 317 THR B C 1
ATOM 5843 O O . THR B 1 317 ? -12.43 -34.5 -23.547 1 98.75 317 THR B O 1
ATOM 5846 N N . ILE B 1 318 ? -13.555 -33.188 -22.156 1 98.62 318 ILE B N 1
ATOM 5847 C CA . ILE B 1 318 ? -12.562 -33.156 -21.094 1 98.62 318 ILE B CA 1
ATOM 5848 C C . ILE B 1 318 ? -13.188 -33.656 -19.797 1 98.62 318 ILE B C 1
ATOM 5850 O O . ILE B 1 318 ? -14.305 -33.281 -19.438 1 98.62 318 ILE B O 1
ATOM 5854 N N . LYS B 1 319 ? -12.508 -34.531 -19.125 1 98.56 319 LYS B N 1
ATOM 5855 C CA . LYS B 1 319 ? -12.938 -35.031 -17.812 1 98.56 319 LYS B CA 1
ATOM 5856 C C . LYS B 1 319 ? -12.32 -34.188 -16.688 1 98.56 319 LYS B C 1
ATOM 5858 O O . LYS B 1 319 ? -11.094 -34.094 -16.594 1 98.56 319 LYS B O 1
ATOM 5863 N N . VAL B 1 320 ? -13.164 -33.594 -15.828 1 98.19 320 VAL B N 1
ATOM 5864 C CA . VAL B 1 320 ? -12.656 -32.844 -14.703 1 98.19 320 VAL B CA 1
ATOM 5865 C C . VAL B 1 320 ? -13.227 -33.375 -13.398 1 98.19 320 VAL B C 1
ATOM 5867 O O . VAL B 1 320 ? -14.211 -34.125 -13.406 1 98.19 320 VAL B O 1
ATOM 5870 N N . ASN B 1 321 ? -12.484 -33.156 -12.305 1 97.88 321 ASN B N 1
ATOM 5871 C CA . ASN B 1 321 ? -13.008 -33.406 -10.969 1 97.88 321 ASN B CA 1
ATOM 5872 C C . ASN B 1 321 ? -13.648 -32.156 -10.375 1 97.88 321 ASN B C 1
ATOM 5874 O O . ASN B 1 321 ? -12.945 -31.234 -9.961 1 97.88 321 ASN B O 1
ATOM 5878 N N . SER B 1 322 ? -14.953 -32.094 -10.344 1 97.94 322 SER B N 1
ATOM 5879 C CA . SER B 1 322 ? -15.641 -30.922 -9.805 1 97.94 322 SER B CA 1
ATOM 5880 C C . SER B 1 322 ? -16.141 -31.172 -8.383 1 97.94 322 SER B C 1
ATOM 5882 O O . SER B 1 322 ? -16.922 -30.391 -7.84 1 97.94 322 SER B O 1
ATOM 5884 N N . ASP B 1 323 ? -15.719 -32.281 -7.809 1 96.94 323 ASP B N 1
ATOM 5885 C CA . ASP B 1 323 ? -16.031 -32.562 -6.41 1 96.94 323 ASP B CA 1
ATOM 5886 C C . ASP B 1 323 ? -15.047 -31.844 -5.48 1 96.94 323 ASP B C 1
ATOM 5888 O O . ASP B 1 323 ? -14.25 -32.469 -4.793 1 96.94 323 ASP B O 1
ATOM 5892 N N . VAL B 1 324 ? -15.25 -30.531 -5.352 1 95.69 324 VAL B N 1
ATOM 5893 C CA . VAL B 1 324 ? -14.266 -29.719 -4.648 1 95.69 324 VAL B CA 1
ATOM 5894 C C . VAL B 1 324 ? -14.898 -29.109 -3.404 1 95.69 324 VAL B C 1
ATOM 5896 O O . VAL B 1 324 ? -14.297 -28.234 -2.764 1 95.69 324 VAL B O 1
ATOM 5899 N N . LEU B 1 325 ? -16.094 -29.484 -3.004 1 95.31 325 LEU B N 1
ATOM 5900 C CA . LEU B 1 325 ? -16.797 -28.906 -1.859 1 95.31 325 LEU B CA 1
ATOM 5901 C C . LEU B 1 325 ? -16.656 -29.797 -0.63 1 95.31 325 LEU B C 1
ATOM 5903 O O . LEU B 1 325 ? -16.75 -31.031 -0.728 1 95.31 325 LEU B O 1
ATOM 5907 N N . SER B 1 326 ? -16.391 -29.219 0.458 1 91.44 326 SER B N 1
ATOM 5908 C CA . SER B 1 326 ? -16.406 -29.938 1.73 1 91.44 326 SER B CA 1
ATOM 5909 C C . SER B 1 326 ? -17.844 -30.203 2.186 1 91.44 326 SER B C 1
ATOM 5911 O O . SER B 1 326 ? -18.797 -29.703 1.589 1 91.44 326 SER B O 1
ATOM 5913 N N . GLU B 1 327 ? -17.875 -30.969 3.303 1 92.94 327 GLU B N 1
ATOM 5914 C CA . GLU B 1 327 ? -19.188 -31.234 3.877 1 92.94 327 GLU B CA 1
ATOM 5915 C C . GLU B 1 327 ? -19.859 -29.938 4.332 1 92.94 327 GLU B C 1
ATOM 5917 O O . GLU B 1 327 ? -21.062 -29.75 4.129 1 92.94 327 GLU B O 1
ATOM 5922 N N . GLN B 1 328 ? -19.047 -29.125 4.926 1 91.81 328 GLN B N 1
ATOM 5923 C CA . GLN B 1 328 ? -19.578 -27.828 5.375 1 91.81 328 GLN B CA 1
ATOM 5924 C C . GLN B 1 328 ? -20 -26.969 4.191 1 91.81 328 GLN B C 1
ATOM 5926 O O . GLN B 1 328 ? -21.016 -26.266 4.258 1 91.81 328 GLN B O 1
ATOM 5931 N N . ASP B 1 329 ? -19.312 -26.984 3.098 1 94.12 329 ASP B N 1
ATOM 5932 C CA . ASP B 1 329 ? -19.656 -26.25 1.89 1 94.12 329 ASP B CA 1
ATOM 5933 C C . ASP B 1 329 ? -21.016 -26.672 1.345 1 94.12 329 ASP B C 1
ATOM 5935 O O . ASP B 1 329 ? -21.797 -25.828 0.896 1 94.12 329 ASP B O 1
ATOM 5939 N N . ILE B 1 330 ? -21.172 -27.906 1.378 1 93.56 330 ILE B N 1
ATOM 5940 C CA . ILE B 1 330 ? -22.422 -28.469 0.867 1 93.56 330 ILE B CA 1
ATOM 5941 C C . ILE B 1 330 ? -23.594 -27.984 1.726 1 93.56 330 ILE B C 1
ATOM 5943 O O . ILE B 1 330 ? -24.641 -27.594 1.2 1 93.56 330 ILE B O 1
ATOM 5947 N N . LYS B 1 331 ? -23.359 -27.969 3.105 1 95.56 331 LYS B N 1
ATOM 5948 C CA . LYS B 1 331 ? -24.391 -27.469 4.02 1 95.56 331 LYS B CA 1
ATOM 5949 C C . LYS B 1 331 ? -24.672 -26 3.775 1 95.56 331 LYS B C 1
ATOM 5951 O O . LYS B 1 331 ? -25.812 -25.547 3.912 1 95.56 331 LYS B O 1
ATOM 5956 N N . ASP B 1 332 ? -23.641 -25.344 3.322 1 94.81 332 ASP B N 1
ATOM 5957 C CA . ASP B 1 332 ? -23.75 -23.906 3.102 1 94.81 332 ASP B CA 1
ATOM 5958 C C . ASP B 1 332 ? -24.234 -23.609 1.684 1 94.81 332 ASP B C 1
ATOM 5960 O O . ASP B 1 332 ? -24.297 -22.438 1.279 1 94.81 332 ASP B O 1
ATOM 5964 N N . GLN B 1 333 ? -24.469 -24.578 0.914 1 95.25 333 GLN B N 1
ATOM 5965 C CA . GLN B 1 333 ? -24.969 -24.469 -0.455 1 95.25 333 GLN B CA 1
ATOM 5966 C C . GLN B 1 333 ? -23.984 -23.688 -1.329 1 95.25 333 GLN B C 1
ATOM 5968 O O . GLN B 1 333 ? -24.391 -22.828 -2.102 1 95.25 333 GLN B O 1
ATOM 5973 N N . ALA B 1 334 ? -22.719 -24 -1.043 1 95.81 334 ALA B N 1
ATOM 5974 C CA . ALA B 1 334 ? -21.688 -23.375 -1.867 1 95.81 334 ALA B CA 1
ATOM 5975 C C . ALA B 1 334 ? -21.766 -23.875 -3.309 1 95.81 334 ALA B C 1
ATOM 5977 O O . ALA B 1 334 ? -22.203 -25 -3.561 1 95.81 334 ALA B O 1
ATOM 5978 N N . LYS B 1 335 ? -21.297 -23.016 -4.195 1 96.81 335 LYS B N 1
ATOM 5979 C CA . LYS B 1 335 ? -21.312 -23.359 -5.617 1 96.81 335 LYS B CA 1
ATOM 5980 C C . LYS B 1 335 ? -19.922 -23.75 -6.109 1 96.81 335 LYS B C 1
ATOM 5982 O O . LYS B 1 335 ? -18.922 -23.422 -5.484 1 96.81 335 LYS B O 1
ATOM 5987 N N . VAL B 1 336 ? -19.922 -24.562 -7.172 1 97.5 336 VAL B N 1
ATOM 5988 C CA . VAL B 1 336 ? -18.688 -24.953 -7.852 1 97.5 336 VAL B CA 1
ATOM 5989 C C . VAL B 1 336 ? -18.547 -24.156 -9.148 1 97.5 336 VAL B C 1
ATOM 5991 O O . VAL B 1 336 ? -19.516 -23.953 -9.867 1 97.5 336 VAL B O 1
ATOM 5994 N N . MET B 1 337 ? -17.328 -23.688 -9.352 1 96.88 337 MET B N 1
ATOM 5995 C CA . MET B 1 337 ? -17.047 -22.891 -10.547 1 96.88 337 MET B CA 1
ATOM 5996 C C . MET B 1 337 ? -16.047 -23.609 -11.445 1 96.88 337 MET B C 1
ATOM 5998 O O . MET B 1 337 ? -15.047 -24.156 -10.969 1 96.88 337 MET B O 1
ATOM 6002 N N . LEU B 1 338 ? -16.391 -23.656 -12.727 1 97.12 338 LEU B N 1
ATOM 6003 C CA . LEU B 1 338 ? -15.453 -24.047 -13.781 1 97.12 338 LEU B CA 1
ATOM 6004 C C . LEU B 1 338 ? -14.797 -22.812 -14.391 1 97.12 338 LEU B C 1
ATOM 6006 O O . LEU B 1 338 ? -15.484 -21.891 -14.836 1 97.12 338 LEU B O 1
ATOM 6010 N N . ALA B 1 339 ? -13.492 -22.75 -14.328 1 96 339 ALA B N 1
ATOM 6011 C CA . ALA B 1 339 ? -12.719 -21.688 -14.969 1 96 339 ALA B CA 1
ATOM 6012 C C . ALA B 1 339 ? -12.078 -22.172 -16.266 1 96 339 ALA B C 1
ATOM 6014 O O . ALA B 1 339 ? -11.32 -23.156 -16.25 1 96 339 ALA B O 1
ATOM 6015 N N . LEU B 1 340 ? -12.375 -21.516 -17.359 1 96 340 LEU B N 1
ATOM 6016 C CA . LEU B 1 340 ? -11.82 -21.844 -18.672 1 96 340 LEU B CA 1
ATOM 6017 C C . LEU B 1 340 ? -10.867 -20.734 -19.141 1 96 340 LEU B C 1
ATOM 6019 O O . LEU B 1 340 ? -11.25 -19.562 -19.219 1 96 340 LEU B O 1
ATOM 6023 N N . THR B 1 341 ? -9.68 -21.141 -19.422 1 94.81 341 THR B N 1
ATOM 6024 C CA . THR B 1 341 ? -8.742 -20.203 -20.016 1 94.81 341 THR B CA 1
ATOM 6025 C C . THR B 1 341 ? -8.555 -20.484 -21.5 1 94.81 341 THR B C 1
ATOM 6027 O O . THR B 1 341 ? -8.172 -21.594 -21.891 1 94.81 341 THR B O 1
ATOM 6030 N N . PHE B 1 342 ? -8.836 -19.484 -22.297 1 95 342 PHE B N 1
ATOM 6031 C CA . PHE B 1 342 ? -8.734 -19.641 -23.734 1 95 342 PHE B CA 1
ATOM 6032 C C . PHE B 1 342 ? -8.289 -18.344 -24.406 1 95 342 PHE B C 1
ATOM 6034 O O . PHE B 1 342 ? -8.281 -17.297 -23.766 1 95 342 PHE B O 1
ATOM 6041 N N . LEU B 1 343 ? -7.859 -18.5 -25.625 1 93.94 343 LEU B N 1
ATOM 6042 C CA . LEU B 1 343 ? -7.355 -17.359 -26.391 1 93.94 343 LEU B CA 1
ATOM 6043 C C . LEU B 1 343 ? -8.5 -16.484 -26.875 1 93.94 343 LEU B C 1
ATOM 6045 O O . LEU B 1 343 ? -9.422 -16.953 -27.547 1 93.94 343 LEU B O 1
ATOM 6049 N N . LYS B 1 344 ? -8.438 -15.227 -26.516 1 94.06 344 LYS B N 1
ATOM 6050 C CA . LYS B 1 344 ? -9.289 -14.219 -27.141 1 94.06 344 LYS B CA 1
ATOM 6051 C C . LYS B 1 344 ? -8.492 -13.367 -28.125 1 94.06 344 LYS B C 1
ATOM 6053 O O . LYS B 1 344 ? -7.328 -13.047 -27.875 1 94.06 344 LYS B O 1
ATOM 6058 N N . SER B 1 345 ? -9.148 -13.055 -29.188 1 93.06 345 SER B N 1
ATOM 6059 C CA . SER B 1 345 ? -8.5 -12.273 -30.234 1 93.06 345 SER B CA 1
ATOM 6060 C C . SER B 1 345 ? -9.5 -11.352 -30.922 1 93.06 345 SER B C 1
ATOM 6062 O O . SER B 1 345 ? -10.711 -11.531 -30.797 1 93.06 345 SER B O 1
ATOM 6064 N N . TYR B 1 346 ? -8.938 -10.367 -31.672 1 92.56 346 TYR B N 1
ATOM 6065 C CA . TYR B 1 346 ? -9.812 -9.391 -32.312 1 92.56 346 TYR B CA 1
ATOM 6066 C C . TYR B 1 346 ? -10.312 -9.914 -33.656 1 92.56 346 TYR B C 1
ATOM 6068 O O . TYR B 1 346 ? -11.258 -9.359 -34.219 1 92.56 346 TYR B O 1
ATOM 6076 N N . SER B 1 347 ? -9.727 -10.984 -34.125 1 93.38 347 SER B N 1
ATOM 6077 C CA . SER B 1 347 ? -10.141 -11.508 -35.438 1 93.38 347 SER B CA 1
ATOM 6078 C C . SER B 1 347 ? -9.977 -13.023 -35.5 1 93.38 347 SER B C 1
ATOM 6080 O O . SER B 1 347 ? -9.258 -13.609 -34.688 1 93.38 347 SER B O 1
ATOM 6082 N N . ASP B 1 348 ? -10.703 -13.75 -36.312 1 96 348 ASP B N 1
ATOM 6083 C CA . ASP B 1 348 ? -10.539 -15.133 -36.75 1 96 348 ASP B CA 1
ATOM 6084 C C . ASP B 1 348 ? -10.906 -16.109 -35.625 1 96 348 ASP B C 1
ATOM 6086 O O . ASP B 1 348 ? -10.453 -17.25 -35.625 1 96 348 ASP B O 1
ATOM 6090 N N . VAL B 1 349 ? -11.609 -15.641 -34.625 1 97.5 349 VAL B N 1
ATOM 6091 C CA . VAL B 1 349 ? -11.992 -16.531 -33.531 1 97.5 349 VAL B CA 1
ATOM 6092 C C . VAL B 1 349 ? -13.508 -16.703 -33.5 1 97.5 349 VAL B C 1
ATOM 6094 O O . VAL B 1 349 ? -14.234 -15.969 -34.188 1 97.5 349 VAL B O 1
ATOM 6097 N N . GLY B 1 350 ? -13.984 -17.719 -32.781 1 97.19 350 GLY B N 1
ATOM 6098 C CA . GLY B 1 350 ? -15.398 -18.047 -32.812 1 97.19 350 GLY B CA 1
ATOM 6099 C C . GLY B 1 350 ? -16 -18.328 -31.453 1 97.19 350 GLY B C 1
ATOM 6100 O O . GLY B 1 350 ? -15.438 -17.938 -30.438 1 97.19 350 GLY B O 1
ATOM 6101 N N . HIS B 1 351 ? -17.25 -18.859 -31.562 1 98.25 351 HIS B N 1
ATOM 6102 C CA . HIS B 1 351 ? -18.016 -19.219 -30.375 1 98.25 351 HIS B CA 1
ATOM 6103 C C . HIS B 1 351 ? -17.875 -20.703 -30.031 1 98.25 351 HIS B C 1
ATOM 6105 O O . HIS B 1 351 ? -17.828 -21.547 -30.938 1 98.25 351 HIS B O 1
ATOM 6111 N N . VAL B 1 352 ? -17.797 -21 -28.797 1 98.62 352 VAL B N 1
ATOM 6112 C CA . VAL B 1 352 ? -17.75 -22.391 -28.344 1 98.62 352 VAL B CA 1
ATOM 6113 C C . VAL B 1 352 ? -18.891 -22.625 -27.344 1 98.62 352 VAL B C 1
ATOM 6115 O O . VAL B 1 352 ? -19.156 -21.797 -26.484 1 98.62 352 VAL B O 1
ATOM 6118 N N . ASN B 1 353 ? -19.594 -23.641 -27.531 1 98.75 353 ASN B N 1
ATOM 6119 C CA . ASN B 1 353 ? -20.578 -24.094 -26.547 1 98.75 353 ASN B CA 1
ATOM 6120 C C . ASN B 1 353 ? -19.969 -25.109 -25.578 1 98.75 353 ASN B C 1
ATOM 6122 O O . ASN B 1 353 ? -19.328 -26.078 -26 1 98.75 353 ASN B O 1
ATOM 6126 N N . VAL B 1 354 ? -20.172 -24.922 -24.266 1 98.88 354 VAL B N 1
ATOM 6127 C CA . VAL B 1 354 ? -19.688 -25.828 -23.25 1 98.88 354 VAL B CA 1
ATOM 6128 C C . VAL B 1 354 ? -20.859 -26.422 -22.469 1 98.88 354 VAL B C 1
ATOM 6130 O O . VAL B 1 354 ? -21.719 -25.703 -21.969 1 98.88 354 VAL B O 1
ATOM 6133 N N . GLU B 1 355 ? -20.906 -27.703 -22.375 1 98.62 355 GLU B N 1
ATOM 6134 C CA . GLU B 1 355 ? -22 -28.391 -21.672 1 98.62 355 GLU B CA 1
ATOM 6135 C C . GLU B 1 355 ? -21.484 -29.578 -20.875 1 98.62 355 GLU B C 1
ATOM 6137 O O . GLU B 1 355 ? -20.406 -30.109 -21.156 1 98.62 355 GLU B O 1
ATOM 6142 N N . CYS B 1 356 ? -22.234 -29.984 -19.891 1 98.31 356 CYS B N 1
ATOM 6143 C CA . CYS B 1 356 ? -21.984 -31.188 -19.109 1 98.31 356 CYS B CA 1
ATOM 6144 C C . CYS B 1 356 ? -22.672 -32.406 -19.734 1 98.31 356 CYS B C 1
ATOM 6146 O O . CYS B 1 356 ? -23.891 -32.406 -19.844 1 98.31 356 CYS B O 1
ATOM 6148 N N . VAL B 1 357 ? -21.891 -33.375 -19.984 1 98.06 357 VAL B N 1
ATOM 6149 C CA . VAL B 1 357 ? -22.422 -34.531 -20.688 1 98.06 357 VAL B CA 1
ATOM 6150 C C . VAL B 1 357 ? -22.781 -35.625 -19.703 1 98.06 357 VAL B C 1
ATOM 6152 O O . VAL B 1 357 ? -23.734 -36.375 -19.906 1 98.06 357 VAL B O 1
ATOM 6155 N N . SER B 1 358 ? -21.938 -35.844 -18.781 1 97.69 358 SER B N 1
ATOM 6156 C CA . SER B 1 358 ? -22.172 -36.844 -17.75 1 97.69 358 SER B CA 1
ATOM 6157 C C . SER B 1 358 ? -21.344 -36.562 -16.5 1 97.69 358 SER B C 1
ATOM 6159 O O . SER B 1 358 ? -20.359 -35.844 -16.562 1 97.69 358 SER B O 1
ATOM 6161 N N . GLY B 1 359 ? -21.766 -37.156 -15.406 1 98 359 GLY B N 1
ATOM 6162 C CA . GLY B 1 359 ? -21.016 -37.094 -14.156 1 98 359 GLY B CA 1
ATOM 6163 C C . GLY B 1 359 ? -21.297 -35.844 -13.352 1 98 359 GLY B C 1
ATOM 6164 O O . GLY B 1 359 ? -20.969 -35.781 -12.164 1 98 359 GLY B O 1
ATOM 6165 N N . CYS B 1 360 ? -21.797 -34.812 -13.977 1 97.75 360 CYS B N 1
ATOM 6166 C CA . CYS B 1 360 ? -22.203 -33.594 -13.336 1 97.75 360 CYS B CA 1
ATOM 6167 C C . CYS B 1 360 ? -23.297 -32.875 -14.148 1 97.75 360 CYS B C 1
ATOM 6169 O O . CYS B 1 360 ? -23.625 -33.312 -15.258 1 97.75 360 CYS B O 1
ATOM 6171 N N . GLU B 1 361 ? -23.891 -31.875 -13.539 1 97.75 361 GLU B N 1
ATOM 6172 C CA . GLU B 1 361 ? -24.922 -31.094 -14.219 1 97.75 361 GLU B CA 1
ATOM 6173 C C . GLU B 1 361 ? -24.516 -29.641 -14.336 1 97.75 361 GLU B C 1
ATOM 6175 O O . GLU B 1 361 ? -23.875 -29.094 -13.438 1 97.75 361 GLU B O 1
ATOM 6180 N N . CYS B 1 362 ? -24.859 -29.078 -15.461 1 98.31 362 CYS B N 1
ATOM 6181 C CA . CYS B 1 362 ? -24.641 -27.641 -15.625 1 98.31 362 CYS B CA 1
ATOM 6182 C C . CYS B 1 362 ? -25.562 -27.078 -16.703 1 98.31 362 CYS B C 1
ATOM 6184 O O . CYS B 1 362 ? -26.141 -27.828 -17.484 1 98.31 362 CYS B O 1
ATOM 6186 N N . LYS B 1 363 ? -25.859 -25.75 -16.609 1 98.12 363 LYS B N 1
ATOM 6187 C CA . LYS B 1 363 ? -26.469 -25.062 -17.734 1 98.12 363 LYS B CA 1
ATOM 6188 C C . LYS B 1 363 ? -25.453 -24.781 -18.844 1 98.12 363 LYS B C 1
ATOM 6190 O O . LYS B 1 363 ? -24.422 -24.156 -18.594 1 98.12 363 LYS B O 1
ATOM 6195 N N . PRO B 1 364 ? -25.781 -25.375 -20.078 1 98.5 364 PRO B N 1
ATOM 6196 C CA . PRO B 1 364 ? -24.844 -25.062 -21.172 1 98.5 364 PRO B CA 1
ATOM 6197 C C . PRO B 1 364 ? -24.594 -23.562 -21.312 1 98.5 364 PRO B C 1
ATOM 6199 O O . PRO B 1 364 ? -25.516 -22.75 -21.094 1 98.5 364 PRO B O 1
ATOM 6202 N N . LYS B 1 365 ? -23.391 -23.172 -21.703 1 98.5 365 LYS B N 1
ATOM 6203 C CA . LYS B 1 365 ? -23.016 -21.781 -21.844 1 98.5 365 LYS B CA 1
ATOM 6204 C C . LYS B 1 365 ? -22.156 -21.562 -23.094 1 98.5 365 LYS B C 1
ATOM 6206 O O . LYS B 1 365 ? -21.297 -22.375 -23.406 1 98.5 365 LYS B O 1
ATOM 6211 N N . VAL B 1 366 ? -22.422 -20.531 -23.828 1 98.62 366 VAL B N 1
ATOM 6212 C CA . VAL B 1 366 ? -21.656 -20.156 -25 1 98.62 366 VAL B CA 1
ATOM 6213 C C . VAL B 1 366 ? -20.609 -19.094 -24.625 1 98.62 366 VAL B C 1
ATOM 6215 O O . VAL B 1 366 ? -20.953 -18.078 -24.016 1 98.62 366 VAL B O 1
ATOM 6218 N N . PHE B 1 367 ? -19.406 -19.359 -24.984 1 98 367 PHE B N 1
ATOM 6219 C CA . PHE B 1 367 ? -18.328 -18.391 -24.797 1 98 367 PHE B CA 1
ATOM 6220 C C . PHE B 1 367 ? -17.906 -17.797 -26.141 1 98 367 PHE B C 1
ATOM 6222 O O . PHE B 1 367 ? -17.766 -18.516 -27.125 1 98 367 PHE B O 1
ATOM 6229 N N . ASP B 1 368 ? -17.719 -16.484 -26.125 1 97.94 368 ASP B N 1
ATOM 6230 C CA . ASP B 1 368 ? -17.234 -15.758 -27.281 1 97.94 368 ASP B CA 1
ATOM 6231 C C . ASP B 1 368 ? -15.742 -15.453 -27.156 1 97.94 368 ASP B C 1
ATOM 6233 O O . ASP B 1 368 ? -15.32 -14.773 -26.219 1 97.94 368 ASP B O 1
ATOM 6237 N N . ALA B 1 369 ? -14.938 -15.867 -28.125 1 97.38 369 ALA B N 1
ATOM 6238 C CA . ALA B 1 369 ? -13.492 -15.703 -28.031 1 97.38 369 ALA B CA 1
ATOM 6239 C C . ALA B 1 369 ? -13.055 -14.352 -28.594 1 97.38 369 ALA B C 1
ATOM 6241 O O . ALA B 1 369 ? -11.859 -14.062 -28.672 1 97.38 369 ALA B O 1
ATOM 6242 N N . LYS B 1 370 ? -13.977 -13.5 -28.922 1 96.31 370 LYS B N 1
ATOM 6243 C CA . LYS B 1 370 ? -13.617 -12.18 -29.438 1 96.31 370 LYS B CA 1
ATOM 6244 C C . LYS B 1 370 ? -13.094 -11.281 -28.312 1 96.31 370 LYS B C 1
ATOM 6246 O O . LYS B 1 370 ? -13.688 -11.211 -27.234 1 96.31 370 LYS B O 1
ATOM 6251 N N . ASN B 1 371 ? -12.023 -10.656 -28.594 1 91.62 371 ASN B N 1
ATOM 6252 C CA . ASN B 1 371 ? -11.477 -9.602 -27.75 1 91.62 371 ASN B CA 1
ATOM 6253 C C . ASN B 1 371 ? -11.844 -8.219 -28.266 1 91.62 371 ASN B C 1
ATOM 6255 O O . ASN B 1 371 ? -11.727 -7.949 -29.469 1 91.62 371 ASN B O 1
ATOM 6259 N N . SER B 1 372 ? -12.289 -7.332 -27.359 1 88.19 372 SER B N 1
ATOM 6260 C CA . SER B 1 372 ? -12.633 -5.977 -27.781 1 88.19 372 SER B CA 1
ATOM 6261 C C . SER B 1 372 ? -11.383 -5.172 -28.125 1 88.19 372 SER B C 1
ATOM 6263 O O . SER B 1 372 ? -11.43 -4.262 -28.953 1 88.19 372 SER B O 1
ATOM 6265 N N . ARG B 1 373 ? -10.242 -5.504 -27.609 1 83.56 373 ARG B N 1
ATOM 6266 C CA . ARG B 1 373 ? -8.961 -4.867 -27.891 1 83.56 373 ARG B CA 1
ATOM 6267 C C . ARG B 1 373 ? -8.258 -5.551 -29.062 1 83.56 373 ARG B C 1
ATOM 6269 O O . ARG B 1 373 ? -8.43 -6.754 -29.281 1 83.56 373 ARG B O 1
ATOM 6276 N N . PRO B 1 374 ? -7.434 -4.812 -29.781 1 86.62 374 PRO B N 1
ATOM 6277 C CA . PRO B 1 374 ? -6.738 -5.395 -30.922 1 86.62 374 PRO B CA 1
ATOM 6278 C C . PRO B 1 374 ? -5.516 -6.219 -30.516 1 86.62 374 PRO B C 1
ATOM 6280 O O . PRO B 1 374 ? -4.426 -6.02 -31.062 1 86.62 374 PRO B O 1
ATOM 6283 N N . THR B 1 375 ? -5.672 -7.117 -29.547 1 83.81 375 THR B N 1
ATOM 6284 C CA . THR B 1 375 ? -4.617 -8.008 -29.078 1 83.81 375 THR B CA 1
ATOM 6285 C C . THR B 1 375 ? -5.133 -9.438 -28.938 1 83.81 375 THR B C 1
ATOM 6287 O O . THR B 1 375 ? -6.344 -9.664 -28.938 1 83.81 375 TH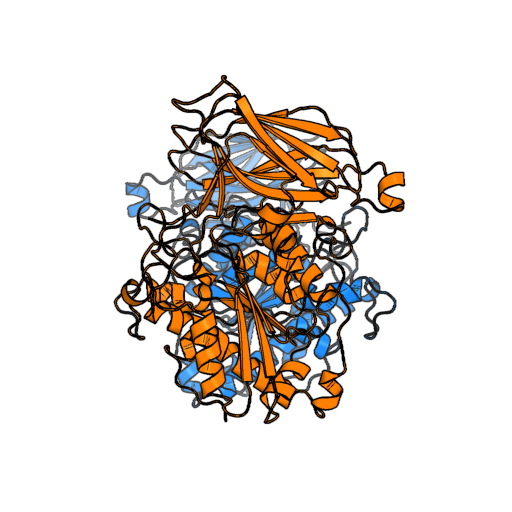R B O 1
ATOM 6290 N N . SER B 1 376 ? -4.23 -10.359 -29.047 1 87 376 SER B N 1
ATOM 6291 C CA . SER B 1 376 ? -4.488 -11.766 -28.75 1 87 376 SER B CA 1
ATOM 6292 C C . SER B 1 376 ? -3.914 -12.164 -27.391 1 87 376 SER B C 1
ATOM 6294 O O . SER B 1 376 ? -2.697 -12.117 -27.188 1 87 376 SER B O 1
ATOM 6296 N N . GLU B 1 377 ? -4.773 -12.438 -26.5 1 88.44 377 GLU B N 1
ATOM 6297 C CA . GLU B 1 377 ? -4.328 -12.758 -25.141 1 88.44 377 GLU B CA 1
ATOM 6298 C C . GLU B 1 377 ? -5.227 -13.812 -24.5 1 88.44 377 GLU B C 1
ATOM 6300 O O . GLU B 1 377 ? -6.383 -13.977 -24.906 1 88.44 377 GLU B O 1
ATOM 6305 N N . LEU B 1 378 ? -4.66 -14.5 -23.594 1 90.62 378 LEU B N 1
ATOM 6306 C CA . LEU B 1 378 ? -5.449 -15.484 -22.844 1 90.62 378 LEU B CA 1
ATOM 6307 C C . LEU B 1 378 ? -6.363 -14.797 -21.844 1 90.62 378 LEU B C 1
ATOM 6309 O O . LEU B 1 378 ? -5.969 -13.812 -21.203 1 90.62 378 LEU B O 1
ATOM 6313 N N . HIS B 1 379 ? -7.535 -15.297 -21.766 1 91.19 379 HIS B N 1
ATOM 6314 C CA . HIS B 1 379 ? -8.531 -14.867 -20.781 1 91.19 379 HIS B CA 1
ATOM 6315 C C . HIS B 1 379 ? -9.156 -16.062 -20.078 1 91.19 379 HIS B C 1
ATOM 6317 O O . HIS B 1 379 ? -9.25 -17.141 -20.641 1 91.19 379 HIS B O 1
ATOM 6323 N N . THR B 1 380 ? -9.492 -15.75 -18.859 1 92.81 380 THR B N 1
ATOM 6324 C CA . THR B 1 380 ? -10.211 -16.766 -18.109 1 92.81 380 THR B CA 1
ATOM 6325 C C . THR B 1 380 ? -11.672 -16.359 -17.906 1 92.81 380 THR B C 1
ATOM 6327 O O . THR B 1 380 ? -11.953 -15.25 -17.469 1 92.81 380 THR B O 1
ATOM 6330 N N . GLU B 1 381 ? -12.586 -17.203 -18.25 1 93.44 381 GLU B N 1
ATOM 6331 C CA . GLU B 1 381 ? -14.008 -17.031 -17.969 1 93.44 381 GLU B CA 1
ATOM 6332 C C . GLU B 1 381 ? -14.547 -18.219 -17.172 1 93.44 381 GLU B C 1
ATOM 6334 O O . GLU B 1 381 ? -13.93 -19.281 -17.125 1 93.44 381 GLU B O 1
ATOM 6339 N N . ARG B 1 382 ? -15.672 -17.922 -16.5 1 95.31 382 ARG B N 1
ATOM 6340 C CA . ARG B 1 382 ? -16.141 -18.938 -15.555 1 95.31 382 ARG B CA 1
ATOM 6341 C C . ARG B 1 382 ? -17.594 -19.312 -15.82 1 95.31 382 ARG B C 1
ATOM 6343 O O . ARG B 1 382 ? -18.312 -18.547 -16.469 1 95.31 382 ARG B O 1
ATOM 6350 N N . MET B 1 383 ? -18.016 -20.469 -15.422 1 96.56 383 MET B N 1
ATOM 6351 C CA . MET B 1 383 ? -19.406 -20.906 -15.375 1 96.56 383 MET B CA 1
ATOM 6352 C C . MET B 1 383 ? -19.641 -21.859 -14.203 1 96.56 383 MET B C 1
ATOM 6354 O O . MET B 1 383 ? -18.703 -22.5 -13.719 1 96.56 383 MET B O 1
ATOM 6358 N N . GLU B 1 384 ? -20.859 -21.922 -13.789 1 97.56 384 GLU B N 1
ATOM 6359 C CA . GLU B 1 384 ? -21.219 -22.812 -12.695 1 97.56 384 GLU B CA 1
ATOM 6360 C C . GLU B 1 384 ? -21.375 -24.25 -13.18 1 97.56 384 GLU B C 1
ATOM 6362 O O . GLU B 1 384 ? -21.922 -24.484 -14.25 1 97.56 384 GLU B O 1
ATOM 6367 N N . ILE B 1 385 ? -20.859 -25.172 -12.398 1 98.12 385 ILE B N 1
ATOM 6368 C CA . ILE B 1 385 ? -21.094 -26.578 -12.688 1 98.12 385 ILE B CA 1
ATOM 6369 C C . ILE B 1 385 ? -21.438 -27.328 -11.391 1 98.12 385 ILE B C 1
ATOM 6371 O O . ILE B 1 385 ? -21.203 -26.812 -10.297 1 98.12 385 ILE B O 1
ATOM 6375 N N . GLY B 1 386 ? -22.062 -28.453 -11.539 1 97.31 386 GLY B N 1
ATOM 6376 C CA . GLY B 1 386 ? -22.359 -29.266 -10.367 1 97.31 386 GLY B CA 1
ATOM 6377 C C . GLY B 1 386 ? -21.172 -30.094 -9.914 1 97.31 386 GLY B C 1
ATOM 6378 O O . GLY B 1 386 ? -20.219 -30.297 -10.664 1 97.31 386 GLY B O 1
ATOM 6379 N N . PRO B 1 387 ? -21.219 -30.547 -8.648 1 97 387 PRO B N 1
ATOM 6380 C CA . PRO B 1 387 ? -20.156 -31.406 -8.141 1 97 387 PRO B CA 1
ATOM 6381 C C . PRO B 1 387 ? -20.172 -32.812 -8.75 1 97 387 PRO B C 1
ATOM 6383 O O . PRO B 1 387 ? -21.25 -33.344 -9.023 1 97 387 PRO B O 1
ATOM 6386 N N . GLY B 1 388 ? -19.016 -33.344 -9.039 1 97.12 388 GLY B N 1
ATOM 6387 C CA . GLY B 1 388 ? -18.828 -34.688 -9.547 1 97.12 388 GLY B CA 1
ATOM 6388 C C . GLY B 1 388 ? -17.375 -35.094 -9.703 1 97.12 388 GLY B C 1
ATOM 6389 O O . GLY B 1 388 ? -16.562 -34.312 -10.219 1 97.12 388 GLY B O 1
ATOM 6390 N N . LYS B 1 389 ? -17.031 -36.281 -9.398 1 96.69 389 LYS B N 1
ATOM 6391 C CA . LYS B 1 389 ? -15.656 -36.75 -9.453 1 96.69 389 LYS B CA 1
ATOM 6392 C C . LYS B 1 389 ? -15.195 -36.938 -10.891 1 96.69 389 LYS B C 1
ATOM 6394 O O . LYS B 1 389 ? -14.008 -36.781 -11.195 1 96.69 389 LYS B O 1
ATOM 6399 N N . GLU B 1 390 ? -16.125 -37.281 -11.711 1 97.56 390 GLU B N 1
ATOM 6400 C CA . GLU B 1 390 ? -15.812 -37.531 -13.117 1 97.56 390 GLU B CA 1
ATOM 6401 C C . GLU B 1 390 ? -16.75 -36.75 -14.031 1 97.56 390 GLU B C 1
ATOM 6403 O O . GLU B 1 390 ? -17.453 -37.344 -14.852 1 97.56 390 GLU B O 1
ATOM 6408 N N . CYS B 1 391 ? -16.672 -35.5 -13.922 1 98.25 391 CYS B N 1
ATOM 6409 C CA . CYS B 1 391 ? -17.516 -34.625 -14.734 1 98.25 391 CYS B CA 1
ATOM 6410 C C . CYS B 1 391 ? -16.984 -34.531 -16.156 1 98.25 391 CYS B C 1
ATOM 6412 O O . CYS B 1 391 ? -15.844 -34.125 -16.375 1 98.25 391 CYS B O 1
ATOM 6414 N N . LEU B 1 392 ? -17.797 -34.844 -17.109 1 98.69 392 LEU B N 1
ATOM 6415 C CA . LEU B 1 392 ? -17.422 -34.75 -18.516 1 98.69 392 LEU B CA 1
ATOM 6416 C C . LEU B 1 392 ? -17.969 -33.5 -19.156 1 98.69 392 LEU B C 1
ATOM 6418 O O . LEU B 1 392 ? -19.188 -33.281 -19.203 1 98.69 392 LEU B O 1
ATOM 6422 N N . LEU B 1 393 ? -17.078 -32.688 -19.609 1 98.69 393 LEU B N 1
ATOM 6423 C CA . LEU B 1 393 ? -17.406 -31.422 -20.281 1 98.69 393 LEU B CA 1
ATOM 6424 C C . LEU B 1 393 ? -17.188 -31.547 -21.781 1 98.69 393 LEU B C 1
ATOM 6426 O O . LEU B 1 393 ? -16.141 -32.031 -22.234 1 98.69 393 LEU B O 1
ATOM 6430 N N . LYS B 1 394 ? -18.125 -31.109 -22.531 1 98.75 394 LYS B N 1
ATOM 6431 C CA . LYS B 1 394 ? -18 -31.109 -23.984 1 98.75 394 LYS B CA 1
ATOM 6432 C C . LYS B 1 394 ? -17.938 -29.688 -24.547 1 98.75 394 LYS B C 1
ATOM 6434 O O . LYS B 1 394 ? -18.781 -28.859 -24.219 1 98.75 394 LYS B O 1
ATOM 6439 N N . PHE B 1 395 ? -16.938 -29.453 -25.312 1 98.81 395 PHE B N 1
ATOM 6440 C CA . PHE B 1 395 ? -16.734 -28.203 -26.047 1 98.81 395 PHE B CA 1
ATOM 6441 C C . PHE B 1 395 ? -17.078 -28.391 -27.531 1 98.81 395 PHE B C 1
ATOM 6443 O O . PHE B 1 395 ? -16.531 -29.266 -28.203 1 98.81 395 PHE B O 1
ATOM 6450 N N . THR B 1 396 ? -17.953 -27.578 -28 1 98.75 396 THR B N 1
ATOM 6451 C CA . THR B 1 396 ? -18.344 -27.656 -29.406 1 98.75 396 THR B CA 1
ATOM 6452 C C . THR B 1 396 ? -18.266 -26.281 -30.062 1 98.75 396 THR B C 1
ATOM 6454 O O . THR B 1 396 ? -18.859 -25.312 -29.578 1 98.75 396 THR B O 1
ATOM 6457 N N . ILE B 1 397 ? -17.594 -26.234 -31.203 1 98.62 397 ILE B N 1
ATOM 6458 C CA . ILE B 1 397 ? -17.484 -24.984 -31.938 1 98.62 397 ILE B CA 1
ATOM 6459 C C . ILE B 1 397 ? -18.781 -24.719 -32.688 1 98.62 397 ILE B C 1
ATOM 6461 O O . ILE B 1 397 ? -19.266 -25.578 -33.438 1 98.62 397 ILE B O 1
ATOM 6465 N N . LEU B 1 398 ? -19.234 -23.5 -32.531 1 98.44 398 LEU B N 1
ATOM 6466 C CA . LEU B 1 398 ? -20.5 -23.141 -33.156 1 98.44 398 LEU B CA 1
ATOM 6467 C C . LEU B 1 398 ? -20.266 -22.438 -34.5 1 98.44 398 LEU B C 1
ATOM 6469 O O . LEU B 1 398 ? -19.188 -21.906 -34.719 1 98.44 398 LEU B O 1
ATOM 6473 N N . ASP B 1 399 ? -21.344 -22.484 -35.281 1 97.88 399 ASP B N 1
ATOM 6474 C CA . ASP B 1 399 ? -21.297 -21.719 -36.531 1 97.88 399 ASP B CA 1
ATOM 6475 C C . ASP B 1 399 ? -21.359 -20.219 -36.281 1 97.88 399 ASP B C 1
ATOM 6477 O O . ASP B 1 399 ? -20.781 -19.438 -37.031 1 97.88 399 ASP B O 1
ATOM 6481 N N . ALA B 1 400 ? -22.062 -19.859 -35.312 1 96.69 400 ALA B N 1
ATOM 6482 C CA . ALA B 1 400 ? -22.156 -18.438 -34.938 1 96.69 400 ALA B CA 1
ATOM 6483 C C . ALA B 1 400 ? -20.797 -17.891 -34.531 1 96.69 400 ALA B C 1
ATOM 6485 O O . ALA B 1 400 ? -20 -18.562 -33.906 1 96.69 400 ALA B O 1
ATOM 6486 N N . THR B 1 401 ? -20.5 -16.688 -34.938 1 95.38 401 THR B N 1
ATOM 6487 C CA . THR B 1 401 ? -19.234 -16.016 -34.625 1 95.38 401 THR B CA 1
ATOM 6488 C C . THR B 1 401 ? -19.422 -14.508 -34.562 1 95.38 401 THR B C 1
ATOM 6490 O O . THR B 1 401 ? -20.375 -13.977 -35.156 1 95.38 401 THR B O 1
ATOM 6493 N N . SER B 1 402 ? -18.625 -13.82 -33.812 1 95.25 402 SER B N 1
ATOM 6494 C CA . SER B 1 402 ? -18.625 -12.359 -33.719 1 95.25 402 SER B CA 1
ATOM 6495 C C . SER B 1 402 ? -17.469 -11.773 -34.531 1 95.25 402 SER B C 1
ATOM 6497 O O . SER B 1 402 ? -17.266 -10.555 -34.531 1 95.25 402 SER B O 1
ATOM 6499 N N . THR B 1 403 ? -16.703 -12.648 -35.156 1 95.38 403 THR B N 1
ATOM 6500 C CA . THR B 1 403 ? -15.586 -12.219 -36 1 95.38 403 THR B CA 1
ATOM 6501 C C . THR B 1 403 ? -15.672 -12.844 -37.375 1 95.38 403 THR B C 1
ATOM 6503 O O . THR B 1 403 ? -16.766 -13.125 -37.875 1 95.38 403 THR B O 1
ATOM 6506 N N . SER B 1 404 ? -14.406 -12.961 -38.094 1 92.44 404 SER B N 1
ATOM 6507 C CA . SER B 1 404 ? -14.352 -13.5 -39.438 1 92.44 404 SER B CA 1
ATOM 6508 C C . SER B 1 404 ? -14.047 -15 -39.438 1 92.44 404 SER B C 1
ATOM 6510 O O . SER B 1 404 ? -14.016 -15.641 -40.5 1 92.44 404 SER B O 1
ATOM 6512 N N . GLY B 1 405 ? -13.828 -15.5 -38.188 1 96.44 405 GLY B N 1
ATOM 6513 C CA . GLY B 1 405 ? -13.406 -16.891 -38.156 1 96.44 405 GLY B CA 1
ATOM 6514 C C . GLY B 1 405 ? -14.008 -17.672 -37 1 96.44 405 GLY B C 1
ATOM 6515 O O . GLY B 1 405 ? -14.945 -17.203 -36.344 1 96.44 405 GLY B O 1
ATOM 6516 N N . HIS B 1 406 ? -13.508 -18.938 -36.812 1 98.12 406 HIS B N 1
ATOM 6517 C CA . HIS B 1 406 ? -14.062 -19.844 -35.812 1 98.12 406 HIS B CA 1
ATOM 6518 C C . HIS B 1 406 ? -12.969 -20.453 -34.969 1 98.12 406 HIS B C 1
ATOM 6520 O O . HIS B 1 406 ? -13.203 -21.422 -34.219 1 98.12 406 HIS B O 1
ATOM 6526 N N . LYS B 1 407 ? -11.797 -19.859 -35 1 97.94 407 LYS B N 1
ATOM 6527 C CA . LYS B 1 407 ? -10.672 -20.375 -34.219 1 97.94 407 LYS B CA 1
ATOM 6528 C C . LYS B 1 407 ? -10.969 -20.344 -32.75 1 97.94 407 LYS B C 1
ATOM 6530 O O . LYS B 1 407 ? -11.531 -19.375 -32.219 1 97.94 407 LYS B O 1
ATOM 6535 N N . PHE B 1 408 ? -10.703 -21.375 -32.094 1 98 408 PHE B N 1
ATOM 6536 C CA . PHE B 1 408 ? -10.773 -21.453 -30.641 1 98 408 PHE B CA 1
ATOM 6537 C C . PHE B 1 408 ? -9.609 -22.266 -30.078 1 98 408 PHE B C 1
ATOM 6539 O O . PHE B 1 408 ? -9.375 -23.406 -30.516 1 98 408 PHE B O 1
ATOM 6546 N N . ARG B 1 409 ? -8.906 -21.734 -29.125 1 97.25 409 ARG B N 1
ATOM 6547 C CA . ARG B 1 409 ? -7.809 -22.438 -28.484 1 97.25 409 ARG B CA 1
ATOM 6548 C C . ARG B 1 409 ? -8.016 -22.484 -26.969 1 97.25 409 ARG B C 1
ATOM 6550 O O . ARG B 1 409 ? -8 -21.453 -26.297 1 97.25 409 ARG B O 1
ATOM 6557 N N . LEU B 1 410 ? -8.172 -23.625 -26.484 1 97.75 410 LEU B N 1
ATOM 6558 C CA . LEU B 1 410 ? -8.312 -23.859 -25.062 1 97.75 410 LEU B CA 1
ATOM 6559 C C . LEU B 1 410 ? -6.953 -24.141 -24.422 1 97.75 410 LEU B C 1
ATOM 6561 O O . LEU B 1 410 ? -6.246 -25.062 -24.812 1 97.75 410 LEU B O 1
ATOM 6565 N N . ALA B 1 411 ? -6.648 -23.344 -23.406 1 94.56 411 ALA B N 1
ATOM 6566 C CA . ALA B 1 411 ? -5.324 -23.453 -22.797 1 94.56 411 ALA B CA 1
ATOM 6567 C C . ALA B 1 411 ? -5.383 -24.219 -21.469 1 94.56 411 ALA B C 1
ATOM 6569 O O . ALA B 1 411 ? -4.426 -24.906 -21.109 1 94.56 411 ALA B O 1
ATOM 6570 N N . SER B 1 412 ? -6.477 -24.016 -20.719 1 95.56 412 SER B N 1
ATOM 6571 C CA . SER B 1 412 ? -6.574 -24.703 -19.438 1 95.56 412 SER B CA 1
ATOM 6572 C C . SER B 1 412 ? -8.016 -24.781 -18.953 1 95.56 412 SER B C 1
ATOM 6574 O O . SER B 1 412 ? -8.875 -24.016 -19.422 1 95.56 412 SER B O 1
ATOM 6576 N N . VAL B 1 413 ? -8.289 -25.75 -18.109 1 97.19 413 VAL B N 1
ATOM 6577 C CA . VAL B 1 413 ? -9.539 -25.906 -17.359 1 97.19 413 VAL B CA 1
ATOM 6578 C C . VAL B 1 413 ? -9.234 -26.062 -15.875 1 97.19 413 VAL B C 1
ATOM 6580 O O . VAL B 1 413 ? -8.32 -26.797 -15.5 1 97.19 413 VAL B O 1
ATOM 6583 N N . ALA B 1 414 ? -9.945 -25.312 -15.047 1 96.62 414 ALA B N 1
ATOM 6584 C CA . ALA B 1 414 ? -9.781 -25.422 -13.602 1 96.62 414 ALA B CA 1
ATOM 6585 C C . ALA B 1 414 ? -11.133 -25.406 -12.891 1 96.62 414 ALA B C 1
ATOM 6587 O O . ALA B 1 414 ? -12.117 -24.875 -13.43 1 96.62 414 ALA B O 1
ATOM 6588 N N . VAL B 1 415 ? -11.234 -26.062 -11.758 1 97.06 415 VAL B N 1
ATOM 6589 C CA . VAL B 1 415 ? -12.445 -26.125 -10.945 1 97.06 415 VAL B CA 1
ATOM 6590 C C . VAL B 1 415 ? -12.141 -25.672 -9.523 1 97.06 415 VAL B C 1
ATOM 6592 O O . VAL B 1 415 ? -11.109 -26.062 -8.953 1 97.06 415 VAL B O 1
ATOM 6595 N N . HIS B 1 416 ? -12.914 -24.875 -9.008 1 95.56 416 HIS B N 1
ATOM 6596 C CA . HIS B 1 416 ? -12.773 -24.391 -7.645 1 95.56 416 HIS B CA 1
ATOM 6597 C C . HIS B 1 416 ? -14.133 -24.031 -7.043 1 95.56 416 HIS B C 1
ATOM 6599 O O . HIS B 1 416 ? -15.125 -23.922 -7.766 1 95.56 416 HIS B O 1
ATOM 6605 N N . LYS B 1 417 ? -14.156 -23.922 -5.727 1 95.81 417 LYS B N 1
ATOM 6606 C CA . LYS B 1 417 ? -15.328 -23.375 -5.047 1 95.81 417 LYS B CA 1
ATOM 6607 C C . LYS B 1 417 ? -15.547 -21.922 -5.414 1 95.81 417 LYS B C 1
ATOM 6609 O O . LYS B 1 417 ? -14.586 -21.156 -5.574 1 95.81 417 LYS B O 1
ATOM 6614 N N . ALA B 1 418 ? -16.828 -21.531 -5.543 1 93.88 418 ALA B N 1
ATOM 6615 C CA . ALA B 1 418 ? -17.141 -20.125 -5.828 1 93.88 418 ALA B CA 1
ATOM 6616 C C . ALA B 1 418 ? -16.562 -19.203 -4.758 1 93.88 418 ALA B C 1
ATOM 6618 O O . ALA B 1 418 ? -16.703 -19.469 -3.562 1 93.88 418 ALA B O 1
ATOM 6619 N N . ASP B 1 419 ? -15.797 -18.234 -5.23 1 91.5 419 ASP B N 1
ATOM 6620 C CA . ASP B 1 419 ? -15.117 -17.297 -4.336 1 91.5 419 ASP B CA 1
ATOM 6621 C C . ASP B 1 419 ? -14.961 -15.93 -5 1 91.5 419 ASP B C 1
ATOM 6623 O O . ASP B 1 419 ? -15.375 -15.742 -6.141 1 91.5 419 ASP B O 1
ATOM 6627 N N . LYS B 1 420 ? -14.43 -15 -4.32 1 86.62 420 LYS B N 1
ATOM 6628 C CA . LYS B 1 420 ? -14.227 -13.656 -4.84 1 86.62 420 LYS B CA 1
ATOM 6629 C C . LYS B 1 420 ? -12.773 -13.445 -5.273 1 86.62 420 LYS B C 1
ATOM 6631 O O . LYS B 1 420 ? -12.422 -12.375 -5.773 1 86.62 420 LYS B O 1
ATOM 6636 N N . VAL B 1 421 ? -11.961 -14.461 -5.16 1 90.12 421 VAL B N 1
ATOM 6637 C CA . VAL B 1 421 ? -10.523 -14.281 -5.336 1 90.12 421 VAL B CA 1
ATOM 6638 C C . VAL B 1 421 ? -10.117 -14.758 -6.73 1 90.12 421 VAL B C 1
ATOM 6640 O O . VAL B 1 421 ? -9.375 -14.062 -7.434 1 90.12 421 VAL B O 1
ATOM 6643 N N . MET B 1 422 ? -10.648 -15.836 -7.199 1 87.44 422 MET B N 1
ATOM 6644 C CA . MET B 1 422 ? -10.156 -16.516 -8.398 1 87.44 422 MET B CA 1
ATOM 6645 C C . MET B 1 422 ? -10.758 -15.898 -9.656 1 87.44 422 MET B C 1
ATOM 6647 O O . MET B 1 422 ? -11.008 -16.609 -10.633 1 87.44 422 MET B O 1
ATOM 6651 N N . SER B 1 423 ? -10.906 -14.609 -9.703 1 80.5 423 SER B N 1
ATOM 6652 C CA . SER B 1 423 ? -11.562 -13.977 -10.844 1 80.5 423 SER B CA 1
ATOM 6653 C C . SER B 1 423 ? -10.547 -13.266 -11.734 1 80.5 423 SER B C 1
ATOM 6655 O O . SER B 1 423 ? -10.914 -12.711 -12.773 1 80.5 423 SER B O 1
ATOM 6657 N N . TYR B 1 424 ? -9.266 -13.32 -11.344 1 82.81 424 TYR B N 1
ATOM 6658 C CA . TYR B 1 424 ? -8.227 -12.625 -12.094 1 82.81 424 TYR B CA 1
ATOM 6659 C C . TYR B 1 424 ? -7 -13.516 -12.281 1 82.81 424 TYR B C 1
ATOM 6661 O O . TYR B 1 424 ? -6.035 -13.422 -11.523 1 82.81 424 TYR B O 1
ATOM 6669 N N . ALA B 1 425 ? -7.004 -14.234 -13.328 1 82.56 425 ALA B N 1
ATOM 6670 C CA . ALA B 1 425 ? -5.941 -15.219 -13.523 1 82.56 425 ALA B CA 1
ATOM 6671 C C . ALA B 1 425 ? -4.883 -14.695 -14.492 1 82.56 425 ALA B C 1
ATOM 6673 O O . ALA B 1 425 ? -3.693 -14.992 -14.336 1 82.56 425 ALA B O 1
ATOM 6674 N N . TYR B 1 426 ? -5.344 -13.922 -15.445 1 80.12 426 TYR B N 1
ATOM 6675 C CA . TYR B 1 426 ? -4.418 -13.453 -16.469 1 80.12 426 TYR B CA 1
ATOM 6676 C C . TYR B 1 426 ? -4.395 -11.93 -16.531 1 80.12 426 TYR B C 1
ATOM 6678 O O . TYR B 1 426 ? -5.438 -11.281 -16.406 1 80.12 426 TYR B O 1
ATOM 6686 N N . GLY B 1 427 ? -3.217 -11.383 -16.562 1 69.69 427 GLY B N 1
ATOM 6687 C CA . GLY B 1 427 ? -2.994 -9.953 -16.75 1 69.69 427 GLY B CA 1
ATOM 6688 C C . GLY B 1 427 ? -2.729 -9.57 -18.188 1 69.69 427 GLY B C 1
ATOM 6689 O O . GLY B 1 427 ? -2.785 -10.414 -19.078 1 69.69 427 GLY B O 1
ATOM 6690 N N . PRO B 1 428 ? -2.543 -8.219 -18.375 1 63.81 428 PRO B N 1
ATOM 6691 C CA . PRO B 1 428 ? -2.236 -7.75 -19.719 1 63.81 428 PRO B CA 1
ATOM 6692 C C . PRO B 1 428 ? -0.903 -8.281 -20.25 1 63.81 428 PRO B C 1
ATOM 6694 O O . PRO B 1 428 ? 0.005 -8.562 -19.453 1 63.81 428 PRO B O 1
ATOM 6697 N N . VAL B 1 429 ? -0.893 -8.586 -21.531 1 60.56 429 VAL B N 1
ATOM 6698 C CA . VAL B 1 429 ? 0.35 -8.984 -22.172 1 60.56 429 VAL B CA 1
ATOM 6699 C C . VAL B 1 429 ? 1.097 -7.746 -22.672 1 60.56 429 VAL B C 1
ATOM 6701 O O . VAL B 1 429 ? 0.525 -6.906 -23.375 1 60.56 429 VAL B O 1
ATOM 6704 N N . TYR B 1 430 ? 2.229 -7.508 -22.203 1 58.09 430 TYR B N 1
ATOM 6705 C CA . TYR B 1 430 ? 2.98 -6.305 -22.547 1 58.09 430 TYR B CA 1
ATOM 6706 C C . TYR B 1 430 ? 4.102 -6.617 -23.531 1 58.09 430 TYR B C 1
ATOM 6708 O O . TYR B 1 430 ? 4.988 -5.789 -23.75 1 58.09 430 TYR B O 1
ATOM 6716 N N . ASP B 1 431 ? 4.043 -7.75 -24.25 1 52.25 431 ASP B N 1
ATOM 6717 C CA . ASP B 1 431 ? 5.082 -8.102 -25.203 1 52.25 431 ASP B CA 1
ATOM 6718 C C . ASP B 1 431 ? 4.973 -7.262 -26.469 1 52.25 431 ASP B C 1
ATOM 6720 O O . ASP B 1 431 ? 3.871 -7.031 -26.984 1 52.25 431 ASP B O 1
ATOM 6724 N N . ARG B 1 432 ? 5.93 -6.227 -26.719 1 47.62 432 ARG B N 1
ATOM 6725 C CA . ARG B 1 432 ? 5.934 -5.59 -28.031 1 47.62 432 ARG B CA 1
ATOM 6726 C C . ARG B 1 432 ? 6.535 -6.516 -29.094 1 47.62 432 ARG B C 1
ATOM 6728 O O . ARG B 1 432 ? 7.422 -7.32 -28.781 1 47.62 432 ARG B O 1
#

InterPro domains:
  IPR036514 SGNH hydrolase superfamily [G3DSA:3.40.50.1110] (41-237)

Foldseek 3Di:
DQDDDALFDPVLLVLQWDDDFQFFLLLQVLVQLVDFQHEAEEEEEEADQQQADLQAPDHLVRLLLVSSCVRRVRYHYHYDYQYYHQWALLQCLFARLVVDALQHAEYEYEHWQSLFDDLPDDLCALSNLSLLLSVLLNCVSHVNHTYAYEYFDQQADPVRHGDDLSRINVVSSVVSCVVQRHIYGYSSSRCNVVQPDCPDPGNDHVVQADPDRTHGYHSVSSNSSSSVSSVSVVSSVVLVVVDPDSVVVSPDGDDDDQGPDNLSPCSVWDKWKAFDPRQVVFWDDWFAWDWDFPFDPSDDNSTQTWIKHQDAFTKIKGWIAQQGADPVCVVVVWWKKKKWKKKAAQAAAFKKWKAWDDQWHFDIDIDARHDPDHDIDIDIDMGTIGGGGTIMMMIGFHPGHPHPTHMITTGMMMMTIDGSNSRGTGGDRPDD/DQDDDALFDPVLLVLQWDDDFQFFLLLQVLVQLVDFQHEAEEEEEEADLQQADLQAPDHLVRLLLVSSCVRRVRYHYHYDYQYYHQWALLQCLFARLVVDALAHAEYEYEHWQSLFDDLPDDLCALSNLSLLLSVLLNCVSHVNHTYAYEYFDQQADPVRHGDDLSRINVVSSVVSCVVQRHIYGYSSSRCNVVQPDCPDPGNDHVVQADPDRTHGYHSVSSNSSSSVSSVSVVSSVVLVVVDPDSVVVSPDGDDDDQGPDNLSPCSVWDKWKQFDPRQVVFWDDWFAWDWDFPFDPSDDNSTQTWIKHQDAFTKIKGWIAQQGADPVCVVVVWFKKKKWKKKAAQAAAFKKWKAWDDFWHFDIDIDARHDPDHDIDIDIDMGTIGGGGTIMMMIGFHPGHPHPTHMITTGMMMMTIDGSNSRGTGGDRPDD

pLDDT: mean 92.72, std 8.69, range [40.34, 98.88]

Organism: Tetradesmus obliquus (NCBI:txid3088)

Secondary structure (DSSP, 8-state):
------SS-HHHHHTTB------TTHHHHHHHHTSTT-EEEEEEEESHHHH--TT-S--HHHHHHHHHHHH-TTSEEEEEE---TTB-HHHIIIIIGGG--TT-SEEEEE-TTTT---TT--TTSHHHHHHHHHHHHHHHH-TT-EEEEEE----B-TTSPBPPTT-SSHHHHHHHHHHTT--EEEHHHHHHHHHT-TT-TT---HHHHBSSSS-B-HHHHHHHHHHHHHHHHHHHHHHHHH-S-HHHHHH--PPPPPPSSGGG--TT---EEEEGGGGGGGEEEEES-EEEE-S-TTSTT---EEEEE--TT-EEEEEE------HHHHHTTPPEEEEEEEEEBSSSB-EEEEEEEESS----EEEE-B-SSSS-EEEEEEEEE---TTEEEEEEE-S--SSS--BEEEEEEEEEE--SSTT--B------/------SS-HHHHHTTB------TTHHHHHHHHTSTT-EEEEEEEESHHHH--TT-S--HHHHHHHHHHHH-TTSEEEEEE---TTB-HHHIIIIIGGG--TT-SEEEEE-TTTT---TT--TTSHHHHHHHHHHHHHHHH-TT-EEEEEE----B-TTSPBPPTT-SSHHHHHHHHHHTT--EEEHHHHHHHHHT-TT-TT---HHHHBSSSS-B-HHHHHHHHHHHHHHHHHHHHHHHHH-S-HHHHHH--PPPPPPSSGGG--TT---EEEEGGGGGGGEEEEES-EEEE-S-TTSTT---EEEEE--TT-EEEEEE------HHHHHTTPPEEEEEEEEEBSSSB-EEEEEEEESS----EEEE-B-SSSS-EEEEEEEEE---TTEEEEEEE-S--SSS--BEEEEEEEEEE--SSTT--B------

Sequence (864 aa):
MWESNLAMSESLIRAGYKHELEGRNWARLVQKLSTEGSTVNIVAFGGSVTVGYRLSNTSYPEEFVEWLGATFPGVKFNLINLARRATAATFAALCLVQDLPEDADLVLLEYSVNGYGGQCQCFTSPQTAGYETLLRKIIKKAPHTAMLAFASFMWLDKENKPGKYYETGEDQHGVVARRYGVPMMSVRDALYDVMFDPDNAYGVKREEILVDIVHVGDYGAKVYAAFLAWAVRHQATRVVLHHRSLAAAARHTPALPPPLNPEAAQEDWPTFCAEGLGLQKYVTENKGWKWVDEGTNACAGCHRYGYLTKQVGGSLTIKVNSDVLSEQDIKDQAKVMLALTFLKSYSDVGHVNVECVSGCECKPKVFDAKNSRPTSELHTERMEIGPGKECLLKFTILDATSTSGHKFRLASVAVHKADKVMSYAYGPVYDRMWESNLAMSESLIRAGYKHELEGRNWARLVQKLSTEGSTVNIVAFGGSVTVGYRLSNTSYPEEFVEWLGATFPGVKFNLINLARRATAATFAALCLVQDLPEDADLVLLEYSVNGYGGQCQCFTSPQTAGYETLLRKIIKKAPHTAMLAFASFMWLDKENKPGKYYETGEDQHGVVARRYGVPMMSVRDALYDVMFDPDNAYGVKREEILVDIVHVGDYGAKVYAAFLAWAVRHQATRVVLHHRSLAAAARHTPALPPPLNPEAAQEDWPTFCAEGLGLQKYVTENKGWKWVDEGTNACAGCHRYGYLTKQVGGSLTIKVNSDVLSEQDIKDQAKVMLALTFLKSYSDVGHVNVECVSGCECKPKVFDAKNSRPTSELHTERMEIGPGKECLLKFTILDATSTSGHKFRLASVAVHKADKVMSYAYGPVYDR